Protein 3KHX (pdb70)

Nearest PDB structures (foldseek):
  3khx-assembly2_B  TM=1.002E+00  e=7.099E-98  Staphylococcus aureus subsp. aureus COL
  3khz-assembly1_A  TM=9.777E-01  e=4.898E-87  Staphylococcus aureus subsp. aureus COL
  3khx-assembly1_A  TM=9.455E-01  e=3.912E-84  Staphylococcus aureus subsp. aureus COL
  3ki9-assembly1_A  TM=4.956E-01  e=3.943E-82  Staphylococcus aureus subsp. aureus COL
  1lfw-assembly1_A  TM=4.760E-01  e=9.863E-44  Lactobacillus delbrueckii subsp. lactis

B-factor: mean 51.3, std 14.65, range [2.0, 118.04]

Foldseek 3Di:
DVLLVLLVVCLVVLVVLLLVLLLQQQAFDCVQADQQRNRDDRQLVSQVSVVVVLVVLPWDKDDFSSFKIWTKDFDADAEEEEEFESHFHDADPDFPDAQSRWDDDPWWIWHTCCVGPSLVLSLLVVLRSSCVVVVFHWHHMYIYMYGSDPVDLQACPDRVNVDDDAHQFYDDPRHDFHRHFDFWKKWKWKKFFDQDPDDDDDWQKEWAKKWFFDDQLKQTQKIKTKIQGDDDPPVLQVLLVVLCVVVVWDWHWDDDPRIIITMTGHDMDNPHRGRLSVLVSVQVGGYPPLSNLVSVVSVQAPRPPQCRVSLPQPVKGKHFGIWIAHNVRRIMTMMMITHTPPGDVVVSVVVRQVVCVVSRIGMDIDDIGHGGDDLVPGLLSVQLVVQCVVPPPPHSDMGTSCVSSSSSSSSNRSVCCVTSND/DLLVLLVVCQVVLVVLLLVLLLQQQAFDCVAADQQRNRHDRQLVSQVSVVVVLVVLPWDKDDFSSFKIWTKDFDEDAEEEEEAESHFHDVAQNRWDDDPWWIWHTCCVHHSLLLSLLVVLRSSCVVVVFHWHHMYIYMYGYDPPDQQACPDRPNVDDDAGAFYDDPRHQFHRHFADWKKWKWKKFFAQCQDDDWQKEWAKKWFFDDQFKATFKIKTKIQGDDDCPVVQVLLVVLCVVVVWDWDWDADPRIIMTMTGKAMDTLVFCVVIGRRRLSVLVSVCVGGYHDRSNLQSVVSVQFPPPAQQRVSLVQWADPVVVGIWGKHFRIWIAHNRRGTMTMIMIIGHPPGDVVVSCVVSQVVCVVSRIHMGTDDIDHGGHDLVPGQLSVQLVVLVVVVVPPRDMDTSVRSSSSSSSSNRSCCPPTRHD

Solvent-accessible surface area: 39568 Å² total; per-residue (Å²): 87,134,43,76,124,16,1,54,141,30,77,112,74,0,22,86,11,0,76,23,0,0,57,31,100,0,30,64,42,93,101,135,38,60,167,93,12,42,6,0,52,11,0,59,121,0,0,36,40,0,19,107,11,0,105,129,31,70,15,84,28,80,50,5,85,59,26,6,0,26,2,53,12,26,56,38,144,57,2,0,0,3,2,9,26,0,20,8,77,85,34,39,145,74,30,126,41,87,16,38,109,26,48,72,47,101,95,18,0,43,1,4,0,0,86,97,24,1,0,40,0,0,0,0,0,2,0,2,22,0,0,76,80,80,92,27,94,32,98,41,62,0,9,0,0,0,4,2,27,93,132,30,34,5,75,43,89,32,79,7,16,138,90,29,83,35,0,46,11,0,49,7,84,93,18,133,104,6,4,5,76,56,72,88,0,53,0,38,3,31,0,32,9,69,74,96,110,67,152,87,89,131,29,57,15,52,0,36,25,0,88,6,32,98,144,73,60,76,29,6,74,85,0,59,0,70,2,80,13,108,82,50,42,87,74,2,43,114,71,0,104,136,30,18,116,96,57,165,32,60,27,83,32,75,80,100,106,23,57,0,32,0,24,0,85,19,22,58,36,90,86,55,20,0,0,11,41,0,0,86,7,0,49,90,21,98,9,13,64,12,0,78,37,0,1,46,2,0,35,113,10,3,27,99,6,99,130,0,118,91,15,67,23,65,92,25,44,10,18,6,0,23,0,43,1,36,60,154,115,0,7,50,0,0,0,12,4,61,10,39,61,78,40,139,32,69,56,27,16,89,69,7,37,79,84,0,69,136,63,13,2,84,29,108,70,34,93,60,89,76,24,48,21,34,79,152,92,8,72,0,26,57,75,22,66,74,0,31,58,48,33,62,151,97,61,65,14,36,15,43,49,57,104,0,23,53,29,0,0,20,21,0,22,1,0,74,18,20,0,13,146,87,133,42,65,47,64,3,54,81,37,70,111,90,0,17,92,12,1,67,26,0,0,53,32,104,0,43,68,37,95,103,134,40,64,94,94,11,44,6,0,45,8,0,62,115,0,0,45,40,0,19,116,7,0,108,132,52,69,19,84,27,84,44,7,84,60,28,6,0,28,3,52,12,23,122,18,140,59,1,0,0,3,8,10,41,0,19,9,90,121,130,70,73,48,108,28,64,82,60,156,96,17,3,27,6,25,0,0,64,96,35,0,0,47,1,0,0,1,2,3,0,3,7,2,0,66,94,82,129,23,122,38,66,29,56,0,7,0,0,0,4,2,29,109,136,30,68,19,81,34,81,36,87,8,17,121,91,28,76,37,0,58,9,0,48,6,92,138,12,136,105,6,4,2,43,54,77,47,0,66,1,40,3,23,0,50,15,71,154,114,194,77,92,121,31,52,32,55,1,43,40,0,91,5,24,169,134,71,62,45,4,7,67,81,0,56,0,81,1,86,19,92,114,131,34,100,102,4,61,111,78,0,63,128,31,13,126,104,58,139,19,138,27,66,33,66,76,40,119,47,35,1,8,0,12,0,68,24,87,41,28,76,0,110,46,8,42,56,16,50,17,0,0,12,46,0,0,84,6,0,46,89,21,95,10,11,90,31,0,79,44,0,4,52,6,0,32,132,12,2,23,92,7,40,60,0,76,83,3,56,2,133,65,113,22,85,88,42,19,33,0,5,4,2,4,0,20,0,43,4,37,83,74,58,3,4,46,0,0,0,5,0,29,11,3,48,52,25,101,2,103,131,14,6,101,100,0,37,121,64,0,60,138,74,15,2,111,32,140,88,42,147,51,71,75,19,50,17,41,77,168,82,10,56,0,24,78,66,20,62,66,0,121,155,105,48,132,125,78,137,30,41,7,68,45,68,86,2,26,75,34,0,0,25,21,0,25,0,0,67,31,26,0,27,63,137

CATH classification: 3.40.630.10

Radius of gyration: 39.78 Å; Cα contacts (8 Å, |Δi|>4): 1804; chains: 2; bounding box: 57×136×78 Å

Sequence (847 aa):
SMWKEKVQQYEDQIINDLKGLLAIESVRDDAKASEDAPVGPGPRKALDYMYEIAHRDGFTTHDVDHIAGRIEAGKGNDVLGILCHVDVVPAGDGWDSNPFEPVVTEDAIIARGTLDDKGPTIAAYYAIKILEDMNVDWKKRIHMIIGTDEESDWKCTDRYFKTEEMPTLGFAPDAEFPCIHGEKGITTFDLVQNKLTEDQDEPDYELITFKSGERYNMVPDHAEARVLVKENMTDVIQDFEYFLEQNHLQGDSTVDSGILVLTVEGKAVHGVNAGLYLLKFLASLNLDNNAQAFVAFSNRYLFNSDFGEKMGMKDVTTNIGVITYDNENAGLFGINLRYPEGFEFEKAMDRFANEIQQYGFEVKLGKVQPPHYVDKNDPFVQKLVTAYRNQTNQKNEYITKKQLFNATSIYLEAIYSLCVEEMWKEKVQQYEDQIINDLKGLLAIESVRDDAKASEDAPVGPGPRKALDYMYEIAHRDGFTTHDVDHIAGRIEAGKGNDVLGILCHVDVVPSNPFEPVVTEDAIIARGTLDDKGPTIAAYYAIKILEDMNVDWKKRIHMIIGTDEESDWKCTDRYFKTEEMPTLGFAPDAEFPCIHGEKGITTFDLVQNKLDQDEPDYELITFKSGERYNMVPDHAEARVLVKENMTDVIQDFEYFLEQNHLQGDSTVDSGILVLTVEGKAVHGMDPSIGVNAGLYLLKFLASLNLDNNAQAFVAFSNRYLFNSDFGEKMGMKFHTDVMGDVTTNIGVITYDNENAGLFGINLRYPEGFEFEKAMDRFANEIQQYGFEVKLGKVQPPHYVDKNDPFVQKLVTAYRNQTQKNEYITKKQLFNATSIYLEAIYSLCVEE

GO terms:
  GO:0070573 metallodipeptidase activity (F, IDA)
  GO:0030145 manganese ion binding (F, IDA)

Structure (mmCIF, N/CA/C/O backbone):
data_3KHX
#
_entry.id   3KHX
#
_cell.length_a   64.823
_cell.length_b   134.172
_cell.length_c   68.282
_cell.angle_alpha   90.00
_cell.angle_beta   94.52
_cell.angle_gamma   90.00
#
_symmetry.space_group_name_H-M   'P 1 21 1'
#
loop_
_entity.id
_entity.type
_ent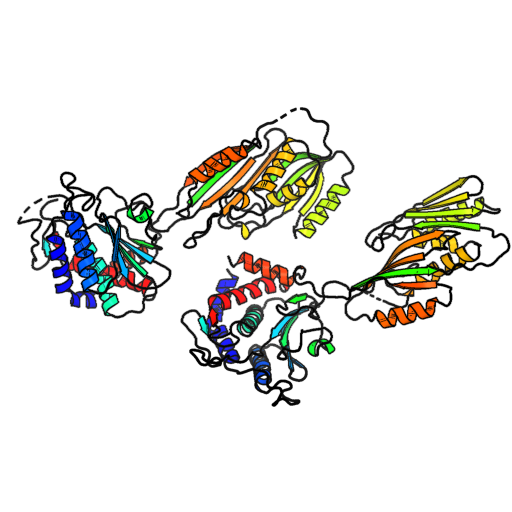ity.pdbx_description
1 polymer 'Putative dipeptidase SACOL1801'
2 water water
#
loop_
_atom_site.group_PDB
_atom_site.id
_atom_site.type_symbol
_atom_site.label_atom_id
_atom_site.label_alt_id
_atom_site.label_comp_id
_atom_site.label_asym_id
_atom_site.label_entity_id
_atom_site.label_seq_id
_atom_site.pdbx_PDB_ins_code
_atom_site.Cartn_x
_atom_site.Cartn_y
_atom_site.Cartn_z
_atom_site.occupancy
_atom_site.B_iso_or_equiv
_atom_site.auth_seq_id
_atom_site.auth_comp_id
_atom_site.auth_asym_id
_atom_site.auth_atom_id
_atom_site.pdbx_PDB_model_num
ATOM 1 N N . SER A 1 23 ? 3.365 1.013 26.193 1.00 68.60 0 SER A N 1
ATOM 2 C CA . SER A 1 23 ? 3.325 -0.419 25.776 1.00 68.42 0 SER A CA 1
ATOM 3 C C . SER A 1 23 ? 1.890 -0.886 25.636 1.00 68.14 0 SER A C 1
ATOM 4 O O . SER A 1 23 ? 1.618 -2.074 25.442 1.00 68.25 0 SER A O 1
ATOM 7 N N . MET A 1 24 ? 0.976 0.061 25.775 1.00 67.57 1 MET A N 1
ATOM 8 C CA . MET A 1 24 ? -0.394 -0.127 25.370 1.00 67.27 1 MET A CA 1
ATOM 9 C C . MET A 1 24 ? -0.341 -0.043 23.856 1.00 66.44 1 MET A C 1
ATOM 10 O O . MET A 1 24 ? -1.055 -0.748 23.144 1.00 66.34 1 MET A O 1
ATOM 15 N N . TRP A 1 25 ? 0.550 0.822 23.384 1.00 65.59 2 TRP A N 1
ATOM 16 C CA . TRP A 1 25 ? 0.895 0.913 21.982 1.00 64.54 2 TRP A CA 1
ATOM 17 C C . TRP A 1 25 ? 1.503 -0.399 21.544 1.00 64.22 2 TRP A C 1
ATOM 18 O O . TRP A 1 25 ? 1.012 -1.051 20.630 1.00 64.11 2 TRP A O 1
ATOM 29 N N . LYS A 1 26 ? 2.580 -0.782 22.214 1.00 63.43 3 LYS A N 1
ATOM 30 C CA . LYS A 1 26 ? 3.334 -1.954 21.823 1.00 62.91 3 LYS A CA 1
ATOM 31 C C . LYS A 1 26 ? 2.490 -3.225 21.701 1.00 62.27 3 LYS A C 1
ATOM 32 O O . LYS A 1 26 ? 2.701 -4.018 20.786 1.00 62.54 3 LYS A O 1
ATOM 38 N N . GLU A 1 27 ? 1.539 -3.434 22.603 1.00 61.02 4 GLU A N 1
ATOM 39 C CA . GLU A 1 27 ? 0.713 -4.637 22.514 1.00 59.83 4 GLU A CA 1
ATOM 40 C C . GLU A 1 27 ? -0.490 -4.401 21.604 1.00 58.42 4 GLU A C 1
ATOM 41 O O . GLU A 1 27 ? -1.248 -5.320 21.301 1.00 58.46 4 GLU A O 1
ATOM 47 N N . LYS A 1 28 ? -0.663 -3.159 21.166 1.00 56.33 5 LYS A N 1
ATOM 48 C CA . LYS A 1 28 ? -1.689 -2.844 20.181 1.00 53.95 5 LYS A CA 1
ATOM 49 C C . LYS A 1 28 ? -1.180 -3.283 18.819 1.00 51.78 5 LYS A C 1
ATOM 50 O O . LYS A 1 28 ? -1.952 -3.711 17.966 1.00 51.51 5 LYS A O 1
ATOM 56 N N . VAL A 1 29 ? 0.134 -3.206 18.652 1.00 79.20 6 VAL A N 1
ATOM 57 C CA . VAL A 1 29 ? 0.800 -3.661 17.443 1.00 74.74 6 VAL A CA 1
ATOM 58 C C . VAL A 1 29 ? 0.909 -5.182 17.403 1.00 74.80 6 VAL A C 1
ATOM 59 O O . VAL A 1 29 ? 1.037 -5.773 16.328 1.00 72.83 6 VAL A O 1
ATOM 63 N N . GLN A 1 30 ? 0.874 -5.813 18.577 1.00 76.00 7 GLN A N 1
ATOM 64 C CA . GLN A 1 30 ? 0.950 -7.266 18.657 1.00 76.36 7 GLN A CA 1
ATOM 65 C C . GLN A 1 30 ? -0.192 -7.881 17.861 1.00 74.99 7 GLN A C 1
ATOM 66 O O . GLN A 1 30 ? -0.016 -8.892 17.192 1.00 74.79 7 GLN A O 1
ATOM 68 N N . GLN A 1 31 ? -1.358 -7.247 17.926 1.00 73.67 8 GLN A N 1
ATOM 69 C CA . GLN A 1 31 ? -2.566 -7.743 17.272 1.00 72.84 8 GLN A CA 1
ATOM 70 C C . GLN A 1 31 ? -2.550 -7.661 15.745 1.00 69.12 8 GLN A C 1
ATOM 71 O O . GLN A 1 31 ? -3.395 -8.271 15.093 1.00 69.18 8 GLN A O 1
ATOM 77 N N . TYR A 1 32 ? -1.609 -6.906 15.181 1.00 65.85 9 TYR A N 1
ATOM 78 C CA . TYR A 1 32 ? -1.548 -6.702 13.732 1.00 62.35 9 TYR A CA 1
ATOM 79 C C . TYR A 1 32 ? -0.324 -7.342 13.105 1.00 61.46 9 TYR A C 1
ATOM 80 O O . TYR A 1 32 ? 0.021 -7.039 11.965 1.00 59.47 9 TYR A O 1
ATOM 89 N N . GLU A 1 33 ? 0.337 -8.215 13.849 1.00 63.29 10 GLU A N 1
ATOM 90 C CA . GLU A 1 33 ? 1.601 -8.792 13.407 1.00 63.10 10 GLU A CA 1
ATOM 91 C C . GLU A 1 33 ? 1.564 -9.551 12.076 1.00 61.95 10 GLU A C 1
ATOM 92 O O . GLU A 1 33 ? 2.437 -9.348 11.217 1.00 60.19 10 GLU A O 1
ATOM 98 N N . ASP A 1 34 ? 0.586 -10.446 11.922 1.00 62.78 11 ASP A N 1
ATOM 99 C CA . ASP A 1 34 ? 0.488 -11.268 10.710 1.00 62.21 11 ASP A CA 1
ATOM 100 C C . ASP A 1 34 ? 0.345 -10.366 9.490 1.00 58.65 11 ASP A C 1
ATOM 101 O O . ASP A 1 34 ? 1.026 -10.542 8.482 1.00 57.36 11 ASP A O 1
ATOM 106 N N . GLN A 1 35 ? -0.560 -9.401 9.611 1.00 57.18 12 GLN A N 1
ATOM 107 C CA . GLN A 1 35 ? -0.921 -8.504 8.528 1.00 54.40 12 GLN A CA 1
ATOM 108 C C . GLN A 1 35 ? 0.257 -7.658 8.087 1.00 51.78 12 GLN A C 1
ATOM 109 O O . GLN A 1 35 ? 0.455 -7.446 6.896 1.00 49.84 12 GLN A O 1
ATOM 115 N N . ILE A 1 36 ? 1.032 -7.187 9.063 1.00 51.16 13 ILE A N 1
ATOM 116 C CA . ILE A 1 36 ? 2.210 -6.387 8.801 1.00 49.05 13 ILE A CA 1
ATOM 117 C C . ILE A 1 36 ? 3.252 -7.152 7.981 1.00 49.42 13 ILE A C 1
ATOM 118 O O . ILE A 1 36 ? 3.737 -6.651 6.954 1.00 46.98 13 ILE A O 1
ATOM 123 N N . ILE A 1 37 ? 3.596 -8.356 8.443 1.00 51.58 14 ILE A N 1
ATOM 124 C CA . ILE A 1 37 ? 4.583 -9.197 7.766 1.00 52.35 14 ILE A CA 1
ATOM 125 C C . ILE A 1 37 ? 4.106 -9.565 6.361 1.00 51.37 14 ILE A C 1
ATOM 126 O O . ILE A 1 37 ? 4.872 -9.535 5.385 1.00 50.45 14 ILE A O 1
ATOM 131 N N . ASN A 1 38 ? 2.826 -9.890 6.247 1.00 52.06 15 ASN A N 1
ATOM 132 C CA . ASN A 1 38 ? 2.255 -10.232 4.936 1.00 51.48 15 ASN A CA 1
ATOM 133 C C . ASN A 1 38 ? 2.372 -9.125 3.897 1.00 48.64 15 ASN A C 1
ATOM 134 O O . ASN A 1 38 ? 2.808 -9.373 2.772 1.00 48.48 15 ASN A O 1
ATOM 139 N N . ASP A 1 39 ? 1.973 -7.911 4.270 1.00 46.65 16 ASP A N 1
ATOM 140 C CA . ASP A 1 39 ? 2.127 -6.740 3.403 1.00 44.10 16 ASP A CA 1
ATOM 141 C C . ASP A 1 39 ? 3.595 -6.412 3.057 1.00 42.78 16 ASP A C 1
ATOM 142 O O . ASP A 1 39 ? 3.920 -6.104 1.896 1.00 40.65 16 ASP A O 1
ATOM 147 N N . LEU A 1 40 ? 4.465 -6.473 4.067 1.00 42.90 17 LEU A N 1
ATOM 148 C CA . LEU A 1 40 ? 5.897 -6.246 3.879 1.00 42.21 17 LEU A CA 1
ATOM 149 C C . LEU A 1 40 ? 6.474 -7.265 2.897 1.00 42.90 17 LEU A C 1
ATOM 150 O O . LEU A 1 40 ? 7.281 -6.920 1.999 1.00 41.66 17 LEU A O 1
ATOM 155 N N . LYS A 1 41 ? 6.035 -8.514 3.048 1.00 44.32 18 LYS A N 1
ATOM 156 C CA . LYS A 1 41 ? 6.464 -9.583 2.145 1.00 45.70 18 LYS A CA 1
ATOM 157 C C . LYS A 1 41 ? 6.071 -9.255 0.715 1.00 44.31 18 LYS A C 1
ATOM 158 O O . LYS A 1 41 ? 6.911 -9.299 -0.212 1.00 43.91 18 LYS A O 1
ATOM 164 N N . GLY A 1 42 ? 4.797 -8.911 0.540 1.00 43.14 19 GLY A N 1
ATOM 165 C CA . GLY A 1 42 ? 4.314 -8.445 -0.759 1.00 41.47 19 GLY A CA 1
ATOM 166 C C . GLY A 1 42 ? 5.190 -7.355 -1.366 1.00 39.61 19 GLY A C 1
ATOM 167 O O . GLY A 1 42 ? 5.493 -7.375 -2.554 1.00 38.57 19 GLY A O 1
ATOM 168 N N . LEU A 1 43 ? 5.596 -6.391 -0.543 1.00 38.82 20 LEU A N 1
ATOM 169 C CA . LEU A 1 43 ? 6.327 -5.231 -1.043 1.00 37.15 20 LEU A CA 1
ATOM 170 C C . LEU A 1 43 ? 7.771 -5.601 -1.358 1.00 37.85 20 LEU A C 1
ATOM 171 O O . LEU A 1 43 ? 8.344 -5.166 -2.343 1.00 37.25 20 LEU A O 1
ATOM 176 N N . LEU A 1 44 ? 8.358 -6.401 -0.484 1.00 39.87 21 LEU A N 1
ATOM 177 C CA . LEU A 1 44 ? 9.719 -6.880 -0.669 1.00 40.68 21 LEU A CA 1
ATOM 178 C C . LEU A 1 44 ? 9.860 -7.759 -1.923 1.00 41.60 21 LEU A C 1
ATOM 179 O O . LEU A 1 44 ? 10.906 -7.724 -2.589 1.00 42.00 21 LEU A O 1
ATOM 184 N N . ALA A 1 45 ? 8.827 -8.552 -2.238 1.00 41.56 22 ALA A N 1
ATOM 185 C CA . ALA A 1 45 ? 8.894 -9.461 -3.402 1.00 42.70 22 ALA A CA 1
ATOM 186 C C . ALA A 1 45 ? 8.970 -8.716 -4.739 1.00 41.63 22 ALA A C 1
ATOM 187 O O . ALA A 1 45 ? 9.250 -9.312 -5.777 1.00 42.60 22 ALA A O 1
ATOM 189 N N . ILE A 1 46 ? 8.704 -7.421 -4.718 1.00 39.86 23 ILE A N 1
ATOM 190 C CA . ILE A 1 46 ? 8.760 -6.654 -5.933 1.00 39.07 23 ILE A CA 1
ATOM 191 C C . ILE A 1 46 ? 10.146 -6.082 -6.070 1.00 39.50 23 ILE A C 1
ATOM 192 O O . ILE A 1 46 ? 10.671 -5.445 -5.148 1.00 39.23 23 ILE A O 1
ATOM 197 N N . GLU A 1 47 ? 10.738 -6.332 -7.222 1.00 39.98 24 GLU A N 1
ATOM 198 C CA . GLU A 1 47 ? 12.103 -5.941 -7.470 1.00 41.34 24 GLU A CA 1
ATOM 199 C C . GLU A 1 47 ? 12.108 -4.503 -7.985 1.00 39.82 24 GLU A C 1
ATOM 200 O O . GLU A 1 47 ? 12.278 -4.242 -9.178 1.00 39.65 24 GLU A O 1
ATOM 206 N N . SER A 1 48 ? 11.902 -3.562 -7.074 1.00 38.87 25 SER A N 1
ATOM 207 C CA . SER A 1 48 ? 11.747 -2.175 -7.480 1.00 37.71 25 SER A CA 1
ATOM 208 C C . SER A 1 48 ? 13.086 -1.455 -7.561 1.00 37.83 25 SER A C 1
ATOM 209 O O . SER A 1 48 ? 13.308 -0.435 -6.909 1.00 37.26 25 SER A O 1
ATOM 212 N N . VAL A 1 49 ? 13.969 -1.996 -8.387 1.00 38.98 26 VAL A N 1
ATOM 213 C CA . VAL A 1 49 ? 15.239 -1.361 -8.667 1.00 39.64 26 VAL A CA 1
ATOM 214 C C . VAL A 1 49 ? 15.083 -0.428 -9.882 1.00 39.58 26 VAL A C 1
ATOM 215 O O . VAL A 1 49 ? 14.428 -0.779 -10.874 1.00 39.02 26 VAL A O 1
ATOM 219 N N . ARG A 1 50 ? 15.676 0.749 -9.816 1.00 39.59 27 ARG A N 1
ATOM 220 C CA . ARG A 1 50 ? 15.751 1.681 -10.934 1.00 40.34 27 ARG A CA 1
ATOM 221 C C . ARG A 1 50 ? 16.240 1.055 -12.230 1.00 41.47 27 ARG A C 1
ATOM 222 O O . ARG A 1 50 ? 17.181 0.324 -12.224 1.00 42.60 27 ARG A O 1
ATOM 230 N N . ASP A 1 51 ? 15.557 1.353 -13.327 1.00 41.59 28 ASP A N 1
ATOM 231 C CA . ASP A 1 51 ? 15.903 0.921 -14.670 1.00 43.08 28 ASP A CA 1
ATOM 232 C C . ASP A 1 51 ? 15.487 2.181 -15.430 1.00 42.42 28 ASP A C 1
ATOM 233 O O . ASP A 1 51 ? 14.328 2.433 -15.666 1.00 40.77 28 ASP A O 1
ATOM 238 N N . ASP A 1 52 ? 16.492 2.955 -15.800 1.00 42.94 29 ASP A N 1
ATOM 239 C CA . ASP A 1 52 ? 16.414 4.088 -16.697 1.00 43.05 29 ASP A CA 1
ATOM 240 C C . ASP A 1 52 ? 16.384 3.685 -18.181 1.00 44.75 29 ASP A C 1
ATOM 241 O O . ASP A 1 52 ? 15.906 4.420 -19.024 1.00 44.69 29 ASP A O 1
ATOM 246 N N . ALA A 1 53 ? 16.900 2.510 -18.487 1.00 45.55 30 ALA A N 1
ATOM 247 C CA . ALA A 1 53 ? 16.865 1.984 -19.852 1.00 47.18 30 ALA A CA 1
ATOM 248 C C . ALA A 1 53 ? 15.461 1.512 -20.206 1.00 46.09 30 ALA A C 1
ATOM 249 O O . ALA A 1 53 ? 15.057 1.568 -21.346 1.00 46.86 30 ALA A O 1
ATOM 251 N N . LYS A 1 54 ? 14.708 1.036 -19.239 1.00 45.11 31 LYS A N 1
ATOM 252 C CA . LYS A 1 54 ? 13.366 0.551 -19.510 1.00 44.76 31 LYS A CA 1
ATOM 253 C C . LYS A 1 54 ? 1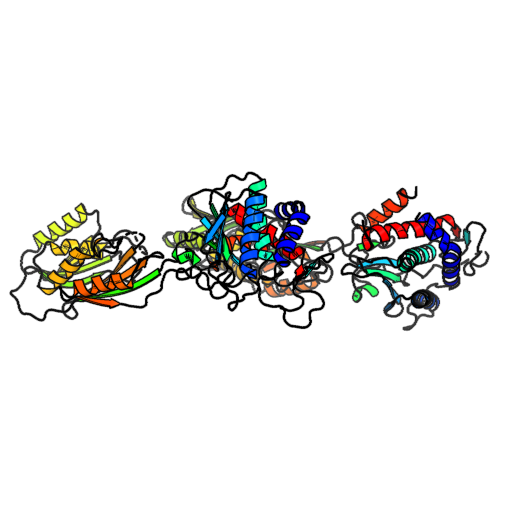2.260 1.535 -19.204 1.00 42.54 31 LYS A C 1
ATOM 254 O O . LYS A 1 54 ? 11.113 1.207 -19.252 1.00 40.97 31 LYS A O 1
ATOM 260 N N . ALA A 1 55 ? 12.627 2.746 -18.883 1.00 42.09 32 ALA A N 1
ATOM 261 C CA . ALA A 1 55 ? 11.648 3.732 -18.477 1.00 40.47 32 ALA A CA 1
ATOM 262 C C . ALA A 1 55 ? 10.683 4.076 -19.606 1.00 41.66 32 ALA A C 1
ATOM 263 O O . ALA A 1 55 ? 10.933 3.814 -20.793 1.00 43.14 32 ALA A O 1
ATOM 265 N N . SER A 1 56 ? 9.559 4.661 -19.222 1.00 40.43 33 SER A N 1
ATOM 266 C CA . SER A 1 56 ? 8.673 5.244 -20.194 1.00 41.21 33 SER A CA 1
ATOM 267 C C . SER A 1 56 ? 7.750 6.171 -19.436 1.00 40.24 33 SER A C 1
ATOM 268 O O . SER A 1 56 ? 7.926 6.379 -18.234 1.00 38.73 33 SER A O 1
ATOM 271 N N . GLU A 1 57 ? 6.778 6.737 -20.137 1.00 41.20 34 GLU A N 1
ATOM 272 C CA . GLU A 1 57 ? 5.895 7.710 -19.528 1.00 40.81 34 GLU A CA 1
ATOM 273 C C . GLU A 1 57 ? 5.119 7.022 -18.395 1.00 39.06 34 GLU A C 1
ATOM 274 O O . GLU A 1 57 ? 4.913 7.599 -17.324 1.00 38.20 34 GLU A O 1
ATOM 280 N N . ASP A 1 58 ? 4.739 5.771 -18.637 1.00 38.64 35 ASP A N 1
ATOM 281 C CA . ASP A 1 58 ? 4.033 4.959 -17.665 1.00 37.53 35 ASP A CA 1
ATOM 282 C C . ASP A 1 58 ? 4.916 4.502 -16.514 1.00 36.78 35 ASP A C 1
ATOM 283 O O . ASP A 1 58 ? 4.417 4.205 -15.438 1.00 35.49 35 ASP A O 1
ATOM 288 N N . ALA A 1 59 ? 6.224 4.425 -16.751 1.00 37.14 36 ALA A N 1
ATOM 289 C CA . ALA A 1 59 ? 7.149 3.947 -15.731 1.00 36.70 36 ALA A CA 1
ATOM 290 C C . ALA A 1 59 ? 8.463 4.741 -15.851 1.00 37.36 36 ALA A C 1
ATOM 291 O O . ALA A 1 59 ? 9.453 4.245 -16.383 1.00 38.26 36 ALA A O 1
ATOM 293 N N . PRO A 1 60 ? 8.451 5.986 -15.355 1.00 37.04 37 PRO A N 1
ATOM 294 C CA . PRO A 1 60 ? 9.507 6.974 -15.597 1.00 37.90 37 PRO A CA 1
ATOM 295 C C . PRO A 1 60 ? 10.867 6.597 -14.997 1.00 38.65 37 PRO A C 1
ATOM 296 O O . PRO A 1 60 ? 11.871 7.158 -15.399 1.00 40.42 37 PRO A O 1
ATOM 300 N N . VAL A 1 61 ? 10.913 5.669 -14.042 1.00 38.65 38 VAL A N 1
ATOM 301 C CA . VAL A 1 61 ? 12.203 5.120 -13.575 1.00 38.73 38 VAL A CA 1
ATOM 302 C C . VAL A 1 61 ? 12.266 3.590 -13.645 1.00 38.23 38 VAL A C 1
ATOM 303 O O . VAL A 1 61 ? 13.077 2.950 -12.968 1.00 38.85 38 VAL A O 1
ATOM 307 N N . GLY A 1 62 ? 11.438 3.012 -14.499 1.00 37.21 39 GLY A N 1
ATOM 308 C CA . GLY A 1 62 ? 11.444 1.567 -14.683 1.00 37.63 39 GLY A CA 1
ATOM 309 C C . GLY A 1 62 ? 10.194 0.910 -14.107 1.00 36.76 39 GLY A C 1
ATOM 310 O O . GLY A 1 62 ? 9.514 1.490 -13.250 1.00 35.14 39 GLY A O 1
ATOM 311 N N . PRO A 1 63 ? 9.891 -0.298 -14.593 1.00 37.04 40 PRO A N 1
ATOM 312 C CA . PRO A 1 63 ? 8.717 -1.103 -14.267 1.00 36.81 40 PRO A CA 1
ATOM 313 C C . PRO A 1 63 ? 8.667 -1.459 -12.794 1.00 36.85 40 PRO A C 1
ATOM 314 O O . PRO A 1 63 ? 7.607 -1.312 -12.133 1.00 36.18 40 PRO A O 1
ATOM 318 N N . GLY A 1 64 ? 9.808 -1.918 -12.284 1.00 37.41 41 GLY A N 1
ATOM 319 C CA . GLY A 1 64 ? 9.933 -2.329 -10.900 1.00 36.88 41 GLY A CA 1
ATOM 320 C C . GLY A 1 64 ? 9.344 -1.319 -9.961 1.00 35.87 41 GLY A C 1
ATOM 321 O O . GLY A 1 64 ? 8.422 -1.630 -9.211 1.00 36.36 41 GLY A O 1
ATOM 322 N N . PRO A 1 65 ? 9.884 -0.094 -9.973 1.00 35.82 42 PRO A N 1
ATOM 323 C CA . PRO A 1 65 ? 9.457 0.910 -9.005 1.00 35.01 42 PRO A CA 1
ATOM 324 C C . PRO A 1 65 ? 8.009 1.333 -9.189 1.00 34.89 42 PRO A C 1
ATOM 325 O O . PRO A 1 65 ? 7.286 1.577 -8.203 1.00 33.96 42 PRO A O 1
ATOM 329 N N . ARG A 1 66 ? 7.586 1.415 -10.445 1.00 35.50 43 ARG A N 1
ATOM 330 C CA . ARG A 1 66 ? 6.184 1.647 -10.763 1.00 35.03 43 ARG A CA 1
ATOM 331 C C . ARG A 1 66 ? 5.266 0.643 -10.042 1.00 34.63 43 ARG A C 1
ATOM 332 O O . ARG A 1 66 ? 4.290 1.050 -9.433 1.00 34.11 43 ARG A O 1
ATOM 340 N N . LYS A 1 67 ? 5.563 -0.658 -10.101 1.00 34.99 44 LYS A N 1
ATOM 341 C CA . LYS A 1 67 ? 4.678 -1.652 -9.448 1.00 35.16 44 LYS A CA 1
ATOM 342 C C . LYS A 1 67 ? 4.678 -1.515 -7.932 1.00 34.63 44 LYS A C 1
ATOM 343 O O . LYS A 1 67 ? 3.653 -1.750 -7.285 1.00 34.56 44 LYS A O 1
ATOM 349 N N . ALA A 1 68 ? 5.835 -1.175 -7.362 1.00 34.09 45 ALA A N 1
ATOM 350 C CA . ALA A 1 68 ? 5.916 -0.970 -5.922 1.00 33.60 45 ALA A CA 1
ATOM 351 C C . ALA A 1 68 ? 5.059 0.215 -5.485 1.00 32.73 45 ALA A C 1
ATOM 352 O O . ALA A 1 68 ? 4.388 0.157 -4.462 1.00 32.83 45 ALA A O 1
ATOM 354 N N . LEU A 1 69 ? 5.088 1.294 -6.253 1.00 32.14 46 LEU A N 1
ATOM 355 C CA . LEU A 1 69 ? 4.212 2.422 -5.969 1.00 32.10 46 LEU A CA 1
ATOM 356 C C . LEU A 1 69 ? 2.744 1.953 -6.026 1.00 32.59 46 LEU A C 1
ATOM 357 O O . LEU A 1 69 ? 1.971 2.171 -5.083 1.00 32.59 46 LEU A O 1
ATOM 362 N N . ASP A 1 70 ? 2.362 1.276 -7.111 1.00 33.06 47 ASP A N 1
ATOM 363 C CA . ASP A 1 70 ? 0.963 0.818 -7.248 1.00 33.78 47 ASP A CA 1
ATOM 364 C C . ASP A 1 70 ? 0.534 -0.111 -6.145 1.00 34.02 47 ASP A C 1
ATOM 365 O O . ASP A 1 70 ? -0.634 -0.092 -5.698 1.00 33.59 47 ASP A O 1
ATOM 370 N N . TYR A 1 71 ? 1.492 -0.930 -5.708 1.00 33.83 48 TYR A N 1
ATOM 371 C CA . TYR A 1 71 ? 1.246 -1.872 -4.645 1.00 34.03 48 TYR A CA 1
ATOM 372 C C . TYR A 1 71 ? 0.823 -1.157 -3.364 1.00 33.77 48 TYR A C 1
ATOM 373 O O . TYR A 1 71 ? -0.140 -1.565 -2.708 1.00 34.16 48 TYR A O 1
ATOM 382 N N . MET A 1 72 ? 1.536 -0.095 -3.005 1.00 32.54 49 MET A N 1
ATOM 383 C CA . MET A 1 72 ? 1.092 0.743 -1.908 1.00 32.51 49 MET A CA 1
ATOM 384 C C . MET A 1 72 ? -0.342 1.255 -2.115 1.00 32.67 49 MET A C 1
ATOM 385 O O . MET A 1 72 ? -1.156 1.274 -1.147 1.00 33.40 49 MET A O 1
ATOM 390 N N . TYR A 1 73 ? -0.672 1.683 -3.338 1.00 32.13 50 TYR A N 1
ATOM 391 C CA . TYR A 1 73 ? -2.028 2.211 -3.593 1.00 32.15 50 TYR A CA 1
ATOM 392 C C . TYR A 1 73 ? -3.064 1.132 -3.389 1.00 33.40 50 TYR A C 1
ATOM 393 O O . TYR A 1 73 ? -4.194 1.411 -2.962 1.00 34.98 50 TYR A O 1
ATOM 402 N N . GLU A 1 74 ? -2.700 -0.105 -3.706 1.00 33.31 51 GLU A N 1
ATOM 403 C CA . GLU A 1 74 ? -3.676 -1.180 -3.658 1.00 34.55 51 GLU A CA 1
ATOM 404 C C . GLU A 1 74 ? -4.002 -1.486 -2.222 1.00 34.81 51 GLU A C 1
ATOM 405 O O . GLU A 1 74 ? -5.174 -1.652 -1.861 1.00 34.91 51 GLU A O 1
ATOM 411 N N . ILE A 1 75 ? -2.976 -1.567 -1.380 1.00 33.93 52 ILE A N 1
ATOM 412 C CA . ILE A 1 75 ? -3.281 -1.915 -0.016 1.00 34.22 52 ILE A CA 1
ATOM 413 C C . ILE A 1 75 ? -4.027 -0.762 0.643 1.00 34.39 52 ILE A C 1
ATOM 414 O O . ILE A 1 75 ? -4.907 -0.979 1.466 1.00 35.63 52 ILE A O 1
ATOM 419 N N . ALA A 1 76 ? -3.706 0.465 0.240 1.00 33.89 53 ALA A N 1
ATOM 420 C CA . ALA A 1 76 ? -4.452 1.621 0.721 1.00 34.45 53 ALA A CA 1
ATOM 421 C C . ALA A 1 76 ? -5.912 1.523 0.301 1.00 36.25 53 ALA A C 1
ATOM 422 O O . ALA A 1 76 ? -6.807 1.725 1.137 1.00 37.08 53 ALA A O 1
ATOM 424 N N . HIS A 1 77 ? -6.156 1.223 -0.986 1.00 36.18 54 HIS A N 1
ATOM 425 C CA . HIS A 1 77 ? -7.549 1.074 -1.461 1.00 38.05 54 HIS A CA 1
ATOM 426 C C . HIS A 1 77 ? -8.228 -0.084 -0.727 1.00 39.80 54 HIS A C 1
ATOM 427 O O . HIS A 1 77 ? -9.362 0.057 -0.225 1.00 41.61 54 HIS A O 1
ATOM 434 N N . ARG A 1 78 ? -7.526 -1.213 -0.631 1.00 39.49 55 ARG A N 1
ATOM 435 C CA . ARG A 1 78 ? -7.999 -2.335 0.165 1.00 41.11 55 ARG A CA 1
ATOM 436 C C . ARG A 1 78 ? -8.459 -1.867 1.543 1.00 41.87 55 ARG A C 1
ATOM 437 O O . ARG A 1 78 ? -9.466 -2.348 2.049 1.00 42.99 55 ARG A O 1
ATOM 445 N N . ASP A 1 79 ? -7.710 -0.948 2.158 1.00 41.19 56 ASP A N 1
ATOM 446 C CA . ASP A 1 79 ? -8.051 -0.468 3.506 1.00 42.78 56 ASP A CA 1
ATOM 447 C C . ASP A 1 79 ? -8.875 0.824 3.563 1.00 43.24 56 ASP A C 1
ATOM 448 O O . ASP A 1 79 ? -8.990 1.423 4.616 1.00 44.32 56 ASP A O 1
ATOM 453 N N . GLY A 1 80 ? -9.430 1.263 2.439 1.00 43.32 57 GLY A N 1
ATOM 454 C CA . GLY A 1 80 ? -10.366 2.393 2.439 1.00 43.81 57 GLY A CA 1
ATOM 455 C C . GLY A 1 80 ? -9.775 3.794 2.320 1.00 42.72 57 GLY A C 1
ATOM 456 O O . GLY A 1 80 ? -10.484 4.779 2.498 1.00 43.77 57 GLY A O 1
ATOM 457 N N . PHE A 1 81 ? -8.481 3.907 2.034 1.00 40.69 58 PHE A N 1
ATOM 458 C CA . PHE A 1 81 ? -7.855 5.225 1.960 1.00 40.07 58 PHE A CA 1
ATOM 459 C C . PHE A 1 81 ? -7.892 5.802 0.541 1.00 39.55 58 PHE A C 1
ATOM 460 O O . PHE A 1 81 ? -7.808 5.073 -0.433 1.00 38.41 58 PHE A O 1
ATOM 468 N N . THR A 1 82 ? -7.991 7.120 0.435 1.00 39.87 59 THR A N 1
ATOM 469 C CA . THR A 1 82 ? -7.843 7.778 -0.844 1.00 39.44 59 THR A CA 1
ATOM 470 C C . THR A 1 82 ? -6.363 7.884 -1.170 1.00 37.96 59 THR A C 1
ATOM 471 O O . THR A 1 82 ? -5.526 7.953 -0.281 1.00 37.40 59 THR A O 1
ATOM 475 N N . THR A 1 83 ? -6.048 7.877 -2.455 1.00 37.31 60 THR A N 1
ATOM 476 C CA . THR A 1 83 ? -4.679 8.049 -2.907 1.00 36.35 60 THR A CA 1
ATOM 477 C C . THR A 1 83 ? -4.668 9.029 -4.061 1.00 36.33 60 THR A C 1
ATOM 478 O O . THR A 1 83 ? -5.708 9.325 -4.643 1.00 36.50 60 THR A O 1
ATOM 482 N N . HIS A 1 84 ? -3.485 9.542 -4.371 1.00 35.54 61 HIS A N 1
ATOM 483 C CA . HIS A 1 84 ? -3.321 10.469 -5.456 1.00 35.85 61 HIS A CA 1
ATOM 484 C C . HIS A 1 84 ? -1.968 10.228 -6.078 1.00 34.87 61 HIS A C 1
ATOM 485 O O . HIS A 1 84 ? -0.966 10.274 -5.374 1.00 34.94 61 HIS A O 1
ATOM 492 N N . ASP A 1 85 ? -1.932 9.984 -7.386 1.00 34.28 62 ASP A N 1
ATOM 493 C CA . ASP A 1 85 ? -0.675 9.684 -8.102 1.00 33.39 62 ASP A CA 1
ATOM 494 C C . ASP A 1 85 ? -0.135 10.889 -8.872 1.00 33.44 62 ASP A C 1
ATOM 495 O O . ASP A 1 85 ? -0.900 11.668 -9.409 1.00 32.48 62 ASP A O 1
ATOM 500 N N . VAL A 1 86 ? 1.196 10.999 -8.951 1.00 33.79 63 VAL A N 1
ATOM 501 C CA . VAL A 1 86 ? 1.861 12.109 -9.656 1.00 34.69 63 VAL A CA 1
ATOM 502 C C . VAL A 1 86 ? 2.776 11.587 -10.771 1.00 34.74 63 VAL A C 1
ATOM 503 O O . VAL A 1 86 ? 3.939 11.236 -10.525 1.00 34.20 63 VAL A O 1
ATOM 507 N N . ASP A 1 87 ? 2.250 11.507 -11.991 1.00 35.43 64 ASP A N 1
ATOM 508 C CA . ASP A 1 87 ? 3.058 11.099 -13.155 1.00 35.83 64 ASP A CA 1
ATOM 509 C C . ASP A 1 87 ? 3.672 9.725 -12.964 1.00 35.22 64 ASP A C 1
ATOM 510 O O . ASP A 1 87 ? 4.675 9.391 -13.583 1.00 34.95 64 ASP A O 1
ATOM 515 N N . HIS A 1 88 ? 3.080 8.928 -12.090 1.00 34.43 65 HIS A N 1
ATOM 516 C CA . HIS A 1 88 ? 3.600 7.583 -11.870 1.00 34.16 65 HIS A CA 1
ATOM 517 C C . HIS A 1 88 ? 5.033 7.499 -11.313 1.00 33.69 65 HIS A C 1
ATOM 518 O O . HIS A 1 88 ? 5.687 6.458 -11.406 1.00 34.07 65 HIS A O 1
ATOM 525 N N . ILE A 1 89 ? 5.521 8.577 -10.722 1.00 33.89 66 ILE A N 1
ATOM 526 C CA . ILE A 1 89 ? 6.846 8.555 -10.082 1.00 33.61 66 ILE A CA 1
ATOM 527 C C . ILE A 1 89 ? 6.759 8.713 -8.560 1.00 33.55 66 ILE A C 1
ATOM 528 O O . ILE A 1 89 ? 7.671 8.325 -7.832 1.00 33.32 66 ILE A O 1
ATOM 533 N N . ALA A 1 90 ? 5.649 9.269 -8.089 1.00 33.02 67 ALA A N 1
ATOM 534 C CA . ALA A 1 90 ? 5.456 9.507 -6.671 1.00 33.83 67 ALA A CA 1
ATOM 535 C C . ALA A 1 90 ? 3.977 9.683 -6.438 1.00 33.67 67 ALA A C 1
ATOM 536 O O . ALA A 1 90 ? 3.251 9.967 -7.378 1.00 35.30 67 ALA A O 1
ATOM 538 N N . GLY A 1 91 ? 3.530 9.530 -5.199 1.00 33.57 68 GLY A N 1
ATOM 539 C CA . GLY A 1 91 ? 2.134 9.737 -4.857 1.00 33.35 68 GLY A CA 1
ATOM 540 C C . GLY A 1 91 ? 1.946 9.789 -3.345 1.00 34.64 68 GLY A C 1
ATOM 541 O O . GLY A 1 91 ? 2.911 9.826 -2.593 1.00 35.12 68 GLY A O 1
ATOM 542 N N . ARG A 1 92 ? 0.708 9.801 -2.885 1.00 35.07 69 ARG A N 1
ATOM 543 C CA . ARG A 1 92 ? 0.467 9.919 -1.467 1.00 36.09 69 ARG A CA 1
ATOM 544 C C . ARG A 1 92 ? -0.762 9.129 -1.065 1.00 36.29 69 ARG A C 1
ATOM 545 O O . ARG A 1 92 ? -1.655 8.897 -1.876 1.00 35.76 69 ARG A O 1
ATOM 553 N N . ILE A 1 93 ? -0.790 8.730 0.203 1.00 37.14 70 ILE A N 1
ATOM 554 C CA . ILE A 1 93 ? -1.949 8.104 0.797 1.00 37.69 70 ILE A CA 1
ATOM 555 C C . ILE A 1 93 ? -2.495 9.128 1.759 1.00 39.00 70 ILE A C 1
ATOM 556 O O . ILE A 1 93 ? -1.746 9.699 2.520 1.00 39.70 70 ILE A O 1
ATOM 561 N N . GLU A 1 94 ? -3.797 9.367 1.736 1.00 40.19 71 GLU A N 1
ATOM 562 C CA . GLU A 1 94 ? -4.361 10.434 2.548 1.00 41.63 71 GLU A CA 1
ATOM 563 C C . GLU A 1 94 ? -5.166 9.878 3.717 1.00 42.49 71 GLU A C 1
ATOM 564 O O . GLU A 1 94 ? -5.929 8.925 3.545 1.00 41.73 71 GLU A O 1
ATOM 570 N N . ALA A 1 95 ? -5.002 10.479 4.896 1.00 43.15 72 ALA A N 1
ATOM 571 C CA . ALA A 1 95 ? -5.892 10.196 6.039 1.00 44.65 72 ALA A CA 1
ATOM 572 C C . ALA A 1 95 ? -6.219 11.453 6.841 1.00 46.27 72 ALA A C 1
ATOM 573 O O . ALA A 1 95 ? -5.666 12.535 6.601 1.00 46.11 72 ALA A O 1
ATOM 575 N N . GLY A 1 96 ? -7.118 11.303 7.807 1.00 48.12 73 GLY A N 1
ATOM 576 C CA . GLY A 1 96 ? -7.356 12.338 8.803 1.00 49.58 73 GLY A CA 1
ATOM 577 C C . GLY A 1 96 ? -8.093 13.539 8.262 1.00 50.89 73 GLY A C 1
ATOM 578 O O . GLY A 1 96 ? -8.462 13.584 7.096 1.00 50.28 73 GLY A O 1
ATOM 579 N N . LYS A 1 97 ? -8.316 14.516 9.125 1.00 52.96 74 LYS A N 1
ATOM 580 C CA . LYS A 1 97 ? -8.979 15.746 8.737 1.00 54.92 74 LYS A CA 1
ATOM 581 C C . LYS A 1 97 ? -8.467 16.890 9.601 1.00 56.57 74 LYS A C 1
ATOM 582 O O . LYS A 1 97 ? -7.753 16.670 10.590 1.00 56.54 74 LYS A O 1
ATOM 584 N N . GLY A 1 98 ? -8.821 18.109 9.213 1.00 58.04 75 GLY A N 1
ATOM 585 C CA . GLY A 1 98 ? -8.239 19.303 9.811 1.00 59.94 75 GLY A CA 1
ATOM 586 C C . GLY A 1 98 ? -7.443 20.111 8.795 1.00 59.39 75 GLY A C 1
ATOM 587 O O . GLY A 1 98 ? -7.228 19.668 7.664 1.00 57.22 75 GLY A O 1
ATOM 588 N N . ASN A 1 99 ? -7.010 21.301 9.205 1.00 61.40 76 ASN A N 1
ATOM 589 C CA . ASN A 1 99 ? -6.274 22.211 8.324 1.00 61.40 76 ASN A CA 1
ATOM 590 C C . ASN A 1 99 ? -4.801 21.867 8.141 1.00 59.30 76 ASN A C 1
ATOM 591 O O . ASN A 1 99 ? -4.248 22.079 7.072 1.00 57.82 76 ASN A O 1
ATOM 596 N N . ASP A 1 100 ? -4.168 21.379 9.204 1.00 59.40 77 ASP A N 1
ATOM 597 C CA . ASP A 1 100 ? -2.768 21.012 9.160 1.00 58.08 77 ASP A CA 1
ATOM 598 C C . ASP A 1 100 ? -2.641 19.640 8.543 1.00 55.69 77 ASP A C 1
ATOM 599 O O . ASP A 1 100 ? -3.496 18.772 8.741 1.00 55.43 77 ASP A O 1
ATOM 604 N N . VAL A 1 101 ? -1.566 19.448 7.795 1.00 53.91 78 VAL A N 1
ATOM 605 C CA . VAL A 1 101 ? -1.235 18.132 7.315 1.00 51.87 78 VAL A CA 1
ATOM 606 C C . VAL A 1 101 ? 0.155 17.740 7.792 1.00 51.27 78 VAL A C 1
ATOM 607 O O . VAL A 1 101 ? 1.120 18.476 7.604 1.00 51.86 78 VAL A O 1
ATOM 611 N N . LEU A 1 102 ? 0.235 16.570 8.411 1.00 50.55 79 LEU A N 1
ATOM 612 C CA . LEU A 1 102 ? 1.498 15.963 8.813 1.00 49.74 79 LEU A CA 1
ATOM 613 C C . LEU A 1 102 ? 2.044 15.135 7.655 1.00 47.06 79 LEU A C 1
ATOM 614 O O . LEU A 1 102 ? 1.330 14.316 7.089 1.00 46.23 79 LEU A O 1
ATOM 619 N N . GLY A 1 103 ? 3.302 15.349 7.294 1.00 46.19 80 GLY A N 1
ATOM 620 C CA . GLY A 1 103 ? 3.893 14.616 6.176 1.00 43.30 80 GLY A CA 1
ATOM 621 C C . GLY A 1 103 ? 4.938 13.590 6.587 1.00 42.67 80 GLY A C 1
ATOM 622 O O . GLY A 1 103 ? 5.909 13.912 7.281 1.00 42.68 80 GLY A O 1
ATOM 623 N N . ILE A 1 104 ? 4.728 12.346 6.157 1.00 41.01 81 ILE A N 1
ATOM 624 C CA . ILE A 1 104 ? 5.693 11.270 6.364 1.00 41.00 81 ILE A CA 1
ATOM 625 C C . ILE A 1 104 ? 6.249 10.811 5.007 1.00 40.23 81 ILE A C 1
ATOM 626 O O . ILE A 1 104 ? 5.527 10.180 4.228 1.00 39.00 81 ILE A O 1
ATOM 631 N N . LEU A 1 105 ? 7.506 11.134 4.711 1.00 40.85 82 LEU A N 1
ATOM 632 C CA . LEU A 1 105 ? 8.057 10.844 3.370 1.00 40.85 82 LEU A CA 1
ATOM 633 C C . LEU A 1 105 ? 8.901 9.597 3.342 1.00 41.29 82 LEU A C 1
ATOM 634 O O . LEU A 1 105 ? 9.769 9.394 4.191 1.00 42.22 82 LEU A O 1
ATOM 639 N N . CYS A 1 106 ? 8.673 8.756 2.350 1.00 41.47 83 CYS A N 1
ATOM 640 C CA . CYS A 1 106 ? 9.535 7.597 2.209 1.00 42.33 83 CYS A CA 1
ATOM 641 C C . CYS A 1 106 ? 9.586 7.063 0.805 1.00 40.32 83 CYS A C 1
ATOM 642 O O . CYS A 1 106 ? 9.068 7.669 -0.121 1.00 39.47 83 CYS A O 1
ATOM 645 N N . HIS A 1 107 ? 10.228 5.917 0.653 1.00 40.16 84 HIS A N 1
ATOM 646 C CA . HIS A 1 107 ? 10.669 5.464 -0.651 1.00 39.65 84 HIS A CA 1
ATOM 647 C C . HIS A 1 107 ? 10.439 3.977 -0.776 1.00 38.77 84 HIS A C 1
ATOM 648 O O . HIS A 1 107 ? 10.746 3.235 0.161 1.00 39.47 84 HIS A O 1
ATOM 655 N N . VAL A 1 108 ? 9.920 3.530 -1.922 1.00 37.04 85 VAL A N 1
ATOM 656 C CA . VAL A 1 108 ? 9.811 2.090 -2.189 1.00 35.99 85 VAL A CA 1
ATOM 657 C C . VAL A 1 108 ? 10.741 1.571 -3.290 1.00 36.49 85 VAL A C 1
ATOM 658 O O . VAL A 1 108 ? 10.730 0.386 -3.612 1.00 36.97 85 VAL A O 1
ATOM 662 N N . ASP A 1 109 ? 11.545 2.453 -3.866 1.00 36.69 86 ASP A N 1
ATOM 663 C CA . ASP A 1 109 ? 12.579 2.012 -4.796 1.00 37.75 86 ASP A CA 1
ATOM 664 C C . ASP A 1 109 ? 13.711 1.405 -3.989 1.00 39.18 86 ASP A C 1
ATOM 665 O O . ASP A 1 109 ? 13.912 1.751 -2.834 1.00 39.65 86 ASP A O 1
ATOM 670 N N . VAL A 1 110 ? 14.484 0.530 -4.607 1.00 40.83 87 VAL A N 1
ATOM 671 C CA . VAL A 1 110 ? 15.459 -0.250 -3.853 1.00 42.78 87 VAL A CA 1
ATOM 672 C C . VAL A 1 110 ? 16.790 -0.403 -4.605 1.00 44.61 87 VAL A C 1
ATOM 673 O O . VAL A 1 110 ? 16.796 -0.551 -5.820 1.00 45.03 87 VAL A O 1
ATOM 677 N N . VAL A 1 111 ? 17.919 -0.317 -3.904 1.00 46.58 88 VAL A N 1
ATOM 678 C CA . VAL A 1 111 ? 19.205 -0.516 -4.570 1.00 48.92 88 VAL A CA 1
ATOM 679 C C . VAL A 1 111 ? 19.352 -1.997 -4.903 1.00 50.36 88 VAL A C 1
ATOM 680 O O . VAL A 1 111 ? 18.752 -2.834 -4.247 1.00 50.48 88 VAL A O 1
ATOM 684 N N . PRO A 1 112 ? 20.143 -2.320 -5.933 1.00 52.31 89 PRO A N 1
ATOM 685 C CA . PRO A 1 112 ? 20.315 -3.697 -6.405 1.00 54.21 89 PRO A CA 1
ATOM 686 C C . PRO A 1 112 ? 20.913 -4.628 -5.342 1.00 56.48 89 PRO A C 1
ATOM 687 O O . PRO A 1 112 ? 21.481 -4.172 -4.364 1.00 56.75 89 PRO A O 1
ATOM 691 N N . ALA A 1 113 ? 20.789 -5.929 -5.542 1.00 58.45 90 ALA A N 1
ATOM 692 C CA . ALA A 1 113 ? 21.466 -6.878 -4.675 1.00 61.73 90 ALA A CA 1
ATOM 693 C C . ALA A 1 113 ? 22.926 -7.025 -5.099 1.00 64.98 90 ALA A C 1
ATOM 694 O O . ALA A 1 113 ? 23.210 -7.480 -6.203 1.00 66.36 90 ALA A O 1
ATOM 696 N N . GLY A 1 114 ? 23.860 -6.629 -4.246 1.00 66.81 91 GLY A N 1
ATOM 697 C CA . GLY A 1 114 ? 25.255 -6.965 -4.522 1.00 70.98 91 GLY A CA 1
ATOM 698 C C . GLY A 1 114 ? 25.309 -8.458 -4.819 1.00 73.41 91 GLY A C 1
ATOM 699 O O . GLY A 1 114 ? 24.346 -9.177 -4.543 1.00 72.86 91 GLY A O 1
ATOM 700 N N . ASP A 1 115 ? 26.410 -8.946 -5.386 1.00 76.56 92 ASP A N 1
ATOM 701 C CA . ASP A 1 115 ? 26.482 -10.377 -5.715 1.00 79.06 92 ASP A CA 1
ATOM 702 C C . ASP A 1 115 ? 26.647 -11.264 -4.480 1.00 80.68 92 ASP A C 1
ATOM 703 O O . ASP A 1 115 ? 26.947 -10.777 -3.389 1.00 81.08 92 ASP A O 1
ATOM 708 N N . GLY A 1 116 ? 26.440 -12.565 -4.661 1.00 82.01 93 GLY A N 1
ATOM 709 C CA . GLY A 1 116 ? 26.655 -13.535 -3.597 1.00 83.59 93 GLY A CA 1
ATOM 710 C C . GLY A 1 116 ? 25.915 -13.284 -2.290 1.00 81.45 93 GLY A C 1
ATOM 711 O O . GLY A 1 116 ? 26.542 -13.051 -1.251 1.00 82.63 93 GLY A O 1
ATOM 712 N N . TRP A 1 117 ? 24.586 -13.330 -2.340 1.00 78.22 94 TRP A N 1
ATOM 713 C CA . TRP A 1 117 ? 23.763 -13.387 -1.131 1.00 76.67 94 TRP A CA 1
ATOM 714 C C . TRP A 1 117 ? 23.607 -14.860 -0.740 1.00 79.17 94 TRP A C 1
ATOM 715 O O . TRP A 1 117 ? 23.874 -15.750 -1.546 1.00 81.38 94 TRP A O 1
ATOM 726 N N . ASP A 1 118 ? 23.169 -15.121 0.486 1.00 79.10 95 ASP A N 1
ATOM 727 C CA . ASP A 1 118 ? 22.915 -16.489 0.917 1.00 81.26 95 ASP A CA 1
ATOM 728 C C . ASP A 1 118 ? 21.419 -16.759 0.883 1.00 79.05 95 ASP A C 1
ATOM 729 O O . ASP A 1 118 ? 20.882 -17.471 1.734 1.00 80.01 95 ASP A O 1
ATOM 734 N N . SER A 1 119 ? 20.757 -16.172 -0.111 1.00 76.24 96 SER A N 1
ATOM 735 C CA . SER A 1 119 ? 19.302 -16.215 -0.243 1.00 73.87 96 SER A CA 1
ATOM 736 C C . SER A 1 119 ? 18.986 -15.474 -1.534 1.00 71.31 96 SER A C 1
ATOM 737 O O . SER A 1 119 ? 19.880 -14.883 -2.138 1.00 71.44 96 SER A O 1
ATOM 740 N N . ASN A 1 120 ? 17.727 -15.491 -1.962 1.00 69.10 97 ASN A N 1
ATOM 741 C CA . ASN A 1 120 ? 17.262 -14.583 -3.007 1.00 66.32 97 ASN A CA 1
ATOM 742 C C . ASN A 1 120 ? 16.667 -13.299 -2.451 1.00 63.05 97 ASN A C 1
ATOM 743 O O . ASN A 1 120 ? 15.591 -13.306 -1.852 1.00 61.89 97 ASN A O 1
ATOM 748 N N . PRO A 1 121 ? 17.381 -12.188 -2.660 1.00 61.66 98 PRO A N 1
ATOM 749 C CA . PRO A 1 121 ? 17.149 -10.852 -2.114 1.00 59.03 98 PRO A CA 1
ATOM 750 C C . PRO A 1 121 ? 15.722 -10.354 -2.323 1.00 56.22 98 PRO A C 1
ATOM 751 O O . PRO A 1 121 ? 15.248 -9.486 -1.587 1.00 54.57 98 PRO A O 1
ATOM 755 N N . PHE A 1 122 ? 15.045 -10.892 -3.326 1.00 55.55 99 PHE A N 1
ATOM 756 C CA . PHE A 1 122 ? 13.692 -10.461 -3.616 1.00 53.03 99 PHE A CA 1
ATOM 757 C C . PHE A 1 122 ? 12.703 -11.582 -3.322 1.00 54.01 99 PHE A C 1
ATOM 758 O O . PHE A 1 122 ? 11.531 -11.513 -3.688 1.00 53.10 99 PHE A O 1
ATOM 766 N N . GLU A 1 123 ? 13.195 -12.604 -2.637 1.00 56.40 100 GLU A N 1
ATOM 767 C CA . GLU A 1 123 ? 12.347 -13.647 -2.072 1.00 58.06 100 GLU A CA 1
ATOM 768 C C . GLU A 1 123 ? 12.428 -13.546 -0.560 1.00 57.98 100 GLU A C 1
ATOM 769 O O . GLU A 1 123 ? 13.245 -14.199 0.065 1.00 59.62 100 GLU A O 1
ATOM 775 N N . PRO A 1 124 ? 11.576 -12.708 0.034 1.00 56.24 101 PRO A N 1
ATOM 776 C CA . PRO A 1 124 ? 11.685 -12.497 1.468 1.00 56.69 101 PRO A CA 1
ATOM 777 C C . PRO A 1 124 ? 11.698 -13.822 2.226 1.00 59.32 101 PRO A C 1
ATOM 778 O O . PRO A 1 124 ? 10.771 -14.607 2.088 1.00 59.96 101 PRO A O 1
ATOM 782 N N . VAL A 1 125 ? 12.717 -14.036 3.053 1.00 61.24 102 VAL A N 1
ATOM 783 C CA . VAL A 1 125 ? 12.762 -15.204 3.927 1.00 64.21 102 VAL A CA 1
ATOM 784 C C . VAL A 1 125 ? 12.323 -14.814 5.338 1.00 64.41 102 VAL A C 1
ATOM 785 O O . VAL A 1 125 ? 12.892 -13.905 5.941 1.00 63.99 102 VAL A O 1
ATOM 789 N N . VAL A 1 126 ? 11.307 -15.498 5.859 1.00 65.83 103 VAL A N 1
ATOM 790 C CA . VAL A 1 126 ? 10.756 -15.162 7.183 1.00 66.15 103 VAL A CA 1
ATOM 791 C C . VAL A 1 126 ? 11.279 -16.054 8.306 1.00 69.72 103 VAL A C 1
ATOM 792 O O . VAL A 1 126 ? 10.746 -17.126 8.573 1.00 72.37 103 VAL A O 1
ATOM 796 N N . THR A 1 127 ? 12.322 -15.586 8.974 1.00 70.52 104 THR A N 1
ATOM 797 C CA . THR A 1 127 ? 12.974 -16.323 10.051 1.00 73.70 104 THR A CA 1
ATOM 798 C C . THR A 1 127 ? 12.068 -16.361 11.278 1.00 74.92 104 THR A C 1
ATOM 799 O O . THR A 1 127 ? 10.940 -15.857 11.253 1.00 72.96 104 THR A O 1
ATOM 803 N N . GLU A 1 128 ? 12.571 -16.959 12.354 1.00 78.20 105 GLU A N 1
ATOM 804 C CA . GLU A 1 128 ? 11.813 -17.025 13.595 1.00 79.90 105 GLU A CA 1
ATOM 805 C C . GLU A 1 128 ? 11.623 -15.618 14.164 1.00 77.98 105 GLU A C 1
ATOM 806 O O . GLU A 1 128 ? 10.546 -15.275 14.659 1.00 77.49 105 GLU A O 1
ATOM 808 N N . ASP A 1 129 ? 12.668 -14.799 14.070 1.00 77.20 106 ASP A N 1
ATOM 809 C CA . ASP A 1 129 ? 12.640 -13.454 14.643 1.00 75.74 106 ASP A CA 1
ATOM 810 C C . ASP A 1 129 ? 13.073 -12.342 13.681 1.00 72.71 106 ASP A C 1
ATOM 811 O O . ASP A 1 129 ? 13.257 -11.202 14.108 1.00 71.92 106 ASP A O 1
ATOM 816 N N . ALA A 1 130 ? 13.238 -12.657 12.398 1.00 71.10 107 ALA A N 1
ATOM 817 C CA . ALA A 1 130 ? 13.742 -11.667 11.444 1.00 68.30 107 ALA A CA 1
ATOM 818 C C . ALA A 1 130 ? 13.124 -11.801 10.050 1.00 65.93 107 ALA A C 1
ATOM 819 O O . ALA A 1 130 ? 12.646 -12.866 9.665 1.00 66.89 107 ALA A O 1
ATOM 821 N N . ILE A 1 131 ? 13.124 -10.709 9.298 1.00 63.04 108 ILE A N 1
ATOM 822 C CA . ILE A 1 131 ? 12.761 -10.777 7.889 1.00 61.10 108 ILE A CA 1
ATOM 823 C C . ILE A 1 131 ? 13.987 -10.402 7.084 1.00 60.68 108 ILE A C 1
ATOM 824 O O . ILE A 1 131 ? 14.601 -9.359 7.317 1.00 60.18 108 ILE A O 1
ATOM 829 N N . ILE A 1 132 ? 14.357 -11.280 6.163 1.00 61.30 109 ILE A N 1
ATOM 830 C CA . ILE A 1 132 ? 15.547 -11.091 5.350 1.00 61.15 109 ILE A CA 1
ATOM 831 C C . ILE A 1 132 ? 15.171 -10.865 3.889 1.00 59.01 109 ILE A C 1
ATOM 832 O O . ILE A 1 132 ? 14.496 -11.693 3.285 1.00 59.03 109 ILE A O 1
ATOM 837 N N . ALA A 1 133 ? 15.605 -9.731 3.344 1.00 57.27 110 ALA A N 1
ATOM 838 C CA . ALA A 1 133 ? 15.411 -9.379 1.937 1.00 55.28 110 ALA A CA 1
ATOM 839 C C . ALA A 1 133 ? 16.116 -8.044 1.726 1.00 54.24 110 ALA A C 1
ATOM 840 O O . ALA A 1 133 ? 16.533 -7.408 2.693 1.00 55.10 110 ALA A O 1
ATOM 842 N N . ARG A 1 134 ? 16.267 -7.614 0.476 1.00 53.00 111 ARG A N 1
ATOM 843 C CA . ARG A 1 134 ? 16.719 -6.256 0.190 1.00 51.45 111 ARG A CA 1
ATOM 844 C C . ARG A 1 134 ? 15.593 -5.264 0.437 1.00 49.16 111 ARG A C 1
ATOM 845 O O . ARG A 1 134 ? 14.449 -5.507 0.055 1.00 47.99 111 ARG A O 1
ATOM 853 N N . GLY A 1 135 ? 15.922 -4.150 1.080 1.00 48.62 112 GLY A N 1
ATOM 854 C CA . GLY A 1 135 ? 14.955 -3.084 1.315 1.00 46.57 112 GLY A CA 1
ATOM 855 C C . GLY A 1 135 ? 14.200 -3.285 2.624 1.00 46.92 112 GLY A C 1
ATOM 856 O O . GLY A 1 135 ? 13.318 -2.493 2.983 1.00 45.54 112 GLY A O 1
ATOM 857 N N . THR A 1 136 ? 14.540 -4.365 3.321 1.00 48.24 113 THR A N 1
ATOM 858 C CA . THR A 1 136 ? 14.045 -4.611 4.662 1.00 48.96 113 THR A CA 1
ATOM 859 C C . THR A 1 136 ? 14.382 -3.419 5.557 1.00 49.37 113 THR A C 1
ATOM 860 O O . THR A 1 136 ? 13.549 -2.969 6.335 1.00 48.62 113 THR A O 1
ATOM 864 N N . LEU A 1 137 ? 15.608 -2.912 5.451 1.00 50.39 114 LEU A N 1
ATOM 865 C CA . LEU A 1 137 ? 16.005 -1.756 6.248 1.00 51.65 114 LEU A CA 1
ATOM 866 C C . LEU A 1 137 ? 15.611 -0.417 5.600 1.00 50.48 114 LEU A C 1
ATOM 867 O O . LEU A 1 137 ? 14.852 0.358 6.180 1.00 49.87 114 LEU A O 1
ATOM 872 N N . ASP A 1 138 ? 16.117 -0.134 4.401 1.00 50.81 115 ASP A N 1
ATOM 873 C CA . ASP A 1 138 ? 15.637 1.039 3.667 1.00 50.13 115 ASP A CA 1
ATOM 874 C C . ASP A 1 138 ? 15.042 0.679 2.309 1.00 48.10 115 ASP A C 1
ATOM 875 O O . ASP A 1 138 ? 15.737 0.236 1.386 1.00 49.07 115 ASP A O 1
ATOM 880 N N . ASP A 1 139 ? 13.751 0.926 2.177 1.00 45.86 116 ASP A N 1
ATOM 881 C CA . ASP A 1 139 ? 13.007 1.676 3.164 1.00 44.14 116 ASP A CA 1
ATOM 882 C C . ASP A 1 139 ? 11.672 0.995 3.371 1.00 42.33 116 ASP A C 1
ATOM 883 O O . ASP A 1 139 ? 10.756 1.553 3.969 1.00 41.46 116 ASP A O 1
ATOM 888 N N . LYS A 1 140 ? 11.555 -0.218 2.852 1.00 40.85 117 LYS A N 1
ATOM 889 C CA . LYS A 1 140 ? 10.276 -0.887 2.861 1.00 39.43 117 LYS A CA 1
ATOM 890 C C . LYS A 1 140 ? 9.794 -1.264 4.280 1.00 39.51 117 LYS A C 1
ATOM 891 O O . LYS A 1 140 ? 8.603 -1.185 4.575 1.00 38.33 117 LYS A O 1
ATOM 897 N N . GLY A 1 141 ? 10.696 -1.694 5.150 1.00 40.23 118 GLY A N 1
ATOM 898 C CA . GLY A 1 141 ? 10.274 -1.971 6.513 1.00 41.10 118 GLY A CA 1
ATOM 899 C C . GLY A 1 141 ? 9.617 -0.726 7.068 1.00 40.29 118 GLY A C 1
ATOM 900 O O . GLY A 1 141 ? 8.426 -0.713 7.397 1.00 40.28 118 GLY A O 1
ATOM 901 N N . PRO A 1 142 ? 10.393 0.354 7.155 1.00 40.03 119 PRO A N 1
ATOM 902 C CA . PRO A 1 142 ? 9.839 1.600 7.690 1.00 39.76 119 PRO A CA 1
ATOM 903 C C . PRO A 1 142 ? 8.597 2.117 6.962 1.00 38.26 119 PRO A C 1
ATOM 904 O O . PRO A 1 142 ? 7.735 2.700 7.591 1.00 39.24 119 PRO A O 1
ATOM 908 N N . THR A 1 143 ? 8.488 1.928 5.657 1.00 37.12 120 THR A N 1
ATOM 909 C CA . THR A 1 143 ? 7.276 2.367 4.974 1.00 35.82 120 THR A CA 1
ATOM 910 C C . THR A 1 143 ? 6.049 1.635 5.520 1.00 35.99 120 THR A C 1
ATOM 911 O O . THR A 1 143 ? 5.019 2.249 5.845 1.00 35.16 120 THR A O 1
ATOM 915 N N . ILE A 1 144 ? 6.159 0.315 5.618 1.00 36.70 121 ILE A N 1
ATOM 916 C CA . ILE A 1 144 ? 5.067 -0.490 6.156 1.00 37.85 121 ILE A CA 1
ATOM 917 C C . ILE A 1 144 ? 4.768 -0.152 7.608 1.00 39.05 121 ILE A C 1
ATOM 918 O O . ILE A 1 144 ? 3.604 -0.084 8.005 1.00 40.04 121 ILE A O 1
ATOM 923 N N . ALA A 1 145 ? 5.818 0.065 8.400 1.00 39.78 122 ALA A N 1
ATOM 924 C CA . ALA A 1 145 ? 5.660 0.505 9.782 1.00 40.91 122 ALA A CA 1
ATOM 925 C C . ALA A 1 145 ? 4.861 1.795 9.849 1.00 40.58 122 ALA A C 1
ATOM 926 O O . ALA A 1 145 ? 3.863 1.893 10.573 1.00 41.20 122 ALA A O 1
ATOM 928 N N . ALA A 1 146 ? 5.298 2.794 9.092 1.00 39.47 123 ALA A N 1
ATOM 929 C CA . ALA A 1 146 ? 4.587 4.056 9.089 1.00 39.60 123 ALA A CA 1
ATOM 930 C C . ALA A 1 146 ? 3.137 3.821 8.698 1.00 39.57 123 ALA A C 1
ATOM 931 O O . ALA A 1 146 ? 2.194 4.313 9.360 1.00 40.16 123 ALA A O 1
ATOM 933 N N . TYR A 1 147 ? 2.954 3.033 7.641 1.00 38.62 124 TYR A N 1
ATOM 934 C CA . TYR A 1 147 ? 1.622 2.792 7.124 1.00 38.28 124 TYR A CA 1
ATOM 935 C C . TYR A 1 147 ? 0.683 2.188 8.174 1.00 39.70 124 TYR A C 1
ATOM 936 O O . TYR A 1 147 ? -0.494 2.559 8.280 1.00 39.14 124 TYR A O 1
ATOM 945 N N . TYR A 1 148 ? 1.189 1.214 8.917 1.00 40.44 125 TYR A N 1
ATOM 946 C CA . TYR A 1 148 ? 0.294 0.461 9.784 1.00 42.10 125 TYR A CA 1
ATOM 947 C C . TYR A 1 148 ? -0.137 1.265 11.017 1.00 43.47 125 TYR A C 1
ATOM 948 O O . TYR A 1 148 ? -1.268 1.137 11.481 1.00 44.61 125 TYR A O 1
ATOM 957 N N . ALA A 1 149 ? 0.759 2.129 11.488 1.00 43.36 126 ALA A N 1
ATOM 958 C CA . ALA A 1 149 ? 0.404 3.207 12.392 1.00 45.00 126 ALA A CA 1
ATOM 959 C C . ALA A 1 149 ? -0.875 3.931 11.967 1.00 45.12 126 ALA A C 1
ATOM 960 O O . ALA A 1 149 ? -1.861 3.960 12.717 1.00 47.14 126 ALA A O 1
ATOM 962 N N . ILE A 1 150 ? -0.865 4.532 10.784 1.00 44.00 127 ILE A N 1
ATOM 963 C CA . ILE A 1 150 ? -2.044 5.247 10.289 1.00 44.24 127 ILE A CA 1
ATOM 964 C C . ILE A 1 150 ? -3.252 4.304 10.245 1.00 45.74 127 ILE A C 1
ATOM 965 O O . ILE A 1 150 ? -4.350 4.651 10.686 1.00 46.63 127 ILE A O 1
ATOM 970 N N . LYS A 1 151 ? -3.050 3.103 9.716 1.00 45.78 128 LYS A N 1
ATOM 971 C CA . LYS A 1 151 ? -4.150 2.149 9.634 1.00 47.31 128 LYS A CA 1
ATOM 972 C C . LYS A 1 151 ? -4.773 1.795 10.980 1.00 49.39 128 LYS A C 1
ATOM 973 O O . LYS A 1 151 ? -6.000 1.742 11.116 1.00 50.63 128 LYS A O 1
ATOM 979 N N . ILE A 1 152 ? -3.926 1.517 11.966 1.00 49.91 129 ILE A N 1
ATOM 980 C CA . ILE A 1 152 ? -4.404 1.037 13.246 1.00 51.60 129 ILE A CA 1
ATOM 981 C C . ILE A 1 152 ? -5.220 2.129 13.925 1.00 53.36 129 ILE A C 1
ATOM 982 O O . ILE A 1 152 ? -6.231 1.860 14.571 1.00 55.23 129 ILE A O 1
ATOM 987 N N . LEU A 1 153 ? -4.817 3.359 13.727 1.00 52.88 130 LEU A N 1
ATOM 988 C CA . LEU A 1 153 ? -5.536 4.457 14.284 1.00 54.53 130 LEU A CA 1
ATOM 989 C C . LEU A 1 153 ? -6.838 4.669 13.564 1.00 54.90 130 LEU A C 1
ATOM 990 O O . LEU A 1 153 ? -7.824 5.079 14.148 1.00 56.65 130 LEU A O 1
ATOM 995 N N . GLU A 1 154 ? -6.826 4.422 12.274 1.00 52.92 131 GLU A N 1
ATOM 996 C CA . GLU A 1 154 ? -8.041 4.434 11.481 1.00 53.96 131 GLU A CA 1
ATOM 997 C C . GLU A 1 154 ? -8.970 3.324 11.931 1.00 56.00 131 GLU A C 1
ATOM 998 O O . GLU A 1 154 ? -10.188 3.499 11.944 1.00 57.76 131 GLU A O 1
ATOM 1004 N N . ASP A 1 155 ? -8.401 2.181 12.302 1.00 56.50 132 ASP A N 1
ATOM 1005 C CA . ASP A 1 155 ? -9.217 1.055 12.772 1.00 59.09 132 ASP A CA 1
ATOM 1006 C C . ASP A 1 155 ? -9.869 1.340 14.115 1.00 61.76 132 ASP A C 1
ATOM 1007 O O . ASP A 1 155 ? -10.805 0.648 14.516 1.00 64.13 132 ASP A O 1
ATOM 1012 N N . MET A 1 156 ? -9.371 2.341 14.832 1.00 62.12 133 MET A N 1
ATOM 1013 C CA . MET A 1 156 ? -9.983 2.666 16.119 1.00 64.94 133 MET A CA 1
ATOM 1014 C C . MET A 1 156 ? -10.900 3.884 16.060 1.00 65.53 133 MET A C 1
ATOM 1015 O O . MET A 1 156 ? -11.329 4.403 17.084 1.00 67.79 133 MET A O 1
ATOM 1020 N N . ASN A 1 157 ? -11.223 4.315 14.847 1.00 63.66 134 ASN A N 1
ATOM 1021 C CA . ASN A 1 157 ? -12.222 5.350 14.681 1.00 64.49 134 ASN A CA 1
ATOM 1022 C C . ASN A 1 157 ? -11.801 6.632 15.395 1.00 64.94 134 ASN A C 1
ATOM 1023 O O . ASN A 1 157 ? -12.654 7.427 15.799 1.00 67.06 134 ASN A O 1
ATOM 1025 N N . VAL A 1 158 ? -10.496 6.834 15.560 1.00 62.95 135 VAL A N 1
ATOM 1026 C CA . VAL A 1 158 ? -10.010 8.067 16.177 1.00 63.22 135 VAL A CA 1
ATOM 1027 C C . VAL A 1 158 ? -10.596 9.290 15.477 1.00 62.86 135 VAL A C 1
ATOM 1028 O O . VAL A 1 158 ? -10.920 9.258 14.281 1.00 61.53 135 VAL A O 1
ATOM 1032 N N . ASP A 1 159 ? -10.709 10.369 16.240 1.00 64.09 136 ASP A N 1
ATOM 1033 C CA . ASP A 1 159 ? -11.289 11.620 15.783 1.00 64.25 136 ASP A CA 1
ATOM 1034 C C . ASP A 1 159 ? -10.154 12.566 15.352 1.00 62.11 136 ASP A C 1
ATOM 1035 O O . ASP A 1 159 ? -9.663 13.372 16.152 1.00 62.94 136 ASP A O 1
ATOM 1040 N N . TRP A 1 160 ? -9.743 12.450 14.084 1.00 58.81 137 TRP A N 1
ATOM 1041 C CA . TRP A 1 160 ? -8.544 13.131 13.576 1.00 56.73 137 TRP A CA 1
ATOM 1042 C C . TRP A 1 160 ? -8.628 14.647 13.640 1.00 58.49 137 TRP A C 1
ATOM 1043 O O . TRP A 1 160 ? -9.676 15.234 13.373 1.00 59.56 137 TRP A O 1
ATOM 1054 N N . LYS A 1 161 ? -7.497 15.273 13.968 1.00 58.65 138 LYS A N 1
ATOM 1055 C CA . LYS A 1 161 ? -7.404 16.731 14.074 1.00 60.02 138 LYS A CA 1
ATOM 1056 C C . LYS A 1 161 ? -6.464 17.289 12.995 1.00 57.60 138 LYS A C 1
ATOM 1057 O O . LYS A 1 161 ? -6.460 18.482 12.705 1.00 58.27 138 LYS A O 1
ATOM 1063 N N . LYS A 1 162 ? -5.659 16.419 12.408 1.00 54.45 139 LYS A N 1
ATOM 1064 C CA . LYS A 1 162 ? -4.804 16.827 11.303 1.00 52.16 139 LYS A CA 1
ATOM 1065 C C . LYS A 1 162 ? -4.950 15.802 10.191 1.00 49.73 139 LYS A C 1
ATOM 1066 O O . LYS A 1 162 ? -5.201 14.628 10.461 1.00 48.48 139 LYS A O 1
ATOM 1072 N N . ARG A 1 163 ? -4.824 16.254 8.948 1.00 48.49 140 ARG A N 1
ATOM 1073 C CA . ARG A 1 163 ? -4.688 15.330 7.838 1.00 46.95 140 ARG A CA 1
ATOM 1074 C C . ARG A 1 163 ? -3.297 14.717 7.897 1.00 45.36 140 ARG A C 1
ATOM 1075 O O . ARG A 1 163 ? -2.404 15.228 8.597 1.00 46.69 140 ARG A O 1
ATOM 1083 N N . ILE A 1 164 ? -3.124 13.604 7.198 1.00 42.86 141 ILE A N 1
ATOM 1084 C CA . ILE A 1 164 ? -1.829 12.989 7.068 1.00 41.23 141 ILE A CA 1
ATOM 1085 C C . ILE A 1 164 ? -1.615 12.685 5.596 1.00 39.41 141 ILE A C 1
ATOM 1086 O O . ILE A 1 164 ? -2.525 12.237 4.929 1.00 38.76 141 ILE A O 1
ATOM 1091 N N . HIS A 1 165 ? -0.426 12.989 5.091 1.00 38.62 142 HIS A N 1
ATOM 1092 C CA . HIS A 1 165 ? -0.032 12.595 3.737 1.00 36.70 142 HIS A CA 1
ATOM 1093 C C . HIS A 1 165 ? 1.196 11.716 3.822 1.00 36.10 142 HIS A C 1
ATOM 1094 O O . HIS A 1 165 ? 2.274 12.197 4.162 1.00 36.18 142 HIS A O 1
ATOM 1101 N N . MET A 1 166 ? 1.022 10.424 3.562 1.00 35.21 143 MET A N 1
ATOM 1102 C CA . MET A 1 166 ? 2.151 9.531 3.475 1.00 34.95 143 MET A CA 1
ATOM 1103 C C . MET A 1 166 ? 2.580 9.548 2.031 1.00 34.45 143 MET A C 1
ATOM 1104 O O . MET A 1 166 ? 1.891 9.030 1.143 1.00 34.59 143 MET A O 1
ATOM 1109 N N . ILE A 1 167 ? 3.718 10.182 1.811 1.00 34.74 144 ILE A N 1
ATOM 1110 C CA . ILE A 1 167 ? 4.199 10.540 0.502 1.00 34.03 144 ILE A CA 1
ATOM 1111 C C . ILE A 1 167 ? 5.272 9.549 0.133 1.00 33.73 144 ILE A C 1
ATOM 1112 O O . ILE A 1 167 ? 6.263 9.365 0.836 1.00 34.16 144 ILE A O 1
ATOM 1117 N N . ILE A 1 168 ? 5.068 8.895 -0.989 1.00 33.37 145 ILE A N 1
ATOM 1118 C CA . ILE A 1 168 ? 5.910 7.794 -1.364 1.00 32.95 145 ILE A CA 1
ATOM 1119 C C . ILE A 1 168 ? 6.601 8.134 -2.654 1.00 32.64 145 ILE A C 1
ATOM 1120 O O . ILE A 1 168 ? 5.934 8.483 -3.608 1.00 33.12 145 ILE A O 1
ATOM 1125 N N . GLY A 1 169 ? 7.925 8.007 -2.675 1.00 32.99 146 GLY A N 1
ATOM 1126 C CA . GLY A 1 169 ? 8.743 8.270 -3.871 1.00 32.91 146 GLY A CA 1
ATOM 1127 C C . GLY A 1 169 ? 9.393 7.036 -4.487 1.00 32.56 146 GLY A C 1
ATOM 1128 O O . GLY A 1 169 ? 9.444 5.975 -3.880 1.00 32.94 146 GLY A O 1
ATOM 1129 N N . THR A 1 170 ? 9.861 7.159 -5.719 1.00 33.20 147 THR A N 1
ATOM 1130 C CA . THR A 1 170 ? 10.493 6.047 -6.406 1.00 34.28 147 THR A CA 1
ATOM 1131 C C . THR A 1 170 ? 11.776 6.509 -7.087 1.00 36.01 147 THR A C 1
ATOM 1132 O O . THR A 1 170 ? 12.467 5.721 -7.753 1.00 36.00 147 THR A O 1
ATOM 1136 N N . ASP A 1 171 ? 12.085 7.789 -6.935 1.00 37.02 148 ASP A N 1
ATOM 1137 C CA . ASP A 1 171 ? 13.182 8.375 -7.687 1.00 39.99 148 ASP A CA 1
ATOM 1138 C C . ASP A 1 171 ? 14.256 8.831 -6.728 1.00 41.93 148 ASP A C 1
ATOM 1139 O O . ASP A 1 171 ? 14.106 9.861 -6.058 1.00 42.59 148 ASP A O 1
ATOM 1144 N N . GLU A 1 172 ? 15.328 8.051 -6.648 1.00 43.47 149 GLU A N 1
ATOM 1145 C CA . GLU A 1 172 ? 16.408 8.324 -5.717 1.00 45.89 149 GLU A CA 1
ATOM 1146 C C . GLU A 1 172 ? 17.149 9.606 -6.075 1.00 47.96 149 GLU A C 1
ATOM 1147 O O . GLU A 1 172 ? 17.956 10.096 -5.284 1.00 49.66 149 GLU A O 1
ATOM 1153 N N . GLU A 1 173 ? 16.883 10.150 -7.264 1.00 48.85 150 GLU A N 1
ATOM 1154 C CA . GLU A 1 173 ? 17.525 11.404 -7.681 1.00 50.89 150 GLU A CA 1
ATOM 1155 C C . GLU A 1 173 ? 16.790 12.631 -7.126 1.00 50.29 150 GLU A C 1
ATOM 1156 O O . GLU A 1 173 ? 17.341 13.725 -7.072 1.00 52.02 150 GLU A O 1
ATOM 1162 N N . SER A 1 174 ? 15.546 12.439 -6.712 1.00 47.98 151 SER A N 1
ATOM 1163 C CA . SER A 1 174 ? 14.850 13.432 -5.900 1.00 46.90 151 SER A CA 1
ATOM 1164 C C . SER A 1 174 ? 15.484 13.526 -4.519 1.00 47.04 151 SER A C 1
ATOM 1165 O O . SER A 1 174 ? 15.895 12.512 -3.943 1.00 46.16 151 SER A O 1
ATOM 1168 N N . ASP A 1 175 ? 15.533 14.734 -3.974 1.00 47.34 152 ASP A N 1
ATOM 1169 C CA . ASP A 1 175 ? 15.807 14.901 -2.550 1.00 47.53 152 ASP A CA 1
ATOM 1170 C C . ASP A 1 175 ? 14.577 15.525 -1.874 1.00 47.12 152 ASP A C 1
ATOM 1171 O O . ASP A 1 175 ? 14.695 16.224 -0.861 1.00 48.13 152 ASP A O 1
ATOM 1173 N N . TRP A 1 176 ? 13.400 15.278 -2.444 1.00 45.38 153 TRP A N 1
ATOM 1174 C CA . TRP A 1 176 ? 12.170 15.908 -1.967 1.00 45.55 153 TRP A CA 1
ATOM 1175 C C . TRP A 1 176 ? 12.190 17.438 -1.944 1.00 47.65 153 TRP A C 1
ATOM 1176 O O . TRP A 1 176 ? 11.427 18.049 -1.193 1.00 48.58 153 TRP A O 1
ATOM 1187 N N . LYS A 1 177 ? 13.050 18.067 -2.732 1.00 49.13 154 LYS A N 1
ATOM 1188 C CA . LYS A 1 177 ? 13.141 19.528 -2.698 1.00 51.31 154 LYS A CA 1
ATOM 1189 C C . LYS A 1 177 ? 11.819 20.156 -3.104 1.00 51.33 154 LYS A C 1
ATOM 1190 O O . LYS A 1 177 ? 11.027 19.538 -3.817 1.00 50.08 154 LYS A O 1
ATOM 1196 N N . CYS A 1 178 ? 11.581 21.390 -2.671 1.00 53.04 155 CYS A N 1
ATOM 1197 C CA . CYS A 1 178 ? 10.415 22.134 -3.126 1.00 53.89 155 CYS A CA 1
ATOM 1198 C C . CYS A 1 178 ? 10.493 22.238 -4.642 1.00 54.00 155 CYS A C 1
ATOM 1199 O O . CYS A 1 178 ? 9.473 22.340 -5.319 1.00 53.66 155 CYS A O 1
ATOM 1202 N N . THR A 1 179 ? 11.721 22.211 -5.159 1.00 54.62 156 THR A N 1
ATOM 1203 C CA . THR A 1 179 ? 11.964 22.221 -6.595 1.00 55.08 156 THR A CA 1
ATOM 1204 C C . THR A 1 179 ? 11.868 20.859 -7.296 1.00 53.03 156 THR A C 1
ATOM 1205 O O . THR A 1 179 ? 11.884 20.807 -8.522 1.00 53.53 156 THR A O 1
ATOM 1209 N N . ASP A 1 180 ? 11.797 19.759 -6.545 1.00 51.11 157 ASP A N 1
ATOM 1210 C CA . ASP A 1 180 ? 11.660 18.427 -7.172 1.00 49.29 157 ASP A CA 1
ATOM 1211 C C . ASP A 1 180 ? 10.212 18.128 -7.587 1.00 47.97 157 ASP A C 1
ATOM 1212 O O . ASP A 1 180 ? 9.293 18.857 -7.216 1.00 48.61 157 ASP A O 1
ATOM 1217 N N . ARG A 1 181 ? 9.992 17.076 -8.368 1.00 46.70 158 ARG A N 1
ATOM 1218 C CA . ARG A 1 181 ? 8.660 16.856 -8.955 1.00 45.56 158 ARG A CA 1
ATOM 1219 C C . ARG A 1 181 ? 7.452 16.926 -8.009 1.00 44.43 158 ARG A C 1
ATOM 1220 O O . ARG A 1 181 ? 6.504 17.664 -8.269 1.00 45.51 158 ARG A O 1
ATOM 1228 N N . TYR A 1 182 ? 7.442 16.122 -6.952 1.00 42.71 159 TYR A N 1
ATOM 1229 C CA . TYR A 1 182 ? 6.227 15.998 -6.151 1.00 41.58 159 TYR A CA 1
ATOM 1230 C C . TYR A 1 182 ? 5.720 17.375 -5.711 1.00 43.25 159 TYR A C 1
ATOM 1231 O O . TYR A 1 182 ? 4.524 17.687 -5.807 1.00 43.33 159 TYR A O 1
ATOM 1240 N N . PHE A 1 183 ? 6.653 18.191 -5.240 1.00 44.45 160 PHE A N 1
ATOM 1241 C CA . PHE A 1 183 ? 6.329 19.440 -4.587 1.00 46.53 160 PHE A CA 1
ATOM 1242 C C . PHE A 1 183 ? 6.234 20.606 -5.552 1.00 48.39 160 PHE A C 1
ATOM 1243 O O . PHE A 1 183 ? 5.837 21.707 -5.178 1.00 49.61 160 PHE A O 1
ATOM 1251 N N . LYS A 1 184 ? 6.601 20.341 -6.799 1.00 48.73 161 LYS A N 1
ATOM 1252 C CA . LYS A 1 184 ? 6.308 21.247 -7.876 1.00 50.43 161 LYS A CA 1
ATOM 1253 C C . LYS A 1 184 ? 4.828 21.590 -7.829 1.00 50.00 161 LYS A C 1
ATOM 1254 O O . LYS A 1 184 ? 4.451 22.711 -8.121 1.00 51.74 161 LYS A O 1
ATOM 1260 N N . THR A 1 185 ? 3.983 20.621 -7.478 1.00 47.81 162 THR A N 1
ATOM 1261 C CA . THR A 1 185 ? 2.539 20.827 -7.589 1.00 47.31 162 THR A CA 1
ATOM 1262 C C . THR A 1 185 ? 1.734 20.437 -6.357 1.00 46.36 162 THR A C 1
ATOM 1263 O O . THR A 1 185 ? 0.591 20.846 -6.229 1.00 47.14 162 THR A O 1
ATOM 1267 N N . GLU A 1 186 ? 2.315 19.656 -5.455 1.00 44.50 163 GLU A N 1
ATOM 1268 C CA . GLU A 1 186 ? 1.532 19.078 -4.374 1.00 43.49 163 GLU A CA 1
ATOM 1269 C C . GLU A 1 186 ? 1.700 19.895 -3.101 1.00 44.20 163 GLU A C 1
ATOM 1270 O O . GLU A 1 186 ? 2.702 20.572 -2.930 1.00 44.73 163 GLU A O 1
ATOM 1276 N N . GLU A 1 187 ? 0.699 19.832 -2.227 1.00 44.32 164 GLU A N 1
ATOM 1277 C CA . GLU A 1 187 ? 0.654 20.610 -0.988 1.00 45.59 164 GLU A CA 1
ATOM 1278 C C . GLU A 1 187 ? 1.875 20.291 -0.107 1.00 45.05 164 GLU A C 1
ATOM 1279 O O . GLU A 1 187 ? 2.290 19.132 -0.026 1.00 43.45 164 GLU A O 1
ATOM 1285 N N . MET A 1 188 ? 2.455 21.312 0.530 1.00 46.28 165 MET A N 1
ATOM 1286 C CA . MET A 1 188 ? 3.570 21.130 1.475 1.00 46.22 165 MET A CA 1
ATOM 1287 C C . MET A 1 188 ? 3.041 20.639 2.816 1.00 45.87 165 MET A C 1
ATOM 1288 O O . MET A 1 188 ? 2.046 21.162 3.325 1.00 47.51 165 MET A O 1
ATOM 1293 N N . PRO A 1 189 ? 3.710 19.656 3.423 1.00 44.08 166 PRO A N 1
ATOM 1294 C CA . PRO A 1 189 ? 3.292 19.346 4.780 1.00 44.08 166 PRO A CA 1
ATOM 1295 C C . PRO A 1 189 ? 3.596 20.500 5.713 1.00 46.61 166 PRO A C 1
ATOM 1296 O O . PRO A 1 189 ? 4.580 21.225 5.520 1.00 47.44 166 PRO A O 1
ATOM 1300 N N . THR A 1 190 ? 2.753 20.675 6.726 1.00 47.56 167 THR A N 1
ATOM 1301 C CA . THR A 1 190 ? 2.939 21.748 7.653 1.00 49.70 167 THR A CA 1
ATOM 1302 C C . THR A 1 190 ? 3.950 21.293 8.704 1.00 50.00 167 THR A C 1
ATOM 1303 O O . THR A 1 190 ? 4.592 22.114 9.362 1.00 51.22 167 THR A O 1
ATOM 1307 N N . LEU A 1 191 ? 4.109 19.975 8.834 1.00 48.19 168 LEU A N 1
ATOM 1308 C CA . LEU A 1 191 ? 5.161 19.411 9.682 1.00 48.48 168 LEU A CA 1
ATOM 1309 C C . LEU A 1 191 ? 5.351 17.970 9.290 1.00 46.60 168 LEU A C 1
ATOM 1310 O O . LEU A 1 191 ? 4.469 17.375 8.659 1.00 45.69 168 LEU A O 1
ATOM 1315 N N . GLY A 1 192 ? 6.491 17.397 9.657 1.00 46.50 169 GLY A N 1
ATOM 1316 C CA . GLY A 1 192 ? 6.791 16.047 9.227 1.00 45.05 169 GLY A CA 1
ATOM 1317 C C . GLY A 1 192 ? 8.187 15.495 9.437 1.00 45.53 169 GLY A C 1
ATOM 1318 O O . GLY A 1 192 ? 9.006 16.038 10.189 1.00 46.08 169 GLY A O 1
ATOM 1319 N N . PHE A 1 193 ? 8.436 14.393 8.737 1.00 44.86 170 PHE A N 1
ATOM 1320 C CA . PHE A 1 193 ? 9.590 13.544 8.964 1.00 45.85 170 PHE A CA 1
ATOM 1321 C C . PHE A 1 193 ? 10.074 13.078 7.620 1.00 45.01 170 PHE A C 1
ATOM 1322 O O . PHE A 1 193 ? 9.277 12.646 6.790 1.00 43.78 170 PHE A O 1
ATOM 1330 N N . ALA A 1 194 ? 11.378 13.153 7.402 1.00 46.71 171 ALA A N 1
ATOM 1331 C CA . ALA A 1 194 ? 11.949 12.780 6.121 1.00 46.69 171 ALA A CA 1
ATOM 1332 C C . ALA A 1 194 ? 13.397 12.490 6.501 1.00 48.91 171 ALA A C 1
ATOM 1333 O O . ALA A 1 194 ? 14.226 13.381 6.506 1.00 49.97 171 ALA A O 1
ATOM 1335 N N . PRO A 1 195 ? 13.695 11.222 6.809 1.00 50.13 172 PRO A N 1
ATOM 1336 C CA . PRO A 1 195 ? 14.983 10.783 7.351 1.00 52.95 172 PRO A CA 1
ATOM 1337 C C . PRO A 1 195 ? 16.161 11.197 6.509 1.00 54.72 172 PRO A C 1
ATOM 1338 O O . PRO A 1 195 ? 17.155 11.713 7.014 1.00 56.59 172 PRO A O 1
ATOM 1342 N N . ASP A 1 196 ? 16.023 10.959 5.216 1.00 54.95 173 ASP A N 1
ATOM 1343 C CA . ASP A 1 196 ? 17.121 11.031 4.270 1.00 56.92 173 ASP A CA 1
ATOM 1344 C C . ASP A 1 196 ? 17.364 12.429 3.723 1.00 57.28 173 ASP A C 1
ATOM 1345 O O . ASP A 1 196 ? 18.468 12.736 3.275 1.00 59.06 173 ASP A O 1
ATOM 1350 N N . ALA A 1 197 ? 16.331 13.266 3.725 1.00 55.85 174 ALA A N 1
ATOM 1351 C CA . ALA A 1 197 ? 16.386 14.514 2.972 1.00 55.82 174 ALA A CA 1
ATOM 1352 C C . ALA A 1 197 ? 17.127 15.617 3.710 1.00 57.77 174 ALA A C 1
ATOM 1353 O O . ALA A 1 197 ? 16.999 15.736 4.920 1.00 58.76 174 ALA A O 1
ATOM 1355 N N . GLU A 1 198 ? 17.908 16.420 2.980 1.00 58.83 175 GLU A N 1
ATOM 1356 C CA . GLU A 1 198 ? 18.550 17.594 3.582 1.00 60.78 175 GLU A CA 1
ATOM 1357 C C . GLU A 1 198 ? 17.651 18.828 3.570 1.00 60.43 175 GLU A C 1
ATOM 1358 O O . GLU A 1 198 ? 17.558 19.537 4.565 1.00 62.03 175 GLU A O 1
ATOM 1364 N N . PHE A 1 199 ? 16.998 19.085 2.444 1.00 58.56 176 PHE A N 1
ATOM 1365 C CA . PHE A 1 199 ? 16.071 20.199 2.359 1.00 58.22 176 PHE A CA 1
ATOM 1366 C C . PHE A 1 199 ? 14.725 19.743 1.793 1.00 55.39 176 PHE A C 1
ATOM 1367 O O . PHE A 1 199 ? 14.345 20.126 0.690 1.00 54.65 176 PHE A O 1
ATOM 1375 N N . PRO A 1 200 ? 13.991 18.925 2.556 1.00 53.69 177 PRO A N 1
ATOM 1376 C CA . PRO A 1 200 ? 12.685 18.481 2.085 1.00 52.00 177 PRO A CA 1
ATOM 1377 C C . PRO A 1 200 ? 11.697 19.646 2.076 1.00 52.93 177 PRO A C 1
ATOM 1378 O O . PRO A 1 200 ? 11.835 20.570 2.869 1.00 53.92 177 PRO A O 1
ATOM 1382 N N . CYS A 1 201 ? 10.720 19.607 1.173 1.00 52.41 178 CYS A N 1
ATOM 1383 C CA . CYS A 1 201 ? 9.740 20.674 1.098 1.00 54.37 178 CYS A CA 1
ATOM 1384 C C . CYS A 1 201 ? 8.676 20.538 2.198 1.00 55.28 178 CYS A C 1
ATOM 1385 O O . CYS A 1 201 ? 7.549 20.076 1.979 1.00 54.44 178 CYS A O 1
ATOM 1388 N N . ILE A 1 202 ? 9.059 20.955 3.392 1.00 39.60 179 ILE A N 1
ATOM 1389 C CA . ILE A 1 202 ? 8.194 20.857 4.548 1.00 40.99 179 ILE A CA 1
ATOM 1390 C C . ILE A 1 202 ? 8.336 22.174 5.306 1.00 41.78 179 ILE A C 1
ATOM 1391 O O . ILE A 1 202 ? 9.434 22.711 5.444 1.00 41.92 179 ILE A O 1
ATOM 1396 N N . HIS A 1 203 ? 7.227 22.706 5.780 1.00 43.24 180 HIS A N 1
ATOM 1397 C CA . HIS A 1 203 ? 7.284 23.958 6.509 1.00 44.31 180 HIS A CA 1
ATOM 1398 C C . HIS A 1 203 ? 8.134 23.797 7.758 1.00 44.84 180 HIS A C 1
ATOM 1399 O O . HIS A 1 203 ? 8.073 22.771 8.449 1.00 45.04 180 HIS A O 1
ATOM 1406 N N . GLY A 1 204 ? 8.955 24.806 8.027 1.00 45.46 181 GLY A N 1
ATOM 1407 C CA . GLY A 1 204 ? 9.717 24.870 9.272 1.00 45.94 181 GLY A CA 1
ATOM 1408 C C . GLY A 1 204 ? 10.121 26.298 9.555 1.00 46.36 181 GLY A C 1
ATOM 1409 O O . GLY A 1 204 ? 9.295 27.111 9.931 1.00 46.67 181 GLY A O 1
ATOM 1410 N N . GLU A 1 205 ? 11.400 26.595 9.344 1.00 46.98 182 GLU A N 1
ATOM 1411 C CA . GLU A 1 205 ? 11.987 27.911 9.614 1.00 47.78 182 GLU A CA 1
ATOM 1412 C C . GLU A 1 205 ? 11.710 28.892 8.454 1.00 47.40 182 GLU A C 1
ATOM 1413 O O . GLU A 1 205 ? 11.876 28.534 7.279 1.00 47.71 182 GLU A O 1
ATOM 1419 N N . LYS A 1 206 ? 11.288 30.119 8.762 1.00 46.76 183 LYS A N 1
ATOM 1420 C CA . LYS A 1 206 ? 11.066 31.128 7.714 1.00 45.53 183 LYS A CA 1
ATOM 1421 C C . LYS A 1 206 ? 12.406 31.576 7.136 1.00 44.31 183 LYS A C 1
ATOM 1422 O O . LYS A 1 206 ? 13.432 31.449 7.794 1.00 44.65 183 LYS A O 1
ATOM 1428 N N . GLY A 1 207 ? 12.413 32.097 5.915 1.00 42.80 184 GLY A N 1
ATOM 1429 C CA . GLY A 1 207 ? 13.661 32.529 5.294 1.00 41.21 184 GLY A CA 1
ATOM 1430 C C . GLY A 1 207 ? 14.125 33.841 5.918 1.00 40.29 184 GLY A C 1
ATOM 1431 O O . GLY A 1 207 ? 13.353 34.493 6.621 1.00 40.80 184 GLY A O 1
ATOM 1432 N N . ILE A 1 208 ? 15.366 34.250 5.682 1.00 63.63 185 ILE A N 1
ATOM 1433 C CA . ILE A 1 208 ? 15.796 35.518 6.270 1.00 59.91 185 ILE A CA 1
ATOM 1434 C C . ILE A 1 208 ? 16.842 36.285 5.469 1.00 58.10 185 ILE A C 1
ATOM 1435 O O . ILE A 1 208 ? 17.830 35.717 5.009 1.00 58.47 185 ILE A O 1
ATOM 1440 N N . THR A 1 209 ? 16.607 37.580 5.316 1.00 55.57 186 THR A N 1
ATOM 1441 C CA . THR A 1 209 ? 17.610 38.521 4.849 1.00 54.46 186 THR A CA 1
ATOM 1442 C C . THR A 1 209 ? 17.632 39.825 5.614 1.00 51.87 186 THR A C 1
ATOM 1443 O O . THR A 1 209 ? 16.693 40.187 6.281 1.00 51.17 186 THR A O 1
ATOM 1447 N N . THR A 1 210 ? 18.731 40.532 5.471 1.00 50.49 187 THR A N 1
ATOM 1448 C CA . THR A 1 210 ? 18.880 41.848 6.027 1.00 48.02 187 THR A CA 1
ATOM 1449 C C . THR A 1 210 ? 19.517 42.656 4.918 1.00 47.93 187 THR A C 1
ATOM 1450 O O . THR A 1 210 ? 20.213 42.100 4.066 1.00 48.13 187 THR A O 1
ATOM 1454 N N . PHE A 1 211 ? 19.254 43.959 4.914 1.00 46.12 188 PHE A N 1
ATOM 1455 C CA . PHE A 1 211 ? 19.829 44.834 3.918 1.00 46.31 188 PHE A CA 1
ATOM 1456 C C . PHE A 1 211 ? 19.705 46.284 4.356 1.00 44.86 188 PHE A C 1
ATOM 1457 O O . PHE A 1 211 ? 18.980 46.610 5.301 1.00 42.93 188 PHE A O 1
ATOM 1465 N N . ASP A 1 212 ? 20.443 47.146 3.673 1.00 45.23 189 ASP A N 1
ATOM 1466 C CA . ASP A 1 212 ? 20.419 48.555 3.970 1.00 44.46 189 ASP A CA 1
ATOM 1467 C C . ASP A 1 212 ? 19.852 49.352 2.821 1.00 44.52 189 ASP A C 1
ATOM 1468 O O . ASP A 1 212 ? 20.119 49.054 1.641 1.00 46.27 189 ASP A O 1
ATOM 1473 N N . LEU A 1 213 ? 19.071 50.366 3.192 1.00 43.14 190 LEU A N 1
ATOM 1474 C CA . LEU A 1 213 ? 18.668 51.451 2.316 1.00 43.60 190 LEU A CA 1
ATOM 1475 C C . LEU A 1 213 ? 19.543 52.670 2.629 1.00 43.81 190 LEU A C 1
ATOM 1476 O O . LEU A 1 213 ? 19.418 53.307 3.689 1.00 43.15 190 LEU A O 1
ATOM 1481 N N . VAL A 1 214 ? 20.435 52.963 1.693 1.00 45.65 191 VAL A N 1
ATOM 1482 C CA . VAL A 1 214 ? 21.480 53.964 1.823 1.00 46.02 191 VAL A CA 1
ATOM 1483 C C . VAL A 1 214 ? 21.090 55.149 0.969 1.00 46.67 191 VAL A C 1
ATOM 1484 O O . VAL A 1 214 ? 20.773 54.983 -0.209 1.00 47.21 191 VAL A O 1
ATOM 1488 N N . GLN A 1 215 ? 21.122 56.347 1.545 1.00 46.60 192 GLN A N 1
ATOM 1489 C CA . GLN A 1 215 ? 20.777 57.556 0.796 1.00 47.44 192 GLN A CA 1
ATOM 1490 C C . GLN A 1 215 ? 21.996 58.105 0.046 1.00 50.52 192 GLN A C 1
ATOM 1491 O O . GLN A 1 215 ? 23.088 58.083 0.581 1.00 50.67 192 GLN A O 1
ATOM 1497 N N . ASN A 1 216 ? 21.808 58.590 -1.183 1.00 53.75 193 ASN A N 1
ATOM 1498 C CA . ASN A 1 216 ? 22.824 59.430 -1.834 1.00 58.17 193 ASN A CA 1
ATOM 1499 C C . ASN A 1 216 ? 22.724 60.835 -1.272 1.00 59.11 193 ASN A C 1
ATOM 1500 O O . ASN A 1 216 ? 21.694 61.496 -1.446 1.00 58.74 193 ASN A O 1
ATOM 1505 N N . LYS A 1 217 ? 23.782 61.306 -0.615 1.00 61.52 194 LYS A N 1
ATOM 1506 C CA . LYS A 1 217 ? 23.812 62.694 -0.113 1.00 62.99 194 LYS A CA 1
ATOM 1507 C C . LYS A 1 217 ? 23.850 63.677 -1.277 1.00 66.51 194 LYS A C 1
ATOM 1508 O O . LYS A 1 217 ? 24.817 63.696 -2.032 1.00 69.44 194 LYS A O 1
ATOM 1514 N N . LEU A 1 218 ? 22.799 64.483 -1.422 1.00 67.35 195 LEU A N 1
ATOM 1515 C CA . LEU A 1 218 ? 22.744 65.501 -2.481 1.00 71.05 195 LEU A CA 1
ATOM 1516 C C . LEU A 1 218 ? 23.606 66.717 -2.136 1.00 73.09 195 LEU A C 1
ATOM 1517 O O . LEU A 1 218 ? 23.235 67.517 -1.277 1.00 71.99 195 LEU A O 1
ATOM 1522 N N . THR A 1 219 ? 24.743 66.868 -2.817 1.00 76.75 196 THR A N 1
ATOM 1523 C CA . THR A 1 219 ? 25.718 67.917 -2.467 1.00 79.03 196 THR A CA 1
ATOM 1524 C C . THR A 1 219 ? 25.293 69.263 -3.097 1.00 81.17 196 THR A C 1
ATOM 1525 O O . THR A 1 219 ? 26.047 69.844 -3.876 1.00 84.68 196 THR A O 1
ATOM 1527 N N . GLU A 1 220 ? 24.121 69.777 -2.713 1.00 79.42 197 GLU A N 1
ATOM 1528 C CA . GLU A 1 220 ? 23.595 71.014 -3.319 1.00 81.36 197 GLU A CA 1
ATOM 1529 C C . GLU A 1 220 ? 23.210 72.158 -2.355 1.00 80.35 197 GLU A C 1
ATOM 1530 O O . GLU A 1 220 ? 22.396 71.986 -1.429 1.00 77.47 197 GLU A O 1
ATOM 1532 N N . ASP A 1 221 ? 23.775 73.338 -2.607 1.00 83.08 198 ASP A N 1
ATOM 1533 C CA . ASP A 1 221 ? 23.471 74.538 -1.816 1.00 82.39 198 ASP A CA 1
ATOM 1534 C C . ASP A 1 221 ? 21.969 74.859 -1.785 1.00 80.18 198 ASP A C 1
ATOM 1535 O O . ASP A 1 221 ? 21.196 74.389 -2.622 1.00 80.40 198 ASP A O 1
ATOM 1540 N N . GLN A 1 222 ? 21.557 75.667 -0.821 1.00 77.94 199 GLN A N 1
ATOM 1541 C CA . GLN A 1 222 ? 20.151 75.988 -0.696 1.00 75.80 199 GLN A CA 1
ATOM 1542 C C . GLN A 1 222 ? 19.973 77.128 0.280 1.00 74.87 199 GLN A C 1
ATOM 1543 O O . GLN A 1 222 ? 20.910 77.493 0.985 1.00 75.25 199 GLN A O 1
ATOM 1549 N N . ASP A 1 223 ? 18.768 77.694 0.303 1.00 73.88 200 ASP A N 1
ATOM 1550 C CA . ASP A 1 223 ? 18.404 78.700 1.297 1.00 72.65 200 ASP A CA 1
ATOM 1551 C C . ASP A 1 223 ? 18.261 78.053 2.674 1.00 68.89 200 ASP A C 1
ATOM 1552 O O . ASP A 1 223 ? 18.042 76.848 2.791 1.00 66.64 200 ASP A O 1
ATOM 1554 N N . GLU A 1 224 ? 18.388 78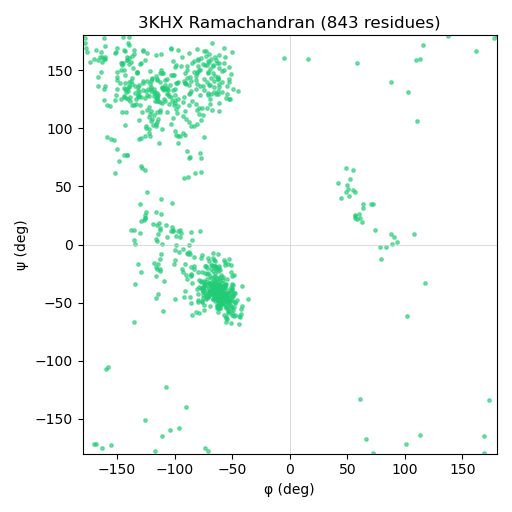.866 3.715 1.00 68.24 201 GLU A N 1
ATOM 1555 C CA . GLU A 1 224 ? 18.383 78.384 5.096 1.00 65.30 201 GLU A CA 1
ATOM 1556 C C . GLU A 1 224 ? 16.985 77.928 5.555 1.00 61.89 201 GLU A C 1
ATOM 1557 O O . GLU A 1 224 ? 16.044 78.726 5.624 1.00 62.44 201 GLU A O 1
ATOM 1563 N N . PRO A 1 225 ? 16.848 76.638 5.892 1.00 58.59 202 PRO A N 1
ATOM 1564 C CA . PRO A 1 225 ? 15.533 76.101 6.131 1.00 55.68 202 PRO A CA 1
ATOM 1565 C C . PRO A 1 225 ? 15.025 76.461 7.524 1.00 53.42 202 PRO A C 1
ATOM 1566 O O . PRO A 1 225 ? 15.820 76.773 8.414 1.00 53.51 202 PRO A O 1
ATOM 1570 N N . ASP A 1 226 ? 13.710 76.420 7.705 1.00 50.91 203 ASP A N 1
ATOM 1571 C CA . ASP A 1 226 ? 13.132 76.547 9.019 1.00 48.51 203 ASP A CA 1
ATOM 1572 C C . ASP A 1 226 ? 13.842 75.575 9.966 1.00 46.13 203 ASP A C 1
ATOM 1573 O O . ASP A 1 226 ? 14.225 75.941 11.070 1.00 46.19 203 ASP A O 1
ATOM 1578 N N . TYR A 1 227 ? 14.016 74.332 9.530 1.00 43.90 204 TYR A N 1
ATOM 1579 C CA . TYR A 1 227 ? 14.552 73.288 10.399 1.00 41.08 204 TYR A CA 1
ATOM 1580 C C . TYR A 1 227 ? 15.656 72.514 9.709 1.00 40.52 204 TYR A C 1
ATOM 1581 O O . TYR A 1 227 ? 15.507 72.096 8.570 1.00 40.40 204 TYR A O 1
ATOM 1590 N N . GLU A 1 228 ? 16.764 72.319 10.413 1.00 39.67 205 GLU A N 1
ATOM 1591 C CA . GLU A 1 228 ? 17.840 71.499 9.908 1.00 39.69 205 GLU A CA 1
ATOM 1592 C C . GLU A 1 228 ? 18.056 70.287 10.800 1.00 37.85 205 GLU A C 1
ATOM 1593 O O . GLU A 1 228 ? 18.267 70.434 12.003 1.00 38.40 205 GLU A O 1
ATOM 1599 N N . LEU A 1 229 ? 17.976 69.091 10.222 1.00 35.77 206 LEU A N 1
ATOM 1600 C CA . LEU A 1 229 ? 18.248 67.883 10.980 1.00 34.20 206 LEU A CA 1
ATOM 1601 C C . LEU A 1 229 ? 19.747 67.686 11.051 1.00 35.78 206 LEU A C 1
ATOM 1602 O O . LEU A 1 229 ? 20.433 67.587 10.005 1.00 35.90 206 LEU A O 1
ATOM 1607 N N . ILE A 1 230 ? 20.266 67.649 12.272 1.00 36.16 207 ILE A N 1
ATOM 1608 C CA . ILE A 1 230 ? 21.687 67.391 12.457 1.00 38.61 207 ILE A CA 1
ATOM 1609 C C . ILE A 1 230 ? 21.965 65.913 12.649 1.00 37.87 207 ILE A C 1
ATOM 1610 O O . ILE A 1 230 ? 22.884 65.378 12.052 1.00 39.20 207 ILE A O 1
ATOM 1615 N N . THR A 1 231 ? 21.175 65.246 13.480 1.00 36.63 208 THR A N 1
ATOM 1616 C CA . THR A 1 231 ? 21.332 63.810 13.618 1.00 36.46 208 THR A CA 1
ATOM 1617 C C . THR A 1 231 ? 20.017 63.162 13.868 1.00 35.67 208 THR A C 1
ATOM 1618 O O . THR A 1 231 ? 19.087 63.798 14.371 1.00 36.06 208 THR A O 1
ATOM 1622 N N . PHE A 1 232 ? 19.953 61.886 13.526 1.00 35.35 209 PHE A N 1
ATOM 1623 C CA . PHE A 1 232 ? 18.837 61.030 13.876 1.00 35.07 209 PHE A CA 1
ATOM 1624 C C . PHE A 1 232 ? 19.395 59.657 14.280 1.00 36.90 209 PHE A C 1
ATOM 1625 O O . PHE A 1 232 ? 20.303 59.140 13.634 1.00 38.06 209 PHE A O 1
ATOM 1633 N N . LYS A 1 233 ? 18.908 59.078 15.352 1.00 37.78 210 LYS A N 1
ATOM 1634 C CA . LYS A 1 233 ? 19.313 57.761 15.761 1.00 39.61 210 LYS A CA 1
ATOM 1635 C C . LYS A 1 233 ? 18.135 56.992 16.331 1.00 39.13 210 LYS A C 1
ATOM 1636 O O . LYS A 1 233 ? 17.388 57.476 17.140 1.00 38.52 210 LYS A O 1
ATOM 1642 N N . SER A 1 234 ? 17.990 55.744 15.907 1.00 39.30 211 SER A N 1
ATOM 1643 C CA . SER A 1 234 ? 16.899 54.923 16.410 1.00 39.32 211 SER A CA 1
ATOM 1644 C C . SER A 1 234 ? 17.431 53.548 16.050 1.00 40.05 211 SER A C 1
ATOM 1645 O O . SER A 1 234 ? 17.730 53.277 14.887 1.00 40.53 211 SER A O 1
ATOM 1648 N N . GLY A 1 235 ? 17.544 52.670 17.042 1.00 41.17 212 GLY A N 1
ATOM 1649 C CA . GLY A 1 235 ? 17.649 51.260 16.815 1.00 42.76 212 GLY A CA 1
ATOM 1650 C C . GLY A 1 235 ? 19.005 50.636 16.940 1.00 44.25 212 GLY A C 1
ATOM 1651 O O . GLY A 1 235 ? 19.943 51.101 16.353 1.00 44.88 212 GLY A O 1
ATOM 1652 N N . GLU A 1 236 ? 19.073 49.546 17.689 1.00 45.32 213 GLU A N 1
ATOM 1653 C CA . GLU A 1 236 ? 20.307 48.809 17.892 1.00 46.68 213 GLU A CA 1
ATOM 1654 C C . GLU A 1 236 ? 20.464 47.571 17.023 1.00 47.06 213 GLU A C 1
ATOM 1655 O O . GLU A 1 236 ? 21.496 47.391 16.448 1.00 47.75 213 GLU A O 1
ATOM 1657 N N . ARG A 1 237 ? 19.449 46.725 16.930 1.00 46.70 214 ARG A N 1
ATOM 1658 C CA . ARG A 1 237 ? 19.558 45.504 16.122 1.00 47.05 214 ARG A CA 1
ATOM 1659 C C . ARG A 1 237 ? 18.606 45.437 14.941 1.00 45.77 214 ARG A C 1
ATOM 1660 O O . ARG A 1 237 ? 17.445 45.885 15.002 1.00 44.78 214 ARG A O 1
ATOM 1668 N N . TYR A 1 238 ? 19.095 44.831 13.871 1.00 45.53 215 TYR A N 1
ATOM 1669 C CA . TYR A 1 238 ? 18.259 44.559 12.738 1.00 45.20 215 TYR A CA 1
ATOM 1670 C C . TYR A 1 238 ? 16.938 43.875 13.080 1.00 45.20 215 TYR A C 1
ATOM 1671 O O . TYR A 1 238 ? 15.930 44.139 12.426 1.00 44.34 215 TYR A O 1
ATOM 1680 N N . ASN A 1 239 ? 16.936 43.010 14.097 1.00 45.94 216 ASN A N 1
ATOM 1681 C CA . ASN A 1 239 ? 15.767 42.172 14.378 1.00 46.48 216 ASN A CA 1
ATOM 1682 C C . ASN A 1 239 ? 14.959 42.540 15.620 1.00 46.74 216 ASN A C 1
ATOM 1683 O O . ASN A 1 239 ? 14.172 41.732 16.113 1.00 47.88 216 ASN A O 1
ATOM 1688 N N . MET A 1 240 ? 15.165 43.749 16.127 1.00 45.74 217 MET A N 1
ATOM 1689 C CA . MET A 1 240 ? 14.385 44.261 17.237 1.00 45.73 217 MET A CA 1
ATOM 1690 C C . MET A 1 240 ? 13.675 45.508 16.765 1.00 43.70 217 MET A C 1
ATOM 1691 O O . MET A 1 240 ? 14.218 46.252 15.958 1.00 41.83 217 MET A O 1
ATOM 1696 N N . VAL A 1 241 ? 12.446 45.705 17.241 1.00 44.10 218 VAL A N 1
ATOM 1697 C CA . VAL A 1 241 ? 11.724 46.950 17.052 1.00 43.02 218 VAL A CA 1
ATOM 1698 C C . VAL A 1 241 ? 12.403 48.046 17.876 1.00 42.90 218 VAL A C 1
ATOM 1699 O O . VAL A 1 241 ? 12.511 47.933 19.084 1.00 44.48 218 VAL A O 1
ATOM 1703 N N . PRO A 1 242 ? 12.865 49.120 17.236 1.00 41.80 219 PRO A N 1
ATOM 1704 C CA . PRO A 1 242 ? 13.500 50.139 18.091 1.00 42.14 219 PRO A CA 1
ATOM 1705 C C . PRO A 1 242 ? 12.530 50.659 19.152 1.00 43.45 219 PRO A C 1
ATOM 1706 O O . PRO A 1 242 ? 11.408 51.012 18.824 1.00 43.45 219 PRO A O 1
ATOM 1710 N N . ASP A 1 243 ? 12.934 50.709 20.413 1.00 45.09 220 ASP A N 1
ATOM 1711 C CA . ASP A 1 243 ? 12.019 51.244 21.410 1.00 46.89 220 ASP A CA 1
ATOM 1712 C C . ASP A 1 243 ? 12.376 52.690 21.701 1.00 45.85 220 ASP A C 1
ATOM 1713 O O . ASP A 1 243 ? 11.711 53.362 22.491 1.00 46.85 220 ASP A O 1
ATOM 1718 N N . HIS A 1 244 ? 13.416 53.175 21.038 1.00 44.44 221 HIS A N 1
ATOM 1719 C CA . HIS A 1 244 ? 13.899 54.538 21.280 1.00 43.94 221 HIS A CA 1
ATOM 1720 C C . HIS A 1 244 ? 14.274 55.286 20.000 1.00 41.43 221 HIS A C 1
ATOM 1721 O O . HIS A 1 244 ? 14.847 54.706 19.071 1.00 41.07 221 HIS A O 1
ATOM 1728 N N . ALA A 1 245 ? 13.945 56.578 19.958 1.00 39.59 222 ALA A N 1
ATOM 1729 C CA . ALA A 1 245 ? 14.333 57.449 18.854 1.00 37.13 222 ALA A CA 1
ATOM 1730 C C . ALA A 1 245 ? 14.679 58.850 19.343 1.00 36.73 222 ALA A C 1
ATOM 1731 O O . ALA A 1 245 ? 14.001 59.418 20.218 1.00 36.69 222 ALA A O 1
ATOM 1733 N N . GLU A 1 246 ? 15.736 59.403 18.761 1.00 35.68 223 GLU A N 1
ATOM 1734 C CA . GLU A 1 246 ? 16.185 60.741 19.095 1.00 36.27 223 GLU A CA 1
ATOM 1735 C C . GLU A 1 246 ? 16.586 61.490 17.827 1.00 35.07 223 GLU A C 1
ATOM 1736 O O . GLU A 1 246 ? 17.375 61.000 17.032 1.00 34.63 223 GLU A O 1
ATOM 1742 N N . ALA A 1 247 ? 16.005 62.669 17.649 1.00 34.78 224 ALA A N 1
ATOM 1743 C CA . ALA A 1 247 ? 16.328 63.583 16.561 1.00 34.54 224 ALA A CA 1
ATOM 1744 C C . ALA A 1 247 ? 16.813 64.907 17.170 1.00 35.39 224 ALA A C 1
ATOM 1745 O O . ALA A 1 247 ? 16.214 65.423 18.141 1.00 35.06 224 ALA A O 1
ATOM 1747 N N . ARG A 1 248 ? 17.908 65.427 16.629 1.00 35.78 225 ARG A N 1
ATOM 1748 C CA . ARG A 1 248 ? 18.460 66.703 17.091 1.00 37.55 225 ARG A CA 1
ATOM 1749 C C . ARG A 1 248 ? 18.361 67.684 15.928 1.00 37.39 225 ARG A C 1
ATOM 1750 O O . ARG A 1 248 ? 18.783 67.378 14.802 1.00 37.37 225 ARG A O 1
ATOM 1758 N N . VAL A 1 249 ? 17.756 68.835 16.194 1.00 37.36 226 VAL A N 1
ATOM 1759 C CA . VAL A 1 249 ? 17.331 69.750 15.138 1.00 37.76 226 VAL A CA 1
ATOM 1760 C C . VAL A 1 249 ? 17.726 71.220 15.423 1.00 39.68 226 VAL A C 1
ATOM 1761 O O . VAL A 1 249 ? 17.394 71.753 16.476 1.00 39.47 226 VAL A O 1
ATOM 1765 N N . LEU A 1 250 ? 18.444 71.845 14.483 1.00 41.26 227 LEU A N 1
ATOM 1766 C CA . LEU A 1 250 ? 18.754 73.284 14.523 1.00 43.67 227 LEU A CA 1
ATOM 1767 C C . LEU A 1 250 ? 17.539 74.088 14.054 1.00 44.12 227 LEU A C 1
ATOM 1768 O O . LEU A 1 250 ? 17.156 74.013 12.886 1.00 43.81 227 LEU A O 1
ATOM 1773 N N . VAL A 1 251 ? 16.931 74.835 14.975 1.00 45.39 228 VAL A N 1
ATOM 1774 C CA . VAL A 1 251 ? 15.677 75.535 14.727 1.00 46.59 228 VAL A CA 1
ATOM 1775 C C . VAL A 1 251 ? 15.924 77.006 14.353 1.00 49.25 228 VAL A C 1
ATOM 1776 O O . VAL A 1 251 ? 16.473 77.755 15.144 1.00 50.28 228 VAL A O 1
ATOM 1780 N N . LYS A 1 252 ? 15.508 77.423 13.160 1.00 50.86 229 LYS A N 1
ATOM 1781 C CA . LYS A 1 252 ? 15.817 78.780 12.694 1.00 54.33 229 LYS A CA 1
ATOM 1782 C C . LYS A 1 252 ? 15.062 79.90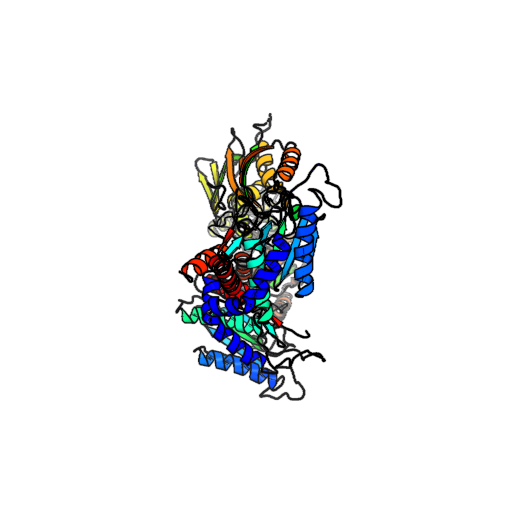2 13.390 1.00 56.11 229 LYS A C 1
ATOM 1783 O O . LYS A 1 252 ? 15.660 80.916 13.741 1.00 58.45 229 LYS A O 1
ATOM 1789 N N . GLU A 1 253 ? 13.756 79.751 13.566 1.00 56.43 230 GLU A N 1
ATOM 1790 C CA . GLU A 1 253 ? 12.970 80.827 14.164 1.00 58.35 230 GLU A CA 1
ATOM 1791 C C . GLU A 1 253 ? 11.967 80.396 15.228 1.00 58.04 230 GLU A C 1
ATOM 1792 O O . GLU A 1 253 ? 12.130 80.709 16.410 1.00 59.04 230 GLU A O 1
ATOM 1794 N N . ASN A 1 254 ? 10.943 79.656 14.813 1.00 57.38 231 ASN A N 1
ATOM 1795 C CA . ASN A 1 254 ? 9.833 79.333 15.713 1.00 56.73 231 ASN A CA 1
ATOM 1796 C C . ASN A 1 254 ? 9.956 78.039 16.527 1.00 54.83 231 ASN A C 1
ATOM 1797 O O . ASN A 1 254 ? 9.552 76.962 16.061 1.00 54.48 231 ASN A O 1
ATOM 1802 N N . MET A 1 255 ? 10.464 78.152 17.753 1.00 53.69 232 MET A N 1
ATOM 1803 C CA . MET A 1 255 ? 10.581 77.002 18.644 1.00 51.14 232 MET A CA 1
ATOM 1804 C C . MET A 1 255 ? 9.238 76.575 19.251 1.00 49.46 232 MET A C 1
ATOM 1805 O O . MET A 1 255 ? 8.974 75.394 19.431 1.00 47.18 232 MET A O 1
ATOM 1810 N N . THR A 1 256 ? 8.394 77.543 19.577 1.00 49.30 233 THR A N 1
ATOM 1811 C CA . THR A 1 256 ? 7.212 77.232 20.367 1.00 48.68 233 THR A CA 1
ATOM 1812 C C . THR A 1 256 ? 6.195 76.364 19.622 1.00 46.99 233 THR A C 1
ATOM 1813 O O . THR A 1 256 ? 5.657 75.442 20.208 1.00 46.97 233 THR A O 1
ATOM 1817 N N . ASP A 1 257 ? 5.968 76.617 18.337 1.00 45.43 234 ASP A N 1
ATOM 1818 C CA . ASP A 1 257 ? 5.042 75.796 17.536 1.00 44.42 234 ASP A CA 1
ATOM 1819 C C . ASP A 1 257 ? 5.435 74.317 17.377 1.00 42.40 234 ASP A C 1
ATOM 1820 O O . ASP A 1 257 ? 4.581 73.431 17.473 1.00 41.81 234 ASP A O 1
ATOM 1825 N N . VAL A 1 258 ? 6.719 74.065 17.110 1.00 40.20 235 VAL A N 1
ATOM 1826 C CA . VAL A 1 258 ? 7.206 72.719 16.893 1.00 38.29 235 VAL A CA 1
ATOM 1827 C C . VAL A 1 258 ? 7.158 71.903 18.174 1.00 37.80 235 VAL A C 1
ATOM 1828 O O . VAL A 1 258 ? 6.881 70.715 18.140 1.00 37.23 235 VAL A O 1
ATOM 1832 N N . ILE A 1 259 ? 7.426 72.543 19.307 1.00 37.82 236 ILE A N 1
ATOM 1833 C CA . ILE A 1 259 ? 7.289 71.878 20.588 1.00 37.39 236 ILE A CA 1
ATOM 1834 C C . ILE A 1 259 ? 5.816 71.546 20.839 1.00 37.91 236 ILE A C 1
ATOM 1835 O O . ILE A 1 259 ? 5.496 70.431 21.241 1.00 38.60 236 ILE A O 1
ATOM 1840 N N . GLN A 1 260 ? 4.912 72.493 20.597 1.00 37.95 237 GLN A N 1
ATOM 1841 C CA . GLN A 1 260 ? 3.478 72.226 20.775 1.00 39.15 237 GLN A CA 1
ATOM 1842 C C . GLN A 1 260 ? 2.975 71.101 19.859 1.00 38.16 237 GLN A C 1
ATOM 1843 O O . GLN A 1 260 ? 2.283 70.202 20.323 1.00 37.59 237 GLN A O 1
ATOM 1849 N N . ASP A 1 261 ? 3.336 71.162 18.567 1.00 37.15 238 ASP A N 1
ATOM 1850 C CA . ASP A 1 261 ? 2.955 70.132 17.603 1.00 37.24 238 ASP A CA 1
ATOM 1851 C C . ASP A 1 261 ? 3.497 68.752 17.991 1.00 36.92 238 ASP A C 1
ATOM 1852 O O . ASP A 1 261 ? 2.796 67.743 17.820 1.00 37.28 238 ASP A O 1
ATOM 1857 N N . PHE A 1 262 ? 4.749 68.705 18.469 1.00 35.76 239 PHE A N 1
ATOM 1858 C CA . PHE A 1 262 ? 5.341 67.445 18.905 1.00 35.33 239 PHE A CA 1
ATOM 1859 C C . PHE A 1 262 ? 4.494 66.855 20.015 1.00 36.61 239 PHE A C 1
ATOM 1860 O O . PHE A 1 262 ? 4.193 65.670 20.012 1.00 36.74 239 PHE A O 1
ATOM 1868 N N . GLU A 1 263 ? 4.093 67.679 20.970 1.00 37.44 240 GLU A N 1
ATOM 1869 C CA . GLU A 1 263 ? 3.344 67.129 22.082 1.00 39.43 240 GLU A CA 1
ATOM 1870 C C . GLU A 1 263 ? 2.006 66.585 21.586 1.00 39.53 240 GLU A C 1
ATOM 1871 O O . GLU A 1 263 ? 1.532 65.547 22.057 1.00 39.54 240 GLU A O 1
ATOM 1877 N N . TYR A 1 264 ? 1.412 67.287 20.619 1.00 38.98 241 TYR A N 1
ATOM 1878 C CA . TYR A 1 264 ? 0.127 66.879 20.050 1.00 39.09 241 TYR A CA 1
ATOM 1879 C C . TYR A 1 264 ? 0.315 65.572 19.307 1.00 38.11 241 TYR A C 1
ATOM 1880 O O . TYR A 1 264 ? -0.503 64.677 19.389 1.00 39.08 241 TYR A O 1
ATOM 1889 N N . PHE A 1 265 ? 1.411 65.472 18.578 1.00 36.36 242 PHE A N 1
ATOM 1890 C CA . PHE A 1 265 ? 1.736 64.235 17.895 1.00 36.08 242 PHE A CA 1
ATOM 1891 C C . PHE A 1 265 ? 1.858 63.074 18.897 1.00 37.23 242 PHE A C 1
ATOM 1892 O O . PHE A 1 265 ? 1.259 62.015 18.699 1.00 38.17 242 PHE A O 1
ATOM 1900 N N . LEU A 1 266 ? 2.618 63.268 19.980 1.00 36.70 243 LEU A N 1
ATOM 1901 C CA . LEU A 1 266 ? 2.720 62.225 20.991 1.00 38.19 243 LEU A CA 1
ATOM 1902 C C . LEU A 1 266 ? 1.319 61.820 21.451 1.00 40.81 243 LEU A C 1
ATOM 1903 O O . LEU A 1 266 ? 0.979 60.637 21.511 1.00 42.23 243 LEU A O 1
ATOM 1908 N N . GLU A 1 267 ? 0.505 62.812 21.779 1.00 42.35 244 GLU A N 1
ATOM 1909 C CA . GLU A 1 267 ? -0.831 62.569 22.305 1.00 45.22 244 GLU A CA 1
ATOM 1910 C C . GLU A 1 267 ? -1.685 61.788 21.300 1.00 45.54 244 GLU A C 1
ATOM 1911 O O . GLU A 1 267 ? -2.308 60.808 21.646 1.00 47.58 244 GLU A O 1
ATOM 1917 N N . GLN A 1 268 ? -1.687 62.213 20.047 1.00 44.42 245 GLN A N 1
ATOM 1918 C CA . GLN A 1 268 ? -2.539 61.593 19.047 1.00 45.65 245 GLN A CA 1
ATOM 1919 C C . GLN A 1 268 ? -2.167 60.135 18.734 1.00 45.93 245 GLN A C 1
ATOM 1920 O O . GLN A 1 268 ? -3.034 59.329 18.402 1.00 47.86 245 GLN A O 1
ATOM 1926 N N . ASN A 1 269 ? -0.888 59.802 18.845 1.00 44.29 246 ASN A N 1
ATOM 1927 C CA . ASN A 1 269 ? -0.430 58.458 18.508 1.00 44.23 246 ASN A CA 1
ATOM 1928 C C . ASN A 1 269 ? -0.176 57.611 19.756 1.00 45.59 246 ASN A C 1
ATOM 1929 O O . ASN A 1 269 ? 0.411 56.537 19.668 1.00 45.20 246 ASN A O 1
ATOM 1934 N N . HIS A 1 270 ? -0.633 58.112 20.907 1.00 47.67 247 HIS A N 1
ATOM 1935 C CA . HIS A 1 270 ? -0.444 57.456 22.210 1.00 49.80 247 HIS A CA 1
ATOM 1936 C C . HIS A 1 270 ? 1.010 57.024 22.454 1.00 48.35 247 HIS A C 1
ATOM 1937 O O . HIS A 1 270 ? 1.319 55.838 22.515 1.00 49.00 247 HIS A O 1
ATOM 1944 N N . LEU A 1 271 ? 1.909 57.994 22.567 1.00 46.89 248 LEU A N 1
ATOM 1945 C CA . LEU A 1 271 ? 3.341 57.710 22.618 1.00 45.25 248 LEU A CA 1
ATOM 1946 C C . LEU A 1 271 ? 3.907 58.433 23.826 1.00 45.91 248 LEU A C 1
ATOM 1947 O O . LEU A 1 271 ? 3.303 59.389 24.306 1.00 47.03 248 LEU A O 1
ATOM 1952 N N . GLN A 1 272 ? 5.035 57.960 24.348 1.00 45.48 249 GLN A N 1
ATOM 1953 C CA . GLN A 1 272 ? 5.794 58.739 25.319 1.00 45.59 249 GLN A CA 1
ATOM 1954 C C . GLN A 1 272 ? 7.005 59.354 24.617 1.00 43.14 249 GLN A C 1
ATOM 1955 O O . GLN A 1 272 ? 7.574 58.758 23.698 1.00 41.45 249 GLN A O 1
ATOM 1957 N N . GLY A 1 273 ? 7.392 60.548 25.047 1.00 42.95 250 GLY A N 1
ATOM 1958 C CA . GLY A 1 273 ? 8.567 61.211 24.507 1.00 41.91 250 GLY A CA 1
ATOM 1959 C C . GLY A 1 273 ? 8.709 62.566 25.142 1.00 42.84 250 GLY A C 1
ATOM 1960 O O . GLY A 1 273 ? 7.907 62.940 25.985 1.00 44.76 250 GLY A O 1
ATOM 1961 N N . ASP A 1 274 ? 9.761 63.285 24.787 1.00 42.87 251 ASP A N 1
ATOM 1962 C CA . ASP A 1 274 ? 9.882 64.667 25.197 1.00 43.94 251 ASP A CA 1
ATOM 1963 C C . ASP A 1 274 ? 10.878 65.428 24.342 1.00 42.73 251 ASP A C 1
ATOM 1964 O O . ASP A 1 274 ? 11.491 64.874 23.408 1.00 41.51 251 ASP A O 1
ATOM 1969 N N . SER A 1 275 ? 10.998 66.716 24.647 1.00 43.17 252 SER A N 1
ATOM 1970 C CA . SER A 1 275 ? 11.919 67.588 23.967 1.00 42.21 252 SER A CA 1
ATOM 1971 C C . SER A 1 275 ? 12.773 68.386 24.947 1.00 44.30 252 SER A C 1
ATOM 1972 O O . SER A 1 275 ? 12.390 68.642 26.091 1.00 45.56 252 SER A O 1
ATOM 1975 N N . THR A 1 276 ? 13.937 68.784 24.458 1.00 44.62 253 THR A N 1
ATOM 1976 C CA . THR A 1 276 ? 14.885 69.595 25.182 1.00 46.60 253 THR A CA 1
ATOM 1977 C C . THR A 1 276 ? 15.403 70.657 24.218 1.00 45.88 253 THR A C 1
ATOM 1978 O O . THR A 1 276 ? 15.564 70.390 23.036 1.00 44.66 253 THR A O 1
ATOM 1982 N N . VAL A 1 277 ? 15.631 71.863 24.722 1.00 47.10 254 VAL A N 1
ATOM 1983 C CA . VAL A 1 277 ? 16.105 72.970 23.915 1.00 47.00 254 VAL A CA 1
ATOM 1984 C C . VAL A 1 277 ? 17.352 73.569 24.581 1.00 49.14 254 VAL A C 1
ATOM 1985 O O . VAL A 1 277 ? 17.407 73.686 25.804 1.00 50.81 254 VAL A O 1
ATOM 1989 N N . ASP A 1 278 ? 18.360 73.917 23.782 1.00 48.95 255 ASP A N 1
ATOM 1990 C CA . ASP A 1 278 ? 19.571 74.562 24.298 1.00 50.88 255 ASP A CA 1
ATOM 1991 C C . ASP A 1 278 ? 20.131 75.232 23.053 1.00 50.47 255 ASP A C 1
ATOM 1992 O O . ASP A 1 278 ? 20.403 74.561 22.044 1.00 49.27 255 ASP A O 1
ATOM 1997 N N . SER A 1 279 ? 20.252 76.555 23.124 1.00 51.19 256 SER A N 1
ATOM 1998 C CA . SER A 1 279 ? 20.947 77.371 22.132 1.00 51.73 256 SER A CA 1
ATOM 1999 C C . SER A 1 279 ? 20.509 77.034 20.724 1.00 49.41 256 SER A C 1
ATOM 2000 O O . SER A 1 279 ? 21.333 76.877 19.820 1.00 50.08 256 SER A O 1
ATOM 2003 N N . GLY A 1 280 ? 19.209 76.901 20.545 1.00 47.07 257 GLY A N 1
ATOM 2004 C CA . GLY A 1 280 ? 18.669 76.689 19.222 1.00 45.18 257 GLY A CA 1
ATOM 2005 C C . GLY A 1 280 ? 18.707 75.242 18.776 1.00 43.09 257 GLY A C 1
ATOM 2006 O O . GLY A 1 280 ? 18.238 74.929 17.678 1.00 42.41 257 GLY A O 1
ATOM 2007 N N . ILE A 1 281 ? 19.252 74.357 19.608 1.00 42.50 258 ILE A N 1
ATOM 2008 C CA . ILE A 1 281 ? 19.220 72.932 19.298 1.00 40.30 258 ILE A CA 1
ATOM 2009 C C . ILE A 1 281 ? 18.092 72.252 20.036 1.00 39.53 258 ILE A C 1
ATOM 2010 O O . ILE A 1 281 ? 18.084 72.212 21.272 1.00 40.53 258 ILE A O 1
ATOM 2015 N N . LEU A 1 282 ? 17.145 71.712 19.272 1.00 37.66 259 LEU A N 1
ATOM 2016 C CA . LEU A 1 282 ? 15.985 71.021 19.825 1.00 36.92 259 LEU A CA 1
ATOM 2017 C C . LEU A 1 282 ? 16.244 69.511 19.833 1.00 36.09 259 LEU A C 1
ATOM 2018 O O . LEU A 1 282 ? 16.573 68.940 18.802 1.00 35.51 259 LEU A O 1
ATOM 2023 N N . VAL A 1 283 ? 16.109 68.866 20.985 1.00 36.62 260 VAL A N 1
ATOM 2024 C CA . VAL A 1 283 ? 16.210 67.407 21.053 1.00 36.02 260 VAL A CA 1
ATOM 2025 C C . VAL A 1 283 ? 14.841 66.762 21.269 1.00 36.25 260 VAL A C 1
ATOM 2026 O O . VAL A 1 283 ? 14.197 66.920 22.329 1.00 37.40 260 VAL A O 1
ATOM 2030 N N . LEU A 1 284 ? 14.420 66.023 20.251 1.00 35.07 261 LEU A N 1
ATOM 2031 C CA . LEU A 1 284 ? 13.155 65.330 20.237 1.00 35.26 261 LEU A CA 1
ATOM 2032 C C . LEU A 1 284 ? 13.377 63.840 20.455 1.00 35.59 261 LEU A C 1
ATOM 2033 O O . LEU A 1 284 ? 14.151 63.193 19.754 1.00 34.96 261 LEU A O 1
ATOM 2038 N N . THR A 1 285 ? 12.667 63.288 21.416 1.00 37.09 262 THR A N 1
ATOM 2039 C CA . THR A 1 285 ? 12.909 61.921 21.813 1.00 38.77 262 THR A CA 1
ATOM 2040 C C . THR A 1 285 ? 11.572 61.181 21.946 1.00 39.36 262 THR A C 1
ATOM 2041 O O . THR A 1 285 ? 10.630 61.696 22.575 1.00 40.44 262 THR A O 1
ATOM 2045 N N . VAL A 1 286 ? 11.490 60.004 21.316 1.00 39.34 263 VAL A N 1
ATOM 2046 C CA . VAL A 1 286 ? 10.311 59.117 21.365 1.00 39.87 263 VAL A CA 1
ATOM 2047 C C . VAL A 1 286 ? 10.618 57.718 21.949 1.00 41.71 263 VAL A C 1
ATOM 2048 O O . VAL A 1 286 ? 11.614 57.087 21.579 1.00 40.48 263 VAL A O 1
ATOM 2052 N N . GLU A 1 287 ? 9.781 57.269 22.894 1.00 44.31 264 GLU A N 1
ATOM 2053 C CA . GLU A 1 287 ? 9.828 55.899 23.410 1.00 47.54 264 GLU A CA 1
ATOM 2054 C C . GLU A 1 287 ? 8.893 55.014 22.599 1.00 48.12 264 GLU A C 1
ATOM 2055 O O . GLU A 1 287 ? 7.801 55.426 22.230 1.00 47.64 264 GLU A O 1
ATOM 2061 N N . GLY A 1 288 ? 9.312 53.804 22.321 1.00 49.68 265 GLY A N 1
ATOM 2062 C CA . GLY A 1 288 ? 8.416 52.877 21.696 1.00 52.28 265 GLY A CA 1
ATOM 2063 C C . GLY A 1 288 ? 8.753 51.512 22.257 1.00 55.22 265 GLY A C 1
ATOM 2064 O O . GLY A 1 288 ? 9.542 51.362 23.175 1.00 56.37 265 GLY A O 1
ATOM 2065 N N . LYS A 1 289 ? 7.988 50.546 21.801 1.00 57.44 266 LYS A N 1
ATOM 2066 C CA . LYS A 1 289 ? 8.000 49.245 22.391 1.00 61.18 266 LYS A CA 1
ATOM 2067 C C . LYS A 1 289 ? 8.568 48.213 21.470 1.00 61.71 266 LYS A C 1
ATOM 2068 O O . LYS A 1 289 ? 8.268 48.185 20.316 1.00 60.90 266 LYS A O 1
ATOM 2069 N N . ALA A 1 290 ? 9.355 47.324 22.036 1.00 64.18 267 ALA A N 1
ATOM 2070 C CA . ALA A 1 290 ? 10.211 46.466 21.279 1.00 64.96 267 ALA A CA 1
ATOM 2071 C C . ALA A 1 290 ? 9.672 45.070 21.207 1.00 67.83 267 ALA A C 1
ATOM 2072 O O . ALA A 1 290 ? 8.489 44.801 21.373 1.00 69.45 267 ALA A O 1
ATOM 2074 N N . VAL A 1 291 ? 10.611 44.200 20.900 1.00 68.74 268 VAL A N 1
ATOM 2075 C CA . VAL A 1 291 ? 10.542 42.934 20.242 1.00 70.46 268 VAL A CA 1
ATOM 2076 C C . VAL A 1 291 ? 11.199 42.877 18.889 1.00 69.19 268 VAL A C 1
ATOM 2077 O O . VAL A 1 291 ? 11.990 43.722 18.504 1.00 67.17 268 VAL A O 1
ATOM 2078 N N . HIS A 1 292 ? 10.834 41.834 18.176 1.00 70.38 269 HIS A N 1
ATOM 2079 C CA . HIS A 1 292 ? 11.619 41.363 17.057 1.00 69.90 269 HIS A CA 1
ATOM 2080 C C . HIS A 1 292 ? 10.751 41.187 15.815 1.00 69.48 269 HIS A C 1
ATOM 2081 O O . HIS A 1 292 ? 11.170 41.494 14.703 1.00 68.25 269 HIS A O 1
ATOM 2083 N N . GLY A 1 299 ? 5.252 47.547 21.690 1.00 57.21 276 GLY A N 1
ATOM 2084 C CA . GLY A 1 299 ? 5.551 47.042 20.362 1.00 55.60 276 GLY A CA 1
ATOM 2085 C C . GLY A 1 299 ? 5.287 48.069 19.279 1.00 52.98 276 GLY A C 1
ATOM 2086 O O . GLY A 1 299 ? 4.454 47.856 18.398 1.00 53.93 276 GLY A O 1
ATOM 2087 N N . VAL A 1 300 ? 6.000 49.188 19.345 1.00 50.17 277 VAL A N 1
ATOM 2088 C CA . VAL A 1 300 ? 5.842 50.257 18.366 1.00 47.05 277 VAL A CA 1
ATOM 2089 C C . VAL A 1 300 ? 7.191 50.844 17.965 1.00 44.01 277 VAL A C 1
ATOM 2090 O O . VAL A 1 300 ? 7.958 51.298 18.814 1.00 43.81 277 VAL A O 1
ATOM 2094 N N . ASN A 1 301 ? 7.474 50.833 16.667 1.00 41.38 278 ASN A N 1
ATOM 2095 C CA . ASN A 1 301 ? 8.724 51.376 16.150 1.00 38.53 278 ASN A CA 1
ATOM 2096 C C . ASN A 1 301 ? 8.727 52.856 16.515 1.00 37.02 278 ASN A C 1
ATOM 2097 O O . ASN A 1 301 ? 7.895 53.625 16.032 1.00 37.35 278 ASN A O 1
ATOM 2102 N N . ALA A 1 302 ? 9.664 53.249 17.371 1.00 35.93 279 ALA A N 1
ATOM 2103 C CA . ALA A 1 302 ? 9.847 54.657 17.722 1.00 34.78 279 ALA A CA 1
ATOM 2104 C C . ALA A 1 302 ? 10.426 55.514 16.592 1.00 33.75 279 ALA A C 1
ATOM 2105 O O . ALA A 1 302 ? 10.018 56.652 16.405 1.00 34.05 279 ALA A O 1
ATOM 2107 N N . GLY A 1 303 ? 11.403 54.988 15.867 1.00 32.70 280 GLY A N 1
ATOM 2108 C CA . GLY A 1 303 ? 12.043 55.763 14.812 1.00 31.75 280 GLY A CA 1
ATOM 2109 C C . GLY A 1 303 ? 11.082 56.136 13.699 1.00 31.12 280 GLY A C 1
ATOM 2110 O O . GLY A 1 303 ? 11.058 57.294 13.262 1.00 31.14 280 GLY A O 1
ATOM 2111 N N . LEU A 1 304 ? 10.268 55.177 13.246 1.00 30.67 281 LEU A N 1
ATOM 2112 C CA . LEU A 1 304 ? 9.327 55.444 12.149 1.00 29.96 281 LEU A CA 1
ATOM 2113 C C . LEU A 1 304 ? 8.282 56.497 12.517 1.00 30.16 281 LEU A C 1
ATOM 2114 O O . LEU A 1 304 ? 7.915 57.336 11.684 1.00 30.24 281 LEU A O 1
ATOM 2119 N N . TYR A 1 305 ? 7.765 56.436 13.743 1.00 30.32 282 TYR A N 1
ATOM 2120 C CA . TYR A 1 305 ? 6.840 57.457 14.189 1.00 30.88 282 TYR A CA 1
ATOM 2121 C C . TYR A 1 305 ? 7.566 58.804 14.283 1.00 30.75 282 TYR A C 1
ATOM 2122 O O . TYR A 1 305 ? 7.042 59.832 13.876 1.00 30.88 282 TYR A O 1
ATOM 2131 N N . LEU A 1 306 ? 8.778 58.818 14.812 1.00 30.57 283 LEU A N 1
ATOM 2132 C CA . LEU A 1 306 ? 9.449 60.109 14.909 1.00 31.70 283 LEU A CA 1
ATOM 2133 C C . LEU A 1 306 ? 9.682 60.727 13.516 1.00 31.96 283 LEU A C 1
ATOM 2134 O O . LEU A 1 306 ? 9.542 61.937 13.346 1.00 32.59 283 LEU A O 1
ATOM 2139 N N . LEU A 1 307 ? 10.014 59.905 12.517 1.00 32.68 284 LEU A N 1
ATOM 2140 C CA . LEU A 1 307 ? 10.205 60.425 11.151 1.00 32.94 284 LEU A CA 1
ATOM 2141 C C . LEU A 1 307 ? 8.891 60.913 10.590 1.00 32.60 284 LEU A C 1
ATOM 2142 O O . LEU A 1 307 ? 8.848 61.836 9.797 1.00 33.46 284 LEU A O 1
ATOM 2147 N N . LYS A 1 308 ? 7.810 60.271 10.995 1.00 32.88 285 LYS A N 1
ATOM 2148 C CA . LYS A 1 308 ? 6.485 60.649 10.531 1.00 32.66 285 LYS A CA 1
ATOM 2149 C C . LYS A 1 308 ? 6.144 62.027 11.053 1.00 32.70 285 LYS A C 1
ATOM 2150 O O . LYS A 1 308 ? 5.516 62.825 10.365 1.00 33.95 285 LYS A O 1
ATOM 2156 N N . PHE A 1 309 ? 6.527 62.321 12.283 1.00 32.40 286 PHE A N 1
ATOM 2157 C CA . PHE A 1 309 ? 6.318 63.679 12.791 1.00 32.25 286 PHE A CA 1
ATOM 2158 C C . PHE A 1 309 ? 7.191 64.639 11.982 1.00 32.46 286 PHE A C 1
ATOM 2159 O O . PHE A 1 309 ? 6.741 65.717 11.600 1.00 33.33 286 PHE A O 1
ATOM 2167 N N . LEU A 1 310 ? 8.436 64.262 11.696 1.00 31.98 287 LEU A N 1
ATOM 2168 C CA . LEU A 1 310 ? 9.300 65.222 11.023 1.00 32.45 287 LEU A CA 1
ATOM 2169 C C . LEU A 1 310 ? 8.821 65.598 9.625 1.00 34.12 287 LEU A C 1
ATOM 2170 O O . LEU A 1 310 ? 9.231 66.620 9.096 1.00 35.35 287 LEU A O 1
ATOM 2175 N N . ALA A 1 311 ? 7.963 64.790 9.008 1.00 35.25 288 ALA A N 1
ATOM 2176 C CA . ALA A 1 311 ? 7.553 65.098 7.621 1.00 36.51 288 ALA A CA 1
ATOM 2177 C C . ALA A 1 311 ? 6.629 66.307 7.516 1.00 37.65 288 ALA A C 1
ATOM 2178 O O . ALA A 1 311 ? 6.495 66.874 6.438 1.00 38.63 288 ALA A O 1
ATOM 2180 N N . SER A 1 312 ? 5.978 66.691 8.617 1.00 37.18 289 SER A N 1
ATOM 2181 C CA . SER A 1 312 ? 5.132 67.901 8.612 1.00 38.14 289 SER A CA 1
ATOM 2182 C C . SER A 1 312 ? 5.934 69.211 8.536 1.00 37.81 289 SER A C 1
ATOM 2183 O O . SER A 1 312 ? 5.345 70.283 8.311 1.00 39.63 289 SER A O 1
ATOM 2186 N N . LEU A 1 313 ? 7.254 69.151 8.728 1.00 35.98 290 LEU A N 1
ATOM 2187 C CA . LEU A 1 313 ? 8.067 70.385 8.840 1.00 35.51 290 LEU A CA 1
ATOM 2188 C C . LEU A 1 313 ? 8.823 70.725 7.563 1.00 35.97 290 LEU A C 1
ATOM 2189 O O . LEU A 1 313 ? 9.093 69.843 6.757 1.00 36.21 290 LEU A O 1
ATOM 2194 N N . ASN A 1 314 ? 9.198 71.991 7.396 1.00 35.70 291 ASN A N 1
ATOM 2195 C CA . ASN A 1 314 ? 10.084 72.384 6.307 1.00 36.94 291 ASN A CA 1
ATOM 2196 C C . ASN A 1 314 ? 11.534 72.121 6.734 1.00 37.01 291 ASN A C 1
ATOM 2197 O O . ASN A 1 314 ? 12.091 72.887 7.534 1.00 37.16 291 ASN A O 1
ATOM 2202 N N . LEU A 1 315 ? 12.113 71.020 6.229 1.00 36.76 292 LEU A N 1
ATOM 2203 C CA . LEU A 1 315 ? 13.468 70.568 6.573 1.00 36.68 292 LEU A CA 1
ATOM 2204 C C . LEU A 1 315 ? 14.466 70.899 5.448 1.00 38.53 292 LEU A C 1
ATOM 2205 O O . LEU A 1 315 ? 14.061 71.285 4.355 1.00 39.81 292 LEU A O 1
ATOM 2210 N N . ASP A 1 316 ? 15.768 70.746 5.711 1.00 38.42 293 ASP A N 1
ATOM 2211 C CA . ASP A 1 316 ? 16.768 70.895 4.644 1.00 40.38 293 ASP A CA 1
ATOM 2212 C C . ASP A 1 316 ? 16.535 69.812 3.597 1.00 40.46 293 ASP A C 1
ATOM 2213 O O . ASP A 1 316 ? 15.970 68.758 3.895 1.00 40.23 293 ASP A O 1
ATOM 2218 N N . ASN A 1 317 ? 16.982 70.055 2.379 1.00 42.80 294 ASN A N 1
ATOM 2219 C CA . ASN A 1 317 ? 16.782 69.119 1.281 1.00 44.02 294 ASN A CA 1
ATOM 2220 C C . ASN A 1 317 ? 16.988 67.664 1.675 1.00 42.56 294 ASN A C 1
ATOM 2221 O O . ASN A 1 317 ? 16.153 66.822 1.403 1.00 42.90 294 ASN A O 1
ATOM 2226 N N . ASN A 1 318 ? 18.132 67.352 2.269 1.00 42.31 295 ASN A N 1
ATOM 2227 C CA . ASN A 1 318 ? 18.473 65.959 2.539 1.00 40.58 295 ASN A CA 1
ATOM 2228 C C . ASN A 1 318 ? 17.687 65.301 3.685 1.00 37.47 295 ASN A C 1
ATOM 2229 O O . ASN A 1 318 ? 17.274 64.144 3.612 1.00 36.11 295 ASN A O 1
ATOM 2234 N N . ALA A 1 319 ? 17.491 66.020 4.763 1.00 36.79 296 ALA A N 1
ATOM 2235 C CA . ALA A 1 319 ? 16.698 65.439 5.833 1.00 34.83 296 ALA A CA 1
ATOM 2236 C C . ALA A 1 319 ? 15.292 65.183 5.280 1.00 34.66 296 ALA A C 1
ATOM 2237 O O . ALA A 1 319 ? 14.680 64.165 5.596 1.00 33.51 296 ALA A O 1
ATOM 2239 N N . GLN A 1 320 ? 14.828 66.065 4.385 1.00 37.01 297 GLN A N 1
ATOM 2240 C CA . GLN A 1 320 ? 13.442 66.003 3.843 1.00 37.17 297 GLN A CA 1
ATOM 2241 C C . GLN A 1 320 ? 13.201 64.766 2.976 1.00 36.68 297 GLN A C 1
ATOM 2242 O O . GLN A 1 320 ? 12.179 64.082 3.126 1.00 35.62 297 GLN A O 1
ATOM 2248 N N . ALA A 1 321 ? 14.138 64.504 2.059 1.00 36.54 298 ALA A N 1
ATOM 2249 C CA . ALA A 1 321 ? 14.114 63.316 1.234 1.00 36.23 298 ALA A CA 1
ATOM 2250 C C . ALA A 1 321 ? 14.242 62.068 2.116 1.00 35.30 298 ALA A C 1
ATOM 2251 O O . ALA A 1 321 ? 13.527 61.085 1.936 1.00 35.40 298 ALA A O 1
ATOM 2253 N N . PHE A 1 322 ? 15.153 62.111 3.085 1.00 34.89 299 PHE A N 1
ATOM 2254 C CA . PHE A 1 322 ? 15.334 60.993 4.011 1.00 34.45 299 PHE A CA 1
ATOM 2255 C C . PHE A 1 322 ? 14.049 60.718 4.792 1.00 33.72 299 PHE A C 1
ATOM 2256 O O . PHE A 1 322 ? 13.559 59.584 4.812 1.00 34.33 299 PHE A O 1
ATOM 2264 N N . VAL A 1 323 ? 13.483 61.752 5.409 1.00 33.40 300 VAL A N 1
ATOM 2265 C CA . VAL A 1 323 ? 12.182 61.627 6.094 1.00 32.79 300 VAL A CA 1
ATOM 2266 C C . VAL A 1 323 ? 11.038 61.177 5.148 1.00 34.50 300 VAL A C 1
ATOM 2267 O O . VAL A 1 323 ? 10.186 60.332 5.510 1.00 33.07 300 VAL A O 1
ATOM 2271 N N . ALA A 1 324 ? 11.038 61.723 3.925 1.00 35.51 301 ALA A N 1
ATOM 2272 C CA . ALA A 1 324 ? 9.991 61.391 2.957 1.00 37.04 301 ALA A CA 1
ATOM 2273 C C . ALA A 1 324 ? 10.082 59.928 2.491 1.00 37.78 301 ALA A C 1
ATOM 2274 O O . ALA A 1 324 ? 9.063 59.262 2.318 1.00 37.74 301 ALA A O 1
ATOM 2276 N N . PHE A 1 325 ? 11.307 59.431 2.309 1.00 38.08 302 PHE A N 1
ATOM 2277 C CA . PHE A 1 325 ? 11.501 58.033 1.948 1.00 38.78 302 PHE A CA 1
ATOM 2278 C C . PHE A 1 325 ? 10.868 57.060 2.964 1.00 37.91 302 PHE A C 1
ATOM 2279 O O . PHE A 1 325 ? 10.203 56.088 2.603 1.00 38.17 302 PHE A O 1
ATOM 2287 N N . SER A 1 326 ? 11.106 57.311 4.241 1.00 36.51 303 SER A N 1
ATOM 2288 C CA . SER A 1 326 ? 10.503 56.504 5.281 1.00 36.91 303 SER A CA 1
ATOM 2289 C C . SER A 1 326 ? 8.966 56.579 5.267 1.00 38.41 303 SER A C 1
ATOM 2290 O O . SER A 1 326 ? 8.275 55.603 5.582 1.00 39.81 303 SER A O 1
ATOM 2293 N N . ASN A 1 327 ? 8.422 57.731 4.922 1.00 39.21 304 ASN A N 1
ATOM 2294 C CA . ASN A 1 327 ? 6.979 57.824 4.856 1.00 41.58 304 ASN A CA 1
ATOM 2295 C C . ASN A 1 327 ? 6.391 57.125 3.657 1.00 43.03 304 ASN A C 1
ATOM 2296 O O . ASN A 1 327 ? 5.307 56.533 3.750 1.00 43.94 304 ASN A O 1
ATOM 2301 N N . ARG A 1 328 ? 7.119 57.140 2.543 1.00 43.35 305 ARG A N 1
ATOM 2302 C CA . ARG A 1 328 ? 6.595 56.531 1.346 1.00 45.32 305 ARG A CA 1
ATOM 2303 C C . ARG A 1 328 ? 6.645 55.007 1.406 1.00 45.80 305 ARG A C 1
ATOM 2304 O O . ARG A 1 328 ? 5.760 54.341 0.883 1.00 47.80 305 ARG A O 1
ATOM 2312 N N . TYR A 1 329 ? 7.670 54.451 2.043 1.00 44.72 306 TYR A N 1
ATOM 2313 C CA . TYR A 1 329 ? 7.929 53.012 1.940 1.00 45.04 306 TYR A CA 1
ATOM 2314 C C . TYR A 1 329 ? 7.808 52.216 3.225 1.00 44.08 306 TYR A C 1
ATOM 2315 O O . TYR A 1 329 ? 7.537 51.032 3.195 1.00 44.82 306 TYR A O 1
ATOM 2324 N N . LEU A 1 330 ? 8.026 52.865 4.351 1.00 43.34 307 LEU A N 1
ATOM 2325 C CA . LEU A 1 330 ? 8.333 52.142 5.582 1.00 43.82 307 LEU A CA 1
ATOM 2326 C C . LEU A 1 330 ? 7.256 52.275 6.657 1.00 44.24 307 LEU A C 1
ATOM 2327 O O . LEU A 1 330 ? 6.917 51.302 7.315 1.00 44.44 307 LEU A O 1
ATOM 2332 N N . PHE A 1 331 ? 6.729 53.488 6.825 1.00 44.85 308 PHE A N 1
ATOM 2333 C CA . PHE A 1 331 ? 5.764 53.769 7.884 1.00 45.96 308 PHE A CA 1
ATOM 2334 C C . PHE A 1 331 ? 4.499 52.937 7.711 1.00 48.69 308 PHE A C 1
ATOM 2335 O O . PHE A 1 331 ? 3.835 53.011 6.692 1.00 50.19 308 PHE A O 1
ATOM 2343 N N . ASN A 1 332 ? 4.173 52.151 8.726 1.00 50.79 309 ASN A N 1
ATOM 2344 C CA . ASN A 1 332 ? 3.008 51.262 8.684 1.00 54.59 309 ASN A CA 1
ATOM 2345 C C . ASN A 1 332 ? 2.982 50.307 7.509 1.00 56.74 309 ASN A C 1
ATOM 2346 O O . ASN A 1 332 ? 1.970 50.163 6.828 1.00 58.68 309 ASN A O 1
ATOM 2351 N N . SER A 1 333 ? 4.125 49.675 7.278 1.00 57.02 310 SER A N 1
ATOM 2352 C CA . SER A 1 333 ? 4.219 48.525 6.407 1.00 59.25 310 SER A CA 1
ATOM 2353 C C . SER A 1 333 ? 4.945 47.446 7.201 1.00 59.45 310 SER A C 1
ATOM 2354 O O . SER A 1 333 ? 6.073 47.085 6.869 1.00 59.05 310 SER A O 1
ATOM 2357 N N . ASP A 1 334 ? 4.314 46.956 8.265 1.00 60.78 311 ASP A N 1
ATOM 2358 C CA . ASP A 1 334 ? 4.874 45.845 9.037 1.00 61.60 311 ASP A CA 1
ATOM 2359 C C . ASP A 1 334 ? 4.959 44.593 8.152 1.00 63.30 311 ASP A C 1
ATOM 2360 O O . ASP A 1 334 ? 5.835 43.733 8.326 1.00 63.04 311 ASP A O 1
ATOM 2365 N N . PHE A 1 335 ? 4.046 44.511 7.186 1.00 64.91 312 PHE A N 1
ATOM 2366 C CA . PHE A 1 335 ? 3.881 43.290 6.416 1.00 67.14 312 PHE A CA 1
ATOM 2367 C C . PHE A 1 335 ? 4.297 43.427 4.943 1.00 67.55 312 PHE A C 1
ATOM 2368 O O . PHE A 1 335 ? 3.792 42.703 4.070 1.00 69.37 312 PHE A O 1
ATOM 2376 N N . GLY A 1 336 ? 5.214 44.363 4.682 1.00 66.02 313 GLY A N 1
ATOM 2377 C CA . GLY A 1 336 ? 5.766 44.588 3.341 1.00 66.34 313 GLY A CA 1
ATOM 2378 C C . GLY A 1 336 ? 4.922 45.382 2.349 1.00 67.68 313 GLY A C 1
ATOM 2379 O O . GLY A 1 336 ? 5.419 45.788 1.300 1.00 67.77 313 GLY A O 1
ATOM 2380 N N . GLU A 1 337 ? 3.650 45.611 2.663 1.00 69.12 314 GLU A N 1
ATOM 2381 C CA . GLU A 1 337 ? 2.728 46.213 1.692 1.00 71.23 314 GLU A CA 1
ATOM 2382 C C . GLU A 1 337 ? 3.314 47.379 0.898 1.00 70.50 314 GLU A C 1
ATOM 2383 O O . GLU A 1 337 ? 3.298 47.364 -0.336 1.00 72.01 314 GLU A O 1
ATOM 2389 N N . LYS A 1 338 ? 3.815 48.395 1.599 1.00 68.49 315 LYS A N 1
ATOM 2390 C CA . LYS A 1 338 ? 4.330 49.600 0.928 1.00 68.07 315 LYS A CA 1
ATOM 2391 C C . LYS A 1 338 ? 5.553 49.358 0.026 1.00 68.17 315 LYS A C 1
ATOM 2392 O O . LYS A 1 338 ? 5.860 50.166 -0.857 1.00 68.53 315 LYS A O 1
ATOM 2398 N N . MET A 1 339 ? 6.238 48.241 0.249 1.00 68.14 316 MET A N 1
ATOM 2399 C CA . MET A 1 339 ? 7.314 47.815 -0.628 1.00 68.49 316 MET A CA 1
ATOM 2400 C C . MET A 1 339 ? 6.760 46.833 -1.639 1.00 71.40 316 MET A C 1
ATOM 2401 O O . MET A 1 339 ? 7.503 46.237 -2.419 1.00 72.58 316 MET A O 1
ATOM 2406 N N . GLY A 1 340 ? 5.441 46.668 -1.623 1.00 73.20 317 GLY A N 1
ATOM 2407 C CA . GLY A 1 340 ? 4.770 45.781 -2.565 1.00 76.43 317 GLY A CA 1
ATOM 2408 C C . GLY A 1 340 ? 5.329 44.375 -2.488 1.00 77.19 317 GLY A C 1
ATOM 2409 O O . GLY A 1 340 ? 5.605 43.742 -3.514 1.00 79.06 317 GLY A O 1
ATOM 2410 N N . MET A 1 341 ? 5.506 43.891 -1.264 1.00 75.81 318 MET A N 1
ATOM 2411 C CA . MET A 1 341 ? 5.996 42.537 -1.039 1.00 76.56 318 MET A CA 1
ATOM 2412 C C . MET A 1 341 ? 5.092 41.819 -0.044 1.00 77.06 318 MET A C 1
ATOM 2413 O O . MET A 1 341 ? 5.558 41.022 0.761 1.00 76.40 318 MET A O 1
ATOM 2418 N N . LYS A 1 342 ? 3.797 42.115 -0.101 1.00 78.56 319 LYS A N 1
ATOM 2419 C CA . LYS A 1 342 ? 2.835 41.493 0.802 1.00 79.76 319 LYS A CA 1
ATOM 2420 C C . LYS A 1 342 ? 1.408 41.897 0.495 1.00 81.91 319 LYS A C 1
ATOM 2421 O O . LYS A 1 342 ? 0.768 42.581 1.290 1.00 81.39 319 LYS A O 1
ATOM 2422 N N . ASP A 1 350 ? 2.968 34.826 5.940 1.00 66.72 327 ASP A N 1
ATOM 2423 C CA . ASP A 1 350 ? 3.083 36.288 5.888 1.00 64.09 327 ASP A CA 1
ATOM 2424 C C . ASP A 1 350 ? 4.531 36.786 5.780 1.00 61.20 327 ASP A C 1
ATOM 2425 O O . ASP A 1 350 ? 5.373 36.475 6.615 1.00 60.33 327 ASP A O 1
ATOM 2427 N N . VAL A 1 351 ? 4.816 37.567 4.746 1.00 60.08 328 VAL A N 1
ATOM 2428 C CA . VAL A 1 351 ? 6.111 38.209 4.640 1.00 57.42 328 VAL A CA 1
ATOM 2429 C C . VAL A 1 351 ? 6.183 39.299 5.687 1.00 55.61 328 VAL A C 1
ATOM 2430 O O . VAL A 1 351 ? 5.176 39.921 6.022 1.00 55.31 328 VAL A O 1
ATOM 2434 N N . THR A 1 352 ? 7.384 39.552 6.189 1.00 54.16 329 THR A N 1
ATOM 2435 C CA . THR A 1 352 ? 7.517 40.425 7.342 1.00 53.00 329 THR A CA 1
ATOM 2436 C C . THR A 1 352 ? 8.759 41.314 7.267 1.00 50.39 329 THR A C 1
ATOM 2437 O O . THR A 1 352 ? 9.858 40.831 6.992 1.00 49.74 329 THR A O 1
ATOM 2441 N N . THR A 1 353 ? 8.582 42.611 7.512 1.00 48.91 330 THR A N 1
ATOM 2442 C CA . THR A 1 353 ? 9.710 43.553 7.481 1.00 47.12 330 THR A CA 1
ATOM 2443 C C . THR A 1 353 ? 9.861 44.342 8.781 1.00 45.56 330 THR A C 1
ATOM 2444 O O . THR A 1 353 ? 8.914 44.943 9.249 1.00 45.91 330 THR A O 1
ATOM 2448 N N . ASN A 1 354 ? 11.064 44.350 9.344 1.00 44.46 331 ASN A N 1
ATOM 2449 C CA . ASN A 1 354 ? 11.358 45.147 10.529 1.00 42.74 331 ASN A CA 1
ATOM 2450 C C . ASN A 1 354 ? 12.394 46.218 10.156 1.00 40.61 331 ASN A C 1
ATOM 2451 O O . ASN A 1 354 ? 13.418 45.897 9.576 1.00 40.47 331 ASN A O 1
ATOM 2456 N N . ILE A 1 355 ? 12.115 47.481 10.456 1.00 38.97 332 ILE A N 1
ATOM 2457 C CA . ILE A 1 355 ? 13.137 48.519 10.318 1.00 37.52 332 ILE A CA 1
ATOM 2458 C C . ILE A 1 355 ? 13.864 48.705 11.652 1.00 37.26 332 ILE A C 1
ATOM 2459 O O . ILE A 1 355 ? 13.385 49.428 12.536 1.00 36.55 332 ILE A O 1
ATOM 2464 N N . GLY A 1 356 ? 15.016 48.045 11.805 1.00 37.59 333 GLY A N 1
ATOM 2465 C CA . GLY A 1 356 ? 15.636 47.933 13.127 1.00 37.76 333 GLY A CA 1
ATOM 2466 C C . GLY A 1 356 ? 16.775 48.901 13.385 1.00 37.37 333 GLY A C 1
ATOM 2467 O O . GLY A 1 356 ? 17.180 49.090 14.526 1.00 37.83 333 GLY A O 1
ATOM 2468 N N . VAL A 1 357 ? 17.317 49.495 12.326 1.00 36.78 334 VAL A N 1
ATOM 2469 C CA . VAL A 1 357 ? 18.384 50.483 12.478 1.00 36.73 334 VAL A CA 1
ATOM 2470 C C . VAL A 1 357 ? 18.025 51.711 11.652 1.00 35.69 334 VAL A C 1
ATOM 2471 O O . VAL A 1 357 ? 17.637 51.577 10.485 1.00 35.79 334 VAL A O 1
ATOM 2475 N N . ILE A 1 358 ? 18.123 52.895 12.246 1.00 35.17 335 ILE A N 1
ATOM 2476 C CA . ILE A 1 358 ? 17.854 54.131 11.500 1.00 34.64 335 ILE A CA 1
ATOM 2477 C C . ILE A 1 358 ? 18.847 55.165 11.975 1.00 35.88 335 ILE A C 1
ATOM 2478 O O . ILE A 1 358 ? 18.865 55.509 13.165 1.00 36.39 335 ILE A O 1
ATOM 2483 N N . THR A 1 359 ? 19.742 55.587 11.071 1.00 36.94 336 THR A N 1
ATOM 2484 C CA . THR A 1 359 ? 20.679 56.666 11.371 1.00 37.85 336 THR A CA 1
ATOM 2485 C C . THR A 1 359 ? 20.593 57.782 10.339 1.00 38.23 336 THR A C 1
ATOM 2486 O O . THR A 1 359 ? 20.154 57.564 9.207 1.00 37.83 336 THR A O 1
ATOM 2490 N N . TYR A 1 360 ? 21.057 58.962 10.733 1.00 38.84 337 TYR A N 1
ATOM 2491 C CA . TYR A 1 360 ? 21.211 60.091 9.821 1.00 39.96 337 TYR A CA 1
ATOM 2492 C C . TYR A 1 360 ? 22.154 61.096 10.442 1.00 41.17 337 TYR A C 1
ATOM 2493 O O . TYR A 1 360 ? 22.034 61.404 11.608 1.00 40.02 337 TYR A O 1
ATOM 2502 N N . ASP A 1 361 ? 23.108 61.591 9.669 1.00 44.33 338 ASP A N 1
ATOM 2503 C CA . ASP A 1 361 ? 23.815 62.799 10.073 1.00 47.09 338 ASP A CA 1
ATOM 2504 C C . ASP A 1 361 ? 24.038 63.676 8.853 1.00 48.99 338 ASP A C 1
ATOM 2505 O O . ASP A 1 361 ? 23.743 63.265 7.732 1.00 49.00 338 ASP A O 1
ATOM 2510 N N . ASN A 1 362 ? 24.515 64.896 9.086 1.00 51.69 339 ASN A N 1
ATOM 2511 C CA . ASN A 1 362 ? 24.824 65.827 8.020 1.00 54.70 339 ASN A CA 1
ATOM 2512 C C . ASN A 1 362 ? 25.874 65.197 7.151 1.00 57.21 339 ASN A C 1
ATOM 2513 O O . ASN A 1 362 ? 25.736 65.134 5.933 1.00 58.60 339 ASN A O 1
ATOM 2518 N N . GLU A 1 363 ? 26.917 64.689 7.789 1.00 58.93 340 GLU A N 1
ATOM 2519 C CA . GLU A 1 363 ? 28.039 64.089 7.069 1.00 61.53 340 GLU A CA 1
ATOM 2520 C C . GLU A 1 363 ? 27.628 62.985 6.097 1.00 60.56 340 GLU A C 1
ATOM 2521 O O . GLU A 1 363 ? 27.804 63.123 4.888 1.00 61.82 340 GLU A O 1
ATOM 2527 N N . ASN A 1 364 ? 27.083 61.895 6.636 1.00 58.34 341 ASN A N 1
ATOM 2528 C CA . ASN A 1 364 ? 26.814 60.683 5.862 1.00 57.70 341 ASN A CA 1
ATOM 2529 C C . ASN A 1 364 ? 25.424 60.559 5.270 1.00 55.69 341 ASN A C 1
ATOM 2530 O O . ASN A 1 364 ? 25.221 59.773 4.353 1.00 55.58 341 ASN A O 1
ATOM 2535 N N . ALA A 1 365 ? 24.457 61.287 5.826 1.00 53.97 342 ALA A N 1
ATOM 2536 C CA . ALA A 1 365 ? 23.099 61.274 5.294 1.00 52.16 342 ALA A CA 1
ATOM 2537 C C . ALA A 1 365 ? 22.302 59.998 5.549 1.00 50.69 342 ALA A C 1
ATOM 2538 O O . ALA A 1 365 ? 21.504 59.604 4.708 1.00 51.11 342 ALA A O 1
ATOM 2540 N N . GLY A 1 366 ? 22.470 59.333 6.676 1.00 49.18 343 GLY A N 1
ATOM 2541 C CA . GLY A 1 366 ? 21.429 58.331 7.021 1.00 47.18 343 GLY A CA 1
ATOM 2542 C C . GLY A 1 366 ? 21.082 57.139 6.104 1.00 45.97 343 GLY A C 1
ATOM 2543 O O . GLY A 1 366 ? 21.285 57.146 4.883 1.00 46.13 343 GLY A O 1
ATOM 2544 N N . LEU A 1 367 ? 20.531 56.106 6.742 1.00 43.81 344 LEU A N 1
ATOM 2545 C CA . LEU A 1 367 ? 20.289 54.804 6.129 1.00 42.32 344 LEU A CA 1
ATOM 2546 C C . LEU A 1 367 ? 19.297 54.044 6.998 1.00 39.74 344 LEU A C 1
ATOM 2547 O O . LEU A 1 367 ? 19.148 54.345 8.173 1.00 38.28 344 LEU A O 1
ATOM 2552 N N . PHE A 1 368 ? 18.597 53.082 6.408 1.00 38.93 345 PHE A N 1
ATOM 2553 C CA . PHE A 1 368 ? 17.715 52.222 7.176 1.00 37.36 345 PHE A CA 1
ATOM 2554 C C . PHE A 1 368 ? 18.273 50.806 7.033 1.00 38.65 345 PHE A C 1
ATOM 2555 O O . PHE A 1 368 ? 18.585 50.371 5.922 1.00 39.64 345 PHE A O 1
ATOM 2563 N N . GLY A 1 369 ? 18.430 50.100 8.153 1.00 38.80 346 GLY A N 1
ATOM 2564 C CA . GLY A 1 369 ? 18.827 48.687 8.142 1.00 39.16 346 GLY A CA 1
ATOM 2565 C C . GLY A 1 369 ? 17.596 47.810 8.287 1.00 39.41 346 GLY A C 1
ATOM 2566 O O . GLY A 1 369 ? 16.941 47.826 9.338 1.00 39.09 346 GLY A O 1
ATOM 2567 N N . ILE A 1 370 ? 17.268 47.048 7.239 1.00 40.11 347 ILE A N 1
ATOM 2568 C CA . ILE A 1 370 ? 16.033 46.253 7.230 1.00 40.59 347 ILE A CA 1
ATOM 2569 C C . ILE A 1 370 ? 16.235 44.759 7.457 1.00 42.45 347 ILE A C 1
ATOM 2570 O O . ILE A 1 370 ? 17.136 44.143 6.891 1.00 43.16 347 ILE A O 1
ATOM 2575 N N . ASN A 1 371 ? 15.363 44.186 8.283 1.00 43.15 348 ASN A N 1
ATOM 2576 C CA . ASN A 1 371 ? 15.265 42.742 8.449 1.00 45.17 348 ASN A CA 1
ATOM 2577 C C . ASN A 1 371 ? 14.002 42.218 7.760 1.00 46.21 348 ASN A C 1
ATOM 2578 O O . ASN A 1 371 ? 12.912 42.779 7.916 1.00 46.45 348 ASN A O 1
ATOM 2583 N N . LEU A 1 372 ? 14.125 41.137 7.010 1.00 47.94 349 LEU A N 1
ATOM 2584 C CA . LEU A 1 372 ? 12.969 40.619 6.279 1.00 48.95 349 LEU A CA 1
ATOM 2585 C C . LEU A 1 372 ? 12.786 39.111 6.413 1.00 50.63 349 LEU A C 1
ATOM 2586 O O . LEU A 1 372 ? 13.666 38.327 6.038 1.00 51.95 349 LEU A O 1
ATOM 2591 N N . ARG A 1 373 ? 11.635 38.708 6.936 1.00 50.88 350 ARG A N 1
ATOM 2592 C CA . ARG A 1 373 ? 11.303 37.290 7.021 1.00 53.03 350 ARG A CA 1
ATOM 2593 C C . ARG A 1 373 ? 10.244 36.893 5.996 1.00 54.01 350 ARG A C 1
ATOM 2594 O O . ARG A 1 373 ? 9.306 37.656 5.726 1.00 53.62 350 ARG A O 1
ATOM 2602 N N . TYR A 1 374 ? 10.383 35.696 5.438 1.00 55.20 351 TYR A N 1
ATOM 2603 C CA . TYR A 1 374 ? 9.408 35.227 4.461 1.00 57.05 351 TYR A CA 1
ATOM 2604 C C . TYR A 1 374 ? 9.234 33.722 4.443 1.00 59.45 351 TYR A C 1
ATOM 2605 O O . TYR A 1 374 ? 10.196 32.974 4.620 1.00 59.73 351 TYR A O 1
ATOM 2614 N N . PRO A 1 375 ? 7.992 33.277 4.206 1.00 61.51 352 PRO A N 1
ATOM 2615 C CA . PRO A 1 375 ? 7.621 31.870 4.109 1.00 64.28 352 PRO A CA 1
ATOM 2616 C C . PRO A 1 375 ? 8.033 31.260 2.771 1.00 65.67 352 PRO A C 1
ATOM 2617 O O . PRO A 1 375 ? 8.274 31.977 1.806 1.00 64.73 352 PRO A O 1
ATOM 2621 N N . GLU A 1 376 ? 8.117 29.939 2.736 1.00 68.21 353 GLU A N 1
ATOM 2622 C CA . GLU A 1 376 ? 8.389 29.205 1.515 1.00 70.63 353 GLU A CA 1
ATOM 2623 C C . GLU A 1 376 ? 7.373 29.552 0.427 1.00 72.42 353 GLU A C 1
ATOM 2624 O O . GLU A 1 376 ? 6.158 29.461 0.645 1.00 73.88 353 GLU A O 1
ATOM 2630 N N . GLY A 1 377 ? 7.875 29.958 -0.737 1.00 72.65 354 GLY A N 1
ATOM 2631 C CA . GLY A 1 377 ? 7.014 30.286 -1.868 1.00 74.91 354 GLY A CA 1
ATOM 2632 C C . GLY A 1 377 ? 6.907 31.770 -2.188 1.00 73.40 354 GLY A C 1
ATOM 2633 O O . GLY A 1 377 ? 6.075 32.170 -3.000 1.00 74.98 354 GLY A O 1
ATOM 2634 N N . PHE A 1 378 ? 7.733 32.590 -1.541 1.00 70.64 355 PHE A N 1
ATOM 2635 C CA . PHE A 1 378 ? 7.856 33.998 -1.898 1.00 68.82 355 PHE A CA 1
ATOM 2636 C C . PHE A 1 378 ? 9.090 34.200 -2.776 1.00 68.74 355 PHE A C 1
ATOM 2637 O O . PHE A 1 378 ? 10.141 33.617 -2.524 1.00 68.02 355 PHE A O 1
ATOM 2639 N N . GLU A 1 379 ? 8.966 35.034 -3.802 1.00 69.46 356 GLU A N 1
ATOM 2640 C CA . GLU A 1 379 ? 10.066 35.252 -4.731 1.00 70.31 356 GLU A CA 1
ATOM 2641 C C . GLU A 1 379 ? 10.849 36.498 -4.368 1.00 67.76 356 GLU A C 1
ATOM 2642 O O . GLU A 1 379 ? 10.498 37.593 -4.805 1.00 67.33 356 GLU A O 1
ATOM 2648 N N . PHE A 1 380 ? 11.912 36.330 -3.585 1.00 66.58 357 PHE A N 1
ATOM 2649 C CA . PHE A 1 380 ? 12.663 37.468 -3.045 1.00 64.68 357 PHE A CA 1
ATOM 2650 C C . PHE A 1 380 ? 13.590 38.117 -4.066 1.00 65.38 357 PHE A C 1
ATOM 2651 O O . PHE A 1 380 ? 13.829 39.325 -4.027 1.00 64.02 357 PHE A O 1
ATOM 2659 N N . GLU A 1 381 ? 14.120 37.308 -4.971 1.00 67.78 358 GLU A N 1
ATOM 2660 C CA . GLU A 1 381 ? 14.953 37.821 -6.049 1.00 69.08 358 GLU A CA 1
ATOM 2661 C C . GLU A 1 381 ? 14.217 38.895 -6.859 1.00 69.60 358 GLU A C 1
ATOM 2662 O O . GLU A 1 381 ? 14.602 40.057 -6.845 1.00 68.40 358 GLU A O 1
ATOM 2664 N N . LYS A 1 382 ? 13.161 38.499 -7.566 1.00 71.86 359 LYS A N 1
ATOM 2665 C CA . LYS A 1 382 ? 12.459 39.406 -8.475 1.00 72.90 359 LYS A CA 1
ATOM 2666 C C . LYS A 1 382 ? 11.820 40.537 -7.701 1.00 70.49 359 LYS A C 1
ATOM 2667 O O . LYS A 1 382 ? 11.468 41.576 -8.263 1.00 70.95 359 LYS A O 1
ATOM 2669 N N . ALA A 1 383 ? 11.669 40.320 -6.401 1.00 68.01 360 ALA A N 1
ATOM 2670 C CA . ALA A 1 383 ? 11.053 41.298 -5.531 1.00 65.57 360 ALA A CA 1
ATOM 2671 C C . ALA A 1 383 ? 12.038 42.424 -5.244 1.00 63.69 360 ALA A C 1
ATOM 2672 O O . ALA A 1 383 ? 11.697 43.606 -5.361 1.00 62.56 360 ALA A O 1
ATOM 2674 N N . MET A 1 384 ? 13.258 42.047 -4.871 1.00 63.17 361 MET A N 1
ATOM 2675 C CA . MET A 1 384 ? 14.294 43.022 -4.564 1.00 62.47 361 MET A CA 1
ATOM 2676 C C . MET A 1 384 ? 14.711 43.718 -5.834 1.00 63.89 361 MET A C 1
ATOM 2677 O O . MET A 1 384 ? 15.171 44.854 -5.808 1.00 63.15 361 MET A O 1
ATOM 2682 N N . ASP A 1 385 ? 14.545 43.022 -6.951 1.00 66.34 362 ASP A N 1
ATOM 2683 C CA . ASP A 1 385 ? 14.856 43.584 -8.252 1.00 68.36 362 ASP A CA 1
ATOM 2684 C C . ASP A 1 385 ? 13.952 44.777 -8.538 1.00 68.10 362 ASP A C 1
ATOM 2685 O O . ASP A 1 385 ? 14.420 45.866 -8.873 1.00 68.05 362 ASP A O 1
ATOM 2690 N N . ARG A 1 386 ? 12.648 44.562 -8.405 1.00 68.12 363 ARG A N 1
ATOM 2691 C CA . ARG A 1 386 ? 11.678 45.611 -8.673 1.00 68.42 363 ARG A CA 1
ATOM 2692 C C . ARG A 1 386 ? 11.818 46.740 -7.667 1.00 65.30 363 ARG A C 1
ATOM 2693 O O . ARG A 1 386 ? 11.505 47.885 -7.961 1.00 65.53 363 ARG A O 1
ATOM 2695 N N . PHE A 1 387 ? 12.292 46.415 -6.474 1.00 62.96 364 PHE A N 1
ATOM 2696 C CA . PHE A 1 387 ? 12.440 47.423 -5.432 1.00 60.40 364 PHE A CA 1
ATOM 2697 C C . PHE A 1 387 ? 13.693 48.263 -5.659 1.00 60.32 364 PHE A C 1
ATOM 2698 O O . PHE A 1 387 ? 13.614 49.481 -5.814 1.00 59.96 364 PHE A O 1
ATOM 2706 N N . ALA A 1 388 ? 14.848 47.608 -5.697 1.00 61.03 365 ALA A N 1
ATOM 2707 C CA . ALA A 1 388 ? 16.113 48.310 -5.914 1.00 61.88 365 ALA A CA 1
ATOM 2708 C C . ALA A 1 388 ? 16.028 49.241 -7.121 1.00 64.43 365 ALA A C 1
ATOM 2709 O O . ALA A 1 388 ? 16.480 50.393 -7.071 1.00 64.13 365 ALA A O 1
ATOM 2711 N N . ASN A 1 389 ? 15.436 48.741 -8.203 1.00 67.44 366 ASN A N 1
ATOM 2712 C CA . ASN A 1 389 ? 15.244 49.533 -9.416 1.00 70.38 366 ASN A CA 1
ATOM 2713 C C . ASN A 1 389 ? 14.332 50.756 -9.227 1.00 70.07 366 ASN A C 1
ATOM 2714 O O . ASN A 1 389 ? 14.618 51.824 -9.761 1.00 71.55 366 ASN A O 1
ATOM 2716 N N . GLU A 1 390 ? 13.248 50.573 -8.489 1.00 68.70 367 GLU A N 1
ATOM 2717 C CA . GLU A 1 390 ? 12.269 51.621 -8.251 1.00 68.39 367 GLU A CA 1
ATOM 2718 C C . GLU A 1 390 ? 12.691 52.720 -7.304 1.00 66.28 367 GLU A C 1
ATOM 2719 O O . GLU A 1 390 ? 12.082 53.761 -7.245 1.00 66.30 367 GLU A O 1
ATOM 2725 N N . ILE A 1 391 ? 13.712 52.434 -6.524 1.00 64.68 368 ILE A N 1
ATOM 2726 C CA . ILE A 1 391 ? 14.174 53.302 -5.456 1.00 62.29 368 ILE A CA 1
ATOM 2727 C C . ILE A 1 391 ? 15.218 54.302 -5.945 1.00 63.56 368 ILE A C 1
ATOM 2728 O O . ILE A 1 391 ? 15.333 55.399 -5.408 1.00 62.62 368 ILE A O 1
ATOM 2733 N N . GLN A 1 392 ? 15.989 53.916 -6.958 1.00 66.34 369 GLN A N 1
ATOM 2734 C CA . GLN A 1 392 ? 17.096 54.747 -7.422 1.00 67.77 369 GLN A CA 1
ATOM 2735 C C . GLN A 1 392 ? 16.556 56.112 -7.795 1.00 68.65 369 GLN A C 1
ATOM 2736 O O . GLN A 1 392 ? 17.294 57.095 -7.876 1.00 69.59 369 GLN A O 1
ATOM 2738 N N . GLN A 1 393 ? 15.245 56.164 -7.991 1.00 68.69 370 GLN A N 1
ATOM 2739 C CA . GLN A 1 393 ? 14.554 57.404 -8.303 1.00 69.12 370 GLN A CA 1
ATOM 2740 C C . GLN A 1 393 ? 14.843 58.460 -7.246 1.00 66.81 370 GLN A C 1
ATOM 2741 O O . GLN A 1 393 ? 14.925 59.654 -7.545 1.00 67.93 370 GLN A O 1
ATOM 2747 N N . TYR A 1 394 ? 14.993 58.020 -6.004 1.00 63.57 371 TYR A N 1
ATOM 2748 C CA . TYR A 1 394 ? 15.160 58.956 -4.891 1.00 61.40 371 TYR A CA 1
ATOM 2749 C C . TYR A 1 394 ? 16.535 58.913 -4.257 1.00 60.56 371 TYR A C 1
ATOM 2750 O O . TYR A 1 394 ? 16.636 59.007 -3.043 1.00 58.89 371 TYR A O 1
ATOM 2759 N N . GLY A 1 395 ? 17.584 58.767 -5.064 1.00 62.78 372 GLY A N 1
ATOM 2760 C CA . GLY A 1 395 ? 18.941 58.672 -4.527 1.00 62.29 372 GLY A CA 1
ATOM 2761 C C . GLY A 1 395 ? 19.009 57.784 -3.291 1.00 59.75 372 GLY A C 1
ATOM 2762 O O . GLY A 1 395 ? 19.489 58.200 -2.234 1.00 58.88 372 GLY A O 1
ATOM 2763 N N . PHE A 1 396 ? 18.485 56.569 -3.423 1.00 58.84 373 PHE A N 1
ATOM 2764 C CA . PHE A 1 396 ? 18.644 55.515 -2.437 1.00 55.93 373 PHE A CA 1
ATOM 2765 C C . PHE A 1 396 ? 19.047 54.257 -3.184 1.00 57.25 373 PHE A C 1
ATOM 2766 O O . PHE A 1 396 ? 18.657 54.065 -4.331 1.00 58.86 373 PHE A O 1
ATOM 2774 N N . GLU A 1 397 ? 19.830 53.404 -2.538 1.00 56.50 374 GLU A N 1
ATOM 2775 C CA . GLU A 1 397 ? 20.150 52.119 -3.109 1.00 57.81 374 GLU A CA 1
ATOM 2776 C C . GLU A 1 397 ? 20.233 51.017 -2.065 1.00 55.74 374 GLU A C 1
ATOM 2777 O O . GLU A 1 397 ? 20.618 51.250 -0.929 1.00 54.77 374 GLU A O 1
ATOM 2783 N N . VAL A 1 398 ? 19.826 49.820 -2.468 1.00 55.75 375 VAL A N 1
ATOM 2784 C CA . VAL A 1 398 ? 19.930 48.628 -1.651 1.00 54.44 375 VAL A CA 1
ATOM 2785 C C . VAL A 1 398 ? 21.371 48.161 -1.600 1.00 55.73 375 VAL A C 1
ATOM 2786 O O . VAL A 1 398 ? 22.044 48.089 -2.626 1.00 57.79 375 VAL A O 1
ATOM 2790 N N . LYS A 1 399 ? 21.845 47.855 -0.400 1.00 54.94 376 LYS A N 1
ATOM 2791 C CA . LYS A 1 399 ? 23.036 47.044 -0.237 1.00 56.31 376 LYS A CA 1
ATOM 2792 C C . LYS A 1 399 ? 22.556 45.854 0.568 1.00 55.54 376 LYS A C 1
ATOM 2793 O O . LYS A 1 399 ? 22.272 45.985 1.755 1.00 54.06 376 LYS A O 1
ATOM 2799 N N . LEU A 1 400 ? 22.431 44.698 -0.064 1.00 56.79 377 LEU A N 1
ATOM 2800 C CA . LEU A 1 400 ? 21.876 43.566 0.646 1.00 56.26 377 LEU A CA 1
ATOM 2801 C C . LEU A 1 400 ? 22.933 42.759 1.363 1.00 56.72 377 LEU A C 1
ATOM 2802 O O . LEU A 1 400 ? 24.085 42.712 0.942 1.00 58.42 377 LEU A O 1
ATOM 2807 N N . GLY A 1 401 ? 22.528 42.138 2.462 1.00 55.36 378 GLY A N 1
ATOM 2808 C CA . GLY A 1 401 ? 23.407 41.273 3.233 1.00 56.03 378 GLY A CA 1
ATOM 2809 C C . GLY A 1 401 ? 23.158 39.846 2.800 1.00 57.11 378 GLY A C 1
ATOM 2810 O O . GLY A 1 401 ? 22.653 39.615 1.712 1.00 57.94 378 GLY A O 1
ATOM 2811 N N . LYS A 1 402 ? 23.496 38.883 3.645 1.00 57.75 379 LYS A N 1
ATOM 2812 C CA . LYS A 1 402 ? 23.297 37.473 3.291 1.00 59.10 379 LYS A CA 1
ATOM 2813 C C . LYS A 1 402 ? 21.813 37.091 3.273 1.00 58.00 379 LYS A C 1
ATOM 2814 O O . LYS A 1 402 ? 21.011 37.621 4.039 1.00 56.51 379 LYS A O 1
ATOM 2816 N N . VAL A 1 403 ? 21.454 36.169 2.387 1.00 59.00 380 VAL A N 1
ATOM 2817 C CA . VAL A 1 403 ? 20.082 35.699 2.299 1.00 58.16 380 VAL A CA 1
ATOM 2818 C C . VAL A 1 403 ? 19.996 34.226 2.673 1.00 59.43 380 VAL A C 1
ATOM 2819 O O . VAL A 1 403 ? 20.674 33.399 2.081 1.00 61.55 380 VAL A O 1
ATOM 2823 N N . GLN A 1 404 ? 19.175 33.891 3.663 1.00 58.44 381 GLN A N 1
ATOM 2824 C CA . GLN A 1 404 ? 18.963 32.483 4.002 1.00 59.62 381 GLN A CA 1
ATOM 2825 C C . GLN A 1 404 ? 17.511 32.081 3.808 1.00 59.23 381 GLN A C 1
ATOM 2826 O O . GLN A 1 404 ? 16.630 32.515 4.559 1.00 58.12 381 GLN A O 1
ATOM 2832 N N . PRO A 1 405 ? 17.267 31.228 2.813 1.00 60.41 382 PRO A N 1
ATOM 2833 C CA . PRO A 1 405 ? 15.945 30.822 2.358 1.00 61.34 382 PRO A CA 1
ATOM 2834 C C . PRO A 1 405 ? 15.228 29.976 3.381 1.00 62.11 382 PRO A C 1
ATOM 2835 O O . PRO A 1 405 ? 15.871 29.389 4.238 1.00 62.19 382 PRO A O 1
ATOM 2839 N N . PRO A 1 406 ? 13.896 29.899 3.271 1.00 62.93 383 PRO A N 1
ATOM 2840 C CA . PRO A 1 406 ? 13.063 29.101 4.151 1.00 64.77 383 PRO A CA 1
ATOM 2841 C C . PRO A 1 406 ? 13.531 27.650 4.089 1.00 67.98 383 PRO A C 1
ATOM 2842 O O . PRO A 1 406 ? 14.054 27.231 3.062 1.00 68.46 383 PRO A O 1
ATOM 2846 N N . HIS A 1 407 ? 13.360 26.902 5.175 1.00 70.20 384 HIS A N 1
ATOM 2847 C CA . HIS A 1 407 ? 13.831 25.524 5.224 1.00 74.27 384 HIS A CA 1
ATOM 2848 C C . HIS A 1 407 ? 13.399 24.799 6.492 1.00 77.60 384 HIS A C 1
ATOM 2849 O O . HIS A 1 407 ? 13.103 25.417 7.511 1.00 76.25 384 HIS A O 1
ATOM 2856 N N . TYR A 1 408 ? 13.376 23.472 6.383 1.00 37.15 385 TYR A N 1
ATOM 2857 C CA . TYR A 1 408 ? 12.985 22.504 7.420 1.00 39.34 385 TYR A CA 1
ATOM 2858 C C . TYR A 1 408 ? 14.133 22.261 8.387 1.00 40.36 385 TYR A C 1
ATOM 2859 O O . TYR A 1 408 ? 15.279 22.121 7.969 1.00 40.51 385 TYR A O 1
ATOM 2868 N N . VAL A 1 409 ? 13.817 22.192 9.676 1.00 42.59 386 VAL A N 1
ATOM 2869 C CA . VAL A 1 409 ? 14.801 21.849 10.720 1.00 43.87 386 VAL A CA 1
ATOM 2870 C C . VAL A 1 409 ? 14.275 20.672 11.501 1.00 44.87 386 VAL A C 1
ATOM 2871 O O . VAL A 1 409 ? 13.388 20.824 12.351 1.00 45.33 386 VAL A O 1
ATOM 2875 N N . ASP A 1 410 ? 14.808 19.496 11.208 1.00 46.01 387 ASP A N 1
ATOM 2876 C CA . ASP A 1 410 ? 14.336 18.271 11.833 1.00 46.58 387 ASP A CA 1
ATOM 2877 C C . ASP A 1 410 ? 14.242 18.454 13.322 1.00 46.87 387 ASP A C 1
ATOM 2878 O O . ASP A 1 410 ? 13.190 18.195 13.941 1.00 47.45 387 ASP A O 1
ATOM 2883 N N . LYS A 1 411 ? 15.354 18.883 13.912 1.00 46.65 388 LYS A N 1
ATOM 2884 C CA . LYS A 1 411 ? 15.477 18.785 15.357 1.00 46.58 388 LYS A CA 1
ATOM 2885 C C . LYS A 1 411 ? 14.432 19.653 16.036 1.00 45.25 388 LYS A C 1
ATOM 2886 O O . LYS A 1 411 ? 14.072 19.412 17.177 1.00 46.40 388 LYS A O 1
ATOM 2892 N N . ASN A 1 412 ? 13.910 20.632 15.314 1.00 43.83 389 ASN A N 1
ATOM 2893 C CA . ASN A 1 412 ? 12.872 21.509 15.850 1.00 41.88 389 ASN A CA 1
ATOM 2894 C C . ASN A 1 412 ? 11.464 21.125 15.393 1.00 39.89 389 ASN A C 1
ATOM 2895 O O . ASN A 1 412 ? 10.477 21.743 15.823 1.00 40.71 389 ASN A O 1
ATOM 2900 N N . ASP A 1 413 ? 11.353 20.132 14.515 1.00 95.33 390 ASP A N 1
ATOM 2901 C CA . ASP A 1 413 ? 10.036 19.721 14.051 1.00 88.26 390 ASP A CA 1
ATOM 2902 C C . ASP A 1 413 ? 9.257 19.062 15.178 1.00 85.04 390 ASP A C 1
ATOM 2903 O O . ASP A 1 413 ? 9.762 18.166 15.848 1.00 85.08 390 ASP A O 1
ATOM 2908 N N . PRO A 1 414 ? 8.018 19.522 15.396 1.00 81.83 391 PRO A N 1
ATOM 2909 C CA . PRO A 1 414 ? 7.147 19.054 16.470 1.00 79.92 391 PRO A CA 1
ATOM 2910 C C . PRO A 1 414 ? 6.901 17.551 16.417 1.00 76.64 391 PRO A C 1
ATOM 2911 O O . PRO A 1 414 ? 6.859 16.892 17.457 1.00 76.90 391 PRO A O 1
ATOM 2915 N N . PHE A 1 415 ? 6.731 17.018 15.211 1.00 72.84 392 PHE A N 1
ATOM 2916 C CA . PHE A 1 415 ? 6.573 15.584 15.044 1.00 69.82 392 PHE A CA 1
ATOM 2917 C C . PHE A 1 415 ? 7.884 14.858 15.354 1.00 69.71 392 PHE A C 1
ATOM 2918 O O . PHE A 1 415 ? 7.911 13.947 16.179 1.00 69.76 392 PHE A O 1
ATOM 2926 N N . VAL A 1 416 ? 8.969 15.272 14.708 1.00 69.28 393 VAL A N 1
ATOM 2927 C CA . VAL A 1 416 ? 10.263 14.621 14.898 1.00 69.68 393 VAL A CA 1
ATOM 2928 C C . VAL A 1 416 ? 10.598 14.500 16.386 1.00 71.24 393 VAL A C 1
ATOM 2929 O O . VAL A 1 416 ? 11.121 13.485 16.847 1.00 71.33 393 VAL A O 1
ATOM 2933 N N . GLN A 1 417 ? 10.278 15.539 17.141 1.00 72.11 394 GLN A N 1
ATOM 2934 C CA . GLN A 1 417 ? 10.506 15.508 18.579 1.00 74.22 394 GLN A CA 1
ATOM 2935 C C . GLN A 1 417 ? 9.619 14.473 19.261 1.00 72.95 394 GLN A C 1
ATOM 2936 O O . GLN A 1 417 ? 10.079 13.743 20.141 1.00 74.38 394 GLN A O 1
ATOM 2942 N N . LYS A 1 418 ? 8.352 14.399 18.880 1.00 70.48 395 LYS A N 1
ATOM 2943 C CA . LYS A 1 418 ? 7.472 13.425 19.494 1.00 69.93 395 LYS A CA 1
ATOM 2944 C C . LYS A 1 418 ? 7.889 12.013 19.176 1.00 68.71 395 LYS A C 1
ATOM 2945 O O . LYS A 1 418 ? 7.533 11.094 19.853 1.00 69.50 395 LYS A O 1
ATOM 2951 N N . LEU A 1 419 ? 8.654 11.849 18.128 1.00 67.13 396 LEU A N 1
ATOM 2952 C CA . LEU A 1 419 ? 9.071 10.538 17.729 1.00 65.79 396 LEU A CA 1
ATOM 2953 C C . LEU A 1 419 ? 10.226 10.103 18.598 1.00 67.66 396 LEU A C 1
ATOM 2954 O O . LEU A 1 419 ? 10.259 9.007 19.120 1.00 67.97 396 LEU A O 1
ATOM 2959 N N . VAL A 1 420 ? 11.185 10.989 18.748 1.00 68.97 397 VAL A N 1
ATOM 2960 C CA . VAL A 1 420 ? 12.288 10.727 19.633 1.00 71.29 397 VAL A CA 1
ATOM 2961 C C . VAL A 1 420 ? 11.791 10.558 21.089 1.00 72.65 397 VAL A C 1
ATOM 2962 O O . VAL A 1 420 ? 12.263 9.712 21.810 1.00 74.25 397 VAL A O 1
ATOM 2964 N N . THR A 1 421 ? 10.796 11.318 21.494 1.00 72.00 398 THR A N 1
ATOM 2965 C CA . THR A 1 421 ? 10.195 11.098 22.786 1.00 73.26 398 THR A CA 1
ATOM 2966 C C . THR A 1 421 ? 9.642 9.703 22.947 1.00 72.08 398 THR A C 1
ATOM 2967 O O . THR A 1 421 ? 9.570 9.190 24.041 1.00 74.01 398 THR A O 1
ATOM 2971 N N . ALA A 1 422 ? 9.196 9.098 21.863 1.00 68.88 399 ALA A N 1
ATOM 2972 C CA . ALA A 1 422 ? 8.568 7.798 21.946 1.00 67.95 399 ALA A CA 1
ATOM 2973 C C . ALA A 1 422 ? 9.585 6.696 21.811 1.00 68.32 399 ALA A C 1
ATOM 2974 O O . ALA A 1 422 ? 9.382 5.625 22.310 1.00 68.94 399 ALA A O 1
ATOM 2976 N N . TYR A 1 423 ? 10.695 6.954 21.145 1.00 68.21 400 TYR A N 1
ATOM 2977 C CA . TYR A 1 423 ? 11.758 5.980 21.190 1.00 69.89 400 TYR A CA 1
ATOM 2978 C C . TYR A 1 423 ? 12.176 5.833 22.638 1.00 73.58 400 TYR A C 1
ATOM 2979 O O . TYR A 1 423 ? 12.187 4.752 23.183 1.00 74.81 400 TYR A O 1
ATOM 2981 N N . ARG A 1 424 ? 12.516 6.950 23.253 1.00 76.09 401 ARG A N 1
ATOM 2982 C CA . ARG A 1 424 ? 13.012 6.952 24.609 1.00 80.45 401 ARG A CA 1
ATOM 2983 C C . ARG A 1 424 ? 11.972 6.349 25.481 1.00 81.71 401 ARG A C 1
ATOM 2984 O O . ARG A 1 424 ? 12.254 5.500 26.266 1.00 83.88 401 ARG A O 1
ATOM 2986 N N . ASN A 1 425 ? 10.749 6.778 25.314 1.00 80.98 402 ASN A N 1
ATOM 2987 C CA . ASN A 1 425 ? 9.659 6.224 26.059 1.00 82.64 402 ASN A CA 1
ATOM 2988 C C . ASN A 1 425 ? 9.501 4.737 25.908 1.00 83.06 402 ASN A C 1
ATOM 2989 O O . ASN A 1 425 ? 8.761 4.124 26.658 1.00 84.79 402 ASN A O 1
ATOM 2994 N N . GLN A 1 426 ? 10.172 4.148 24.929 1.00 82.16 403 GLN A N 1
ATOM 2995 C CA . GLN A 1 426 ? 9.923 2.752 24.571 1.00 82.39 403 GLN A CA 1
ATOM 2996 C C . GLN A 1 426 ? 11.174 1.948 24.371 1.00 83.75 403 GLN A C 1
ATOM 2997 O O . GLN A 1 426 ? 11.195 0.770 24.612 1.00 85.13 403 GLN A O 1
ATOM 3003 N N . THR A 1 427 ? 12.215 2.559 23.870 1.00 83.93 404 THR A N 1
ATOM 3004 C CA . THR A 1 427 ? 13.359 1.761 23.554 1.00 85.26 404 THR A CA 1
ATOM 3005 C C . THR A 1 427 ? 14.554 2.236 24.370 1.00 88.74 404 THR A C 1
ATOM 3006 O O . THR A 1 427 ? 14.709 3.417 24.630 1.00 89.54 404 THR A O 1
ATOM 3010 N N . ASN A 1 428 ? 15.366 1.288 24.809 1.00 91.37 405 ASN A N 1
ATOM 3011 C CA . ASN A 1 428 ? 16.520 1.568 25.664 1.00 95.26 405 ASN A CA 1
ATOM 3012 C C . ASN A 1 428 ? 17.759 1.949 24.856 1.00 95.65 405 ASN A C 1
ATOM 3013 O O . ASN A 1 428 ? 17.945 3.114 24.495 1.00 95.42 405 ASN A O 1
ATOM 3015 N N . GLN A 1 464 ? 24.761 -3.165 2.471 1.00 78.44 441 GLN A N 1
ATOM 3016 C CA . GLN A 1 464 ? 23.650 -3.931 1.929 1.00 75.35 441 GLN A CA 1
ATOM 3017 C C . GLN A 1 464 ? 24.098 -5.256 1.281 1.00 76.97 441 GLN A C 1
ATOM 3018 O O . GLN A 1 464 ? 24.456 -5.308 0.104 1.00 78.91 441 GLN A O 1
ATOM 3020 N N . LYS A 1 465 ? 24.099 -6.316 2.082 1.00 76.46 442 LYS A N 1
ATOM 3021 C CA . LYS A 1 465 ? 24.178 -7.699 1.596 1.00 76.78 442 LYS A CA 1
ATOM 3022 C C . LYS A 1 465 ? 23.651 -8.558 2.741 1.00 74.64 442 LYS A C 1
ATOM 3023 O O . LYS A 1 465 ? 23.988 -8.305 3.883 1.00 74.98 442 LYS A O 1
ATOM 3025 N N . ASN A 1 466 ? 22.807 -9.545 2.445 1.00 72.63 443 ASN A N 1
ATOM 3026 C CA . ASN A 1 466 ? 22.051 -10.249 3.495 1.00 70.57 443 ASN A CA 1
ATOM 3027 C C . ASN A 1 466 ? 21.318 -9.277 4.422 1.00 67.94 443 ASN A C 1
ATOM 3028 O O . ASN A 1 466 ? 21.288 -9.456 5.645 1.00 68.00 443 ASN A O 1
ATOM 3033 N N . GLU A 1 467 ? 20.735 -8.246 3.820 1.00 66.05 444 GLU A N 1
ATOM 3034 C CA . GLU A 1 467 ? 19.977 -7.239 4.543 1.00 63.74 444 GLU A CA 1
ATOM 3035 C C . GLU A 1 467 ? 18.770 -7.876 5.223 1.00 61.77 444 GLU A C 1
ATOM 3036 O O . GLU A 1 467 ? 17.991 -8.598 4.597 1.00 60.92 444 GLU A O 1
ATOM 3042 N N . TYR A 1 468 ? 18.617 -7.596 6.507 1.00 61.42 445 TYR A N 1
ATOM 3043 C CA . TYR A 1 468 ? 17.504 -8.126 7.260 1.00 60.09 445 TYR A CA 1
ATOM 3044 C C . TYR A 1 468 ? 16.979 -7.061 8.198 1.00 58.74 445 TYR A C 1
ATOM 3045 O O . TYR A 1 468 ? 17.677 -6.102 8.519 1.00 59.35 445 TYR A O 1
ATOM 3047 N N . ILE A 1 469 ? 15.749 -7.237 8.653 1.00 57.55 446 ILE A N 1
ATOM 3048 C CA . ILE A 1 469 ? 15.239 -6.415 9.737 1.00 57.53 446 ILE A CA 1
ATOM 3049 C C . ILE A 1 469 ? 14.606 -7.323 10.781 1.00 58.68 446 ILE A C 1
ATOM 3050 O O . ILE A 1 469 ? 13.908 -8.272 10.443 1.00 59.05 446 ILE A O 1
ATOM 3055 N N . THR A 1 470 ? 14.877 -7.038 12.047 1.00 60.01 447 THR A N 1
ATOM 3056 C CA . THR A 1 470 ? 14.294 -7.775 13.159 1.00 61.39 447 THR A CA 1
ATOM 3057 C C . THR A 1 470 ? 12.794 -7.597 13.252 1.00 60.27 447 THR A C 1
ATOM 3058 O O . THR A 1 470 ? 12.269 -6.518 12.980 1.00 58.13 447 THR A O 1
ATOM 3062 N N . LYS A 1 471 ? 12.083 -8.626 13.650 1.00 61.70 448 LYS A N 1
ATOM 3063 C CA . LYS A 1 471 ? 10.674 -8.468 13.834 1.00 61.53 448 LYS A CA 1
ATOM 3064 C C . LYS A 1 471 ? 10.485 -7.451 14.910 1.00 61.87 448 LYS A C 1
ATOM 3065 O O . LYS A 1 471 ? 9.459 -6.826 15.004 1.00 61.44 448 LYS A O 1
ATOM 3071 N N . LYS A 1 472 ? 11.495 -7.288 15.741 1.00 63.08 449 LYS A N 1
ATOM 3072 C CA . LYS A 1 472 ? 11.367 -6.447 16.899 1.00 63.72 449 LYS A CA 1
ATOM 3073 C C . LYS A 1 472 ? 11.641 -5.022 16.590 0.00 73.14 449 LYS A C 1
ATOM 3074 O O . LYS A 1 472 ? 11.053 -4.151 17.175 1.00 58.34 449 LYS A O 1
ATOM 3076 N N . GLN A 1 473 ? 12.544 -4.778 15.661 1.00 62.93 450 GLN A N 1
ATOM 3077 C CA . GLN A 1 473 ? 12.689 -3.441 15.135 1.00 61.55 450 GLN A CA 1
ATOM 3078 C C . GLN A 1 473 ? 11.461 -3.102 14.332 1.00 58.71 450 GLN A C 1
ATOM 3079 O O . GLN A 1 473 ? 10.950 -2.026 14.428 1.00 57.41 450 GLN A O 1
ATOM 3085 N N . LEU A 1 474 ? 10.960 -4.049 13.578 1.00 57.99 451 LEU A N 1
ATOM 3086 C CA . LEU A 1 474 ? 9.807 -3.780 12.766 1.00 55.72 451 LEU A CA 1
ATOM 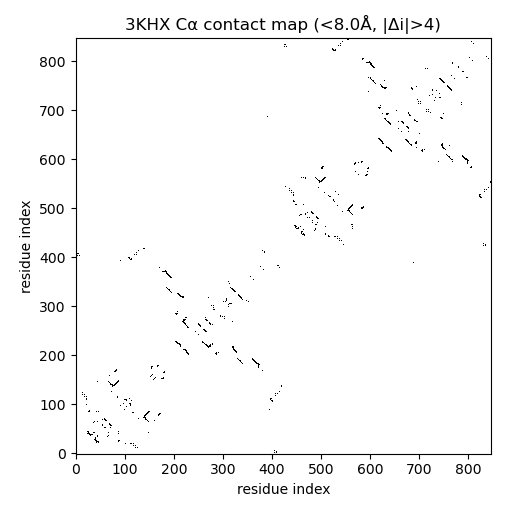3087 C C . LEU A 1 474 ? 8.591 -3.397 13.572 1.00 55.52 451 LEU A C 1
ATOM 3088 O O . LEU A 1 474 ? 7.895 -2.479 13.222 1.00 54.22 451 LEU A O 1
ATOM 3093 N N . PHE A 1 475 ? 8.321 -4.095 14.652 1.00 57.01 452 PHE A N 1
ATOM 3094 C CA . PHE A 1 475 ? 7.143 -3.765 15.426 1.00 58.10 452 PHE A CA 1
ATOM 3095 C C . PHE A 1 475 ? 7.382 -2.660 16.434 1.00 58.24 452 PHE A C 1
ATOM 3096 O O . PHE A 1 475 ? 6.480 -1.960 16.791 1.00 57.82 452 PHE A O 1
ATOM 3104 N N . ASN A 1 476 ? 8.611 -2.520 16.882 1.00 59.14 453 ASN A N 1
ATOM 3105 C CA . ASN A 1 476 ? 9.047 -1.334 17.598 1.00 59.86 453 ASN A CA 1
ATOM 3106 C C . ASN A 1 476 ? 8.803 -0.050 16.776 1.00 57.84 453 ASN A C 1
ATOM 3107 O O . ASN A 1 476 ? 8.209 0.904 17.275 1.00 58.33 453 ASN A O 1
ATOM 3112 N N . ALA A 1 477 ? 9.256 -0.018 15.524 1.00 55.65 454 ALA A N 1
ATOM 3113 C CA . ALA A 1 477 ? 9.059 1.168 14.709 1.00 54.04 454 ALA A CA 1
ATOM 3114 C C . ALA A 1 477 ? 7.588 1.524 14.699 1.00 53.06 454 ALA A C 1
ATOM 3115 O O . ALA A 1 477 ? 7.205 2.637 15.033 1.00 52.93 454 ALA A O 1
ATOM 3117 N N . THR A 1 478 ? 6.770 0.564 14.307 1.00 52.69 455 THR A N 1
ATOM 3118 C CA . THR A 1 478 ? 5.341 0.772 14.204 1.00 52.94 455 THR A CA 1
ATOM 3119 C C . THR A 1 478 ? 4.756 1.393 15.467 1.00 54.12 455 THR A C 1
ATOM 3120 O O . THR A 1 478 ? 4.078 2.411 15.410 1.00 54.23 455 THR A O 1
ATOM 3124 N N . SER A 1 479 ? 5.003 0.768 16.602 1.00 55.81 456 SER A N 1
ATOM 3125 C CA . SER A 1 479 ? 4.504 1.282 17.877 1.00 57.77 456 SER A CA 1
ATOM 3126 C C . SER A 1 479 ? 5.019 2.691 18.210 1.00 57.50 456 SER A C 1
ATOM 3127 O O . SER A 1 479 ? 4.364 3.439 18.934 1.00 57.95 456 SER A O 1
ATOM 3130 N N . ILE A 1 480 ? 6.180 3.048 17.668 1.00 56.81 457 ILE A N 1
ATOM 3131 C CA . ILE A 1 480 ? 6.731 4.394 17.841 1.00 57.25 457 ILE A CA 1
ATOM 3132 C C . ILE A 1 480 ? 6.041 5.476 16.970 1.00 55.75 457 ILE A C 1
ATOM 3133 O O . ILE A 1 480 ? 5.653 6.527 17.480 1.00 56.27 457 ILE A O 1
ATOM 3138 N N . TYR A 1 481 ? 5.887 5.226 15.669 1.00 54.08 458 TYR A N 1
ATOM 3139 C CA . TYR A 1 481 ? 5.008 6.057 14.836 1.00 52.92 458 TYR A CA 1
ATOM 3140 C C . TYR A 1 481 ? 3.604 6.157 15.473 1.00 53.28 458 TYR A C 1
ATOM 3141 O O . TYR A 1 481 ? 2.993 7.217 15.515 1.00 52.82 458 TYR A O 1
ATOM 3150 N N . LEU A 1 482 ? 3.087 5.040 15.952 1.00 54.19 459 LEU A N 1
ATOM 3151 C CA . LEU A 1 482 ? 1.762 5.046 16.560 1.00 55.98 459 LEU A CA 1
ATOM 3152 C C . LEU A 1 482 ? 1.650 6.096 17.682 1.00 57.66 459 LEU A C 1
ATOM 3153 O O . LEU A 1 482 ? 0.802 6.995 17.631 1.00 57.01 459 LEU A O 1
ATOM 3158 N N . GLU A 1 483 ? 2.527 5.992 18.674 1.00 60.02 460 GLU A N 1
ATOM 3159 C CA . GLU A 1 483 ? 2.573 6.964 19.757 1.00 62.93 460 GLU A CA 1
ATOM 3160 C C . GLU A 1 483 ? 2.648 8.382 19.198 1.00 62.41 460 GLU A C 1
ATOM 3161 O O . GLU A 1 483 ? 1.702 9.155 19.314 1.00 63.29 460 GLU A O 1
ATOM 3167 N N . ALA A 1 484 ? 3.769 8.713 18.570 1.00 62.34 461 ALA A N 1
ATOM 3168 C CA . ALA A 1 484 ? 3.993 10.060 18.060 1.00 62.50 461 ALA A CA 1
ATOM 3169 C C . ALA A 1 484 ? 2.828 10.584 17.215 1.00 62.04 461 ALA A C 1
ATOM 3170 O O . ALA A 1 484 ? 2.361 11.710 17.403 1.00 62.70 461 ALA A O 1
ATOM 3172 N N . ILE A 1 485 ? 2.363 9.783 16.269 1.00 61.45 462 ILE A N 1
ATOM 3173 C CA . ILE A 1 485 ? 1.301 10.247 15.400 1.00 61.22 462 ILE A CA 1
ATOM 3174 C C . ILE A 1 485 ? 0.045 10.534 16.219 1.00 63.86 462 ILE A C 1
ATOM 3175 O O . ILE A 1 485 ? -0.601 11.563 16.039 1.00 63.58 462 ILE A O 1
ATOM 3180 N N . TYR A 1 486 ? -0.288 9.622 17.124 1.00 67.18 463 TYR A N 1
ATOM 3181 C CA . TYR A 1 486 ? -1.481 9.774 17.956 1.00 71.25 463 TYR A CA 1
ATOM 3182 C C . TYR A 1 486 ? -1.496 11.106 18.701 1.00 74.04 463 TYR A C 1
ATOM 3183 O O . TYR A 1 486 ? -2.459 11.869 18.612 1.00 74.10 463 TYR A O 1
ATOM 3192 N N . SER A 1 487 ? -0.420 11.385 19.428 1.00 77.31 464 SER A N 1
ATOM 3193 C CA . SER A 1 487 ? -0.349 12.594 20.242 1.00 81.84 464 SER A CA 1
ATOM 3194 C C . SER A 1 487 ? -0.374 13.871 19.404 1.00 82.99 464 SER A C 1
ATOM 3195 O O . SER A 1 487 ? -0.777 14.927 19.878 1.00 84.43 464 SER A O 1
ATOM 3198 N N . LEU A 1 488 ? 0.046 13.786 18.154 1.00 84.14 465 LEU A N 1
ATOM 3199 C CA . LEU A 1 488 ? 0.069 14.986 17.340 1.00 86.84 465 LEU A CA 1
ATOM 3200 C C . LEU A 1 488 ? -1.210 15.194 16.526 1.00 88.84 465 LEU A C 1
ATOM 3201 O O . LEU A 1 488 ? -1.524 16.320 16.140 1.00 88.76 465 LEU A O 1
ATOM 3206 N N . CYS A 1 489 ? -1.953 14.119 16.259 1.00 44.61 466 CYS A N 1
ATOM 3207 C CA . CYS A 1 489 ? -3.155 14.194 15.408 1.00 48.16 466 CYS A CA 1
ATOM 3208 C C . CYS A 1 489 ? -4.501 14.017 16.137 1.00 50.70 466 CYS A C 1
ATOM 3209 O O . CYS A 1 489 ? -5.526 14.550 15.711 1.00 51.86 466 CYS A O 1
ATOM 3212 N N . VAL A 1 490 ? -4.482 13.222 17.188 1.00 53.76 467 VAL A N 1
ATOM 3213 C CA . VAL A 1 490 ? -5.609 13.066 18.088 1.00 56.49 467 VAL A CA 1
ATOM 3214 C C . VAL A 1 490 ? -5.038 13.541 19.409 1.00 58.35 467 VAL A C 1
ATOM 3215 O O . VAL A 1 490 ? -4.277 12.869 20.050 1.00 59.22 467 VAL A O 1
ATOM 3219 N N . GLU A 1 491 ? -5.372 14.736 19.798 1.00 60.51 468 GLU A N 1
ATOM 3220 C CA . GLU A 1 491 ? -4.460 15.460 20.626 1.00 62.62 468 GLU A CA 1
ATOM 3221 C C . GLU A 1 491 ? -3.915 14.822 21.893 1.00 63.52 468 GLU A C 1
ATOM 3222 O O . GLU A 1 491 ? -4.599 14.119 22.629 1.00 64.22 468 GLU A O 1
ATOM 3228 N N . GLU A 1 492 ? -2.653 15.106 22.140 1.00 64.27 469 GLU A N 1
ATOM 3229 C CA . GLU A 1 492 ? -1.956 14.651 23.339 1.00 64.56 469 GLU A CA 1
ATOM 3230 C C . GLU A 1 492 ? -0.643 15.422 23.449 1.00 64.79 469 GLU A C 1
ATOM 3231 O O . GLU A 1 492 ? -0.599 16.632 23.189 1.00 64.86 469 GLU A O 1
ATOM 3233 N N . MET B 1 24 ? 2.980 -39.994 28.264 1.00 67.54 1 MET B N 1
ATOM 3234 C CA . MET B 1 24 ? 3.853 -39.626 27.181 1.00 67.76 1 MET B CA 1
ATOM 3235 C C . MET B 1 24 ? 5.242 -39.479 27.716 1.00 67.56 1 MET B C 1
ATOM 3236 O O . MET B 1 24 ? 6.110 -40.312 27.490 1.00 67.44 1 MET B O 1
ATOM 3241 N N . TRP B 1 25 ? 5.433 -38.393 28.444 1.00 67.40 2 TRP B N 1
ATOM 3242 C CA . TRP B 1 25 ? 6.735 -38.098 29.044 1.00 67.00 2 TRP B CA 1
ATOM 3243 C C . TRP B 1 25 ? 7.101 -39.283 29.919 1.00 66.62 2 TRP B C 1
ATOM 3244 O O . TRP B 1 25 ? 8.249 -39.720 29.956 1.00 66.62 2 TRP B O 1
ATOM 3255 N N . LYS B 1 26 ? 6.109 -39.785 30.646 1.00 66.16 3 LYS B N 1
ATOM 3256 C CA . LYS B 1 26 ? 6.277 -41.012 31.396 1.00 65.48 3 LYS B CA 1
ATOM 3257 C C . LYS B 1 26 ? 6.593 -42.103 30.386 1.00 64.96 3 LYS B C 1
ATOM 3258 O O . LYS B 1 26 ? 7.162 -43.140 30.738 1.00 65.26 3 LYS B O 1
ATOM 3260 N N . GLU B 1 27 ? 6.237 -41.853 29.123 1.00 63.91 4 GLU B N 1
ATOM 3261 C CA . GLU B 1 27 ? 6.530 -42.797 28.040 1.00 62.74 4 GLU B CA 1
ATOM 3262 C C . GLU B 1 27 ? 7.959 -42.884 27.548 1.00 61.58 4 GLU B C 1
ATOM 3263 O O . GLU B 1 27 ? 8.557 -43.956 27.557 1.00 61.86 4 GLU B O 1
ATOM 3265 N N . LYS B 1 28 ? 8.496 -41.743 27.125 1.00 60.09 5 LYS B N 1
ATOM 3266 C CA . LYS B 1 28 ? 9.926 -41.536 26.898 1.00 58.41 5 LYS B CA 1
ATOM 3267 C C . LYS B 1 28 ? 10.801 -42.131 28.002 1.00 56.59 5 LYS B C 1
ATOM 3268 O O . LYS B 1 28 ? 11.605 -43.031 27.752 1.00 56.99 5 LYS B O 1
ATOM 3274 N N . VAL B 1 29 ? 10.651 -41.632 29.222 1.00 88.26 6 VAL B N 1
ATOM 3275 C CA . VAL B 1 29 ? 11.510 -42.070 30.319 1.00 83.44 6 VAL B CA 1
ATOM 3276 C C . VAL B 1 29 ? 11.606 -43.583 30.358 1.00 82.92 6 VAL B C 1
ATOM 3277 O O . VAL B 1 29 ? 12.706 -44.145 30.421 1.00 80.67 6 VAL B O 1
ATOM 3281 N N . GLN B 1 30 ? 10.448 -44.237 30.316 1.00 84.04 7 GLN B N 1
ATOM 3282 C CA . GLN B 1 30 ? 10.389 -45.690 30.346 1.00 83.74 7 GLN B CA 1
ATOM 3283 C C . GLN B 1 30 ? 11.481 -46.275 29.464 1.00 81.16 7 GLN B C 1
ATOM 3284 O O . GLN B 1 30 ? 12.071 -47.294 29.798 1.00 80.29 7 GLN B O 1
ATOM 3286 N N . GLN B 1 31 ? 11.759 -45.606 28.349 1.00 79.21 8 GLN B N 1
ATOM 3287 C CA . GLN B 1 31 ? 12.753 -46.067 27.385 1.00 77.20 8 GLN B CA 1
ATOM 3288 C C . GLN B 1 31 ? 14.199 -46.016 27.893 1.00 73.11 8 GLN B C 1
ATOM 3289 O O . GLN B 1 31 ? 15.070 -46.699 27.356 1.00 72.35 8 GLN B O 1
ATOM 3291 N N . TYR B 1 32 ? 14.460 -45.203 28.913 1.00 69.87 9 TYR B N 1
ATOM 3292 C CA . TYR B 1 32 ? 15.832 -44.998 29.373 1.00 66.15 9 TYR B CA 1
ATOM 3293 C C . TYR B 1 32 ? 16.070 -45.554 30.772 1.00 65.14 9 TYR B C 1
ATOM 3294 O O . TYR B 1 32 ? 17.033 -45.169 31.444 1.00 62.85 9 TYR B O 1
ATOM 3303 N N . GLU B 1 33 ? 15.187 -46.442 31.211 1.00 66.94 10 GLU B N 1
ATOM 3304 C CA . GLU B 1 33 ? 15.240 -46.971 32.569 1.00 66.63 10 GLU B CA 1
ATOM 3305 C C . GLU B 1 33 ? 16.597 -47.561 32.954 1.00 64.60 10 GLU B C 1
ATOM 3306 O O . GLU B 1 33 ? 17.144 -47.239 34.008 1.00 62.88 10 GLU B O 1
ATOM 3312 N N . ASP B 1 34 ? 17.124 -48.445 32.111 1.00 64.91 11 ASP B N 1
ATOM 3313 C CA . ASP B 1 34 ? 18.344 -49.166 32.443 1.00 63.34 11 ASP B CA 1
ATOM 3314 C C . ASP B 1 34 ? 19.517 -48.206 32.506 1.00 59.80 11 ASP B C 1
ATOM 3315 O O . ASP B 1 34 ? 20.370 -48.324 33.382 1.00 58.49 11 ASP B O 1
ATOM 3320 N N . GLN B 1 35 ? 19.555 -47.245 31.589 1.00 58.28 12 GLN B N 1
ATOM 3321 C CA . GLN B 1 35 ? 20.675 -46.294 31.548 1.00 55.34 12 GLN B CA 1
ATOM 3322 C C . GLN B 1 35 ? 20.691 -45.360 32.748 1.00 53.02 12 GLN B C 1
ATOM 3323 O O . GLN B 1 35 ? 21.748 -45.030 33.280 1.00 51.07 12 GLN B O 1
ATOM 3329 N N . ILE B 1 36 ? 19.507 -44.905 33.141 1.00 53.29 13 ILE B N 1
ATOM 3330 C CA . ILE B 1 36 ? 19.379 -44.036 34.295 1.00 51.48 13 ILE B CA 1
ATOM 3331 C C . ILE B 1 36 ? 19.902 -44.787 35.499 1.00 51.16 13 ILE B C 1
ATOM 3332 O O . ILE B 1 36 ? 20.664 -44.256 36.300 1.00 49.20 13 ILE B O 1
ATOM 3337 N N . ILE B 1 37 ? 19.475 -46.034 35.621 1.00 53.21 14 ILE B N 1
ATOM 3338 C CA . ILE B 1 37 ? 19.866 -46.845 36.759 1.00 54.00 14 ILE B CA 1
ATOM 3339 C C . ILE B 1 37 ? 21.367 -47.138 36.716 1.00 52.26 14 ILE B C 1
ATOM 3340 O O . ILE B 1 37 ? 22.045 -47.067 37.733 1.00 51.71 14 ILE B O 1
ATOM 3345 N N . ASN B 1 38 ? 21.896 -47.460 35.544 1.00 51.72 15 ASN B N 1
ATOM 3346 C CA . ASN B 1 38 ? 23.312 -47.754 35.481 1.00 50.90 15 ASN B CA 1
ATOM 3347 C C . ASN B 1 38 ? 24.149 -46.525 35.856 1.00 48.66 15 ASN B C 1
ATOM 3348 O O . ASN B 1 38 ? 24.987 -46.612 36.753 1.00 48.63 15 ASN B O 1
ATOM 3353 N N . ASP B 1 39 ? 23.903 -45.379 35.214 1.00 46.91 16 ASP B N 1
ATOM 3354 C CA . ASP B 1 39 ? 24.693 -44.170 35.516 1.00 44.49 16 ASP B CA 1
ATOM 3355 C C . ASP B 1 39 ? 24.540 -43.731 36.964 1.00 44.19 16 ASP B C 1
ATOM 3356 O O . ASP B 1 39 ? 25.502 -43.235 37.567 1.00 42.99 16 ASP B O 1
ATOM 3361 N N . LEU B 1 40 ? 23.338 -43.898 37.520 1.00 44.59 17 LEU B N 1
ATOM 3362 C CA . LEU B 1 40 ? 23.141 -43.566 38.926 1.00 44.43 17 LEU B CA 1
ATOM 3363 C C . LEU B 1 40 ? 24.031 -44.424 39.826 1.00 45.05 17 LEU B C 1
ATOM 3364 O O . LEU B 1 40 ? 24.598 -43.941 40.809 1.00 44.36 17 LEU B O 1
ATOM 3369 N N . LYS B 1 41 ? 24.170 -45.703 39.495 1.00 46.36 18 LYS B N 1
ATOM 3370 C CA . LYS B 1 41 ? 24.932 -46.586 40.386 1.00 47.54 18 LYS B CA 1
ATOM 3371 C C . LYS B 1 41 ? 26.424 -46.301 40.390 1.00 45.86 18 LYS B C 1
ATOM 3372 O O . LYS B 1 41 ? 27.067 -46.373 41.441 1.00 46.83 18 LYS B O 1
ATOM 3378 N N . GLY B 1 42 ? 26.972 -45.968 39.229 1.00 43.74 19 GLY B N 1
ATOM 3379 C CA . GLY B 1 42 ? 28.358 -45.539 39.157 1.00 42.56 19 GLY B CA 1
ATOM 3380 C C . GLY B 1 42 ? 28.583 -44.341 40.067 1.00 41.65 19 GLY B C 1
ATOM 3381 O O . GLY B 1 42 ? 29.628 -44.239 40.699 1.00 42.08 19 GLY B O 1
ATOM 3382 N N . LEU B 1 43 ? 27.608 -43.435 40.148 1.00 40.72 20 LEU B N 1
ATOM 3383 C CA . LEU B 1 43 ? 27.731 -42.249 41.017 1.00 40.37 20 LEU B CA 1
ATOM 3384 C C . LEU B 1 43 ? 27.561 -42.634 42.485 1.00 41.89 20 LEU B C 1
ATOM 3385 O O . LEU B 1 43 ? 28.231 -42.089 43.363 1.00 41.85 20 LEU B O 1
ATOM 3390 N N . LEU B 1 44 ? 26.637 -43.556 42.744 1.00 43.60 21 LEU B N 1
ATOM 3391 C CA . LEU B 1 44 ? 26.398 -44.026 44.104 1.00 45.57 21 LEU B CA 1
ATOM 3392 C C . LEU B 1 44 ? 27.637 -44.697 44.672 1.00 46.76 21 LEU B C 1
ATOM 3393 O O . LEU B 1 44 ? 27.919 -44.561 45.858 1.00 47.92 21 LEU B O 1
ATOM 3398 N N . ALA B 1 45 ? 28.382 -45.404 43.823 1.00 46.83 22 ALA B N 1
ATOM 3399 C CA . ALA B 1 45 ? 29.536 -46.205 44.274 1.00 48.28 22 ALA B CA 1
ATOM 3400 C C . ALA B 1 45 ? 30.791 -45.388 44.594 1.00 48.07 22 ALA B C 1
ATOM 3401 O O . ALA B 1 45 ? 31.771 -45.926 45.124 1.00 49.50 22 ALA B O 1
ATOM 3403 N N . ILE B 1 46 ? 30.779 -44.100 44.263 1.00 46.15 23 ILE B N 1
ATOM 3404 C CA . ILE B 1 46 ? 31.869 -43.226 44.661 1.00 45.63 23 ILE B CA 1
ATOM 3405 C C . ILE B 1 46 ? 31.548 -42.601 46.012 1.00 47.48 23 ILE B C 1
ATOM 3406 O O . ILE B 1 46 ? 30.613 -41.807 46.135 1.00 46.69 23 ILE B O 1
ATOM 3411 N N . GLU B 1 47 ? 32.334 -42.943 47.024 1.00 50.04 24 GLU B N 1
ATOM 3412 C CA . GLU B 1 47 ? 32.111 -42.422 48.355 1.00 52.21 24 GLU B CA 1
ATOM 3413 C C . GLU B 1 47 ? 32.605 -40.975 48.457 1.00 51.27 24 GLU B C 1
ATOM 3414 O O . GLU B 1 47 ? 33.641 -40.691 49.072 1.00 52.87 24 GLU B O 1
ATOM 3420 N N . SER B 1 48 ? 31.843 -40.065 47.857 1.00 49.36 25 SER B N 1
ATOM 3421 C CA . SER B 1 48 ? 32.183 -38.651 47.820 1.00 47.86 25 SER B CA 1
ATOM 3422 C C . SER B 1 48 ? 31.890 -37.955 49.146 1.00 48.92 25 SER B C 1
ATOM 3423 O O . SER B 1 48 ? 31.071 -37.038 49.217 1.00 47.88 25 SER B O 1
ATOM 3426 N N . VAL B 1 49 ? 32.580 -38.398 50.191 1.00 50.66 26 VAL B N 1
ATOM 3427 C CA . VAL B 1 49 ? 32.439 -37.839 51.524 1.00 52.23 26 VAL B CA 1
ATOM 3428 C C . VAL B 1 49 ? 33.579 -36.837 51.713 1.00 52.07 26 VAL B C 1
ATOM 3429 O O . VAL B 1 49 ? 34.707 -37.101 51.309 1.00 51.78 26 VAL B O 1
ATOM 3433 N N . ARG B 1 50 ? 33.287 -35.698 52.327 1.00 52.23 27 ARG B N 1
ATOM 3434 C CA . ARG B 1 50 ? 34.286 -34.645 52.490 1.00 52.64 27 ARG B CA 1
ATOM 3435 C C . ARG B 1 50 ? 35.363 -35.063 53.461 1.00 55.41 27 ARG B C 1
ATOM 3436 O O . ARG B 1 50 ? 35.060 -35.628 54.508 1.00 57.97 27 ARG B O 1
ATOM 3444 N N . ASP B 1 51 ? 36.617 -34.783 53.128 1.00 55.44 28 ASP B N 1
ATOM 3445 C CA . ASP B 1 51 ? 37.725 -35.263 53.951 1.00 58.37 28 ASP B CA 1
ATOM 3446 C C . ASP B 1 51 ? 38.843 -34.234 54.079 1.00 59.20 28 ASP B C 1
ATOM 3447 O O . ASP B 1 51 ? 39.883 -34.356 53.432 1.00 59.23 28 ASP B O 1
ATOM 3452 N N . ASP B 1 52 ? 38.630 -33.229 54.928 1.00 60.31 29 ASP B N 1
ATOM 3453 C CA . ASP B 1 52 ? 39.583 -32.131 55.080 1.00 60.95 29 ASP B CA 1
ATOM 3454 C C . ASP B 1 52 ? 40.991 -32.647 55.295 1.00 63.27 29 ASP B C 1
ATOM 3455 O O . ASP B 1 52 ? 41.950 -32.081 54.785 1.00 63.38 29 ASP B O 1
ATOM 3460 N N . ALA B 1 53 ? 41.112 -33.725 56.061 1.00 65.65 30 ALA B N 1
ATOM 3461 C CA . ALA B 1 53 ? 42.420 -34.269 56.418 1.00 68.29 30 ALA B CA 1
ATOM 3462 C C . ALA B 1 53 ? 43.223 -34.688 55.189 1.00 66.88 30 ALA B C 1
ATOM 3463 O O . ALA B 1 53 ? 44.445 -34.786 55.238 1.00 68.76 30 ALA B O 1
ATOM 3465 N N . LYS B 1 54 ? 42.527 -34.932 54.082 1.00 63.77 31 LYS B N 1
ATOM 3466 C CA . LYS B 1 54 ? 43.182 -35.383 52.857 1.00 62.64 31 LYS B CA 1
ATOM 3467 C C . LYS B 1 54 ? 43.067 -34.359 51.746 1.00 59.74 31 LYS B C 1
ATOM 3468 O O . LYS B 1 54 ? 43.387 -34.655 50.600 1.00 58.54 31 LYS B O 1
ATOM 3474 N N . ALA B 1 55 ? 42.591 -33.164 52.061 1.00 59.07 32 ALA B N 1
ATOM 3475 C CA . ALA B 1 55 ? 42.366 -32.169 51.011 1.00 56.66 32 ALA B CA 1
ATOM 3476 C C . ALA B 1 55 ? 43.677 -31.665 50.379 1.00 57.82 32 ALA B C 1
ATOM 3477 O O . ALA B 1 55 ? 44.781 -31.997 50.830 1.00 59.92 32 ALA B O 1
ATOM 3479 N N . SER B 1 56 ? 43.542 -30.861 49.331 1.00 55.91 33 SER B N 1
ATOM 3480 C CA . SER B 1 56 ? 44.683 -30.289 48.634 1.00 57.07 33 SER B CA 1
ATOM 3481 C C . SER B 1 56 ? 44.137 -29.385 47.542 1.00 54.95 33 SER B C 1
ATOM 3482 O O . SER B 1 56 ? 42.910 -29.283 47.362 1.00 52.91 33 SER B O 1
ATOM 3485 N N . GLU B 1 57 ? 45.037 -28.721 46.816 1.00 55.74 34 GLU B N 1
ATOM 3486 C CA . GLU B 1 57 ? 44.633 -27.917 45.671 1.00 53.60 34 GLU B CA 1
ATOM 3487 C C . GLU B 1 57 ? 43.816 -28.763 44.693 1.00 51.26 34 GLU B C 1
ATOM 3488 O O . GLU B 1 57 ? 42.765 -28.330 44.222 1.00 49.78 34 GLU B O 1
ATOM 3490 N N . ASP B 1 58 ? 44.281 -29.979 44.402 1.00 51.17 35 ASP B N 1
ATOM 3491 C CA . ASP B 1 58 ? 43.611 -30.836 43.415 1.00 48.74 35 ASP B CA 1
ATOM 3492 C C . ASP B 1 58 ? 42.296 -31.404 43.924 1.00 46.61 35 ASP B C 1
ATOM 3493 O O . ASP B 1 58 ? 41.468 -31.860 43.148 1.00 44.94 35 ASP B O 1
ATOM 3498 N N . ALA B 1 59 ? 42.104 -31.396 45.232 1.00 47.40 36 ALA B N 1
ATOM 3499 C CA . ALA B 1 59 ? 40.897 -31.981 45.822 1.00 46.11 36 ALA B CA 1
ATOM 3500 C C . ALA B 1 59 ? 40.627 -31.191 47.087 1.00 46.64 36 ALA B C 1
ATOM 3501 O O . ALA B 1 59 ? 41.004 -31.600 48.174 1.00 48.36 36 ALA B O 1
ATOM 3503 N N . PRO B 1 60 ? 39.995 -30.038 46.935 1.00 45.38 37 PRO B N 1
ATOM 3504 C CA . PRO B 1 60 ? 39.902 -29.070 48.023 1.00 46.68 37 PRO B CA 1
ATOM 3505 C C . PRO B 1 60 ? 39.043 -29.540 49.175 1.00 47.13 37 PRO B C 1
ATOM 3506 O O . PRO B 1 60 ? 39.167 -29.020 50.265 1.00 48.94 37 PRO B O 1
ATOM 3510 N N . VAL B 1 61 ? 38.201 -30.543 48.964 1.00 46.29 38 VAL B N 1
ATOM 3511 C CA . VAL B 1 61 ? 37.519 -31.142 50.113 1.00 47.14 38 VAL B CA 1
ATOM 3512 C C . VAL B 1 61 ? 37.694 -32.643 50.197 1.00 47.44 38 VAL B C 1
ATOM 3513 O O . VAL B 1 61 ? 36.903 -33.321 50.846 1.00 48.55 38 VAL B O 1
ATOM 3517 N N . GLY B 1 62 ? 38.726 -33.167 49.547 1.00 47.47 39 GLY B N 1
ATOM 3518 C CA . GLY B 1 62 ? 39.019 -34.604 49.610 1.00 47.65 39 GLY B CA 1
ATOM 3519 C C . GLY B 1 62 ? 38.814 -35.306 48.282 1.00 45.60 39 GLY B C 1
ATOM 3520 O O . GLY B 1 62 ? 38.099 -34.806 47.428 1.00 43.41 39 GLY B O 1
ATOM 3521 N N . PRO B 1 63 ? 39.438 -36.482 48.102 1.00 46.48 40 PRO B N 1
ATOM 3522 C CA . PRO B 1 63 ? 39.372 -37.178 46.813 1.00 45.11 40 PRO B CA 1
ATOM 3523 C C . PRO B 1 63 ? 37.964 -37.626 46.411 1.00 43.42 40 PRO B C 1
ATOM 3524 O O . PRO B 1 63 ? 37.619 -37.547 45.247 1.00 41.79 40 PRO B O 1
ATOM 3528 N N . GLY B 1 64 ? 37.167 -38.107 47.355 1.00 44.48 41 GLY B N 1
ATOM 3529 C CA . GLY B 1 64 ? 35.820 -38.591 47.043 1.00 43.44 41 GLY B CA 1
ATOM 3530 C C . GLY B 1 64 ? 34.959 -37.626 46.224 1.00 41.71 41 GLY B C 1
ATOM 3531 O O . GLY B 1 64 ? 34.498 -37.954 45.143 1.00 40.00 41 GLY B O 1
ATOM 3532 N N . PRO B 1 65 ? 34.700 -36.437 46.764 1.00 41.89 42 PRO B N 1
ATOM 3533 C CA . PRO B 1 65 ? 33.950 -35.418 46.035 1.00 40.71 42 PRO B CA 1
ATOM 3534 C C . PRO B 1 65 ? 34.565 -35.072 44.675 1.00 40.25 42 PRO B C 1
ATOM 3535 O O . PRO B 1 65 ? 33.839 -34.928 43.680 1.00 39.26 42 PRO B O 1
ATOM 3539 N N . ARG B 1 66 ? 35.885 -34.920 44.624 1.00 41.08 43 ARG B N 1
ATOM 3540 C CA . ARG B 1 66 ? 36.560 -34.631 43.352 1.00 40.55 43 ARG B CA 1
ATOM 3541 C C . ARG B 1 66 ? 36.249 -35.700 42.284 1.00 40.22 43 ARG B C 1
ATOM 3542 O O . ARG B 1 66 ? 36.116 -35.400 41.082 1.00 38.94 43 ARG B O 1
ATOM 3550 N N . LYS B 1 67 ? 36.132 -36.943 42.743 1.00 41.22 44 LYS B N 1
ATOM 3551 C CA . LYS B 1 67 ? 35.841 -38.098 41.891 1.00 41.31 44 LYS B CA 1
ATOM 3552 C C . LYS B 1 67 ? 34.416 -38.137 41.344 1.00 39.80 44 LYS B C 1
ATOM 3553 O O . LYS B 1 67 ? 34.206 -38.416 40.166 1.00 38.83 44 LYS B O 1
ATOM 3559 N N . ALA B 1 68 ? 33.434 -37.875 42.199 1.00 39.91 45 ALA B N 1
ATOM 3560 C CA . ALA B 1 68 ? 32.056 -37.781 41.742 1.00 38.99 45 ALA B CA 1
ATOM 3561 C C . ALA B 1 68 ? 31.856 -36.607 40.769 1.00 38.06 45 ALA B C 1
ATOM 3562 O O . ALA B 1 68 ? 31.066 -36.690 39.809 1.00 37.34 45 ALA B O 1
ATOM 3564 N N . LEU B 1 69 ? 32.544 -35.500 41.022 1.00 37.61 46 LEU B N 1
ATOM 3565 C CA . LEU B 1 69 ? 32.407 -34.364 40.128 1.00 37.18 46 LEU B CA 1
ATOM 3566 C C . LEU B 1 69 ? 32.917 -34.770 38.744 1.00 36.68 46 LEU B C 1
ATOM 3567 O O . LEU B 1 69 ? 32.240 -34.559 37.744 1.00 36.50 46 LEU B O 1
ATOM 3572 N N . ASP B 1 70 ? 34.094 -35.389 38.684 1.00 36.94 47 ASP B N 1
ATOM 3573 C CA . ASP B 1 70 ? 34.661 -35.805 37.389 1.00 36.88 47 ASP B CA 1
ATOM 3574 C C . ASP B 1 70 ? 33.841 -36.902 36.666 1.00 36.48 47 ASP B C 1
ATOM 3575 O O . ASP B 1 70 ? 33.781 -36.956 35.429 1.00 36.29 47 ASP B O 1
ATOM 3580 N N . TYR B 1 71 ? 33.239 -37.787 37.442 1.00 36.31 48 TYR B N 1
ATOM 3581 C CA . TYR B 1 71 ? 32.374 -38.810 36.888 1.00 36.93 48 TYR B CA 1
ATOM 3582 C C . TYR B 1 71 ? 31.214 -38.160 36.138 1.00 36.29 48 TYR B C 1
ATOM 3583 O O . TYR B 1 71 ? 30.806 -38.647 35.088 1.00 36.48 48 TYR B O 1
ATOM 3592 N N . MET B 1 72 ? 30.705 -37.043 36.653 1.00 35.63 49 MET B N 1
ATOM 3593 C CA . MET B 1 72 ? 29.637 -36.338 35.943 1.00 35.56 49 MET B CA 1
ATOM 3594 C C . MET B 1 72 ? 30.181 -35.699 34.652 1.00 35.63 49 MET B C 1
ATOM 3595 O O . MET B 1 72 ? 29.508 -35.725 33.621 1.00 36.43 49 MET B O 1
ATOM 3600 N N . TYR B 1 73 ? 31.388 -35.147 34.675 1.00 35.48 50 TYR B N 1
ATOM 3601 C CA . TYR B 1 73 ? 31.956 -34.661 33.404 1.00 36.65 50 TYR B CA 1
ATOM 3602 C C . TYR B 1 73 ? 32.095 -35.837 32.458 1.00 37.49 50 TYR B C 1
ATOM 3603 O O . TYR B 1 73 ? 31.841 -35.725 31.256 1.00 38.45 50 TYR B O 1
ATOM 3612 N N . GLU B 1 74 ? 32.537 -36.962 32.995 1.00 37.98 51 GLU B N 1
ATOM 3613 C CA . GLU B 1 74 ? 32.836 -38.110 32.140 1.00 39.30 51 GLU B CA 1
ATOM 3614 C C . GLU B 1 74 ? 31.578 -38.608 31.376 1.00 38.96 51 GLU B C 1
ATOM 3615 O O . GLU B 1 74 ? 31.600 -38.737 30.140 1.00 39.28 51 GLU B O 1
ATOM 3621 N N . ILE B 1 75 ? 30.482 -38.848 32.084 1.00 37.63 52 ILE B N 1
ATOM 3622 C CA . ILE B 1 75 ? 29.261 -39.278 31.381 1.00 38.74 52 ILE B CA 1
ATOM 3623 C C . ILE B 1 75 ? 28.729 -38.222 30.396 1.00 38.73 52 ILE B C 1
ATOM 3624 O O . ILE B 1 75 ? 28.176 -38.559 29.349 1.00 40.38 52 ILE B O 1
ATOM 3629 N N . ALA B 1 76 ? 28.929 -36.948 30.707 1.00 37.80 53 ALA B N 1
ATOM 3630 C CA . ALA B 1 76 ? 28.547 -35.867 29.786 1.00 38.06 53 ALA B CA 1
ATOM 3631 C C . ALA B 1 76 ? 29.366 -35.929 28.502 1.00 39.27 53 ALA B C 1
ATOM 3632 O O . ALA B 1 76 ? 28.834 -35.765 27.395 1.00 40.52 53 ALA B O 1
ATOM 3634 N N . HIS B 1 77 ? 30.664 -36.168 28.637 1.00 38.78 54 HIS B N 1
ATOM 3635 C CA . HIS B 1 77 ? 31.504 -36.265 27.447 1.00 40.17 54 HIS B CA 1
ATOM 3636 C C . HIS B 1 77 ? 31.089 -37.499 26.650 1.00 40.98 54 HIS B C 1
ATOM 3637 O O . HIS B 1 77 ? 31.058 -37.480 25.422 1.00 42.39 54 HIS B O 1
ATOM 3644 N N . ARG B 1 78 ? 30.766 -38.580 27.350 1.00 40.55 55 ARG B N 1
ATOM 3645 C CA . ARG B 1 78 ? 30.297 -39.776 26.665 1.00 41.62 55 ARG B CA 1
ATOM 3646 C C . ARG B 1 78 ? 29.049 -39.427 25.857 1.00 43.08 55 ARG B C 1
ATOM 3647 O O . ARG B 1 78 ? 28.809 -39.989 24.792 1.00 44.51 55 ARG B O 1
ATOM 3655 N N . ASP B 1 79 ? 28.254 -38.489 26.368 1.00 42.62 56 ASP B N 1
ATOM 3656 C CA . ASP B 1 79 ? 26.969 -38.197 25.740 1.00 44.47 56 ASP B CA 1
ATOM 3657 C C . ASP B 1 79 ? 26.931 -36.953 24.878 1.00 45.40 56 ASP B C 1
ATOM 3658 O O . ASP B 1 79 ? 25.842 -36.518 24.508 1.00 47.01 56 ASP B O 1
ATOM 3663 N N . GLY B 1 80 ? 28.095 -36.379 24.572 1.00 45.20 57 GLY B N 1
ATOM 3664 C CA . GLY B 1 80 ? 28.177 -35.256 23.636 1.00 46.08 57 GLY B CA 1
ATOM 3665 C C . GLY B 1 80 ? 28.139 -33.858 24.231 1.00 45.23 57 GLY B C 1
ATOM 3666 O O . GLY B 1 80 ? 28.165 -32.871 23.509 1.00 46.38 57 GLY B O 1
ATOM 3667 N N . PHE B 1 81 ? 28.082 -33.746 25.549 1.00 43.59 58 PHE B N 1
ATOM 3668 C CA . PHE B 1 81 ? 28.013 -32.421 26.160 1.00 42.80 58 PHE B CA 1
ATOM 3669 C C . PHE B 1 81 ? 29.386 -31.811 26.458 1.00 42.30 58 PHE B C 1
ATOM 3670 O O . PHE B 1 81 ? 30.389 -32.521 26.650 1.00 41.23 58 PHE B O 1
ATOM 3678 N N . THR B 1 82 ? 29.393 -30.482 26.476 1.00 42.59 59 THR B N 1
ATOM 3679 C CA . THR B 1 82 ? 30.528 -29.679 26.890 1.00 42.42 59 THR B CA 1
ATOM 3680 C C . THR B 1 82 ? 30.440 -29.444 28.387 1.00 40.30 59 THR B C 1
ATOM 3681 O O . THR B 1 82 ? 29.337 -29.268 28.942 1.00 39.05 59 THR B O 1
ATOM 3685 N N . THR B 1 83 ? 31.601 -29.444 29.035 1.00 39.02 60 THR B N 1
ATOM 3686 C CA . THR B 1 83 ? 31.670 -29.203 30.458 1.00 37.73 60 THR B CA 1
ATOM 3687 C C . THR B 1 83 ? 32.666 -28.085 30.742 1.00 38.56 60 THR B C 1
ATOM 3688 O O . THR B 1 83 ? 33.452 -27.704 29.873 1.00 39.09 60 THR B O 1
ATOM 3692 N N . HIS B 1 84 ? 32.624 -27.579 31.972 1.00 38.38 61 HIS B N 1
ATOM 3693 C CA . HIS B 1 84 ? 33.593 -26.604 32.471 1.00 39.29 61 HIS B CA 1
ATOM 3694 C C . HIS B 1 84 ? 33.745 -26.746 33.981 1.00 38.60 61 HIS B C 1
ATOM 3695 O O . HIS B 1 84 ? 32.745 -26.726 34.712 1.00 37.55 61 HIS B O 1
ATOM 3702 N N . ASP B 1 85 ? 34.991 -26.864 34.436 1.00 38.59 62 ASP B N 1
ATOM 3703 C CA . ASP B 1 85 ? 35.285 -27.086 35.851 1.00 38.33 62 ASP B CA 1
ATOM 3704 C C . ASP B 1 85 ? 35.899 -25.836 36.483 1.00 38.56 62 ASP B C 1
ATOM 3705 O O . ASP B 1 85 ? 36.712 -25.175 35.863 1.00 38.27 62 ASP B O 1
ATOM 3710 N N . VAL B 1 86 ? 35.514 -25.551 37.725 1.00 38.66 63 VAL B N 1
ATOM 3711 C CA . VAL B 1 86 ? 36.054 -24.422 38.503 1.00 39.92 63 VAL B CA 1
ATOM 3712 C C . VAL B 1 86 ? 36.816 -24.885 39.746 1.00 40.26 63 VAL B C 1
ATOM 3713 O O . VAL B 1 86 ? 36.213 -25.254 40.767 1.00 39.11 63 VAL B O 1
ATOM 3717 N N . ASP B 1 87 ? 38.147 -24.866 39.645 1.00 41.37 64 ASP B N 1
ATOM 3718 C CA . ASP B 1 87 ? 39.025 -25.231 40.750 1.00 42.72 64 ASP B CA 1
ATOM 3719 C C . ASP B 1 87 ? 38.740 -26.621 41.259 1.00 41.78 64 ASP B C 1
ATOM 3720 O O . ASP B 1 87 ? 39.019 -26.935 42.404 1.00 42.45 64 ASP B O 1
ATOM 3725 N N . HIS B 1 88 ? 38.175 -27.467 40.419 1.00 40.56 65 HIS B N 1
ATOM 3726 C CA . HIS B 1 88 ? 37.855 -28.798 40.886 1.00 39.86 65 HIS B CA 1
ATOM 3727 C C . HIS B 1 88 ? 36.952 -28.768 42.106 1.00 39.65 65 HIS B C 1
ATOM 3728 O O . HIS B 1 88 ? 36.940 -29.717 42.863 1.00 40.25 65 HIS B O 1
ATOM 3735 N N . ILE B 1 89 ? 36.175 -27.711 42.302 1.00 39.45 66 ILE B N 1
ATOM 3736 C CA . ILE B 1 89 ? 35.242 -27.714 43.439 1.00 39.78 66 ILE B CA 1
ATOM 3737 C C . ILE B 1 89 ? 33.795 -27.692 42.962 1.00 38.44 66 ILE B C 1
ATOM 3738 O O . ILE B 1 89 ? 32.883 -28.083 43.687 1.00 39.11 66 ILE B O 1
ATOM 3743 N N . ALA B 1 90 ? 33.599 -27.244 41.731 1.00 37.35 67 ALA B N 1
ATOM 3744 C CA . ALA B 1 90 ? 32.280 -27.157 41.135 1.00 36.08 67 ALA B CA 1
ATOM 3745 C C . ALA B 1 90 ? 32.494 -26.928 39.643 1.00 35.82 67 ALA B C 1
ATOM 3746 O O . ALA B 1 90 ? 33.576 -26.517 39.237 1.00 35.67 67 ALA B O 1
ATOM 3748 N N . GLY B 1 91 ? 31.476 -27.240 38.839 1.00 35.19 68 GLY B N 1
ATOM 3749 C CA . GLY B 1 91 ? 31.522 -27.042 37.400 1.00 35.49 68 GLY B CA 1
ATOM 3750 C C . GLY B 1 91 ? 30.163 -27.248 36.771 1.00 35.16 68 GLY B C 1
ATOM 3751 O O . GLY B 1 91 ? 29.174 -27.409 37.460 1.00 35.43 68 GLY B O 1
ATOM 3752 N N . ARG B 1 92 ? 30.096 -27.257 35.454 1.00 35.60 69 ARG B N 1
ATOM 3753 C CA . ARG B 1 92 ? 28.799 -27.408 34.821 1.00 35.97 69 ARG B CA 1
ATOM 3754 C C . ARG B 1 92 ? 28.837 -28.292 33.581 1.00 36.13 69 ARG B C 1
ATOM 3755 O O . ARG B 1 92 ? 29.883 -28.500 32.967 1.00 36.28 69 ARG B O 1
ATOM 3763 N N . ILE B 1 93 ? 27.655 -28.765 33.210 1.00 36.73 70 ILE B N 1
ATOM 3764 C CA . ILE B 1 93 ? 27.405 -29.429 31.942 1.00 37.20 70 ILE B CA 1
ATOM 3765 C C . ILE B 1 93 ? 26.530 -28.507 31.101 1.00 38.51 70 ILE B C 1
ATOM 3766 O O . ILE B 1 93 ? 25.547 -27.959 31.610 1.00 38.06 70 ILE B O 1
ATOM 3771 N N . GLU B 1 94 ? 26.865 -28.347 29.822 1.00 40.08 71 GLU B N 1
ATOM 3772 C CA . GLU B 1 94 ? 26.150 -27.404 28.950 1.00 42.72 71 GLU B CA 1
ATOM 3773 C C . GLU B 1 94 ? 25.278 -28.035 27.851 1.00 44.70 71 GLU B C 1
ATOM 3774 O O . GLU B 1 94 ? 25.703 -28.958 27.129 1.00 45.03 71 GLU B O 1
ATOM 3780 N N . ALA B 1 95 ? 24.066 -27.496 27.718 1.00 45.83 72 ALA B N 1
ATOM 3781 C CA . ALA B 1 95 ? 23.118 -27.925 26.690 1.00 47.95 72 ALA B CA 1
ATOM 3782 C C . ALA B 1 95 ? 22.383 -26.729 26.098 1.00 49.93 72 ALA B C 1
ATOM 3783 O O . ALA B 1 95 ? 22.580 -25.575 26.512 1.00 50.07 72 ALA B O 1
ATOM 3785 N N . GLY B 1 96 ? 21.514 -27.006 25.138 1.00 52.03 73 GLY B N 1
ATOM 3786 C CA . GLY B 1 96 ? 20.669 -25.966 24.581 1.00 54.19 73 GLY B CA 1
ATOM 3787 C C . GLY B 1 96 ? 21.425 -24.904 23.806 1.00 55.66 73 GLY B C 1
ATOM 3788 O O . GLY B 1 96 ? 22.606 -25.065 23.474 1.00 55.07 73 GLY B O 1
ATOM 3789 N N . LYS B 1 97 ? 20.725 -23.812 23.522 1.00 57.57 74 LYS B N 1
ATOM 3790 C CA . LYS B 1 97 ? 21.250 -22.731 22.710 1.00 59.36 74 LYS B CA 1
ATOM 3791 C C . LYS B 1 97 ? 20.323 -21.531 22.871 1.00 60.84 74 LYS B C 1
ATOM 3792 O O . LYS B 1 97 ? 19.111 -21.697 22.978 1.00 61.65 74 LYS B O 1
ATOM 3798 N N . GLY B 1 98 ? 20.895 -20.330 22.879 1.00 61.42 75 GLY B N 1
ATOM 3799 C CA . GLY B 1 98 ? 20.116 -19.092 22.983 1.00 63.01 75 GLY B CA 1
ATOM 3800 C C . GLY B 1 98 ? 20.788 -18.129 23.944 1.00 61.42 75 GLY B C 1
ATOM 3801 O O . GLY B 1 98 ? 21.816 -18.458 24.517 1.00 59.32 75 GLY B O 1
ATOM 3802 N N . ASN B 1 99 ? 20.204 -16.947 24.133 1.00 63.04 76 ASN B N 1
ATOM 3803 C CA . ASN B 1 99 ? 20.769 -15.944 25.038 1.00 62.04 76 ASN B CA 1
ATOM 3804 C C . ASN B 1 99 ? 20.525 -16.216 26.517 1.00 59.19 76 ASN B C 1
ATOM 3805 O O . ASN B 1 99 ? 21.379 -15.922 27.338 1.00 57.59 76 ASN B O 1
ATOM 3810 N N . ASP B 1 100 ? 19.348 -16.738 26.851 1.00 59.02 77 ASP B N 1
ATOM 3811 C CA . ASP B 1 100 ? 18.989 -17.033 28.233 1.00 56.72 77 ASP B CA 1
ATOM 3812 C C . ASP B 1 100 ? 19.617 -18.360 28.658 1.00 54.24 77 ASP B C 1
ATOM 3813 O O . ASP B 1 100 ? 19.769 -19.269 27.839 1.00 54.47 77 ASP B O 1
ATOM 3818 N N . VAL B 1 101 ? 19.966 -18.462 29.943 1.00 51.90 78 VAL B N 1
ATOM 3819 C CA . VAL B 1 101 ? 20.530 -19.684 30.524 1.00 49.19 78 VAL B CA 1
ATOM 3820 C C . VAL B 1 101 ? 19.671 -20.187 31.689 1.00 48.24 78 VAL B C 1
ATOM 3821 O O . VAL B 1 101 ? 19.481 -19.487 32.688 1.00 47.93 78 VAL B O 1
ATOM 3825 N N . LEU B 1 102 ? 19.140 -21.396 31.534 1.00 47.73 79 LEU B N 1
ATOM 3826 C CA . LEU B 1 102 ? 18.409 -22.068 32.588 1.00 47.24 79 LEU B CA 1
ATOM 3827 C C . LEU B 1 102 ? 19.395 -22.822 33.474 1.00 44.95 79 LEU B C 1
ATOM 3828 O O . LEU B 1 102 ? 20.248 -23.564 32.982 1.00 44.14 79 LEU B O 1
ATOM 3833 N N . GLY B 1 103 ? 19.281 -22.621 34.780 1.00 44.33 80 GLY B N 1
ATOM 3834 C CA . GLY B 1 103 ? 20.235 -23.172 35.719 1.00 42.64 80 GLY B CA 1
ATOM 3835 C C . GLY B 1 103 ? 19.591 -24.199 36.621 1.00 42.85 80 GLY B C 1
ATOM 3836 O O . GLY B 1 103 ? 18.538 -23.950 37.220 1.00 44.37 80 GLY B O 1
ATOM 3837 N N . ILE B 1 104 ? 20.210 -25.366 36.699 1.00 41.51 81 ILE B N 1
ATOM 3838 C CA . ILE B 1 104 ? 19.771 -26.395 37.620 1.00 41.83 81 ILE B CA 1
ATOM 3839 C C . ILE B 1 104 ? 20.951 -26.732 38.521 1.00 41.12 81 ILE B C 1
ATOM 3840 O O . ILE B 1 104 ? 21.947 -27.288 38.064 1.00 40.54 81 ILE B O 1
ATOM 3845 N N . LEU B 1 105 ? 20.864 -26.356 39.789 1.00 41.67 82 LEU B N 1
ATOM 3846 C CA . LEU B 1 105 ? 22.018 -26.459 40.666 1.00 41.45 82 LEU B CA 1
ATOM 3847 C C . LEU B 1 105 ? 21.926 -27.670 41.573 1.00 42.50 82 LEU B C 1
ATOM 3848 O O . LEU B 1 105 ? 20.880 -27.919 42.181 1.00 43.19 82 LEU B O 1
ATOM 3853 N N . CYS B 1 106 ? 23.015 -28.426 41.662 1.00 42.36 83 CYS B N 1
ATOM 3854 C CA . CYS B 1 106 ? 22.992 -29.684 42.389 1.00 44.29 83 CYS B CA 1
ATOM 3855 C C . CYS B 1 106 ? 24.355 -30.065 42.984 1.00 43.81 83 CYS B C 1
ATOM 3856 O O . CYS B 1 106 ? 25.381 -29.500 42.610 1.00 43.56 83 CYS B O 1
ATOM 3859 N N . HIS B 1 107 ? 24.343 -31.027 43.909 1.00 44.90 84 HIS B N 1
ATOM 3860 C CA . HIS B 1 107 ? 25.517 -31.447 44.704 1.00 45.06 84 HIS B CA 1
ATOM 3861 C C . HIS B 1 107 ? 25.827 -32.933 44.475 1.00 44.30 84 HIS B C 1
ATOM 3862 O O . HIS B 1 107 ? 24.907 -33.751 44.405 1.00 45.13 84 HIS B O 1
ATOM 3869 N N . VAL B 1 108 ? 27.103 -33.301 44.397 1.00 42.78 85 VAL B N 1
ATOM 3870 C CA . VAL B 1 108 ? 27.451 -34.721 44.355 1.00 41.84 85 VAL B CA 1
ATOM 3871 C C . VAL B 1 108 ? 28.267 -35.217 45.561 1.00 42.90 85 VAL B C 1
ATOM 3872 O O . VAL B 1 108 ? 28.678 -36.375 45.601 1.00 43.35 85 VAL B O 1
ATOM 3876 N N . ASP B 1 109 ? 28.487 -34.351 46.545 1.00 42.49 86 ASP B N 1
ATOM 3877 C CA . ASP B 1 109 ? 29.029 -34.789 47.828 1.00 44.00 86 ASP B CA 1
ATOM 3878 C C . ASP B 1 109 ? 27.906 -35.384 48.678 1.00 45.04 86 ASP B C 1
ATOM 3879 O O . ASP B 1 109 ? 26.762 -34.964 48.564 1.00 44.58 86 ASP B O 1
ATOM 3884 N N . VAL B 1 110 ? 28.231 -36.362 49.522 1.00 46.35 87 VAL B N 1
ATOM 3885 C CA . VAL B 1 110 ? 27.260 -36.922 50.460 1.00 47.81 87 VAL B CA 1
ATOM 3886 C C . VAL B 1 110 ? 27.817 -36.891 51.879 1.00 50.46 87 VAL B C 1
ATOM 3887 O O . VAL B 1 110 ? 29.021 -36.726 52.086 1.00 50.89 87 VAL B O 1
ATOM 3891 N N . VAL B 1 111 ? 26.948 -37.121 52.832 1.00 52.60 88 VAL B N 1
ATOM 3892 C CA . VAL B 1 111 ? 27.302 -37.233 54.216 1.00 55.51 88 VAL B CA 1
ATOM 3893 C C . VAL B 1 111 ? 27.743 -38.645 54.548 1.00 57.45 88 VAL B C 1
ATOM 3894 O O . VAL B 1 111 ? 27.356 -39.557 53.858 1.00 56.80 88 VAL B O 1
ATOM 3898 N N . PRO B 1 112 ? 28.538 -38.837 55.601 1.00 59.82 89 PRO B N 1
ATOM 3899 C CA . PRO B 1 112 ? 28.897 -40.195 56.009 1.00 62.24 89 PRO B CA 1
ATOM 3900 C C . PRO B 1 112 ? 27.709 -40.913 56.642 1.00 64.67 89 PRO B C 1
ATOM 3901 O O . PRO B 1 112 ? 27.490 -42.090 56.357 1.00 65.82 89 PRO B O 1
ATOM 3905 N N . SER B 1 119 ? 23.941 -53.651 55.040 1.00 92.21 96 SER B N 1
ATOM 3906 C CA . SER B 1 119 ? 24.448 -53.596 53.666 1.00 88.27 96 SER B CA 1
ATOM 3907 C C . SER B 1 119 ? 25.362 -52.391 53.428 1.00 84.62 96 SER B C 1
ATOM 3908 O O . SER B 1 119 ? 25.318 -51.411 54.167 1.00 84.58 96 SER B O 1
ATOM 3911 N N . ASN B 1 120 ? 26.186 -52.462 52.390 1.00 81.71 97 ASN B N 1
ATOM 3912 C CA . ASN B 1 120 ? 27.159 -51.417 52.149 1.00 78.59 97 ASN B CA 1
ATOM 3913 C C . ASN B 1 120 ? 26.539 -50.151 51.558 1.00 75.00 97 ASN B C 1
ATOM 3914 O O . ASN B 1 120 ? 25.982 -50.177 50.464 1.00 73.10 97 ASN B O 1
ATOM 3919 N N . PRO B 1 121 ? 26.625 -49.036 52.297 1.00 74.28 98 PRO B N 1
ATOM 3920 C CA . PRO B 1 121 ? 26.076 -47.764 51.849 1.00 71.31 98 PRO B CA 1
ATOM 3921 C C . PRO B 1 121 ? 26.760 -47.188 50.603 1.00 67.60 98 PRO B C 1
ATOM 3922 O O . PRO B 1 121 ? 26.209 -46.286 49.982 1.00 65.41 98 PRO B O 1
ATOM 3926 N N . PHE B 1 122 ? 27.925 -47.707 50.224 1.00 67.07 99 PHE B N 1
ATOM 3927 C CA . PHE B 1 122 ? 28.586 -47.247 48.992 1.00 64.21 99 PHE B CA 1
ATOM 3928 C C . PHE B 1 122 ? 28.698 -48.332 47.930 1.00 64.32 99 PHE B C 1
ATOM 3929 O O . PHE B 1 122 ? 29.483 -48.237 46.991 1.00 62.66 99 PHE B O 1
ATOM 3937 N N . GLU B 1 123 ? 27.907 -49.380 48.110 1.00 67.03 100 GLU B N 1
ATOM 3938 C CA . GLU B 1 123 ? 27.641 -50.338 47.054 1.00 67.36 100 GLU B CA 1
ATOM 3939 C C . GLU B 1 123 ? 26.134 -50.412 46.896 1.00 67.74 100 GLU B C 1
ATOM 3940 O O . GLU B 1 123 ? 25.457 -51.051 47.697 1.00 70.74 100 GLU B O 1
ATOM 3946 N N . PRO B 1 124 ? 25.604 -49.724 45.876 1.00 65.48 101 PRO B N 1
ATOM 3947 C CA . PRO B 1 124 ? 24.168 -49.648 45.632 1.00 65.94 101 PRO B CA 1
ATOM 3948 C C . PRO B 1 124 ? 23.561 -51.030 45.459 1.00 68.57 101 PRO B C 1
ATOM 3949 O O . PRO B 1 124 ? 24.258 -51.971 45.106 1.00 69.38 101 PRO B O 1
ATOM 3953 N N . VAL B 1 125 ? 22.268 -51.143 45.718 1.00 70.35 102 VAL B N 1
ATOM 3954 C CA . VAL B 1 125 ? 21.560 -52.390 45.535 1.00 73.14 102 VAL B CA 1
ATOM 3955 C C . VAL B 1 125 ? 20.304 -52.114 44.724 1.00 73.05 102 VAL B C 1
ATOM 3956 O O . VAL B 1 125 ? 19.447 -51.336 45.143 1.00 73.40 102 VAL B O 1
ATOM 3960 N N . VAL B 1 126 ? 20.191 -52.746 43.563 1.00 72.99 103 VAL B N 1
ATOM 3961 C CA . VAL B 1 126 ? 18.996 -52.592 42.745 1.00 73.40 103 VAL B CA 1
ATOM 3962 C C . VAL B 1 126 ? 17.899 -53.573 43.158 1.00 76.93 103 VAL B C 1
ATOM 3963 O O . VAL B 1 126 ? 17.952 -54.747 42.811 1.00 78.84 103 VAL B O 1
ATOM 3967 N N . THR B 1 127 ? 16.910 -53.079 43.898 1.00 78.24 104 THR B N 1
ATOM 3968 C CA . THR B 1 127 ? 15.740 -53.870 44.278 1.00 81.95 104 THR B CA 1
ATOM 3969 C C . THR B 1 127 ? 14.809 -54.069 43.102 1.00 82.49 104 THR B C 1
ATOM 3970 O O . THR B 1 127 ? 15.121 -53.662 41.986 1.00 79.95 104 THR B O 1
ATOM 3974 N N . GLU B 1 128 ? 13.660 -54.694 43.369 1.00 86.10 105 GLU B N 1
ATOM 3975 C CA . GLU B 1 128 ? 12.541 -54.735 42.431 1.00 87.17 105 GLU B CA 1
ATOM 3976 C C . GLU B 1 128 ? 12.075 -53.316 42.161 1.00 84.79 105 GLU B C 1
ATOM 3977 O O . GLU B 1 128 ? 12.000 -52.871 41.016 1.00 83.14 105 GLU B O 1
ATOM 3983 N N . ASP B 1 129 ? 11.760 -52.606 43.238 1.00 84.65 106 ASP B N 1
ATOM 3984 C CA . ASP B 1 129 ? 11.156 -51.292 43.136 1.00 82.97 106 ASP B CA 1
ATOM 3985 C C . ASP B 1 129 ? 11.992 -50.176 43.755 1.00 79.46 106 ASP B C 1
ATOM 3986 O O . ASP B 1 129 ? 11.462 -49.106 44.022 1.00 79.07 106 ASP B O 1
ATOM 3991 N N . ALA B 1 130 ? 13.284 -50.408 43.979 1.00 76.98 107 ALA B N 1
ATOM 3992 C CA . ALA B 1 130 ? 14.129 -49.365 44.577 1.00 73.89 107 ALA B CA 1
ATOM 3993 C C . ALA B 1 130 ? 15.648 -49.525 44.387 1.00 71.08 107 ALA B C 1
ATOM 3994 O O . ALA B 1 130 ? 16.134 -50.553 43.914 1.00 71.10 107 ALA B O 1
ATOM 3996 N N . ILE B 1 131 ? 16.384 -48.479 44.761 1.00 68.67 108 ILE B N 1
ATOM 3997 C CA . ILE B 1 131 ? 17.843 -48.504 44.779 1.00 66.32 108 ILE B CA 1
ATOM 3998 C C . ILE B 1 131 ? 18.309 -48.112 46.172 1.00 66.46 108 ILE B C 1
ATOM 3999 O O . ILE B 1 131 ? 17.872 -47.101 46.704 1.00 66.29 108 ILE B O 1
ATOM 4004 N N . ILE B 1 132 ? 19.215 -48.864 46.749 1.00 67.08 109 ILE B N 1
ATOM 4005 C CA . ILE B 1 132 ? 19.666 -48.555 48.079 1.00 67.83 109 ILE B CA 1
ATOM 4006 C C . ILE B 1 132 ? 21.072 -48.045 48.104 1.00 65.51 109 ILE B C 1
ATOM 4007 O O . ILE B 1 132 ? 21.928 -48.625 47.491 1.00 64.87 109 ILE B O 1
ATOM 4009 N N . ALA B 1 133 ? 21.300 -46.971 48.846 1.00 64.49 110 ALA B N 1
ATOM 4010 C CA . ALA B 1 133 ? 22.631 -46.434 49.058 1.00 62.64 110 ALA B CA 1
ATOM 4011 C C . ALA B 1 133 ? 22.617 -44.988 49.547 1.00 61.48 110 ALA B C 1
ATOM 4012 O O . ALA B 1 133 ? 21.618 -44.320 49.466 1.00 61.84 110 ALA B O 1
ATOM 4014 N N . ARG B 1 134 ? 23.748 -44.511 50.028 1.00 60.65 111 ARG B N 1
ATOM 4015 C CA . ARG B 1 134 ? 23.862 -43.139 50.492 1.00 59.38 111 ARG B CA 1
ATOM 4016 C C . ARG B 1 134 ? 23.777 -42.146 49.332 1.00 56.11 111 ARG B C 1
ATOM 4017 O O . ARG B 1 134 ? 24.516 -42.250 48.360 1.00 54.65 111 ARG B O 1
ATOM 4025 N N . GLY B 1 135 ? 22.855 -41.195 49.427 1.00 55.51 112 GLY B N 1
ATOM 4026 C CA . GLY B 1 135 ? 22.755 -40.131 48.441 1.00 52.55 112 GLY B CA 1
ATOM 4027 C C . GLY B 1 135 ? 21.832 -40.410 47.266 1.00 51.81 112 GLY B C 1
ATOM 4028 O O . GLY B 1 135 ? 21.773 -39.630 46.303 1.00 50.17 112 GLY B O 1
ATOM 4029 N N . THR B 1 136 ? 21.121 -41.527 47.324 1.00 53.02 113 THR B N 1
ATOM 4030 C CA . THR B 1 136 ? 20.088 -41.788 46.339 1.00 52.40 113 THR B CA 1
ATOM 4031 C C . THR B 1 136 ? 19.050 -40.660 46.348 1.00 52.67 113 THR B C 1
ATOM 4032 O O . THR B 1 136 ? 18.622 -40.211 45.286 1.00 51.14 113 THR B O 1
ATOM 4036 N N . LEU B 1 137 ? 18.659 -40.190 47.538 1.00 54.14 114 LEU B N 1
ATOM 4037 C CA . LEU B 1 137 ? 17.709 -39.074 47.636 1.00 54.97 114 LEU B CA 1
ATOM 4038 C C . LEU B 1 137 ? 18.388 -37.698 47.685 1.00 53.14 114 LEU B C 1
ATOM 4039 O O . LEU B 1 137 ? 17.903 -36.755 47.070 1.00 51.85 114 LEU B O 1
ATOM 4044 N N . ASP B 1 138 ? 19.493 -37.579 48.412 1.00 53.16 115 ASP B N 1
ATOM 4045 C CA . ASP B 1 138 ? 20.239 -36.325 48.423 1.00 52.69 115 ASP B CA 1
ATOM 4046 C C . ASP B 1 138 ? 21.717 -36.567 48.182 1.00 50.95 115 ASP B C 1
ATOM 4047 O O . ASP B 1 138 ? 22.409 -37.049 49.067 1.00 52.32 115 ASP B O 1
ATOM 4052 N N . ASP B 1 139 ? 22.213 -36.218 47.001 1.00 48.83 116 ASP B N 1
ATOM 4053 C CA . ASP B 1 139 ? 21.428 -35.563 45.960 1.00 48.08 116 ASP B CA 1
ATOM 4054 C C . ASP B 1 139 ? 21.717 -36.206 44.610 1.00 46.32 116 ASP B C 1
ATOM 4055 O O . ASP B 1 139 ? 21.350 -35.657 43.569 1.00 45.01 116 ASP B O 1
ATOM 4060 N N . LYS B 1 140 ? 22.394 -37.358 44.641 1.00 45.99 117 LYS B N 1
ATOM 4061 C CA . LYS B 1 140 ? 22.772 -38.079 43.427 1.00 44.78 117 LYS B CA 1
ATOM 4062 C C . LYS B 1 140 ? 21.542 -38.509 42.642 1.00 45.00 117 LYS B C 1
ATOM 4063 O O . LYS B 1 140 ? 21.498 -38.376 41.417 1.00 44.09 117 LYS B O 1
ATOM 4069 N N . GLY B 1 141 ? 20.539 -39.014 43.352 1.00 46.95 118 GLY B N 1
ATOM 4070 C CA . GLY B 1 141 ? 19.247 -39.362 42.747 1.00 47.57 118 GLY B CA 1
ATOM 4071 C C . GLY B 1 141 ? 18.756 -38.294 41.784 1.00 46.57 118 GLY B C 1
ATOM 4072 O O . GLY B 1 141 ? 18.706 -38.513 40.564 1.00 46.09 118 GLY B O 1
ATOM 4073 N N . PRO B 1 142 ? 18.398 -37.119 42.318 1.00 46.23 119 PRO B N 1
ATOM 4074 C CA . PRO B 1 142 ? 17.869 -36.063 41.458 1.00 45.64 119 PRO B CA 1
ATOM 4075 C C . PRO B 1 142 ? 18.878 -35.528 40.442 1.00 43.35 119 PRO B C 1
ATOM 4076 O O . PRO B 1 142 ? 18.483 -35.066 39.373 1.00 43.75 119 PRO B O 1
ATOM 4080 N N . THR B 1 143 ? 20.165 -35.608 40.748 1.00 41.21 120 THR B N 1
ATOM 4081 C CA . THR B 1 143 ? 21.159 -35.132 39.823 1.00 39.04 120 THR B CA 1
ATOM 4082 C C . THR B 1 143 ? 21.074 -35.927 38.512 1.00 38.63 120 THR B C 1
ATOM 4083 O O . THR B 1 143 ? 20.947 -35.361 37.436 1.00 37.31 120 THR B O 1
ATOM 4087 N N . ILE B 1 144 ? 21.102 -37.251 38.625 1.00 39.30 121 ILE B N 1
ATOM 4088 C CA . ILE B 1 144 ? 20.895 -38.126 37.476 1.00 39.91 121 ILE B CA 1
ATOM 4089 C C . ILE B 1 144 ? 19.572 -37.818 36.746 1.00 41.61 121 ILE B C 1
ATOM 4090 O O . ILE B 1 144 ? 19.518 -37.804 35.513 1.00 42.52 121 ILE B O 1
ATOM 4095 N N . ALA B 1 145 ? 18.514 -37.566 37.504 1.00 42.84 122 ALA B N 1
ATOM 4096 C CA . ALA B 1 145 ? 17.208 -37.293 36.909 1.00 44.89 122 ALA B CA 1
ATOM 4097 C C . ALA B 1 145 ? 17.247 -36.042 36.061 1.00 44.60 122 ALA B C 1
ATOM 4098 O O . ALA B 1 145 ? 16.770 -36.046 34.930 1.00 45.90 122 ALA B O 1
ATOM 4100 N N . ALA B 1 146 ? 17.802 -34.965 36.607 1.00 43.27 123 ALA B N 1
ATOM 4101 C CA . ALA B 1 146 ? 17.936 -33.750 35.830 1.00 43.21 123 ALA B CA 1
ATOM 4102 C C . ALA B 1 146 ? 18.805 -34.047 34.622 1.00 42.78 123 ALA B C 1
ATOM 4103 O O . ALA B 1 146 ? 18.463 -33.692 33.498 1.00 43.50 123 ALA B O 1
ATOM 4105 N N . TYR B 1 147 ? 19.931 -34.707 34.852 1.00 41.99 124 TYR B N 1
ATOM 4106 C CA . TYR B 1 147 ? 20.814 -35.020 33.751 1.00 42.06 124 TYR B CA 1
ATOM 4107 C C . TYR B 1 147 ? 20.060 -35.711 32.604 1.00 44.17 124 TYR B C 1
ATOM 4108 O O . TYR B 1 147 ? 20.135 -35.289 31.443 1.00 44.94 124 TYR B O 1
ATOM 4117 N N . TYR B 1 148 ? 19.323 -36.766 32.918 1.00 45.13 125 TYR B N 1
ATOM 4118 C CA . TYR B 1 148 ? 18.609 -37.507 31.868 1.00 46.90 125 TYR B CA 1
ATOM 4119 C C . TYR B 1 148 ? 17.497 -36.723 31.124 1.00 48.37 125 TYR B C 1
ATOM 4120 O O . TYR B 1 148 ? 17.310 -36.902 29.916 1.00 49.75 125 TYR B O 1
ATOM 4129 N N . ALA B 1 149 ? 16.782 -35.842 31.816 1.00 48.45 126 ALA B N 1
ATOM 4130 C CA . ALA B 1 149 ? 15.827 -34.968 31.117 1.00 49.84 126 ALA B CA 1
ATOM 4131 C C . ALA B 1 149 ? 16.521 -34.215 29.978 1.00 49.33 126 ALA B C 1
ATOM 4132 O O . ALA B 1 149 ? 15.964 -34.068 28.888 1.00 51.33 126 ALA B O 1
ATOM 4134 N N . ILE B 1 150 ? 17.729 -33.728 30.235 1.00 46.59 127 ILE B N 1
ATOM 4135 C CA . ILE B 1 150 ? 18.439 -32.965 29.240 1.00 46.76 127 ILE B CA 1
ATOM 4136 C C . ILE B 1 150 ? 18.914 -33.909 28.146 1.00 47.63 127 ILE B C 1
ATOM 4137 O O . ILE B 1 150 ? 18.776 -33.615 26.963 1.00 49.54 127 ILE B O 1
ATOM 4142 N N . LYS B 1 151 ? 19.460 -35.051 28.549 1.00 46.78 128 LYS B N 1
ATOM 4143 C CA . LYS B 1 151 ? 19.910 -36.086 27.610 1.00 47.42 128 LYS B CA 1
ATOM 4144 C C . LYS B 1 151 ? 18.782 -36.626 26.739 1.00 50.16 128 LYS B C 1
ATOM 4145 O O . LYS B 1 151 ? 18.974 -36.895 25.553 1.00 51.38 128 LYS B O 1
ATOM 4147 N N . ILE B 1 152 ? 17.608 -36.810 27.327 1.00 51.42 129 ILE B N 1
ATOM 4148 C CA . ILE B 1 152 ? 16.489 -37.344 26.564 1.00 54.19 129 ILE B CA 1
ATOM 4149 C C . ILE B 1 152 ? 16.056 -36.348 25.501 1.00 56.22 129 ILE B C 1
ATOM 4150 O O . ILE B 1 152 ? 15.870 -36.708 24.332 1.00 57.99 129 ILE B O 1
ATOM 4155 N N . LEU B 1 153 ? 15.922 -35.089 25.901 1.00 55.98 130 LEU B N 1
ATOM 4156 C CA . LEU B 1 153 ? 15.529 -34.043 24.962 1.00 58.28 130 LEU B CA 1
ATOM 4157 C C . LEU B 1 153 ? 16.618 -33.863 23.914 1.00 58.52 130 LEU B C 1
ATOM 4158 O O . LEU B 1 153 ? 16.340 -33.530 22.778 1.00 60.64 130 LEU B O 1
ATOM 4163 N N . GLU B 1 154 ? 17.868 -34.087 24.300 1.00 57.21 131 GLU B N 1
ATOM 4164 C CA . GLU B 1 154 ? 18.974 -33.977 23.358 1.00 58.06 131 GLU B CA 1
ATOM 4165 C C . GLU B 1 154 ? 18.884 -35.103 22.327 1.00 60.63 131 GLU B C 1
ATOM 4166 O O . GLU B 1 154 ? 19.110 -34.900 21.125 1.00 62.51 131 GLU B O 1
ATOM 4172 N N . ASP B 1 155 ? 18.517 -36.289 22.796 1.00 61.04 132 ASP B N 1
ATOM 4173 C CA . ASP B 1 155 ? 18.339 -37.423 21.901 1.00 63.84 132 ASP B CA 1
ATOM 4174 C C . ASP B 1 155 ? 17.193 -37.192 20.899 1.00 67.76 132 ASP B C 1
ATOM 4175 O O . ASP B 1 155 ? 17.262 -37.650 19.756 1.00 70.08 132 ASP B O 1
ATOM 4180 N N . MET B 1 156 ? 16.137 -36.489 21.308 1.00 68.81 133 MET B N 1
ATOM 4181 C CA . MET B 1 156 ? 15.079 -36.190 20.349 1.00 72.76 133 MET B CA 1
ATOM 4182 C C . MET B 1 156 ? 15.468 -35.055 19.418 1.00 73.89 133 MET B C 1
ATOM 4183 O O . MET B 1 156 ? 14.637 -34.547 18.676 1.00 77.06 133 MET B O 1
ATOM 4188 N N . ASN B 1 157 ? 16.742 -34.679 19.443 1.00 71.91 134 ASN B N 1
ATOM 4189 C CA . ASN B 1 157 ? 17.246 -33.624 18.573 1.00 73.09 134 ASN B CA 1
ATOM 4190 C C . ASN B 1 157 ? 16.303 -32.423 18.547 1.00 74.36 134 ASN B C 1
ATOM 4191 O O . ASN B 1 157 ? 16.048 -31.825 17.500 1.00 77.05 134 ASN B O 1
ATOM 4196 N N . VAL B 1 158 ? 15.741 -32.071 19.696 1.00 72.46 135 VAL B N 1
ATOM 4197 C CA . VAL B 1 158 ? 14.822 -30.944 19.773 1.00 73.70 135 VAL B CA 1
ATOM 4198 C C . VAL B 1 158 ? 15.438 -29.677 19.288 1.00 73.74 135 VAL B C 1
ATOM 4199 O O . VAL B 1 158 ? 16.621 -29.586 19.072 1.00 72.56 135 VAL B O 1
ATOM 4203 N N . ASP B 1 159 ? 14.619 -28.669 19.120 1.00 75.50 136 ASP B N 1
ATOM 4204 C CA . ASP B 1 159 ? 15.058 -27.318 18.759 1.00 75.57 136 ASP B CA 1
ATOM 4205 C C . ASP B 1 159 ? 15.115 -26.402 19.990 1.00 72.55 136 ASP B C 1
ATOM 4206 O O . ASP B 1 159 ? 14.095 -25.846 20.414 1.00 73.42 136 ASP B O 1
ATOM 4211 N N . TRP B 1 160 ? 16.316 -26.254 20.555 1.00 68.78 137 TRP B N 1
ATOM 4212 C CA . TRP B 1 160 ? 16.515 -25.491 21.789 1.00 65.68 137 TRP B CA 1
ATOM 4213 C C . TRP B 1 160 ? 16.334 -23.991 21.603 1.00 67.12 137 TRP B C 1
ATOM 4214 O O . TRP B 1 160 ? 16.840 -23.419 20.644 1.00 68.92 137 TRP B O 1
ATOM 4225 N N . LYS B 1 161 ? 15.657 -23.351 22.551 1.00 66.51 138 LYS B N 1
ATOM 4226 C CA . LYS B 1 161 ? 15.515 -21.894 22.537 1.00 67.86 138 LYS B CA 1
ATOM 4227 C C . LYS B 1 161 ? 16.273 -21.207 23.690 1.00 64.94 138 LYS B C 1
ATOM 4228 O O . LYS B 1 161 ? 16.385 -19.984 23.731 1.00 65.86 138 LYS B O 1
ATOM 4230 N N . LYS B 1 162 ? 16.799 -21.997 24.618 1.00 61.67 139 LYS B N 1
ATOM 4231 C CA . LYS B 1 162 ? 17.634 -21.458 25.681 1.00 59.05 139 LYS B CA 1
ATOM 4232 C C . LYS B 1 162 ? 18.789 -22.405 25.924 1.00 56.21 139 LYS B C 1
ATOM 4233 O O . LYS B 1 162 ? 18.680 -23.590 25.632 1.00 55.83 139 LYS B O 1
ATOM 4239 N N . ARG B 1 163 ? 19.887 -21.882 26.459 1.00 54.10 140 ARG B N 1
ATOM 4240 C CA . ARG B 1 163 ? 20.966 -22.719 26.934 1.00 51.79 140 ARG B CA 1
ATOM 4241 C C . ARG B 1 163 ? 20.577 -23.254 28.304 1.00 50.12 140 ARG B C 1
ATOM 4242 O O . ARG B 1 163 ? 19.795 -22.625 29.010 1.00 50.59 140 ARG B O 1
ATOM 4250 N N . ILE B 1 164 ? 21.115 -24.413 28.673 1.00 48.51 141 ILE B N 1
ATOM 4251 C CA . ILE B 1 164 ? 20.934 -24.948 30.025 1.00 46.88 141 ILE B CA 1
ATOM 4252 C C . ILE B 1 164 ? 22.297 -25.129 30.683 1.00 44.70 141 ILE B C 1
ATOM 4253 O O . ILE B 1 164 ? 23.235 -25.614 30.058 1.00 44.43 141 ILE B O 1
ATOM 4258 N N . HIS B 1 165 ? 22.422 -24.718 31.937 1.00 43.77 142 HIS B N 1
ATOM 4259 C CA . HIS B 1 165 ? 23.604 -25.089 32.711 1.00 41.55 142 HIS B CA 1
ATOM 4260 C C . HIS B 1 165 ? 23.196 -25.968 33.877 1.00 40.98 142 HIS B C 1
ATOM 4261 O O . HIS B 1 165 ? 22.458 -25.544 34.787 1.00 40.95 142 HIS B O 1
ATOM 4268 N N . MET B 1 166 ? 23.647 -27.214 33.814 1.00 39.99 143 MET B N 1
ATOM 4269 C CA . MET B 1 166 ? 23.555 -28.083 34.951 1.00 39.68 143 MET B CA 1
ATOM 4270 C C . MET B 1 166 ? 24.799 -27.867 35.804 1.00 38.17 143 MET B C 1
ATOM 4271 O O . MET B 1 166 ? 25.912 -28.323 35.464 1.00 37.75 143 MET B O 1
ATOM 4276 N N . ILE B 1 167 ? 24.597 -27.172 36.917 1.00 37.59 144 ILE B N 1
ATOM 4277 C CA . ILE B 1 167 ? 25.695 -26.697 37.762 1.00 36.70 144 ILE B CA 1
ATOM 4278 C C . ILE B 1 167 ? 25.890 -27.595 38.988 1.00 37.10 144 ILE B C 1
ATOM 4279 O O . ILE B 1 167 ? 24.963 -27.762 39.803 1.00 37.33 144 ILE B O 1
ATOM 4284 N N . ILE B 1 168 ? 27.090 -28.180 39.103 1.00 36.45 145 ILE B N 1
ATOM 4285 C CA . ILE B 1 168 ? 27.336 -29.271 40.061 1.00 37.07 145 ILE B CA 1
ATOM 4286 C C . ILE B 1 168 ? 28.338 -28.830 41.116 1.00 36.50 145 ILE B C 1
ATOM 4287 O O . ILE B 1 168 ? 29.431 -28.381 40.782 1.00 35.88 145 ILE B O 1
ATOM 4292 N N . GLY B 1 169 ? 27.972 -28.967 42.384 1.00 36.61 146 GLY B N 1
ATOM 4293 C CA . GLY B 1 169 ? 28.855 -28.530 43.465 1.00 37.92 146 GLY B CA 1
ATOM 4294 C C . GLY B 1 169 ? 29.341 -29.664 44.354 1.00 38.96 146 GLY B C 1
ATOM 4295 O O . GLY B 1 169 ? 28.766 -30.751 44.350 1.00 39.25 146 GLY B O 1
ATOM 4296 N N . THR B 1 170 ? 30.394 -29.419 45.127 1.00 40.03 147 THR B N 1
ATOM 4297 C CA . THR B 1 170 ? 30.914 -30.446 46.029 1.00 41.43 147 THR B CA 1
ATOM 4298 C C . THR B 1 170 ? 31.241 -29.957 47.418 1.00 43.60 147 THR B C 1
ATOM 4299 O O . THR B 1 170 ? 31.758 -30.720 48.220 1.00 44.96 147 THR B O 1
ATOM 4303 N N . ASP B 1 171 ? 30.959 -28.695 47.713 1.00 44.61 148 ASP B N 1
ATOM 4304 C CA . ASP B 1 171 ? 31.390 -28.128 48.984 1.00 47.13 148 ASP B CA 1
ATOM 4305 C C . ASP B 1 171 ? 30.195 -27.853 49.890 1.00 49.09 148 ASP B C 1
ATOM 4306 O O . ASP B 1 171 ? 29.494 -26.844 49.750 1.00 49.03 148 ASP B O 1
ATOM 4311 N N . GLU B 1 172 ? 29.952 -28.766 50.816 1.00 51.35 149 GLU B N 1
ATOM 4312 C CA . GLU B 1 172 ? 28.741 -28.708 51.612 1.00 53.43 149 GLU B CA 1
ATOM 4313 C C . GLU B 1 172 ? 28.611 -27.348 52.262 1.00 55.56 149 GLU B C 1
ATOM 4314 O O . GLU B 1 172 ? 27.535 -26.967 52.719 1.00 56.97 149 GLU B O 1
ATOM 4320 N N . GLU B 1 173 ? 29.710 -26.608 52.299 1.00 56.86 150 GLU B N 1
ATOM 4321 C CA . GLU B 1 173 ? 29.744 -25.362 53.053 1.00 59.53 150 GLU B CA 1
ATOM 4322 C C . GLU B 1 173 ? 29.237 -24.144 52.281 1.00 58.45 150 GLU B C 1
ATOM 4323 O O . GLU B 1 173 ? 28.896 -23.132 52.874 1.00 59.94 150 GLU B O 1
ATOM 4329 N N . SER B 1 174 ? 29.199 -24.252 50.959 1.00 56.40 151 SER B N 1
ATOM 4330 C CA . SER B 1 174 ? 28.741 -23.171 50.099 1.00 54.98 151 SER B CA 1
ATOM 4331 C C . SER B 1 174 ? 27.230 -23.169 49.982 1.00 54.63 151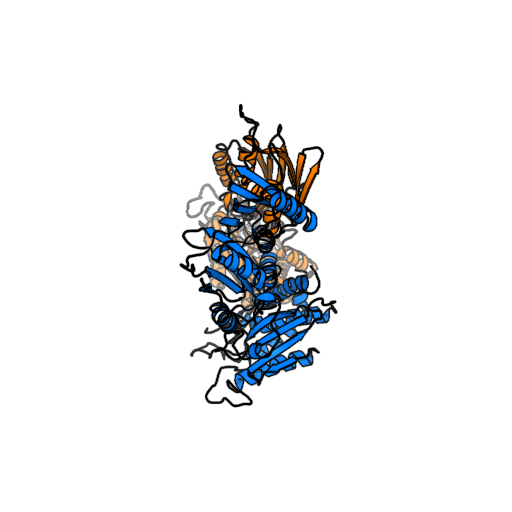 SER B C 1
ATOM 4332 O O . SER B 1 174 ? 26.582 -24.198 50.172 1.00 54.84 151 SER B O 1
ATOM 4335 N N . ASP B 1 175 ? 26.676 -22.017 49.622 1.00 54.12 152 ASP B N 1
ATOM 4336 C CA . ASP B 1 175 ? 25.231 -21.873 49.471 1.00 53.74 152 ASP B CA 1
ATOM 4337 C C . ASP B 1 175 ? 24.835 -21.338 48.098 1.00 51.55 152 ASP B C 1
ATOM 4338 O O . ASP B 1 175 ? 23.760 -20.754 47.934 1.00 51.77 152 ASP B O 1
ATOM 4343 N N . TRP B 1 176 ? 25.713 -21.523 47.118 1.00 48.89 153 TRP B N 1
ATOM 4344 C CA . TRP B 1 176 ? 25.411 -21.084 45.773 1.00 47.04 153 TRP B CA 1
ATOM 4345 C C . TRP B 1 176 ? 25.202 -19.568 45.732 1.00 48.27 153 TRP B C 1
ATOM 4346 O O . TRP B 1 176 ? 24.526 -19.052 44.839 1.00 47.44 153 TRP B O 1
ATOM 4357 N N . LYS B 1 177 ? 25.763 -18.853 46.706 1.00 50.12 154 LYS B N 1
ATOM 4358 C CA . LYS B 1 177 ? 25.683 -17.394 46.707 1.00 51.90 154 LYS B CA 1
ATOM 4359 C C . LYS B 1 177 ? 26.614 -16.832 45.640 1.00 51.77 154 LYS B C 1
ATOM 4360 O O . LYS B 1 177 ? 27.609 -17.467 45.265 1.00 50.15 154 LYS B O 1
ATOM 4366 N N . CYS B 1 178 ? 26.297 -15.637 45.150 1.00 53.17 155 CYS B N 1
ATOM 4367 C CA . CYS B 1 178 ? 27.138 -15.010 44.144 1.00 54.08 155 CYS B CA 1
ATOM 4368 C C . CYS B 1 178 ? 28.483 -14.811 44.791 1.00 54.40 155 CYS B C 1
ATOM 4369 O O . CYS B 1 178 ? 29.500 -14.645 44.133 1.00 54.45 155 CYS B O 1
ATOM 4372 N N . THR B 1 179 ? 28.458 -14.870 46.109 1.00 55.35 156 THR B N 1
ATOM 4373 C CA . THR B 1 179 ? 29.613 -14.614 46.930 1.00 56.58 156 THR B CA 1
ATOM 4374 C C . THR B 1 179 ? 30.483 -15.848 47.173 1.00 55.88 156 THR B C 1
ATOM 4375 O O . THR B 1 179 ? 31.495 -15.753 47.862 1.00 56.79 156 THR B O 1
ATOM 4379 N N . ASP B 1 180 ? 30.085 -16.998 46.624 1.00 54.10 157 ASP B N 1
ATOM 4380 C CA . ASP B 1 180 ? 30.833 -18.242 46.807 1.00 53.48 157 ASP B CA 1
ATOM 4381 C C . ASP B 1 180 ? 31.610 -18.514 45.518 1.00 52.48 157 ASP B C 1
ATOM 4382 O O . ASP B 1 180 ? 31.359 -17.872 44.499 1.00 52.74 157 ASP B O 1
ATOM 4387 N N . ARG B 1 181 ? 32.534 -19.465 45.544 1.00 51.46 158 ARG B N 1
ATOM 4388 C CA . ARG B 1 181 ? 33.510 -19.608 44.450 1.00 50.52 158 ARG B CA 1
ATOM 4389 C C . ARG B 1 181 ? 32.980 -19.609 43.002 1.00 49.23 158 ARG B C 1
ATOM 4390 O O . ARG B 1 181 ? 33.383 -18.779 42.194 1.00 49.82 158 ARG B O 1
ATOM 4398 N N . TYR B 1 182 ? 32.135 -20.584 42.666 1.00 47.56 159 TYR B N 1
ATOM 4399 C CA . TYR B 1 182 ? 31.670 -20.768 41.282 1.00 46.23 159 TYR B CA 1
ATOM 4400 C C . TYR B 1 182 ? 31.185 -19.478 40.648 1.00 46.82 159 TYR B C 1
ATOM 4401 O O . TYR B 1 182 ? 31.466 -19.191 39.480 1.00 46.99 159 TYR B O 1
ATOM 4410 N N . PHE B 1 183 ? 30.449 -18.697 41.421 1.00 47.15 160 PHE B N 1
ATOM 4411 C CA . PHE B 1 183 ? 29.763 -17.561 40.854 1.00 47.80 160 PHE B CA 1
ATOM 4412 C C . PHE B 1 183 ? 30.595 -16.292 40.939 1.00 49.44 160 PHE B C 1
ATOM 4413 O O . PHE B 1 183 ? 30.205 -15.252 40.419 1.00 50.85 160 PHE B O 1
ATOM 4421 N N . LYS B 1 184 ? 31.760 -16.387 41.568 1.00 49.88 161 LYS B N 1
ATOM 4422 C CA . LYS B 1 184 ? 32.732 -15.312 41.499 1.00 51.11 161 LYS B CA 1
ATOM 4423 C C . LYS B 1 184 ? 33.140 -15.109 40.060 1.00 50.25 161 LYS B C 1
ATOM 4424 O O . LYS B 1 184 ? 33.515 -14.017 39.684 1.00 51.78 161 LYS B O 1
ATOM 4430 N N . THR B 1 185 ? 33.088 -16.164 39.257 1.00 47.88 162 THR B N 1
ATOM 4431 C CA . THR B 1 185 ? 33.589 -16.072 37.881 1.00 47.57 162 THR B CA 1
ATOM 4432 C C . THR B 1 185 ? 32.655 -16.550 36.771 1.00 46.69 162 THR B C 1
ATOM 4433 O O . THR B 1 185 ? 32.792 -16.129 35.637 1.00 47.56 162 THR B O 1
ATOM 4437 N N . GLU B 1 186 ? 31.711 -17.430 37.086 1.00 45.62 163 GLU B N 1
ATOM 4438 C CA . GLU B 1 186 ? 30.896 -18.055 36.041 1.00 45.22 163 GLU B CA 1
ATOM 4439 C C . GLU B 1 186 ? 29.584 -17.322 35.762 1.00 45.91 163 GLU B C 1
ATOM 4440 O O . GLU B 1 186 ? 29.094 -16.547 36.583 1.00 46.22 163 GLU B O 1
ATOM 4446 N N . GLU B 1 187 ? 29.002 -17.594 34.602 1.00 45.65 164 GLU B N 1
ATOM 4447 C CA . GLU B 1 187 ? 27.797 -16.897 34.213 1.00 46.12 164 GLU B CA 1
ATOM 4448 C C . GLU B 1 187 ? 26.623 -17.155 35.176 1.00 44.95 164 GLU B C 1
ATOM 4449 O O . GLU B 1 187 ? 26.449 -18.240 35.721 1.00 43.21 164 GLU B O 1
ATOM 4455 N N . MET B 1 188 ? 25.827 -16.121 35.376 1.00 45.54 165 MET B N 1
ATOM 4456 C CA . MET B 1 188 ? 24.723 -16.156 36.306 1.00 45.06 165 MET B CA 1
ATOM 4457 C C . MET B 1 188 ? 23.478 -16.580 35.539 1.00 45.23 165 MET B C 1
ATOM 4458 O O . MET B 1 188 ? 23.104 -15.930 34.572 1.00 45.71 165 MET B O 1
ATOM 4463 N N . PRO B 1 189 ? 22.828 -17.670 35.960 1.00 44.65 166 PRO B N 1
ATOM 4464 C CA . PRO B 1 189 ? 21.647 -18.124 35.198 1.00 45.52 166 PRO B CA 1
ATOM 4465 C C . PRO B 1 189 ? 20.501 -17.089 35.158 1.00 47.87 166 PRO B C 1
ATOM 4466 O O . PRO B 1 189 ? 20.367 -16.271 36.065 1.00 47.92 166 PRO B O 1
ATOM 4470 N N . THR B 1 190 ? 19.701 -17.126 34.094 1.00 49.86 167 THR B N 1
ATOM 4471 C CA . THR B 1 190 ? 18.570 -16.221 33.930 1.00 52.81 167 THR B CA 1
ATOM 4472 C C . THR B 1 190 ? 17.431 -16.645 34.833 1.00 53.96 167 THR B C 1
ATOM 4473 O O . THR B 1 190 ? 16.778 -15.820 35.471 1.00 55.69 167 THR B O 1
ATOM 4477 N N . LEU B 1 191 ? 17.160 -17.941 34.823 1.00 53.56 168 LEU B N 1
ATOM 4478 C CA . LEU B 1 191 ? 16.139 -18.518 35.670 1.00 54.80 168 LEU B CA 1
ATOM 4479 C C . LEU B 1 191 ? 16.693 -19.866 36.101 1.00 52.85 168 LEU B C 1
ATOM 4480 O O . LEU B 1 191 ? 17.707 -20.324 35.561 1.00 51.42 168 LEU B O 1
ATOM 4485 N N . GLY B 1 192 ? 16.079 -20.490 37.099 1.00 52.95 169 GLY B N 1
ATOM 4486 C CA . GLY B 1 192 ? 16.618 -21.760 37.560 1.00 51.44 169 GLY B CA 1
ATOM 4487 C C . GLY B 1 192 ? 16.081 -22.322 38.856 1.00 51.62 169 GLY B C 1
ATOM 4488 O O . GLY B 1 192 ? 15.210 -21.732 39.524 1.00 52.61 169 GLY B O 1
ATOM 4489 N N . PHE B 1 193 ? 16.632 -23.478 39.205 1.00 49.91 170 PHE B N 1
ATOM 4490 C CA . PHE B 1 193 ? 16.144 -24.256 40.309 1.00 50.77 170 PHE B CA 1
ATOM 4491 C C . PHE B 1 193 ? 17.310 -24.603 41.223 1.00 49.68 170 PHE B C 1
ATOM 4492 O O . PHE B 1 193 ? 18.332 -25.127 40.773 1.00 47.69 170 PHE B O 1
ATOM 4500 N N . ALA B 1 194 ? 17.155 -24.288 42.500 1.00 51.19 171 ALA B N 1
ATOM 4501 C CA . ALA B 1 194 ? 18.177 -24.562 43.502 1.00 51.86 171 ALA B CA 1
ATOM 4502 C C . ALA B 1 194 ? 17.479 -24.829 44.815 1.00 54.59 171 ALA B C 1
ATOM 4503 O O . ALA B 1 194 ? 17.548 -24.017 45.727 1.00 55.52 171 ALA B O 1
ATOM 4505 N N . PRO B 1 195 ? 16.814 -25.981 44.927 1.00 56.52 172 PRO B N 1
ATOM 4506 C CA . PRO B 1 195 ? 15.867 -26.159 46.021 1.00 59.72 172 PRO B CA 1
ATOM 4507 C C . PRO B 1 195 ? 16.479 -25.893 47.393 1.00 61.25 172 PRO B C 1
ATOM 4508 O O . PRO B 1 195 ? 15.777 -25.438 48.297 1.00 63.10 172 PRO B O 1
ATOM 4512 N N . ASP B 1 196 ? 17.781 -26.140 47.539 1.00 60.53 173 ASP B N 1
ATOM 4513 C CA . ASP B 1 196 ? 18.409 -26.084 48.866 1.00 62.18 173 ASP B CA 1
ATOM 4514 C C . ASP B 1 196 ? 19.118 -24.796 49.302 1.00 61.88 173 ASP B C 1
ATOM 4515 O O . ASP B 1 196 ? 19.514 -24.667 50.460 1.00 63.03 173 ASP B O 1
ATOM 4520 N N . ALA B 1 197 ? 19.251 -23.827 48.408 1.00 60.40 174 ALA B N 1
ATOM 4521 C CA . ALA B 1 197 ? 19.901 -22.580 48.793 1.00 60.47 174 ALA B CA 1
ATOM 4522 C C . ALA B 1 197 ? 18.882 -21.447 48.862 1.00 62.12 174 ALA B C 1
ATOM 4523 O O . ALA B 1 197 ? 18.048 -21.324 47.982 1.00 61.91 174 ALA B O 1
ATOM 4525 N N . GLU B 1 198 ? 18.922 -20.625 49.904 1.00 64.37 175 GLU B N 1
ATOM 4526 C CA . GLU B 1 198 ? 17.952 -19.533 49.970 1.00 66.92 175 GLU B CA 1
ATOM 4527 C C . GLU B 1 198 ? 18.332 -18.358 49.079 1.00 66.52 175 GLU B C 1
ATOM 4528 O O . GLU B 1 198 ? 17.464 -17.649 48.585 1.00 67.03 175 GLU B O 1
ATOM 4534 N N . PHE B 1 199 ? 19.632 -18.153 48.888 1.00 45.81 176 PHE B N 1
ATOM 4535 C CA . PHE B 1 199 ? 20.108 -17.048 48.072 1.00 46.75 176 PHE B CA 1
ATOM 4536 C C . PHE B 1 199 ? 21.029 -17.533 46.990 1.00 46.56 176 PHE B C 1
ATOM 4537 O O . PHE B 1 199 ? 22.208 -17.195 46.977 1.00 47.03 176 PHE B O 1
ATOM 4545 N N . PRO B 1 200 ? 20.493 -18.334 46.076 1.00 46.30 177 PRO B N 1
ATOM 4546 C CA . PRO B 1 200 ? 21.265 -18.813 44.943 1.00 45.82 177 PRO B CA 1
ATOM 4547 C C . PRO B 1 200 ? 21.585 -17.644 44.068 1.00 45.45 177 PRO B C 1
ATOM 4548 O O . PRO B 1 200 ? 20.844 -16.663 44.071 1.00 45.42 177 PRO B O 1
ATOM 4552 N N . CYS B 1 201 ? 22.677 -17.735 43.313 1.00 45.36 178 CYS B N 1
ATOM 4553 C CA . CYS B 1 201 ? 23.062 -16.646 42.433 1.00 44.77 178 CYS B CA 1
ATOM 4554 C C . CYS B 1 201 ? 22.370 -16.829 41.104 1.00 44.68 178 CYS B C 1
ATOM 4555 O O . CYS B 1 201 ? 22.993 -17.236 40.108 1.00 44.52 178 CYS B O 1
ATOM 4558 N N . ILE B 1 202 ? 21.074 -16.532 41.104 1.00 44.36 179 ILE B N 1
ATOM 4559 C CA . ILE B 1 202 ? 20.212 -16.691 39.944 1.00 44.27 179 ILE B CA 1
ATOM 4560 C C . ILE B 1 202 ? 19.430 -15.386 39.768 1.00 44.49 179 ILE B C 1
ATOM 4561 O O . ILE B 1 202 ? 18.806 -14.909 40.704 1.00 44.22 179 ILE B O 1
ATOM 4566 N N . HIS B 1 203 ? 19.452 -14.796 38.587 1.00 44.43 180 HIS B N 1
ATOM 4567 C CA . HIS B 1 203 ? 18.799 -13.512 38.456 1.00 45.20 180 HIS B CA 1
ATOM 4568 C C . HIS B 1 203 ? 17.374 -13.642 39.011 1.00 44.92 180 HIS B C 1
ATOM 4569 O O . HIS B 1 203 ? 16.746 -14.701 38.919 1.00 44.88 180 HIS B O 1
ATOM 4576 N N . GLY B 1 204 ? 16.878 -12.565 39.602 1.00 44.49 181 GLY B N 1
ATOM 4577 C CA . GLY B 1 204 ? 15.508 -12.522 40.127 1.00 43.51 181 GLY B CA 1
ATOM 4578 C C . GLY B 1 204 ? 15.099 -11.069 40.262 1.00 42.85 181 GLY B C 1
ATOM 4579 O O . GLY B 1 204 ? 14.890 -10.386 39.260 1.00 43.35 181 GLY B O 1
ATOM 4580 N N . GLU B 1 205 ? 15.032 -10.587 41.494 1.00 42.16 182 GLU B N 1
ATOM 4581 C CA . GLU B 1 205 ? 14.710 -9.200 41.761 1.00 42.01 182 GLU B CA 1
ATOM 4582 C C . GLU B 1 205 ? 15.966 -8.349 41.742 1.00 41.19 182 GLU B C 1
ATOM 4583 O O . GLU B 1 205 ? 17.007 -8.715 42.303 1.00 40.41 182 GLU B O 1
ATOM 4589 N N . LYS B 1 206 ? 15.842 -7.194 41.106 1.00 40.19 183 LYS B N 1
ATOM 4590 C CA . LYS B 1 206 ? 16.909 -6.233 41.064 1.00 39.51 183 LYS B CA 1
ATOM 4591 C C . LYS B 1 206 ? 17.196 -5.644 42.448 1.00 38.69 183 LYS B C 1
ATOM 4592 O O . LYS B 1 206 ? 16.317 -5.608 43.315 1.00 38.62 183 LYS B O 1
ATOM 4598 N N . GLY B 1 207 ? 18.425 -5.180 42.644 1.00 37.63 184 GLY B N 1
ATOM 4599 C CA . GLY B 1 207 ? 18.821 -4.533 43.903 1.00 37.37 184 GLY B CA 1
ATOM 4600 C C . GLY B 1 207 ? 18.258 -3.120 44.029 1.00 37.21 184 GLY B C 1
ATOM 4601 O O . GLY B 1 207 ? 18.223 -2.357 43.057 1.00 37.04 184 GLY B O 1
ATOM 4602 N N . ILE B 1 208 ? 17.869 -2.760 45.244 1.00 36.96 185 ILE B N 1
ATOM 4603 C CA . ILE B 1 208 ? 17.106 -1.547 45.501 1.00 36.92 185 ILE B CA 1
ATOM 4604 C C . ILE B 1 208 ? 17.563 -0.901 46.803 1.00 36.36 185 ILE B C 1
ATOM 4605 O O . ILE B 1 208 ? 17.601 -1.577 47.842 1.00 36.36 185 ILE B O 1
ATOM 4610 N N . THR B 1 209 ? 17.935 0.381 46.747 1.00 35.51 186 THR B N 1
ATOM 4611 C CA . THR B 1 209 ? 18.398 1.128 47.928 1.00 35.15 186 THR B CA 1
ATOM 4612 C C . THR B 1 209 ? 17.751 2.527 47.972 1.00 34.24 186 THR B C 1
ATOM 4613 O O . THR B 1 209 ? 17.167 2.972 46.993 1.00 34.73 186 THR B O 1
ATOM 4617 N N . THR B 1 210 ? 17.861 3.220 49.101 1.00 32.90 187 THR B N 1
ATOM 4618 C CA . THR B 1 210 ? 17.496 4.626 49.156 1.00 31.97 187 THR B CA 1
ATOM 4619 C C . THR B 1 210 ? 18.440 5.256 50.146 1.00 31.46 187 THR B C 1
ATOM 4620 O O . THR B 1 210 ? 18.887 4.584 51.070 1.00 30.99 187 THR B O 1
ATOM 4624 N N . PHE B 1 211 ? 18.740 6.541 49.959 1.00 30.51 188 PHE B N 1
ATOM 4625 C CA . PHE B 1 211 ? 19.668 7.237 50.824 1.00 29.70 188 PHE B CA 1
ATOM 4626 C C . PHE B 1 211 ? 19.529 8.720 50.607 1.00 29.74 188 PHE B C 1
ATOM 4627 O O . PHE B 1 211 ? 18.956 9.149 49.612 1.00 29.90 188 PHE B O 1
ATOM 4635 N N . ASP B 1 212 ? 19.998 9.513 51.558 1.00 28.72 189 ASP B N 1
ATOM 4636 C CA . ASP B 1 212 ? 19.876 10.951 51.437 1.00 29.29 189 ASP B CA 1
ATOM 4637 C C . ASP B 1 212 ? 21.239 11.589 51.236 1.00 28.25 189 ASP B C 1
ATOM 4638 O O . ASP B 1 212 ? 22.240 11.094 51.758 1.00 29.15 189 ASP B O 1
ATOM 4643 N N . LEU B 1 213 ? 21.253 12.714 50.540 1.00 39.47 190 LEU B N 1
ATOM 4644 C CA . LEU B 1 213 ? 22.420 13.571 50.516 1.00 39.16 190 LEU B CA 1
ATOM 4645 C C . LEU B 1 213 ? 22.077 14.842 51.274 1.00 39.39 190 LEU B C 1
ATOM 4646 O O . LEU B 1 213 ? 21.141 15.547 50.929 1.00 39.27 190 LEU B O 1
ATOM 4651 N N . VAL B 1 214 ? 22.835 15.141 52.310 1.00 40.92 191 VAL B N 1
ATOM 4652 C CA . VAL B 1 214 ? 22.409 16.168 53.227 1.00 42.48 191 VAL B CA 1
ATOM 4653 C C . VAL B 1 214 ? 23.433 17.270 53.296 1.00 43.99 191 VAL B C 1
ATOM 4654 O O . VAL B 1 214 ? 24.635 16.998 53.307 1.00 44.57 191 VAL B O 1
ATOM 4658 N N . GLN B 1 215 ? 22.946 18.512 53.323 1.00 44.96 192 GLN B N 1
ATOM 4659 C CA . GLN B 1 215 ? 23.812 19.702 53.274 1.00 46.36 192 GLN B CA 1
ATOM 4660 C C . GLN B 1 215 ? 24.211 20.169 54.664 1.00 49.55 192 GLN B C 1
ATOM 4661 O O . GLN B 1 215 ? 23.383 20.159 55.569 1.00 50.80 192 GLN B O 1
ATOM 4667 N N . ASN B 1 216 ? 25.471 20.566 54.839 1.00 51.62 193 ASN B N 1
ATOM 4668 C CA . ASN B 1 216 ? 25.912 21.143 56.103 1.00 55.87 193 ASN B CA 1
ATOM 4669 C C . ASN B 1 216 ? 25.156 22.420 56.394 1.00 57.27 193 ASN B C 1
ATOM 4670 O O . ASN B 1 216 ? 24.881 23.188 55.487 1.00 56.23 193 ASN B O 1
ATOM 4675 N N . LYS B 1 217 ? 24.833 22.639 57.666 1.00 60.73 194 LYS B N 1
ATOM 4676 C CA . LYS B 1 217 ? 23.979 23.750 58.082 1.00 62.88 194 LYS B CA 1
ATOM 4677 C C . LYS B 1 217 ? 24.602 25.106 57.759 1.00 64.10 194 LYS B C 1
ATOM 4678 O O . LYS B 1 217 ? 23.952 26.150 57.892 1.00 65.28 194 LYS B O 1
ATOM 4684 N N . LEU B 1 218 ? 25.859 25.067 57.314 1.00 64.21 195 LEU B N 1
ATOM 4685 C CA . LEU B 1 218 ? 26.633 26.251 56.934 1.00 65.10 195 LEU B CA 1
ATOM 4686 C C . LEU B 1 218 ? 25.846 27.567 56.978 1.00 66.01 195 LEU B C 1
ATOM 4687 O O . LEU B 1 218 ? 26.328 28.572 57.506 1.00 67.63 195 LEU B O 1
ATOM 4689 N N . ASP B 1 221 ? 29.927 36.633 57.462 1.00 86.79 198 ASP B N 1
ATOM 4690 C CA . ASP B 1 221 ? 28.593 36.264 57.000 1.00 83.94 198 ASP B CA 1
ATOM 4691 C C . ASP B 1 221 ? 28.487 36.386 55.478 1.00 80.73 198 ASP B C 1
ATOM 4692 O O . ASP B 1 221 ? 29.246 35.749 54.751 1.00 79.63 198 ASP B O 1
ATOM 4697 N N . GLN B 1 222 ? 27.542 37.196 55.004 1.00 79.41 199 GLN B N 1
ATOM 4698 C CA . GLN B 1 222 ? 27.411 37.485 53.576 1.00 76.79 199 GLN B CA 1
ATOM 4699 C C . GLN B 1 222 ? 26.529 38.717 53.374 1.00 77.01 199 GLN B C 1
ATOM 4700 O O . GLN B 1 222 ? 25.623 38.972 54.169 1.00 78.07 199 GLN B O 1
ATOM 4706 N N . ASP B 1 223 ? 26.797 39.480 52.317 1.00 75.83 200 ASP B N 1
ATOM 4707 C CA . ASP B 1 223 ? 26.005 40.672 52.009 1.00 75.76 200 ASP B CA 1
ATOM 4708 C C . ASP B 1 223 ? 24.692 40.301 51.326 1.00 72.77 200 ASP B C 1
ATOM 4709 O O . ASP B 1 223 ? 24.565 39.215 50.770 1.00 70.37 200 ASP B O 1
ATOM 4711 N N . GLU B 1 224 ? 23.709 41.193 51.366 1.00 72.75 201 GLU B N 1
ATOM 4712 C CA . GLU B 1 224 ? 22.403 40.868 50.795 1.00 70.19 201 GLU B CA 1
ATOM 4713 C C . GLU B 1 224 ? 22.518 40.426 49.334 1.00 66.42 201 GLU B C 1
ATOM 4714 O O . GLU B 1 224 ? 23.130 41.101 48.521 1.00 66.83 201 GLU B O 1
ATOM 4720 N N . PRO B 1 225 ? 21.920 39.285 48.993 1.00 62.97 202 PRO B N 1
ATOM 4721 C CA . PRO B 1 225 ? 22.089 38.766 47.646 1.00 59.71 202 PRO B CA 1
ATOM 4722 C C . PRO B 1 225 ? 20.948 39.198 46.738 1.00 57.87 202 PRO B C 1
ATOM 4723 O O . PRO B 1 225 ? 19.846 39.448 47.223 1.00 58.56 202 PRO B O 1
ATOM 4727 N N . ASP B 1 226 ? 21.207 39.283 45.437 1.00 55.32 203 ASP B N 1
ATOM 4728 C CA . ASP B 1 226 ? 20.153 39.596 44.475 1.00 53.82 203 ASP B CA 1
ATOM 4729 C C . ASP B 1 226 ? 18.917 38.684 44.660 1.00 52.23 203 ASP B C 1
ATOM 4730 O O . ASP B 1 226 ? 17.778 39.140 44.567 1.00 52.64 203 ASP B O 1
ATOM 4735 N N . TYR B 1 227 ? 19.159 37.395 44.920 1.00 49.57 204 TYR B N 1
ATOM 4736 C CA . TYR B 1 227 ? 18.097 36.403 45.090 1.00 47.84 204 TYR B CA 1
ATOM 4737 C C . TYR B 1 227 ? 18.302 35.543 46.326 1.00 47.04 204 TYR B C 1
ATOM 4738 O O . TYR B 1 227 ? 19.358 34.952 46.515 1.00 46.49 204 TYR B O 1
ATOM 4747 N N . GLU B 1 228 ? 17.299 35.465 47.178 1.00 47.13 205 GLU B N 1
ATOM 4748 C CA . GLU B 1 228 ? 17.416 34.524 48.272 1.00 46.82 205 GLU B CA 1
ATOM 4749 C C . GLU B 1 228 ? 16.392 33.411 48.155 1.00 45.09 205 GLU B C 1
ATOM 4750 O O . GLU B 1 228 ? 15.186 33.667 48.077 1.00 45.13 205 GLU B O 1
ATOM 4756 N N . LEU B 1 229 ? 16.885 32.175 48.140 1.00 42.84 206 LEU B N 1
ATOM 4757 C CA . LEU B 1 229 ? 16.009 31.017 48.215 1.00 41.16 206 LEU B CA 1
ATOM 4758 C C . LEU B 1 229 ? 15.475 30.797 49.643 1.00 42.56 206 LEU B C 1
ATOM 4759 O O . LEU B 1 229 ? 16.217 30.448 50.571 1.00 42.15 206 LEU B O 1
ATOM 4764 N N . ILE B 1 230 ? 14.177 31.011 49.805 1.00 43.84 207 ILE B N 1
ATOM 4765 C CA . ILE B 1 230 ? 13.526 30.848 51.109 1.00 45.83 207 ILE B CA 1
ATOM 4766 C C . ILE B 1 230 ? 13.213 29.378 51.374 1.00 45.04 207 ILE B C 1
ATOM 4767 O O . ILE B 1 230 ? 13.680 28.813 52.348 1.00 45.62 207 ILE B O 1
ATOM 4772 N N . THR B 1 231 ? 12.444 28.762 50.484 1.00 44.50 208 THR B N 1
ATOM 4773 C CA . THR B 1 231 ? 12.130 27.345 50.556 1.00 44.20 208 THR B CA 1
ATOM 4774 C C . THR B 1 231 ? 12.116 26.731 49.159 1.00 42.52 208 THR B C 1
ATOM 4775 O O . THR B 1 231 ? 11.923 27.427 48.158 1.00 42.63 208 THR B O 1
ATOM 4779 N N . PHE B 1 232 ? 12.284 25.416 49.110 1.00 41.63 209 PHE B N 1
ATOM 4780 C CA . PHE B 1 232 ? 12.189 24.664 47.882 1.00 40.82 209 PHE B CA 1
ATOM 4781 C C . PHE B 1 232 ? 11.559 23.312 48.185 1.00 41.23 209 PHE B C 1
ATOM 4782 O O . PHE B 1 232 ? 11.966 22.652 49.136 1.00 41.53 209 PHE B O 1
ATOM 4790 N N . LYS B 1 233 ? 10.599 22.883 47.370 1.00 41.55 210 LYS B N 1
ATOM 4791 C CA . LYS B 1 233 ? 9.989 21.561 47.548 1.00 42.49 210 LYS B CA 1
ATOM 4792 C C . LYS B 1 233 ? 9.634 20.874 46.237 1.00 41.07 210 LYS B C 1
ATOM 4793 O O . LYS B 1 233 ? 8.885 21.434 45.438 1.00 41.66 210 LYS B O 1
ATOM 4799 N N . SER B 1 234 ? 10.098 19.635 46.061 1.00 40.12 211 SER B N 1
ATOM 4800 C CA . SER B 1 234 ? 9.762 18.808 44.887 1.00 40.15 211 SER B CA 1
ATOM 4801 C C . SER B 1 234 ? 9.794 17.301 45.206 1.00 40.15 211 SER B C 1
ATOM 4802 O O . SER B 1 234 ? 10.809 16.776 45.657 1.00 40.27 211 SER B O 1
ATOM 4805 N N . GLY B 1 235 ? 8.702 16.592 44.949 1.00 41.29 212 GLY B N 1
ATOM 4806 C CA . GLY B 1 235 ? 8.671 15.138 45.127 1.00 40.72 212 GLY B CA 1
ATOM 4807 C C . GLY B 1 235 ? 8.290 14.694 46.537 1.00 42.19 212 GLY B C 1
ATOM 4808 O O . GLY B 1 235 ? 8.737 15.291 47.518 1.00 42.35 212 GLY B O 1
ATOM 4809 N N . GLU B 1 236 ? 7.486 13.642 46.646 1.00 42.48 213 GLU B N 1
ATOM 4810 C CA . GLU B 1 236 ? 7.125 13.109 47.962 1.00 44.85 213 GLU B CA 1
ATOM 4811 C C . GLU B 1 236 ? 7.621 11.684 48.132 1.00 43.41 213 GLU B C 1
ATOM 4812 O O . GLU B 1 236 ? 7.660 11.182 49.237 1.00 43.84 213 GLU B O 1
ATOM 4818 N N . ARG B 1 237 ? 7.990 11.029 47.039 1.00 41.51 214 ARG B N 1
ATOM 4819 C CA . ARG B 1 237 ? 8.459 9.657 47.141 1.00 41.06 214 ARG B CA 1
ATOM 4820 C C . ARG B 1 237 ? 9.798 9.392 46.490 1.00 38.51 214 ARG B C 1
ATOM 4821 O O . ARG B 1 237 ? 10.124 9.931 45.422 1.00 37.51 214 ARG B O 1
ATOM 4829 N N . TYR B 1 238 ? 10.577 8.565 47.166 1.00 37.48 215 TYR B N 1
ATOM 4830 C CA . TYR B 1 238 ? 11.844 8.119 46.662 1.00 36.05 215 TYR B CA 1
ATOM 4831 C C . TYR B 1 238 ? 11.684 7.352 45.353 1.00 35.49 215 TYR B C 1
ATOM 4832 O O . TYR B 1 238 ? 12.574 7.398 44.489 1.00 34.11 215 TYR B O 1
ATOM 4841 N N . ASN B 1 239 ? 10.556 6.661 45.204 1.00 35.83 216 ASN B N 1
ATOM 4842 C CA . ASN B 1 239 ? 10.376 5.727 44.096 1.00 36.28 216 ASN B CA 1
ATOM 4843 C C . ASN B 1 239 ? 9.619 6.298 42.870 1.00 36.81 216 ASN B C 1
ATOM 4844 O O . ASN B 1 239 ? 9.245 5.549 41.971 1.00 37.43 216 ASN B O 1
ATOM 4849 N N . MET B 1 240 ? 9.409 7.614 42.831 1.00 36.81 217 MET B N 1
ATOM 4850 C CA . MET B 1 240 ? 8.720 8.238 41.710 1.00 38.46 217 MET B CA 1
ATOM 4851 C C . MET B 1 240 ? 9.470 9.468 41.208 1.00 37.42 217 MET B C 1
ATOM 4852 O O . MET B 1 240 ? 10.109 10.164 41.995 1.00 36.87 217 MET B O 1
ATOM 4857 N N . VAL B 1 241 ? 9.398 9.740 39.906 1.00 37.26 218 VAL B N 1
ATOM 4858 C CA . VAL B 1 241 ? 9.864 11.023 39.420 1.00 37.21 218 VAL B CA 1
ATOM 4859 C C . VAL B 1 241 ? 8.913 12.149 39.851 1.00 37.41 218 VAL B C 1
ATOM 4860 O O . VAL B 1 241 ? 7.718 12.033 39.659 1.00 38.83 218 VAL B O 1
ATOM 4864 N N . PRO B 1 242 ? 9.448 13.231 40.467 1.00 36.53 219 PRO B N 1
ATOM 4865 C CA . PRO B 1 242 ? 8.610 14.366 40.870 1.00 36.76 219 PRO B CA 1
ATOM 4866 C C . PRO B 1 242 ? 8.021 15.010 39.632 1.00 37.57 219 PRO B C 1
ATOM 4867 O O . PRO B 1 242 ? 8.761 15.316 38.680 1.00 37.44 219 PRO B O 1
ATOM 4871 N N . ASP B 1 243 ? 6.712 15.215 39.628 1.00 38.93 220 ASP B N 1
ATOM 4872 C CA . ASP B 1 243 ? 6.055 15.832 38.485 1.00 40.27 220 ASP B CA 1
ATOM 4873 C C . ASP B 1 243 ? 5.638 17.264 38.806 1.00 40.55 220 ASP B C 1
ATOM 4874 O O . ASP B 1 243 ? 4.983 17.936 38.000 1.00 41.69 220 ASP B O 1
ATOM 4879 N N . HIS B 1 244 ? 6.046 17.736 39.983 1.00 40.00 221 HIS B N 1
ATOM 4880 C CA . HIS B 1 244 ? 5.791 19.123 40.397 1.00 40.34 221 HIS B CA 1
ATOM 4881 C C . HIS B 1 244 ? 6.978 19.669 41.208 1.00 39.20 221 HIS B C 1
ATOM 4882 O O . HIS B 1 244 ? 7.662 18.905 41.856 1.00 39.23 221 HIS B O 1
ATOM 4889 N N . ALA B 1 245 ? 7.244 20.972 41.155 1.00 38.90 222 ALA B N 1
ATOM 4890 C CA . ALA B 1 245 ? 8.326 21.571 41.933 1.00 37.86 222 ALA B CA 1
ATOM 4891 C C . ALA B 1 245 ? 7.963 23.006 42.267 1.00 39.46 222 ALA B C 1
ATOM 4892 O O . ALA B 1 245 ? 7.314 23.673 41.483 1.00 41.42 222 ALA B O 1
ATOM 4894 N N . GLU B 1 246 ? 8.404 23.510 43.407 1.00 39.68 223 GLU B N 1
ATOM 4895 C CA . GLU B 1 246 ? 8.068 24.887 43.754 1.00 41.60 223 GLU B CA 1
ATOM 4896 C C . GLU B 1 246 ? 9.216 25.581 44.488 1.00 40.98 223 GLU B C 1
ATOM 4897 O O . GLU B 1 246 ? 9.716 25.066 45.468 1.00 40.81 223 GLU B O 1
ATOM 4903 N N . ALA B 1 247 ? 9.614 26.752 44.006 1.00 41.40 224 ALA B N 1
ATOM 4904 C CA . ALA B 1 247 ? 10.629 27.570 44.657 1.00 41.26 224 ALA B CA 1
ATOM 4905 C C . ALA B 1 247 ? 10.031 28.900 45.087 1.00 43.58 224 ALA B C 1
ATOM 4906 O O . ALA B 1 247 ? 9.340 29.543 44.312 1.00 44.93 224 ALA B O 1
ATOM 4908 N N . ARG B 1 248 ? 10.301 29.320 46.317 1.00 44.60 225 ARG B N 1
ATOM 4909 C CA . ARG B 1 248 ? 9.955 30.660 46.734 1.00 46.55 225 ARG B CA 1
ATOM 4910 C C . ARG B 1 248 ? 11.228 31.447 46.933 1.00 46.33 225 ARG B C 1
ATOM 4911 O O . ARG B 1 248 ? 12.169 30.967 47.554 1.00 45.88 225 ARG B O 1
ATOM 4919 N N . VAL B 1 249 ? 11.249 32.664 46.411 1.00 47.49 226 VAL B N 1
ATOM 4920 C CA . VAL B 1 249 ? 12.467 33.460 46.367 1.00 47.91 226 VAL B CA 1
ATOM 4921 C C . VAL B 1 249 ? 12.172 34.923 46.682 1.00 50.64 226 VAL B C 1
ATOM 4922 O O . VAL B 1 249 ? 11.233 35.500 46.153 1.00 51.76 226 VAL B O 1
ATOM 4926 N N . LEU B 1 250 ? 12.958 35.514 47.573 1.00 52.59 227 LEU B N 1
ATOM 4927 C CA . LEU B 1 250 ? 12.913 36.963 47.777 1.00 55.25 227 LEU B CA 1
ATOM 4928 C C . LEU B 1 250 ? 13.877 37.607 46.787 1.00 54.86 227 LEU B C 1
ATOM 4929 O O . LEU B 1 250 ? 15.080 37.305 46.772 1.00 54.08 227 LEU B O 1
ATOM 4934 N N . VAL B 1 251 ? 13.341 38.466 45.934 1.00 56.09 228 VAL B N 1
ATOM 4935 C CA . VAL B 1 251 ? 14.150 39.163 44.952 1.00 56.46 228 VAL B CA 1
ATOM 4936 C C . VAL B 1 251 ? 14.523 40.547 45.455 1.00 59.23 228 VAL B C 1
ATOM 4937 O O . VAL B 1 251 ? 13.701 41.235 46.057 1.00 60.98 228 VAL B O 1
ATOM 4941 N N . LYS B 1 252 ? 15.759 40.970 45.211 1.00 59.91 229 LYS B N 1
ATOM 4942 C CA . LYS B 1 252 ? 16.147 42.290 45.667 1.00 62.96 229 LYS B CA 1
ATOM 4943 C C . LYS B 1 252 ? 15.666 43.414 44.751 1.00 64.70 229 LYS B C 1
ATOM 4944 O O . LYS B 1 252 ? 15.208 44.444 45.234 1.00 66.79 229 LYS B O 1
ATOM 4950 N N . GLU B 1 253 ? 15.777 43.229 43.440 1.00 64.06 230 GLU B N 1
ATOM 4951 C CA . GLU B 1 253 ? 15.436 44.305 42.514 1.00 66.20 230 GLU B CA 1
ATOM 4952 C C . GLU B 1 253 ? 14.185 43.946 41.753 1.00 66.12 230 GLU B C 1
ATOM 4953 O O . GLU B 1 253 ? 13.469 43.035 42.133 1.00 65.92 230 GLU B O 1
ATOM 4959 N N . ASN B 1 254 ? 13.919 44.664 40.672 1.00 67.18 231 ASN B N 1
ATOM 4960 C CA . ASN B 1 254 ? 12.728 44.385 39.891 1.00 67.48 231 ASN B CA 1
ATOM 4961 C C . ASN B 1 254 ? 12.759 42.971 39.340 1.00 64.70 231 ASN B C 1
ATOM 4962 O O . ASN B 1 254 ? 13.774 42.510 38.824 1.00 63.23 231 ASN B O 1
ATOM 4967 N N . MET B 1 255 ? 11.623 42.299 39.450 1.00 64.30 232 MET B N 1
ATOM 4968 C CA . MET B 1 255 ? 11.506 40.908 39.089 1.00 62.03 232 MET B CA 1
ATOM 4969 C C . MET B 1 255 ? 11.210 40.684 37.622 1.00 60.96 232 MET B C 1
ATOM 4970 O O . MET B 1 255 ? 10.896 39.563 37.233 1.00 60.23 232 MET B O 1
ATOM 4975 N N . THR B 1 256 ? 11.304 41.726 36.809 1.00 60.83 233 THR B N 1
ATOM 4976 C CA . THR B 1 256 ? 10.871 41.612 35.427 1.00 60.02 233 THR B CA 1
ATOM 4977 C C . THR B 1 256 ? 11.753 40.631 34.681 1.00 57.47 233 THR B C 1
ATOM 4978 O O . THR B 1 256 ? 11.271 39.780 33.937 1.00 57.20 233 THR B O 1
ATOM 4982 N N . ASP B 1 257 ? 13.055 40.749 34.889 1.00 55.51 234 ASP B N 1
ATOM 4983 C CA . ASP B 1 257 ? 14.003 39.924 34.172 1.00 53.09 234 ASP B CA 1
ATOM 4984 C C . ASP B 1 257 ? 13.913 38.446 34.538 1.00 50.45 234 ASP B C 1
ATOM 4985 O O . ASP B 1 257 ? 14.049 37.573 33.688 1.00 48.72 234 ASP B O 1
ATOM 4990 N N . VAL B 1 258 ? 13.701 38.168 35.814 1.00 49.37 235 VAL B N 1
ATOM 4991 C CA . VAL B 1 258 ? 13.706 36.800 36.248 1.00 47.03 235 VAL B CA 1
ATOM 4992 C C . VAL B 1 258 ? 12.453 36.114 35.699 1.00 46.94 235 VAL B C 1
ATOM 4993 O O . VAL B 1 258 ? 12.488 34.946 35.356 1.00 45.93 235 VAL B O 1
ATOM 4997 N N . ILE B 1 259 ? 11.361 36.858 35.572 1.00 48.57 236 ILE B N 1
ATOM 4998 C CA . ILE B 1 259 ? 10.109 36.303 35.051 1.00 48.78 236 ILE B CA 1
ATOM 4999 C C . ILE B 1 259 ? 10.170 35.981 33.564 1.00 48.94 236 ILE B C 1
ATOM 5000 O O . ILE B 1 259 ? 9.661 34.947 33.123 1.00 48.39 236 ILE B O 1
ATOM 5005 N N . GLN B 1 260 ? 10.786 36.864 32.788 1.00 49.54 237 GLN B N 1
ATOM 5006 C CA . GLN B 1 260 ? 10.958 36.595 31.369 1.00 50.33 237 GLN B CA 1
ATOM 5007 C C . GLN B 1 260 ? 11.975 35.461 31.133 1.00 48.46 237 GLN B C 1
ATOM 5008 O O . GLN B 1 260 ? 11.828 34.673 30.195 1.00 48.13 237 GLN B O 1
ATOM 5014 N N . ASP B 1 261 ? 12.982 35.364 32.000 1.00 46.54 238 ASP B N 1
ATOM 5015 C CA . ASP B 1 261 ? 13.966 34.303 31.876 1.00 45.26 238 ASP B CA 1
ATOM 5016 C C . ASP B 1 261 ? 13.333 32.951 32.195 1.00 43.98 238 ASP B C 1
ATOM 5017 O O . ASP B 1 261 ? 13.586 31.966 31.530 1.00 43.53 238 ASP B O 1
ATOM 5022 N N . PHE B 1 262 ? 12.520 32.906 33.235 1.00 43.61 239 PHE B N 1
ATOM 5023 C CA . PHE B 1 262 ? 11.827 31.689 33.571 1.00 42.85 239 PHE B CA 1
ATOM 5024 C C . PHE B 1 262 ? 10.961 31.206 32.408 1.00 43.99 239 PHE B C 1
ATOM 5025 O O . PHE B 1 262 ? 10.927 30.011 32.117 1.00 43.56 239 PHE B O 1
ATOM 5033 N N . GLU B 1 263 ? 10.253 32.129 31.750 1.00 46.19 240 GLU B N 1
ATOM 5034 C CA . GLU B 1 263 ? 9.382 31.763 30.632 1.00 47.72 240 GLU B CA 1
ATOM 5035 C C . GLU B 1 263 ? 10.187 31.236 29.425 1.00 46.71 240 GLU B C 1
ATOM 5036 O O . GLU B 1 263 ? 9.798 30.252 28.799 1.00 46.34 240 GLU B O 1
ATOM 5042 N N . TYR B 1 264 ? 11.302 31.889 29.108 1.00 45.53 241 TYR B N 1
ATOM 5043 C CA . TYR B 1 264 ? 12.185 31.410 28.054 1.00 45.24 241 TYR B CA 1
ATOM 5044 C C . TYR B 1 264 ? 12.708 30.022 28.394 1.00 43.62 241 TYR B C 1
ATOM 5045 O O . TYR B 1 264 ? 12.923 29.178 27.515 1.00 43.80 241 TYR B O 1
ATOM 5054 N N . PHE B 1 265 ? 12.923 29.799 29.682 1.00 41.72 242 PHE B N 1
ATOM 5055 C CA . PHE B 1 265 ? 13.481 28.549 30.139 1.00 40.25 242 PHE B CA 1
ATOM 5056 C C . PHE B 1 265 ? 12.454 27.397 30.025 1.00 40.53 242 PHE B C 1
ATOM 5057 O O . PHE B 1 265 ? 12.799 26.304 29.601 1.00 40.07 242 PHE B O 1
ATOM 5065 N N . LEU B 1 266 ? 11.206 27.642 30.407 1.00 41.23 243 LEU B N 1
ATOM 5066 C CA . LEU B 1 266 ? 10.141 26.643 30.232 1.00 42.34 243 LEU B CA 1
ATOM 5067 C C . LEU B 1 266 ? 9.971 26.324 28.741 1.00 44.23 243 LEU B C 1
ATOM 5068 O O . LEU B 1 266 ? 9.760 25.185 28.337 1.00 43.49 243 LEU B O 1
ATOM 5073 N N . GLU B 1 267 ? 10.074 27.363 27.929 1.00 46.04 244 GLU B N 1
ATOM 5074 C CA . GLU B 1 267 ? 9.914 27.227 26.502 1.00 48.77 244 GLU B CA 1
ATOM 5075 C C . GLU B 1 267 ? 11.025 26.361 25.898 1.00 48.48 244 GLU B C 1
ATOM 5076 O O . GLU B 1 267 ? 10.749 25.453 25.121 1.00 49.82 244 GLU B O 1
ATOM 5082 N N . GLN B 1 268 ? 12.275 26.640 26.242 1.00 46.86 245 GLN B N 1
ATOM 5083 C CA . GLN B 1 268 ? 13.382 25.927 25.631 1.00 46.91 245 GLN B CA 1
ATOM 5084 C C . GLN B 1 268 ? 13.434 24.454 26.042 1.00 46.35 245 GLN B C 1
ATOM 5085 O O . GLN B 1 268 ? 13.924 23.620 25.278 1.00 47.49 245 GLN B O 1
ATOM 5091 N N . ASN B 1 269 ? 12.948 24.135 27.241 1.00 44.62 246 ASN B N 1
ATOM 5092 C CA . ASN B 1 269 ? 12.959 22.758 27.720 1.00 43.53 246 ASN B CA 1
ATOM 5093 C C . ASN B 1 269 ? 11.581 22.104 27.606 1.00 44.80 246 ASN B C 1
ATOM 5094 O O . ASN B 1 269 ? 11.326 21.062 28.209 1.00 44.24 246 ASN B O 1
ATOM 5099 N N . HIS B 1 270 ? 10.692 22.725 26.842 1.00 46.68 247 HIS B N 1
ATOM 5100 C CA . HIS B 1 270 ? 9.361 22.180 26.629 1.00 48.66 247 HIS B CA 1
ATOM 5101 C C . HIS B 1 270 ? 8.680 21.809 27.931 1.00 47.33 247 HIS B C 1
ATOM 5102 O O . HIS B 1 270 ? 8.136 20.735 28.069 1.00 48.05 247 HIS B O 1
ATOM 5109 N N . LEU B 1 271 ? 8.703 22.706 28.896 1.00 46.41 248 LEU B N 1
ATOM 5110 C CA . LEU B 1 271 ? 8.085 22.434 30.183 1.00 45.01 248 LEU B CA 1
ATOM 5111 C C . LEU B 1 271 ? 6.850 23.310 30.362 1.00 46.20 248 LEU B C 1
ATOM 5112 O O . LEU B 1 271 ? 6.814 24.419 29.869 1.00 47.09 248 LEU B O 1
ATOM 5117 N N . GLN B 1 272 ? 5.848 22.801 31.067 1.00 47.10 249 GLN B N 1
ATOM 5118 C CA . GLN B 1 272 ? 4.755 23.618 31.592 1.00 49.04 249 GLN B CA 1
ATOM 5119 C C . GLN B 1 272 ? 5.228 24.223 32.896 1.00 47.34 249 GLN B C 1
ATOM 5120 O O . GLN B 1 272 ? 5.986 23.604 33.611 1.00 45.00 249 GLN B O 1
ATOM 5126 N N . GLY B 1 273 ? 4.764 25.413 33.240 1.00 48.85 250 GLY B N 1
ATOM 5127 C CA . GLY B 1 273 ? 5.155 25.984 34.523 1.00 48.95 250 GLY B CA 1
ATOM 5128 C C . GLY B 1 273 ? 4.532 27.340 34.724 1.00 51.28 250 GLY B C 1
ATOM 5129 O O . GLY B 1 273 ? 3.816 27.820 33.851 1.00 53.61 250 GLY B O 1
ATOM 5130 N N . ASP B 1 274 ? 4.788 27.973 35.866 1.00 51.48 251 ASP B N 1
ATOM 5131 C CA . ASP B 1 274 ? 4.269 29.323 36.060 1.00 53.72 251 ASP B CA 1
ATOM 5132 C C . ASP B 1 274 ? 4.974 30.134 37.146 1.00 52.86 251 ASP B C 1
ATOM 5133 O O . ASP B 1 274 ? 5.627 29.580 38.033 1.00 51.84 251 ASP B O 1
ATOM 5138 N N . SER B 1 275 ? 4.838 31.455 37.067 1.00 54.06 252 SER B N 1
ATOM 5139 C CA . SER B 1 275 ? 5.369 32.352 38.084 1.00 53.64 252 SER B CA 1
ATOM 5140 C C . SER B 1 275 ? 4.269 33.235 38.655 1.00 56.32 252 SER B C 1
ATOM 5141 O O . SER B 1 275 ? 3.397 33.705 37.938 1.00 58.11 252 SER B O 1
ATOM 5144 N N . THR B 1 276 ? 4.316 33.468 39.956 1.00 56.68 253 THR B N 1
ATOM 5145 C CA . THR B 1 276 ? 3.402 34.409 40.567 1.00 59.18 253 THR B CA 1
ATOM 5146 C C . THR B 1 276 ? 4.136 35.107 41.697 1.00 58.91 253 THR B C 1
ATOM 5147 O O . THR B 1 276 ? 5.126 34.591 42.223 1.00 56.70 253 THR B O 1
ATOM 5151 N N . VAL B 1 277 ? 3.677 36.301 42.041 1.00 61.04 254 VAL B N 1
ATOM 5152 C CA . VAL B 1 277 ? 4.160 36.967 43.236 1.00 61.83 254 VAL B CA 1
ATOM 5153 C C . VAL B 1 277 ? 3.115 36.849 44.338 1.00 64.62 254 VAL B C 1
ATOM 5154 O O . VAL B 1 277 ? 1.950 37.157 44.128 1.00 66.68 254 VAL B O 1
ATOM 5158 N N . ASP B 1 278 ? 3.535 36.360 45.500 1.00 64.56 255 ASP B N 1
ATOM 5159 C CA . ASP B 1 278 ? 2.626 36.139 46.611 1.00 67.00 255 ASP B CA 1
ATOM 5160 C C . ASP B 1 278 ? 3.123 36.942 47.807 1.00 68.74 255 ASP B C 1
ATOM 5161 O O . ASP B 1 278 ? 4.051 36.527 48.506 1.00 67.47 255 ASP B O 1
ATOM 5163 N N . SER B 1 279 ? 2.520 38.106 48.026 1.00 71.85 256 SER B N 1
ATOM 5164 C CA . SER B 1 279 ? 2.937 38.966 49.117 1.00 73.80 256 SER B CA 1
ATOM 5165 C C . SER B 1 279 ? 4.437 39.234 49.071 1.00 71.31 256 SER B C 1
ATOM 5166 O O . SER B 1 279 ? 5.145 38.958 50.038 1.00 71.58 256 SER B O 1
ATOM 5169 N N . GLY B 1 280 ? 4.921 39.756 47.949 1.00 69.21 257 GLY B N 1
ATOM 5170 C CA . GLY B 1 280 ? 6.313 40.167 47.847 1.00 66.75 257 GLY B CA 1
ATOM 5171 C C . GLY B 1 280 ? 7.303 39.037 47.634 1.00 63.27 257 GLY B C 1
ATOM 5172 O O . GLY B 1 280 ? 8.499 39.278 47.510 1.00 61.96 257 GLY B O 1
ATOM 5173 N N . ILE B 1 281 ? 6.812 37.802 47.599 1.00 61.69 258 ILE B N 1
ATOM 5174 C CA . ILE B 1 281 ? 7.666 36.650 47.358 1.00 58.15 258 ILE B CA 1
ATOM 5175 C C . ILE B 1 281 ? 7.452 36.132 45.942 1.00 55.94 258 ILE B C 1
ATOM 5176 O O . ILE B 1 281 ? 6.320 35.985 45.498 1.00 57.28 258 ILE B O 1
ATOM 5181 N N . LEU B 1 282 ? 8.536 35.863 45.226 1.00 52.96 259 LEU B N 1
ATOM 5182 C CA . LEU B 1 282 ? 8.422 35.319 43.877 1.00 50.88 259 LEU B CA 1
ATOM 5183 C C . LEU B 1 282 ? 8.273 33.800 43.899 1.00 49.17 259 LEU B C 1
ATOM 5184 O O . LEU B 1 282 ? 9.113 33.101 44.453 1.00 47.50 259 LEU B O 1
ATOM 5189 N N . VAL B 1 283 ? 7.197 33.300 43.300 1.00 49.61 260 VAL B N 1
ATOM 5190 C CA . VAL B 1 283 ? 6.899 31.877 43.321 1.00 48.94 260 VAL B CA 1
ATOM 5191 C C . VAL B 1 283 ? 7.008 31.257 41.935 1.00 47.77 260 VAL B C 1
ATOM 5192 O O . VAL B 1 283 ? 6.208 31.556 41.043 1.00 49.06 260 VAL B O 1
ATOM 5196 N N . LEU B 1 284 ? 7.984 30.372 41.768 1.00 45.21 261 LEU B N 1
ATOM 5197 C CA . LEU B 1 284 ? 8.184 29.712 40.496 1.00 44.52 261 LEU B CA 1
ATOM 5198 C C . LEU B 1 284 ? 7.716 28.259 40.587 1.00 44.52 261 LEU B C 1
ATOM 5199 O O . LEU B 1 284 ? 8.060 27.551 41.534 1.00 44.31 261 LEU B O 1
ATOM 5204 N N . THR B 1 285 ? 6.954 27.818 39.591 1.00 44.93 262 THR B N 1
ATOM 5205 C CA . THR B 1 285 ? 6.434 26.453 39.549 1.00 44.94 262 THR B CA 1
ATOM 5206 C C . THR B 1 285 ? 6.763 25.775 38.210 1.00 44.05 262 THR B C 1
ATOM 5207 O O . THR B 1 285 ? 6.583 26.370 37.138 1.00 45.01 262 THR B O 1
ATOM 5211 N N . VAL B 1 286 ? 7.264 24.543 38.284 1.00 42.81 263 VAL B N 1
ATOM 5212 C CA . VAL B 1 286 ? 7.478 23.695 37.114 1.00 42.61 263 VAL B CA 1
ATOM 5213 C C . VAL B 1 286 ? 6.717 22.367 37.252 1.00 43.60 263 VAL B C 1
ATOM 5214 O O . VAL B 1 286 ? 6.757 21.719 38.302 1.00 43.29 263 VAL B O 1
ATOM 5218 N N . GLU B 1 287 ? 6.024 21.959 36.198 1.00 45.35 264 GLU B N 1
ATOM 5219 C CA . GLU B 1 287 ? 5.438 20.618 36.159 1.00 46.83 264 GLU B CA 1
ATOM 5220 C C . GLU B 1 287 ? 6.318 19.673 35.322 1.00 45.65 264 GLU B C 1
ATOM 5221 O O . GLU B 1 287 ? 6.941 20.088 34.353 1.00 45.35 264 GLU B O 1
ATOM 5227 N N . GLY B 1 288 ? 6.371 18.409 35.721 1.00 45.43 265 GLY B N 1
ATOM 5228 C CA . GLY B 1 288 ? 7.174 17.406 35.038 1.00 44.88 265 GLY B CA 1
ATOM 5229 C C . GLY B 1 288 ? 6.292 16.236 34.678 1.00 46.58 265 GLY B C 1
ATOM 5230 O O . GLY B 1 288 ? 5.086 16.396 34.471 1.00 48.07 265 GLY B O 1
ATOM 5231 N N . LYS B 1 289 ? 6.874 15.045 34.615 1.00 46.04 266 LYS B N 1
ATOM 5232 C CA . LYS B 1 289 ? 6.083 13.861 34.287 1.00 47.26 266 LYS B CA 1
ATOM 5233 C C . LYS B 1 289 ? 6.466 12.693 35.188 1.00 46.27 266 LYS B C 1
ATOM 5234 O O . LYS B 1 289 ? 7.628 12.270 35.198 1.00 44.80 266 LYS B O 1
ATOM 5240 N N . ALA B 1 290 ? 5.486 12.195 35.948 1.00 47.25 267 ALA B N 1
ATOM 5241 C CA . ALA B 1 290 ? 5.694 11.149 36.961 1.00 46.54 267 ALA B CA 1
ATOM 5242 C C . ALA B 1 290 ? 5.636 9.721 36.416 1.00 46.95 267 ALA B C 1
ATOM 5243 O O . ALA B 1 290 ? 4.713 9.350 35.700 1.00 48.34 267 ALA B O 1
ATOM 5245 N N . VAL B 1 291 ? 6.628 8.924 36.794 1.00 45.21 268 VAL B N 1
ATOM 5246 C CA . VAL B 1 291 ? 6.688 7.513 36.437 1.00 45.46 268 VAL B CA 1
ATOM 5247 C C . VAL B 1 291 ? 7.455 6.836 37.559 1.00 44.17 268 VAL B C 1
ATOM 5248 O O . VAL B 1 291 ? 8.103 7.503 38.354 1.00 41.85 268 VAL B O 1
ATOM 5252 N N . HIS B 1 292 ? 7.395 5.516 37.618 1.00 45.17 269 HIS B N 1
ATOM 5253 C CA . HIS B 1 292 ? 8.115 4.795 38.646 1.00 44.86 269 HIS B CA 1
ATOM 5254 C C . HIS B 1 292 ? 9.653 4.887 38.554 1.00 43.75 269 HIS B C 1
ATOM 5255 O O . HIS B 1 292 ? 10.260 4.848 37.458 1.00 43.48 269 HIS B O 1
ATOM 5262 N N . GLY B 1 293 ? 10.272 5.007 39.726 1.00 42.97 270 GLY B N 1
ATOM 5263 C CA . GLY B 1 293 ? 11.716 5.166 39.834 1.00 41.74 270 GLY B CA 1
ATOM 5264 C C . GLY B 1 293 ? 12.490 4.115 39.062 1.00 42.40 270 GLY B C 1
ATOM 5265 O O . GLY B 1 293 ? 13.670 4.305 38.784 1.00 42.14 270 GLY B O 1
ATOM 5266 N N . MET B 1 294 ? 11.853 3.001 38.702 1.00 43.54 271 MET B N 1
ATOM 5267 C CA . MET B 1 294 ? 12.622 1.918 38.082 1.00 44.09 271 MET B CA 1
ATOM 5268 C C . MET B 1 294 ? 13.163 2.345 36.716 1.00 44.22 271 MET B C 1
ATOM 5269 O O . MET B 1 294 ? 14.095 1.735 36.181 1.00 43.53 271 MET B O 1
ATOM 5274 N N . ASP B 1 295 ? 12.569 3.398 36.150 1.00 44.45 272 ASP B N 1
ATOM 5275 C CA . ASP B 1 295 ? 13.159 4.033 34.968 1.00 44.59 272 ASP B CA 1
ATOM 5276 C C . ASP B 1 295 ? 12.797 5.498 34.838 1.00 43.38 272 ASP B C 1
ATOM 5277 O O . ASP B 1 295 ? 11.803 5.849 34.206 1.00 43.99 272 ASP B O 1
ATOM 5282 N N . PRO B 1 296 ? 13.630 6.359 35.426 1.00 41.53 273 PRO B N 1
ATOM 5283 C CA . PRO B 1 296 ? 13.428 7.800 35.481 1.00 40.45 273 PRO B CA 1
ATOM 5284 C C . PRO B 1 296 ? 13.626 8.469 34.133 1.00 40.46 273 PRO B C 1
ATOM 5285 O O . PRO B 1 296 ? 13.097 9.547 33.927 1.00 40.40 273 PRO B O 1
ATOM 5289 N N . SER B 1 297 ? 14.394 7.867 33.231 1.00 40.69 274 SER B N 1
ATOM 5290 C CA . SER B 1 297 ? 14.564 8.488 31.916 1.00 41.88 274 SER B CA 1
ATOM 5291 C C . SER B 1 297 ? 13.272 8.514 31.096 1.00 43.04 274 SER B C 1
ATOM 5292 O O . SER B 1 297 ? 13.236 9.105 30.028 1.00 44.30 274 SER B O 1
ATOM 5295 N N . ILE B 1 298 ? 12.215 7.863 31.576 1.00 42.94 275 ILE B N 1
ATOM 5296 C CA . ILE B 1 298 ? 10.941 7.933 30.872 1.00 44.11 275 ILE B CA 1
ATOM 5297 C C . ILE B 1 298 ? 10.139 9.125 31.357 1.00 43.25 275 ILE B C 1
ATOM 5298 O O . ILE B 1 298 ? 9.088 9.420 30.813 1.00 43.46 275 ILE B O 1
ATOM 5303 N N . GLY B 1 299 ? 10.610 9.786 32.410 1.00 41.52 276 GLY B N 1
ATOM 5304 C CA . GLY B 1 299 ? 9.837 10.884 32.993 1.00 41.86 276 GLY B CA 1
ATOM 5305 C C . GLY B 1 299 ? 10.523 12.230 32.918 1.00 41.15 276 GLY B C 1
ATOM 5306 O O . GLY B 1 299 ? 11.597 12.345 32.353 1.00 40.36 276 GLY B O 1
ATOM 5307 N N . VAL B 1 300 ? 9.885 13.260 33.473 1.00 41.60 277 VAL B N 1
ATOM 5308 C CA . VAL B 1 300 ? 10.532 14.565 33.591 1.00 40.78 277 VAL B CA 1
ATOM 5309 C C . VAL B 1 300 ? 10.555 15.039 35.055 1.00 39.62 277 VAL B C 1
ATOM 5310 O O . VAL B 1 300 ? 9.513 15.274 35.686 1.00 40.11 277 VAL B O 1
ATOM 5314 N N . ASN B 1 301 ? 11.758 15.163 35.595 1.00 37.88 278 ASN B N 1
ATOM 5315 C CA . ASN B 1 301 ? 11.919 15.540 36.987 1.00 35.98 278 ASN B CA 1
ATOM 5316 C C . ASN B 1 301 ? 11.782 17.052 37.174 1.00 35.91 278 ASN B C 1
ATOM 5317 O O . ASN B 1 301 ? 12.692 17.806 36.845 1.00 34.71 278 ASN B O 1
ATOM 5322 N N . ALA B 1 302 ? 10.633 17.484 37.694 1.00 36.22 279 ALA B N 1
ATOM 5323 C CA . ALA B 1 302 ? 10.340 18.904 37.831 1.00 36.43 279 ALA B CA 1
ATOM 5324 C C . ALA B 1 302 ? 11.353 19.626 38.717 1.00 35.61 279 ALA B C 1
ATOM 5325 O O . ALA B 1 302 ? 11.707 20.772 38.450 1.00 35.67 279 ALA B O 1
ATOM 5327 N N . GLY B 1 303 ? 11.835 18.948 39.754 1.00 34.67 280 GLY B N 1
ATOM 5328 C CA . GLY B 1 303 ? 12.715 19.575 40.732 1.00 34.15 280 GLY B CA 1
ATOM 5329 C C . GLY B 1 303 ? 14.102 19.815 40.174 1.00 32.98 280 GLY B C 1
ATOM 5330 O O . GLY B 1 303 ? 14.697 20.897 40.326 1.00 33.59 280 GLY B O 1
ATOM 5331 N N . LEU B 1 304 ? 14.639 18.798 39.536 1.00 32.18 281 LEU B N 1
ATOM 5332 C CA . LEU B 1 304 ? 15.957 18.942 38.933 1.00 31.59 281 LEU B CA 1
ATOM 5333 C C . LEU B 1 304 ? 15.950 20.071 37.911 1.00 31.95 281 LEU B C 1
ATOM 5334 O O . LEU B 1 304 ? 16.907 20.826 37.822 1.00 31.93 281 LEU B O 1
ATOM 5339 N N . TYR B 1 305 ? 14.870 20.213 37.145 1.00 33.17 282 TYR B N 1
ATOM 5340 C CA . TYR B 1 305 ? 14.828 21.311 36.147 1.00 34.01 282 TYR B CA 1
ATOM 5341 C C . TYR B 1 305 ? 14.741 22.706 36.788 1.00 34.15 282 TYR B C 1
ATOM 5342 O O . TYR B 1 305 ? 15.424 23.651 36.362 1.00 33.96 282 TYR B O 1
ATOM 5351 N N . LEU B 1 306 ? 13.930 22.830 37.833 1.00 33.56 283 LEU B N 1
ATOM 5352 C CA . LEU B 1 306 ? 13.793 24.124 38.490 1.00 34.29 283 LEU B CA 1
ATOM 5353 C C . LEU B 1 306 ? 15.097 24.565 39.138 1.00 33.71 283 LEU B C 1
ATOM 5354 O O . LEU B 1 306 ? 15.427 25.739 39.132 1.00 35.30 283 LEU B O 1
ATOM 5359 N N . LEU B 1 307 ? 15.841 23.623 39.699 1.00 32.91 284 LEU B N 1
ATOM 5360 C CA . LEU B 1 307 ? 17.156 23.924 40.286 1.00 31.99 284 LEU B CA 1
ATOM 5361 C C . LEU B 1 307 ? 18.170 24.297 39.183 1.00 31.68 284 LEU B C 1
ATOM 5362 O O . LEU B 1 307 ? 19.051 25.150 39.364 1.00 30.97 284 LEU B O 1
ATOM 5367 N N . LYS B 1 308 ? 18.031 23.666 38.029 1.00 31.20 285 LYS B N 1
ATOM 5368 C CA . LYS B 1 308 ? 18.870 24.037 36.884 1.00 32.40 285 LYS B CA 1
ATOM 5369 C C . LYS B 1 308 ? 18.659 25.513 36.476 1.00 33.06 285 LYS B C 1
ATOM 5370 O O . LYS B 1 308 ? 19.610 26.265 36.301 1.00 34.08 285 LYS B O 1
ATOM 5376 N N . PHE B 1 309 ? 17.409 25.925 36.327 1.00 33.79 286 PHE B N 1
ATOM 5377 C CA . PHE B 1 309 ? 17.117 27.312 36.022 1.00 34.90 286 PHE B CA 1
ATOM 5378 C C . PHE B 1 309 ? 17.774 28.162 37.103 1.00 35.71 286 PHE B C 1
ATOM 5379 O O . PHE B 1 309 ? 18.581 29.022 36.799 1.00 36.86 286 PHE B O 1
ATOM 5387 N N . LEU B 1 310 ? 17.466 27.886 38.372 1.00 35.30 287 LEU B N 1
ATOM 5388 C CA . LEU B 1 310 ? 18.028 28.658 39.468 1.00 35.69 287 LEU B CA 1
ATOM 5389 C C . LEU B 1 310 ? 19.555 28.848 39.401 1.00 36.36 287 LEU B C 1
ATOM 5390 O O . LEU B 1 310 ? 20.060 29.893 39.797 1.00 38.81 287 LEU B O 1
ATOM 5395 N N . ALA B 1 311 ? 20.291 27.860 38.911 1.00 35.34 288 ALA B N 1
ATOM 5396 C CA . ALA B 1 311 ? 21.746 28.004 38.747 1.00 35.78 288 ALA B CA 1
ATOM 5397 C C . ALA B 1 311 ? 22.115 29.298 38.043 1.00 36.53 288 ALA B C 1
ATOM 5398 O O . ALA B 1 311 ? 23.226 29.810 38.214 1.00 36.73 288 ALA B O 1
ATOM 5400 N N . SER B 1 312 ? 21.191 29.813 37.234 1.00 36.24 289 SER B N 1
ATOM 5401 C CA . SER B 1 312 ? 21.486 30.986 36.429 1.00 37.52 289 SER B CA 1
ATOM 5402 C C . SER B 1 312 ? 21.460 32.279 37.241 1.00 38.27 289 SER B C 1
ATOM 5403 O O . SER B 1 312 ? 21.916 33.291 36.752 1.00 40.77 289 SER B O 1
ATOM 5406 N N . LEU B 1 313 ? 20.953 32.241 38.470 1.00 37.88 290 LEU B N 1
ATOM 5407 C CA . LEU B 1 313 ? 20.776 33.454 39.299 1.00 38.73 290 LEU B CA 1
ATOM 5408 C C . LEU B 1 313 ? 21.859 33.687 40.351 1.00 38.68 290 LEU B C 1
ATOM 5409 O O . LEU B 1 313 ? 22.445 32.743 40.855 1.00 37.88 290 LEU B O 1
ATOM 5414 N N . ASN B 1 314 ? 22.075 34.946 40.720 1.00 39.96 291 ASN B N 1
ATOM 5415 C CA . ASN B 1 314 ? 22.926 35.291 41.861 1.00 41.18 291 ASN B CA 1
ATOM 5416 C C . ASN B 1 314 ? 22.228 34.988 43.184 1.00 41.65 291 ASN B C 1
ATOM 5417 O O . ASN B 1 314 ? 21.509 35.858 43.705 1.00 42.57 291 ASN B O 1
ATOM 5422 N N . LEU B 1 315 ? 22.450 33.792 43.738 1.00 40.68 292 LEU B N 1
ATOM 5423 C CA . LEU B 1 315 ? 21.790 33.372 44.994 1.00 41.39 292 LEU B CA 1
ATOM 5424 C C . LEU B 1 315 ? 22.614 33.564 46.263 1.00 42.63 292 LEU B C 1
ATOM 5425 O O . LEU B 1 315 ? 23.823 33.777 46.211 1.00 43.57 292 LEU B O 1
ATOM 5430 N N . ASP B 1 316 ? 21.962 33.450 47.414 1.00 43.26 293 ASP B N 1
ATOM 5431 C CA . ASP B 1 316 ? 22.684 33.451 48.683 1.00 45.02 293 ASP B CA 1
ATOM 5432 C C . ASP B 1 316 ? 23.577 32.205 48.703 1.00 44.06 293 ASP B C 1
ATOM 5433 O O . ASP B 1 316 ? 23.301 31.255 47.981 1.00 42.24 293 ASP B O 1
ATOM 5438 N N . ASN B 1 317 ? 24.620 32.213 49.541 1.00 45.64 294 ASN B N 1
ATOM 5439 C CA . ASN B 1 317 ? 25.647 31.161 49.572 1.00 45.35 294 ASN B CA 1
ATOM 5440 C C . ASN B 1 317 ? 25.161 29.711 49.651 1.00 44.28 294 ASN B C 1
ATOM 5441 O O . ASN B 1 317 ? 25.498 28.909 48.783 1.00 43.03 294 ASN B O 1
ATOM 5446 N N . ASN B 1 318 ? 24.404 29.370 50.699 1.00 45.02 295 ASN B N 1
ATOM 5447 C CA . ASN B 1 318 ? 23.829 28.021 50.849 1.00 43.93 295 ASN B CA 1
ATOM 5448 C C . ASN B 1 318 ? 22.986 27.552 49.659 1.00 41.86 295 ASN B C 1
ATOM 5449 O O . ASN B 1 318 ? 23.131 26.419 49.199 1.00 41.10 295 ASN B O 1
ATOM 5454 N N . ALA B 1 319 ? 22.091 28.403 49.174 1.00 41.31 296 ALA B N 1
ATOM 5455 C CA . ALA B 1 319 ? 21.281 28.051 48.009 1.00 39.61 296 ALA B CA 1
ATOM 5456 C C . ALA B 1 319 ? 22.166 27.708 46.807 1.00 38.19 296 ALA B C 1
ATOM 5457 O O . ALA B 1 319 ? 21.953 26.713 46.106 1.00 36.17 296 ALA B O 1
ATOM 5459 N N . GLN B 1 320 ? 23.154 28.557 46.583 1.00 39.04 297 GLN B N 1
ATOM 5460 C CA . GLN B 1 320 ? 24.018 28.456 45.430 1.00 38.97 297 GLN B CA 1
ATOM 5461 C C . GLN B 1 320 ? 24.708 27.106 45.484 1.00 38.41 297 GLN B C 1
ATOM 5462 O O . GLN B 1 320 ? 24.776 26.400 44.488 1.00 37.46 297 GLN B O 1
ATOM 5468 N N . ALA B 1 321 ? 25.208 26.736 46.654 1.00 39.17 298 ALA B N 1
ATOM 5469 C CA . ALA B 1 321 ? 25.874 25.444 46.788 1.00 39.32 298 ALA B CA 1
ATOM 5470 C C . ALA B 1 321 ? 24.868 24.304 46.624 1.00 37.87 298 ALA B C 1
ATOM 5471 O O . ALA B 1 321 ? 25.195 23.247 46.106 1.00 37.84 298 ALA B O 1
ATOM 5473 N N . PHE B 1 322 ? 23.645 24.526 47.071 1.00 38.10 299 PHE B N 1
ATOM 5474 C CA . PHE B 1 322 ? 22.595 23.536 46.924 1.00 37.23 299 PHE B CA 1
ATOM 5475 C C . PHE B 1 322 ? 22.286 23.275 45.465 1.00 36.19 299 PHE B C 1
ATOM 5476 O O . PHE B 1 322 ? 22.323 22.130 45.017 1.00 35.30 299 PHE B O 1
ATOM 5484 N N . VAL B 1 323 ? 21.982 24.326 44.707 1.00 36.74 300 VAL B N 1
ATOM 5485 C CA . VAL B 1 323 ? 21.708 24.114 43.286 1.00 36.14 300 VAL B CA 1
ATOM 5486 C C . VAL B 1 323 ? 22.921 23.595 42.554 1.00 36.66 300 VAL B C 1
ATOM 5487 O O . VAL B 1 323 ? 22.793 22.711 41.719 1.00 37.50 300 VAL B O 1
ATOM 5491 N N . ALA B 1 324 ? 24.110 24.126 42.840 1.00 37.76 301 ALA B N 1
ATOM 5492 C CA . ALA B 1 324 ? 25.285 23.660 42.117 1.00 37.74 301 ALA B CA 1
ATOM 5493 C C . ALA B 1 324 ? 25.513 22.161 42.334 1.00 37.58 301 ALA B C 1
ATOM 5494 O O . ALA B 1 324 ? 25.815 21.425 41.401 1.00 37.22 301 ALA B O 1
ATOM 5496 N N . PHE B 1 325 ? 25.348 21.697 43.565 1.00 37.84 302 PHE B N 1
ATOM 5497 C CA . PHE B 1 325 ? 25.454 20.273 43.818 1.00 37.23 302 PHE B CA 1
ATOM 5498 C C . PHE B 1 325 ? 24.514 19.476 42.889 1.00 36.32 302 PHE B C 1
ATOM 5499 O O . PHE B 1 325 ? 24.949 18.513 42.235 1.00 36.54 302 PHE B O 1
ATOM 5507 N N . SER B 1 326 ? 23.251 19.892 42.799 1.00 34.94 303 SER B N 1
ATOM 5508 C CA . SER B 1 326 ? 22.301 19.226 41.911 1.00 34.27 303 SER B CA 1
ATOM 5509 C C . SER B 1 326 ? 22.754 19.219 40.462 1.00 34.46 303 SER B C 1
ATOM 5510 O O . SER B 1 326 ? 22.671 18.203 39.781 1.00 33.58 303 SER B O 1
ATOM 5513 N N . ASN B 1 327 ? 23.191 20.365 39.974 1.00 35.11 304 ASN B N 1
ATOM 5514 C CA . ASN B 1 327 ? 23.705 20.427 38.616 1.00 36.56 304 ASN B CA 1
ATOM 5515 C C . ASN B 1 327 ? 24.950 19.557 38.403 1.00 36.79 304 ASN B C 1
ATOM 5516 O O . ASN B 1 327 ? 25.126 18.957 37.348 1.00 36.82 304 ASN B O 1
ATOM 5521 N N . ARG B 1 328 ? 25.819 19.486 39.399 1.00 36.85 305 ARG B N 1
ATOM 5522 C CA . ARG B 1 328 ? 27.058 18.753 39.198 1.00 38.08 305 ARG B CA 1
ATOM 5523 C C . ARG B 1 328 ? 26.838 17.223 39.252 1.00 37.41 305 ARG B C 1
ATOM 5524 O O . ARG B 1 328 ? 27.452 16.480 38.479 1.00 37.78 305 ARG B O 1
ATOM 5532 N N . TYR B 1 329 ? 25.946 16.755 40.130 1.00 36.02 306 TYR B N 1
ATOM 5533 C CA . TYR B 1 329 ? 25.817 15.304 40.355 1.00 35.74 306 TYR B CA 1
ATOM 5534 C C . TYR B 1 329 ? 24.500 14.618 39.912 1.00 35.07 306 TYR B C 1
ATOM 5535 O O . TYR B 1 329 ? 24.507 13.406 39.650 1.00 35.21 306 TYR B O 1
ATOM 5544 N N . LEU B 1 330 ? 23.413 15.381 39.792 1.00 33.15 307 LEU B N 1
ATOM 5545 C CA . LEU B 1 330 ? 22.068 14.807 39.652 1.00 32.76 307 LEU B CA 1
ATOM 5546 C C . LEU B 1 330 ? 21.327 15.073 38.334 1.00 33.16 307 LEU B C 1
ATOM 5547 O O . LEU B 1 330 ? 20.699 14.169 37.767 1.00 33.51 307 LEU B O 1
ATOM 5552 N N . PHE B 1 331 ? 21.347 16.324 37.887 1.00 33.58 308 PHE B N 1
ATOM 5553 C CA . PHE B 1 331 ? 20.663 16.739 36.670 1.00 34.60 308 PHE B CA 1
ATOM 5554 C C . PHE B 1 331 ? 21.051 15.923 35.442 1.00 36.45 308 PHE B C 1
ATOM 5555 O O . PHE B 1 331 ? 22.268 15.679 35.191 1.00 37.28 308 PHE B O 1
ATOM 5563 N N . ASN B 1 332 ? 20.045 15.551 34.649 1.00 36.88 309 ASN B N 1
ATOM 5564 C CA . ASN B 1 332 ? 20.276 14.795 33.413 1.00 39.59 309 ASN B CA 1
ATOM 5565 C C . ASN B 1 332 ? 21.158 13.589 33.613 1.00 39.42 309 ASN B C 1
ATOM 5566 O O . ASN B 1 332 ? 22.138 13.413 32.893 1.00 40.27 309 ASN B O 1
ATOM 5571 N N . SER B 1 333 ? 20.809 12.764 34.585 1.00 38.66 310 SER B N 1
ATOM 5572 C CA . SER B 1 333 ? 21.694 11.691 35.004 1.00 38.92 310 SER B CA 1
ATOM 5573 C C . SER B 1 333 ? 20.646 10.761 35.571 1.00 37.98 310 SER B C 1
ATOM 5574 O O . SER B 1 333 ? 20.285 10.873 36.737 1.00 37.18 310 SER B O 1
ATOM 5577 N N . ASP B 1 334 ? 20.143 9.870 34.721 1.00 38.53 311 ASP B N 1
ATOM 5578 C CA . ASP B 1 334 ? 19.204 8.814 35.101 1.00 38.15 311 ASP B CA 1
ATOM 5579 C C . ASP B 1 334 ? 19.870 7.457 35.306 1.00 38.02 311 ASP B C 1
ATOM 5580 O O . ASP B 1 334 ? 19.246 6.515 35.795 1.00 37.22 311 ASP B O 1
ATOM 5585 N N . PHE B 1 335 ? 21.113 7.329 34.870 1.00 38.24 312 PHE B N 1
ATOM 5586 C CA . PHE B 1 335 ? 21.776 6.042 34.977 1.00 39.16 312 PHE B CA 1
ATOM 5587 C C . PHE B 1 335 ? 23.086 6.155 35.728 1.00 38.75 312 PHE B C 1
ATOM 5588 O O . PHE B 1 335 ? 24.015 5.387 35.484 1.00 40.06 312 PHE B O 1
ATOM 5596 N N . GLY B 1 336 ? 23.156 7.137 36.619 1.00 37.49 313 GLY B N 1
ATOM 5597 C CA . GLY B 1 336 ? 24.293 7.304 37.512 1.00 38.54 313 GLY B CA 1
ATOM 5598 C C . GLY B 1 336 ? 25.559 7.837 36.860 1.00 40.40 313 GLY B C 1
ATOM 5599 O O . GLY B 1 336 ? 26.620 7.791 37.468 1.00 41.72 313 GLY B O 1
ATOM 5600 N N . GLU B 1 337 ? 25.458 8.338 35.629 1.00 40.68 314 GLU B N 1
ATOM 5601 C CA . GLU B 1 337 ? 26.613 8.870 34.923 1.00 41.95 314 GLU B CA 1
ATOM 5602 C C . GLU B 1 337 ? 27.369 9.886 35.790 1.00 42.14 314 GLU B C 1
ATOM 5603 O O . GLU B 1 337 ? 28.571 9.772 35.974 1.00 42.76 314 GLU B O 1
ATOM 5609 N N . LYS B 1 338 ? 26.683 10.896 36.322 1.00 40.95 315 LYS B N 1
ATOM 5610 C CA . LYS B 1 338 ? 27.440 11.949 36.981 1.00 41.68 315 LYS B CA 1
ATOM 5611 C C . LYS B 1 338 ? 28.006 11.528 38.333 1.00 42.29 315 LYS B C 1
ATOM 5612 O O . LYS B 1 338 ? 28.987 12.086 38.792 1.00 43.24 315 LYS B O 1
ATOM 5618 N N . MET B 1 339 ? 27.373 10.541 38.963 1.00 41.91 316 MET B N 1
ATOM 5619 C CA . MET B 1 339 ? 27.848 10.009 40.232 1.00 41.59 316 MET B CA 1
ATOM 5620 C C . MET B 1 339 ? 28.920 8.945 40.014 1.00 42.74 316 MET B C 1
ATOM 5621 O O . MET B 1 339 ? 29.381 8.314 40.969 1.00 42.04 316 MET B O 1
ATOM 5626 N N . GLY B 1 340 ? 29.303 8.738 38.755 1.00 43.81 317 GLY B N 1
ATOM 5627 C CA . GLY B 1 340 ? 30.396 7.793 38.440 1.00 46.60 317 GLY B CA 1
ATOM 5628 C C . GLY B 1 340 ? 29.993 6.380 38.846 1.00 46.85 317 GLY B C 1
ATOM 5629 O O . GLY B 1 340 ? 30.812 5.576 39.289 1.00 47.38 317 GLY B O 1
ATOM 5630 N N . MET B 1 341 ? 28.710 6.079 38.703 1.00 45.74 318 MET B N 1
ATOM 5631 C CA . MET B 1 341 ? 28.213 4.760 39.055 1.00 46.24 318 MET B CA 1
ATOM 5632 C C . MET B 1 341 ? 27.455 4.105 37.894 1.00 46.84 318 MET B C 1
ATOM 5633 O O . MET B 1 341 ? 26.582 3.249 38.101 1.00 46.60 318 MET B O 1
ATOM 5638 N N . LYS B 1 342 ? 27.776 4.508 36.673 1.00 47.72 319 LYS B N 1
ATOM 5639 C CA . LYS B 1 342 ? 27.122 3.908 35.525 1.00 49.12 319 LYS B CA 1
ATOM 5640 C C . LYS B 1 342 ? 27.533 2.445 35.454 1.00 50.75 319 LYS B C 1
ATOM 5641 O O . LYS B 1 342 ? 28.709 2.125 35.623 1.00 52.50 319 LYS B O 1
ATOM 5647 N N . PHE B 1 343 ? 26.573 1.553 35.218 1.00 50.97 320 PHE B N 1
ATOM 5648 C CA . PHE B 1 343 ? 26.874 0.117 35.168 1.00 52.74 320 PHE B CA 1
ATOM 5649 C C . PHE B 1 343 ? 25.825 -0.618 34.335 1.00 53.72 320 PHE B C 1
ATOM 5650 O O . PHE B 1 343 ? 24.625 -0.609 34.644 1.00 52.15 320 PHE B O 1
ATOM 5658 N N . HIS B 1 344 ? 26.288 -1.242 33.271 1.00 56.18 321 HIS B N 1
ATOM 5659 C CA . HIS B 1 344 ? 25.411 -1.981 32.395 1.00 57.57 321 HIS B CA 1
ATOM 5660 C C . HIS B 1 344 ? 25.691 -3.469 32.468 1.00 59.49 321 HIS B C 1
ATOM 5661 O O . HIS B 1 344 ? 26.747 -3.922 32.115 1.00 61.80 321 HIS B O 1
ATOM 5668 N N . THR B 1 345 ? 24.703 -4.221 32.944 1.00 59.19 322 THR B N 1
ATOM 5669 C CA . THR B 1 345 ? 24.756 -5.679 32.948 1.00 61.05 322 THR B CA 1
ATOM 5670 C C . THR B 1 345 ? 23.436 -6.169 32.359 1.00 61.60 322 THR B C 1
ATOM 5671 O O . THR B 1 345 ? 22.458 -6.361 33.077 1.00 59.86 322 THR B O 1
ATOM 5673 N N . ASP B 1 346 ? 23.418 -6.350 31.039 1.00 63.76 323 ASP B N 1
ATOM 5674 C CA . ASP B 1 346 ? 22.176 -6.468 30.287 1.00 64.50 323 ASP B CA 1
ATOM 5675 C C . ASP B 1 346 ? 22.265 -7.502 29.174 1.00 67.01 323 ASP B C 1
ATOM 5676 O O . ASP B 1 346 ? 22.383 -7.153 28.002 1.00 68.49 323 ASP B O 1
ATOM 5681 N N . VAL B 1 347 ? 22.193 -8.778 29.541 1.00 67.37 324 VAL B N 1
ATOM 5682 C CA . VAL B 1 347 ? 22.020 -9.169 30.936 1.00 65.12 324 VAL B CA 1
ATOM 5683 C C . VAL B 1 347 ? 20.718 -8.653 31.551 1.00 62.56 324 VAL B C 1
ATOM 5684 O O . VAL B 1 347 ? 19.649 -8.785 30.958 1.00 63.63 324 VAL B O 1
ATOM 5686 N N . MET B 1 348 ? 20.810 -8.081 32.751 1.00 59.34 325 MET B N 1
ATOM 5687 C CA . MET B 1 348 ? 19.620 -7.701 33.517 1.00 56.87 325 MET B CA 1
ATOM 5688 C C . MET B 1 348 ? 19.532 -6.237 33.950 1.00 53.97 325 MET B C 1
ATOM 5689 O O . MET B 1 348 ? 19.186 -5.945 35.097 1.00 52.73 325 MET B O 1
ATOM 5691 N N . GLY B 1 349 ? 19.839 -5.321 33.034 1.00 53.12 326 GLY B N 1
ATOM 5692 C CA . GLY B 1 349 ? 19.583 -3.912 33.255 1.00 49.80 326 GLY B CA 1
ATOM 5693 C C . GLY B 1 349 ? 20.773 -3.066 33.666 1.00 47.47 326 GLY B C 1
ATOM 5694 O O . GLY B 1 349 ? 21.917 -3.521 33.656 1.00 48.30 326 GLY B O 1
ATOM 5695 N N . ASP B 1 350 ? 20.486 -1.820 34.033 1.00 44.68 327 ASP B N 1
ATOM 5696 C CA . ASP B 1 350 ? 21.519 -0.874 34.372 1.00 43.43 327 ASP B CA 1
ATOM 5697 C C . ASP B 1 350 ? 21.276 -0.339 35.765 1.00 40.72 327 ASP B C 1
ATOM 5698 O O . ASP B 1 350 ? 20.219 -0.493 36.285 1.00 39.00 327 ASP B O 1
ATOM 5703 N N . VAL B 1 351 ? 22.269 0.295 36.357 1.00 39.70 328 VAL B N 1
ATOM 5704 C CA . VAL B 1 351 ? 22.071 1.120 37.547 1.00 38.21 328 VAL B CA 1
ATOM 5705 C C . VAL B 1 351 ? 21.211 2.333 37.171 1.00 37.11 328 VAL B C 1
ATOM 5706 O O . VAL B 1 351 ? 21.471 2.993 36.162 1.00 36.78 328 VAL B O 1
ATOM 5710 N N . THR B 1 352 ? 20.172 2.597 37.957 1.00 35.41 329 THR B N 1
ATOM 5711 C CA . THR B 1 352 ? 19.383 3.784 37.727 1.00 35.27 329 THR B CA 1
ATOM 5712 C C . THR B 1 352 ? 19.411 4.641 38.977 1.00 34.60 329 THR B C 1
ATOM 5713 O O . THR B 1 352 ? 19.549 4.121 40.091 1.00 34.37 329 THR B O 1
ATOM 5717 N N . THR B 1 353 ? 19.318 5.955 38.791 1.00 34.27 330 THR B N 1
ATOM 5718 C CA . THR B 1 353 ? 19.279 6.866 39.920 1.00 34.16 330 THR B CA 1
ATOM 5719 C C . THR B 1 353 ? 18.086 7.801 39.779 1.00 33.99 330 THR B C 1
ATOM 5720 O O . THR B 1 353 ? 18.050 8.618 38.862 1.00 34.59 330 THR B O 1
ATOM 5724 N N . ASN B 1 354 ? 17.114 7.673 40.689 1.00 33.56 331 ASN B N 1
ATOM 5725 C CA . ASN B 1 354 ? 15.941 8.571 40.738 1.00 32.58 331 ASN B CA 1
ATOM 5726 C C . ASN B 1 354 ? 16.101 9.525 41.903 1.00 31.07 331 ASN B C 1
ATOM 5727 O O . ASN B 1 354 ? 16.373 9.085 43.003 1.00 31.37 331 ASN B O 1
ATOM 5732 N N . ILE B 1 355 ? 15.946 10.822 41.661 1.00 30.20 332 ILE B N 1
ATOM 5733 C CA . ILE B 1 355 ? 15.925 11.793 42.717 1.00 29.12 332 ILE B CA 1
ATOM 5734 C C . ILE B 1 355 ? 14.447 12.048 43.064 1.00 30.46 332 ILE B C 1
ATOM 5735 O O . ILE B 1 355 ? 13.802 12.906 42.456 1.00 30.47 332 ILE B O 1
ATOM 5740 N N . GLY B 1 356 ? 13.918 11.333 44.050 1.00 31.01 333 GLY B N 1
ATOM 5741 C CA . GLY B 1 356 ? 12.483 11.358 44.314 1.00 32.73 333 GLY B CA 1
ATOM 5742 C C . GLY B 1 356 ? 12.067 12.418 45.311 1.00 33.69 333 GLY B C 1
ATOM 5743 O O . GLY B 1 356 ? 10.892 12.749 45.427 1.00 35.93 333 GLY B O 1
ATOM 5744 N N . VAL B 1 357 ? 13.030 12.935 46.059 1.00 33.09 334 VAL B N 1
ATOM 5745 C CA . VAL B 1 357 ? 12.730 13.912 47.086 1.00 32.88 334 VAL B CA 1
ATOM 5746 C C . VAL B 1 357 ? 13.780 15.033 47.162 1.00 32.12 334 VAL B C 1
ATOM 5747 O O . VAL B 1 357 ? 14.977 14.789 47.325 1.00 29.32 334 VAL B O 1
ATOM 5751 N N . ILE B 1 358 ? 13.300 16.268 47.052 1.00 33.61 335 ILE B N 1
ATOM 5752 C CA . ILE B 1 358 ? 14.179 17.440 47.093 1.00 34.36 335 ILE B CA 1
ATOM 5753 C C . ILE B 1 358 ? 13.556 18.490 47.991 1.00 36.01 335 ILE B C 1
ATOM 5754 O O . ILE B 1 358 ? 12.441 18.942 47.736 1.00 36.87 335 ILE B O 1
ATOM 5759 N N . THR B 1 359 ? 14.261 18.862 49.054 1.00 37.07 336 THR B N 1
ATOM 5760 C CA . THR B 1 359 ? 13.804 19.937 49.916 1.00 38.69 336 THR B CA 1
ATOM 5761 C C . THR B 1 359 ? 14.949 20.861 50.321 1.00 39.73 336 THR B C 1
ATOM 5762 O O . THR B 1 359 ? 16.114 20.458 50.342 1.00 38.50 336 THR B O 1
ATOM 5766 N N . TYR B 1 360 ? 14.591 22.092 50.684 1.00 41.79 337 TYR B N 1
ATOM 5767 C CA . TYR B 1 360 ? 15.549 23.097 51.120 1.00 43.35 337 TYR B CA 1
ATOM 5768 C C . TYR B 1 360 ? 14.800 24.231 51.760 1.00 45.81 337 TYR B C 1
ATOM 5769 O O . TYR B 1 360 ? 13.775 24.676 51.232 1.00 46.56 337 TYR B O 1
ATOM 5778 N N . ASP B 1 361 ? 15.306 24.711 52.888 1.00 47.75 338 ASP B N 1
ATOM 5779 C CA . ASP B 1 361 ? 14.812 25.958 53.434 1.00 51.32 338 ASP B CA 1
ATOM 5780 C C . ASP B 1 361 ? 15.986 26.704 54.059 1.00 53.09 338 ASP B C 1
ATOM 5781 O O . ASP B 1 361 ? 17.064 26.128 54.214 1.00 51.95 338 ASP B O 1
ATOM 5786 N N . ASN B 1 362 ? 15.794 27.983 54.391 1.00 55.97 339 ASN B N 1
ATOM 5787 C CA . ASN B 1 362 ? 16.877 28.775 54.966 1.00 58.44 339 ASN B CA 1
ATOM 5788 C C . ASN B 1 362 ? 17.620 27.939 55.984 1.00 59.87 339 ASN B C 1
ATOM 5789 O O . ASN B 1 362 ? 18.818 27.663 55.823 1.00 59.63 339 ASN B O 1
ATOM 5794 N N . GLU B 1 363 ? 16.870 27.500 57.000 1.00 61.69 340 GLU B N 1
ATOM 5795 C CA . GLU B 1 363 ? 17.390 26.879 58.219 1.00 63.19 340 GLU B CA 1
ATOM 5796 C C . GLU B 1 363 ? 17.860 25.419 58.135 1.00 61.84 340 GLU B C 1
ATOM 5797 O O . GLU B 1 363 ? 18.859 25.062 58.754 1.00 62.89 340 GLU B O 1
ATOM 5799 N N . ASN B 1 364 ? 17.155 24.581 57.374 1.00 60.06 341 ASN B N 1
ATOM 5800 C CA . ASN B 1 364 ? 17.377 23.122 57.373 1.00 58.88 341 ASN B CA 1
ATOM 5801 C C . ASN B 1 364 ? 18.801 22.582 57.078 1.00 57.59 341 ASN B C 1
ATOM 5802 O O . ASN B 1 364 ? 19.378 21.901 57.916 1.00 59.50 341 ASN B O 1
ATOM 5804 N N . ALA B 1 365 ? 19.361 22.810 55.899 1.00 55.13 342 ALA B N 1
ATOM 5805 C CA . ALA B 1 365 ? 18.682 23.391 54.774 1.00 52.96 342 ALA B CA 1
ATOM 5806 C C . ALA B 1 365 ? 19.284 22.701 53.581 1.00 50.09 342 ALA B C 1
ATOM 5807 O O . ALA B 1 365 ? 20.477 22.850 53.320 1.00 51.14 342 ALA B O 1
ATOM 5809 N N . GLY B 1 366 ? 18.498 21.919 52.865 1.00 47.05 343 GLY B N 1
ATOM 5810 C CA . GLY B 1 366 ? 19.029 21.255 51.660 1.00 43.02 343 GLY B CA 1
ATOM 5811 C C . GLY B 1 366 ? 19.178 19.740 51.786 1.00 40.89 343 GLY B C 1
ATOM 5812 O O . GLY B 1 366 ? 20.071 19.255 52.466 1.00 41.41 343 GLY B O 1
ATOM 5813 N N . LEU B 1 367 ? 18.301 18.990 51.136 1.00 38.74 344 LEU B N 1
ATOM 5814 C CA . LEU B 1 367 ? 18.353 17.534 51.206 1.00 37.19 344 LEU B CA 1
ATOM 5815 C C . LEU B 1 367 ? 17.878 16.929 49.905 1.00 35.40 344 LEU B C 1
ATOM 5816 O O . LEU B 1 367 ? 16.918 17.397 49.315 1.00 34.89 344 LEU B O 1
ATOM 5821 N N . PHE B 1 368 ? 18.567 15.889 49.452 1.00 34.59 345 PHE B N 1
ATOM 5822 C CA . PHE B 1 368 ? 18.113 15.111 48.313 1.00 33.32 345 PHE B CA 1
ATOM 5823 C C . PHE B 1 368 ? 17.858 13.674 48.750 1.00 33.30 345 PHE B C 1
ATOM 5824 O O . PHE B 1 368 ? 18.722 13.076 49.392 1.00 33.45 345 PHE B O 1
ATOM 5832 N N . GLY B 1 369 ? 16.682 13.137 48.401 1.00 32.75 346 GLY B N 1
ATOM 5833 C CA . GLY B 1 369 ? 16.376 11.716 48.573 1.00 32.72 346 GLY B CA 1
ATOM 5834 C C . GLY B 1 369 ? 16.518 10.899 47.291 1.00 32.16 346 GLY B C 1
ATOM 5835 O O . GLY B 1 369 ? 15.851 11.161 46.284 1.00 32.48 346 GLY B O 1
ATOM 5836 N N . ILE B 1 370 ? 17.379 9.892 47.331 1.00 31.77 347 ILE B N 1
ATOM 5837 C CA . ILE B 1 370 ? 17.735 9.139 46.144 1.00 31.23 347 ILE B CA 1
ATOM 5838 C C . ILE B 1 370 ? 17.308 7.663 46.161 1.00 31.90 347 ILE B C 1
ATOM 5839 O O . ILE B 1 370 ? 17.562 6.943 47.113 1.00 31.81 347 ILE B O 1
ATOM 5844 N N . ASN B 1 371 ? 16.657 7.220 45.089 1.00 32.25 348 ASN B N 1
ATOM 5845 C CA . ASN B 1 371 ? 16.346 5.791 44.890 1.00 32.73 348 ASN B CA 1
ATOM 5846 C C . ASN B 1 371 ? 17.328 5.234 43.859 1.00 32.64 348 ASN B C 1
ATOM 5847 O O . ASN B 1 371 ? 17.202 5.530 42.663 1.00 31.57 348 ASN B O 1
ATOM 5852 N N . LEU B 1 372 ? 18.331 4.480 44.321 1.00 32.62 349 LEU B N 1
ATOM 5853 C CA . LEU B 1 372 ? 19.289 3.841 43.410 1.00 33.10 349 LEU B CA 1
ATOM 5854 C C . LEU B 1 372 ? 19.016 2.341 43.281 1.00 33.64 349 LEU B C 1
ATOM 5855 O O . LEU B 1 372 ? 19.051 1.624 44.270 1.00 34.92 349 LEU B O 1
ATOM 5860 N N . ARG B 1 373 ? 18.748 1.863 42.071 1.00 34.18 350 ARG B N 1
ATOM 5861 C CA . ARG B 1 373 ? 18.559 0.422 41.830 1.00 34.87 350 ARG B CA 1
ATOM 5862 C C . ARG B 1 373 ? 19.723 -0.164 41.029 1.00 35.48 350 ARG B C 1
ATOM 5863 O O . ARG B 1 373 ? 20.319 0.527 40.200 1.00 35.35 350 ARG B O 1
ATOM 5871 N N . TYR B 1 374 ? 20.053 -1.436 41.279 1.00 36.13 351 TYR B N 1
ATOM 5872 C CA . TYR B 1 374 ? 21.237 -2.031 40.684 1.00 36.32 351 TYR B CA 1
ATOM 5873 C C . TYR B 1 374 ? 21.153 -3.534 40.434 1.00 37.70 351 TYR B C 1
ATOM 5874 O O . TYR B 1 374 ? 20.597 -4.294 41.220 1.00 38.56 351 TYR B O 1
ATOM 5883 N N . PRO B 1 375 ? 21.713 -3.971 39.314 1.00 38.47 352 PRO B N 1
ATOM 5884 C CA . PRO B 1 375 ? 21.803 -5.396 38.985 1.00 39.99 352 PRO B CA 1
ATOM 5885 C C . PRO B 1 375 ? 22.936 -6.076 39.769 1.00 40.84 352 PRO B C 1
ATOM 5886 O O . PRO B 1 375 ? 23.909 -5.422 40.114 1.00 40.35 352 PRO B O 1
ATOM 5890 N N . GLU B 1 376 ? 22.784 -7.365 40.060 1.00 41.87 353 GLU B N 1
ATOM 5891 C CA . GLU B 1 376 ? 23.850 -8.187 40.610 1.00 43.48 353 GLU B CA 1
ATOM 5892 C C . GLU B 1 376 ? 25.125 -7.900 39.817 1.00 43.96 353 GLU B C 1
ATOM 5893 O O . GLU B 1 376 ? 25.115 -7.901 38.580 1.00 43.86 353 GLU B O 1
ATOM 5899 N N . GLY B 1 377 ? 26.228 -7.670 40.507 1.00 44.00 354 GLY B N 1
ATOM 5900 C CA . GLY B 1 377 ? 27.463 -7.341 39.791 1.00 45.65 354 GLY B CA 1
ATOM 5901 C C . GLY B 1 377 ? 27.981 -5.957 40.133 1.00 44.60 354 GLY B C 1
ATOM 5902 O O . GLY B 1 377 ? 29.191 -5.750 40.170 1.00 45.44 354 GLY B O 1
ATOM 5903 N N . PHE B 1 378 ? 27.061 -5.015 40.396 1.00 42.69 355 PHE B N 1
ATOM 5904 C CA . PHE B 1 378 ? 27.432 -3.663 40.831 1.00 41.63 355 PHE B CA 1
ATOM 5905 C C . PHE B 1 378 ? 27.811 -3.601 42.310 1.00 42.03 355 PHE B C 1
ATOM 5906 O O . PHE B 1 378 ? 27.050 -4.062 43.162 1.00 42.27 355 PHE B O 1
ATOM 5914 N N . GLU B 1 379 ? 28.967 -3.015 42.619 1.00 42.51 356 GLU B N 1
ATOM 5915 C CA . GLU B 1 379 ? 29.427 -2.921 44.005 1.00 43.00 356 GLU B CA 1
ATOM 5916 C C . GLU B 1 379 ? 28.962 -1.656 44.745 1.00 41.38 356 GLU B C 1
ATOM 5917 O O . GLU B 1 379 ? 29.724 -0.679 44.929 1.00 40.79 356 GLU B O 1
ATOM 5923 N N . PHE B 1 380 ? 27.719 -1.701 45.207 1.00 39.58 357 PHE B N 1
ATOM 5924 C CA . PHE B 1 380 ? 27.088 -0.546 45.802 1.00 38.96 357 PHE B CA 1
ATOM 5925 C C . PHE B 1 380 ? 27.813 0.070 47.007 1.00 39.88 357 PHE B C 1
ATOM 5926 O O . PHE B 1 380 ? 27.989 1.277 47.078 1.00 39.21 357 PHE B O 1
ATOM 5934 N N . GLU B 1 381 ? 28.188 -0.757 47.968 1.00 41.14 358 GLU B N 1
ATOM 5935 C CA . GLU B 1 381 ? 28.854 -0.269 49.178 1.00 42.82 358 GLU B CA 1
ATOM 5936 C C . GLU B 1 381 ? 30.158 0.453 48.872 1.00 42.83 358 GLU B C 1
ATOM 5937 O O . GLU B 1 381 ? 30.445 1.501 49.441 1.00 43.36 358 GLU B O 1
ATOM 5943 N N . LYS B 1 382 ? 30.970 -0.130 48.005 1.00 43.10 359 LYS B N 1
ATOM 5944 C CA . LYS B 1 382 ? 32.233 0.498 47.658 1.00 44.08 359 LYS B CA 1
ATOM 5945 C C . LYS B 1 382 ? 32.004 1.793 46.904 1.00 42.60 359 LYS B C 1
ATOM 5946 O O . LYS B 1 382 ? 32.732 2.753 47.107 1.00 42.88 359 LYS B O 1
ATOM 5952 N N . ALA B 1 383 ? 30.974 1.830 46.054 1.00 41.31 360 ALA B N 1
ATOM 5953 C CA . ALA B 1 383 ? 30.628 3.055 45.350 1.00 40.46 360 ALA B CA 1
ATOM 5954 C C . ALA B 1 383 ? 30.280 4.185 46.325 1.00 39.84 360 ALA B C 1
ATOM 5955 O O . ALA B 1 383 ? 30.820 5.287 46.243 1.00 40.52 360 ALA B O 1
ATOM 5957 N N . MET B 1 384 ? 29.379 3.902 47.250 1.00 39.57 361 MET B N 1
ATOM 5958 C CA . MET B 1 384 ? 28.976 4.864 48.279 1.00 39.72 361 MET B CA 1
ATOM 5959 C C . MET B 1 384 ? 30.156 5.307 49.160 1.00 40.43 361 MET B C 1
ATOM 5960 O O . MET B 1 384 ? 30.291 6.478 49.521 1.00 40.05 361 MET B O 1
ATOM 5965 N N . ASP B 1 385 ? 31.017 4.364 49.504 1.00 41.68 362 ASP B N 1
ATOM 5966 C CA . ASP B 1 385 ? 32.258 4.696 50.189 1.00 43.45 362 ASP B CA 1
ATOM 5967 C C . ASP B 1 385 ? 32.959 5.866 49.493 1.00 43.49 362 ASP B C 1
ATOM 5968 O O . ASP B 1 385 ? 33.363 6.840 50.139 1.00 43.99 362 ASP B O 1
ATOM 5973 N N . ARG B 1 386 ? 33.125 5.750 48.177 1.00 42.75 363 ARG B N 1
ATOM 5974 C CA . ARG B 1 386 ? 33.909 6.727 47.419 1.00 43.69 363 ARG B CA 1
ATOM 5975 C C . ARG B 1 386 ? 33.150 8.033 47.217 1.00 41.81 363 ARG B C 1
ATOM 5976 O O . ARG B 1 386 ? 33.726 9.117 47.338 1.00 41.97 363 ARG B O 1
ATOM 5984 N N . PHE B 1 387 ? 31.854 7.925 46.951 1.00 40.18 364 PHE B N 1
ATOM 5985 C CA . PHE B 1 387 ? 31.016 9.102 46.736 1.00 38.98 364 PHE B CA 1
ATOM 5986 C C . PHE B 1 387 ? 30.969 10.008 47.983 1.00 39.80 364 PHE B C 1
ATOM 5987 O O . PHE B 1 387 ? 31.070 11.241 47.888 1.00 39.87 364 PHE B O 1
ATOM 5995 N N . ALA B 1 388 ? 30.829 9.387 49.150 1.00 40.39 365 ALA B N 1
ATOM 5996 C CA . ALA B 1 388 ? 30.675 10.112 50.407 1.00 40.86 365 ALA B CA 1
ATOM 5997 C C . ALA B 1 388 ? 31.946 10.852 50.747 1.00 42.89 365 ALA B C 1
ATOM 5998 O O . ALA B 1 388 ? 31.924 11.950 51.318 1.00 43.55 365 ALA B O 1
ATOM 6000 N N . ASN B 1 389 ? 33.074 10.244 50.422 1.00 43.87 366 ASN B N 1
ATOM 6001 C CA . ASN B 1 389 ? 34.329 10.912 50.680 1.00 45.30 366 ASN B CA 1
ATOM 6002 C C . ASN B 1 389 ? 34.475 12.084 49.722 1.00 44.66 366 ASN B C 1
ATOM 6003 O O . ASN B 1 389 ? 34.861 13.176 50.097 1.00 45.15 366 ASN B O 1
ATOM 6008 N N . GLU B 1 390 ? 34.144 11.835 48.468 1.00 43.78 367 GLU B N 1
ATOM 6009 C CA . GLU B 1 390 ? 34.280 12.826 47.438 1.00 44.10 367 GLU B CA 1
ATOM 6010 C C . GLU B 1 390 ? 33.399 14.050 47.664 1.00 42.84 367 GLU B C 1
ATOM 6011 O O . GLU B 1 390 ? 33.806 15.157 47.361 1.00 43.48 367 GLU B O 1
ATOM 6017 N N . ILE B 1 391 ? 32.199 13.868 48.198 1.00 41.56 368 ILE B N 1
ATOM 6018 C CA . ILE B 1 391 ? 31.319 15.018 48.376 1.00 41.09 368 ILE B CA 1
ATOM 6019 C C . ILE B 1 391 ? 31.494 15.803 49.681 1.00 43.64 368 ILE B C 1
ATOM 6020 O O . ILE B 1 391 ? 30.895 16.864 49.836 1.00 43.54 368 ILE B O 1
ATOM 6025 N N . GLN B 1 392 ? 32.293 15.290 50.616 1.00 46.39 369 GLN B N 1
ATOM 6026 C CA . GLN B 1 392 ? 32.520 15.985 51.885 1.00 48.92 369 GLN B CA 1
ATOM 6027 C C . GLN B 1 392 ? 33.045 17.400 51.609 1.00 50.69 369 GLN B C 1
ATOM 6028 O O . GLN B 1 392 ? 32.732 18.368 52.306 1.00 51.47 369 GLN B O 1
ATOM 6030 N N . GLN B 1 393 ? 33.868 17.481 50.575 1.00 51.66 370 GLN B N 1
ATOM 6031 C CA . GLN B 1 393 ? 34.287 18.717 49.935 1.00 52.61 370 GLN B CA 1
ATOM 6032 C C . GLN B 1 393 ? 33.216 19.792 49.861 1.00 51.20 370 GLN B C 1
ATOM 6033 O O . GLN B 1 393 ? 33.493 20.951 50.118 1.00 51.92 370 GLN B O 1
ATOM 6039 N N . TYR B 1 394 ? 32.013 19.420 49.437 1.00 48.55 371 TYR B N 1
ATOM 6040 C CA . TYR B 1 394 ? 30.975 20.411 49.168 1.00 47.13 371 TYR B CA 1
ATOM 6041 C C . TYR B 1 394 ? 30.069 20.599 50.367 1.00 47.45 371 TYR B C 1
ATOM 6042 O O . TYR B 1 394 ? 29.037 21.246 50.270 1.00 46.46 371 TYR B O 1
ATOM 6051 N N . GLY B 1 395 ? 30.465 20.027 51.496 1.00 49.17 372 GLY B N 1
ATOM 6052 C CA . GLY B 1 395 ? 29.666 20.109 52.709 1.00 50.24 372 GLY B CA 1
ATOM 6053 C C . GLY B 1 395 ? 28.398 19.279 52.634 1.00 48.50 372 GLY B C 1
ATOM 6054 O O . GLY B 1 395 ? 27.360 19.673 53.166 1.00 48.38 372 GLY B O 1
ATOM 6055 N N . PHE B 1 396 ? 28.470 18.133 51.962 1.00 47.17 373 PHE B N 1
ATOM 6056 C CA . PHE B 1 396 ? 27.333 17.205 51.948 1.00 45.42 373 PHE B CA 1
ATOM 6057 C C . PHE B 1 396 ? 27.693 15.911 52.639 1.00 46.28 373 PHE B C 1
ATOM 6058 O O . PHE B 1 396 ? 28.826 15.449 52.528 1.00 47.36 373 PHE B O 1
ATOM 6066 N N . GLU B 1 397 ? 26.729 15.345 53.362 1.00 46.35 374 GLU B N 1
ATOM 6067 C CA . GLU B 1 397 ? 26.893 14.068 54.055 1.00 47.16 374 GLU B CA 1
ATOM 6068 C C . GLU B 1 397 ? 25.993 13.013 53.417 1.00 44.56 374 GLU B C 1
ATOM 6069 O O . GLU B 1 397 ? 24.914 13.325 52.929 1.00 43.08 374 GLU B O 1
ATOM 6075 N N . VAL B 1 398 ? 26.436 11.768 53.415 1.00 44.38 375 VAL B N 1
ATOM 6076 C CA . VAL B 1 398 ? 25.608 10.668 52.932 1.00 43.18 375 VAL B CA 1
ATOM 6077 C C . VAL B 1 398 ? 24.981 9.957 54.103 1.00 43.98 375 VAL B C 1
ATOM 6078 O O . VAL B 1 398 ? 25.674 9.580 55.029 1.00 45.39 375 VAL B O 1
ATOM 6082 N N . LYS B 1 399 ? 23.666 9.779 54.062 1.00 43.58 376 LYS B N 1
ATOM 6083 C CA . LYS B 1 399 ? 22.966 9.059 55.127 1.00 44.55 376 LYS B CA 1
ATOM 6084 C C . LYS B 1 399 ? 22.215 7.873 54.522 1.00 43.39 376 LYS B C 1
ATOM 6085 O O . LYS B 1 399 ? 21.095 8.015 54.018 1.00 42.19 376 LYS B O 1
ATOM 6091 N N . LEU B 1 400 ? 22.848 6.705 54.567 1.00 43.45 377 LEU B N 1
ATOM 6092 C CA . LEU B 1 400 ? 22.317 5.501 53.938 1.00 43.18 377 LEU B CA 1
ATOM 6093 C C . LEU B 1 400 ? 20.990 5.068 54.517 1.00 43.74 377 LEU B C 1
ATOM 6094 O O . LEU B 1 400 ? 20.822 5.006 55.731 1.00 45.08 377 LEU B O 1
ATOM 6099 N N . GLY B 1 401 ? 20.043 4.775 53.638 1.00 42.93 378 GLY B N 1
ATOM 6100 C CA . GLY B 1 401 ? 18.798 4.164 54.056 1.00 44.11 378 GLY B CA 1
ATOM 6101 C C . GLY B 1 401 ? 18.947 2.656 54.015 1.00 45.32 378 GLY B C 1
ATOM 6102 O O . GLY B 1 401 ? 19.981 2.115 54.379 1.00 46.87 378 GLY B O 1
ATOM 6103 N N . LYS B 1 402 ? 17.912 1.975 53.553 1.00 45.48 379 LYS B N 1
ATOM 6104 C CA . LYS B 1 402 ? 17.892 0.526 53.506 1.00 46.02 379 LYS B CA 1
ATOM 6105 C C . LYS B 1 402 ? 18.518 0.022 52.198 1.00 44.57 379 LYS B C 1
ATOM 6106 O O . LYS B 1 402 ? 18.385 0.648 51.137 1.00 42.96 379 LYS B O 1
ATOM 6112 N N . VAL B 1 403 ? 19.213 -1.101 52.303 1.00 44.74 380 VAL B N 1
ATOM 6113 C CA . VAL B 1 403 ? 19.868 -1.743 51.185 1.00 43.74 380 VAL B CA 1
ATOM 6114 C C . VAL B 1 403 ? 19.298 -3.152 51.064 1.00 44.63 380 VAL B C 1
ATOM 6115 O O . VAL B 1 403 ? 19.499 -3.976 51.944 1.00 45.73 380 VAL B O 1
ATOM 6119 N N . GLN B 1 404 ? 18.565 -3.420 49.991 1.00 43.82 381 GLN B N 1
ATOM 6120 C CA . GLN B 1 404 ? 18.085 -4.770 49.715 1.00 44.64 381 GLN B CA 1
ATOM 6121 C C . GLN B 1 404 ? 18.733 -5.282 48.427 1.00 43.47 381 GLN B C 1
ATOM 6122 O O . GLN B 1 404 ? 18.370 -4.859 47.333 1.00 42.04 381 GLN B O 1
ATOM 6128 N N . PRO B 1 405 ? 19.707 -6.186 48.554 1.00 44.22 382 PRO B N 1
ATOM 6129 C CA . PRO B 1 405 ? 20.491 -6.560 47.374 1.00 44.00 382 PRO B CA 1
ATOM 6130 C C . PRO B 1 405 ? 19.690 -7.380 46.371 1.00 44.25 382 PRO B C 1
ATOM 6131 O O . PRO B 1 405 ? 18.653 -7.926 46.715 1.00 44.28 382 PRO B O 1
ATOM 6135 N N . PRO B 1 406 ? 20.195 -7.479 45.130 1.00 44.81 383 PRO B N 1
ATOM 6136 C CA . PRO B 1 406 ? 19.615 -8.353 44.114 1.00 46.14 383 PRO B CA 1
ATOM 6137 C C . PRO B 1 406 ? 19.486 -9.777 44.655 1.00 48.90 383 PRO B C 1
ATOM 6138 O O . PRO B 1 406 ? 20.362 -10.262 45.367 1.00 48.65 383 PRO B O 1
ATOM 6142 N N . HIS B 1 407 ? 18.393 -10.446 44.338 1.00 51.50 384 HIS B N 1
ATOM 6143 C CA . HIS B 1 407 ? 18.176 -11.766 44.902 1.00 55.18 384 HIS B CA 1
ATOM 6144 C C . HIS B 1 407 ? 17.144 -12.544 44.100 1.00 58.48 384 HIS B C 1
ATOM 6145 O O . HIS B 1 407 ? 16.336 -11.976 43.357 1.00 57.31 384 HIS B O 1
ATOM 6152 N N . TYR B 1 408 ? 17.197 -13.859 44.273 1.00 35.36 385 TYR B N 1
ATOM 6153 C CA . TYR B 1 408 ? 16.353 -14.802 43.575 1.00 38.15 385 TYR B CA 1
ATOM 6154 C C . TYR B 1 408 ? 15.080 -15.059 44.400 1.00 39.70 385 TYR B C 1
ATOM 6155 O O . TYR B 1 408 ? 15.149 -15.158 45.598 1.00 40.55 385 TYR B O 1
ATOM 6164 N N . VAL B 1 409 ? 13.933 -15.141 43.737 1.00 41.89 386 VAL B N 1
ATOM 6165 C CA . VAL B 1 409 ? 12.660 -15.472 44.368 1.00 43.64 386 VAL B CA 1
ATOM 6166 C C . VAL B 1 409 ? 12.021 -16.649 43.659 1.00 44.25 386 VAL B C 1
ATOM 6167 O O . VAL B 1 409 ? 11.312 -16.464 42.682 1.00 44.11 386 VAL B O 1
ATOM 6171 N N . ASP B 1 410 ? 12.259 -17.859 44.147 1.00 46.04 387 ASP B N 1
ATOM 6172 C CA . ASP B 1 410 ? 11.808 -19.059 43.433 1.00 47.80 387 ASP B CA 1
ATOM 6173 C C . ASP B 1 410 ? 10.324 -18.979 43.120 1.00 48.02 387 ASP B C 1
ATOM 6174 O O . ASP B 1 410 ? 9.886 -19.261 41.995 1.00 48.15 387 ASP B O 1
ATOM 6179 N N . LYS B 1 411 ? 9.558 -18.592 44.137 1.00 48.36 388 LYS B N 1
ATOM 6180 C CA . LYS B 1 411 ? 8.110 -18.538 44.037 1.00 48.38 388 LYS B CA 1
ATOM 6181 C C . LYS B 1 411 ? 7.717 -17.733 42.828 1.00 47.65 388 LYS B C 1
ATOM 6182 O O . LYS B 1 411 ? 6.571 -17.771 42.403 1.00 47.81 388 LYS B O 1
ATOM 6188 N N . ASN B 1 412 ? 8.687 -17.027 42.258 1.00 46.95 389 ASN B N 1
ATOM 6189 C CA . ASN B 1 412 ? 8.445 -16.196 41.071 1.00 45.75 389 ASN B CA 1
ATOM 6190 C C . ASN B 1 412 ? 9.127 -16.665 39.784 1.00 43.77 389 ASN B C 1
ATOM 6191 O O . ASN B 1 412 ? 8.819 -16.159 38.691 1.00 44.46 389 ASN B O 1
ATOM 6196 N N . ASP B 1 413 ? 10.064 -17.599 39.903 1.00 101.59 390 ASP B N 1
ATOM 6197 C CA . ASP B 1 413 ? 10.815 -18.040 38.739 1.00 94.91 390 ASP B CA 1
ATOM 6198 C C . ASP B 1 413 ? 9.940 -18.870 37.809 1.00 92.69 390 ASP B C 1
ATOM 6199 O O . ASP B 1 413 ? 9.281 -19.814 38.244 1.00 93.15 390 ASP B O 1
ATOM 6204 N N . PRO B 1 414 ? 9.945 -18.522 36.516 1.00 89.94 391 PRO B N 1
ATOM 6205 C CA . PRO B 1 414 ? 9.118 -19.132 35.477 1.00 88.64 391 PRO B CA 1
ATOM 6206 C C . PRO B 1 414 ? 9.371 -20.626 35.313 1.00 85.35 391 PRO B C 1
ATOM 6207 O O . PRO B 1 414 ? 8.436 -21.395 35.086 1.00 85.81 391 PRO B O 1
ATOM 6211 N N . PHE B 1 415 ? 10.626 -21.039 35.421 1.00 81.28 392 PHE B N 1
ATOM 6212 C CA . PHE B 1 415 ? 10.935 -22.443 35.281 1.00 78.35 392 PHE B CA 1
ATOM 6213 C C . PHE B 1 415 ? 10.434 -23.209 36.493 1.00 78.47 392 PHE B C 1
ATOM 6214 O O . PHE B 1 415 ? 9.904 -24.307 36.363 1.00 78.68 392 PHE B O 1
ATOM 6222 N N . VAL B 1 416 ? 10.600 -22.635 37.676 1.00 78.44 393 VAL B N 1
ATOM 6223 C CA . VAL B 1 416 ? 10.042 -23.249 38.875 1.00 79.65 393 VAL B CA 1
ATOM 6224 C C . VAL B 1 416 ? 8.544 -23.484 38.702 1.00 81.95 393 VAL B C 1
ATOM 6225 O O . VAL B 1 416 ? 8.026 -24.571 38.971 1.00 82.76 393 VAL B O 1
ATOM 6229 N N . GLN B 1 417 ? 7.844 -22.459 38.245 1.00 82.88 394 GLN B N 1
ATOM 6230 C CA . GLN B 1 417 ? 6.397 -22.567 38.116 1.00 85.64 394 GLN B CA 1
ATOM 6231 C C . GLN B 1 417 ? 6.027 -23.741 37.219 1.00 84.34 394 GLN B C 1
ATOM 6232 O O . GLN B 1 417 ? 5.128 -24.517 37.531 1.00 86.28 394 GLN B O 1
ATOM 6238 N N . LYS B 1 418 ? 6.748 -23.892 36.117 1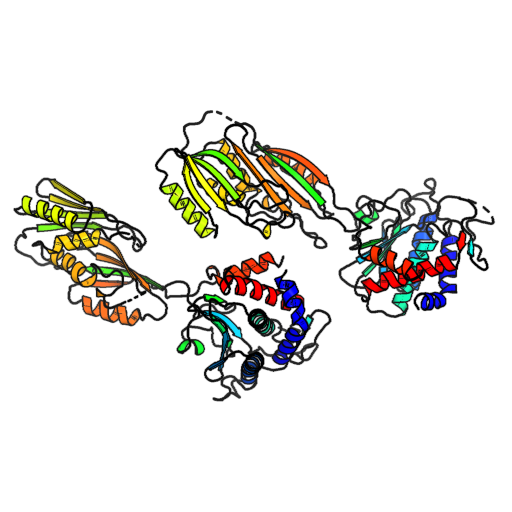.00 81.09 395 LYS B N 1
ATOM 6239 C CA . LYS B 1 418 ? 6.516 -25.027 35.239 1.00 80.08 395 LYS B CA 1
ATOM 6240 C C . LYS B 1 418 ? 6.886 -26.354 35.906 1.00 78.82 395 LYS B C 1
ATOM 6241 O O . LYS B 1 418 ? 6.293 -27.378 35.601 1.00 80.05 395 LYS B O 1
ATOM 6247 N N . LEU B 1 419 ? 7.736 -26.310 36.902 1.00 77.08 396 LEU B N 1
ATOM 6248 C CA . LEU B 1 419 ? 8.025 -27.528 37.591 1.00 76.00 396 LEU B CA 1
ATOM 6249 C C . LEU B 1 419 ? 6.859 -27.876 38.449 1.00 78.97 396 LEU B C 1
ATOM 6250 O O . LEU B 1 419 ? 6.377 -28.967 38.375 1.00 79.46 396 LEU B O 1
ATOM 6255 N N . VAL B 1 420 ? 6.413 -26.948 39.273 1.00 80.74 397 VAL B N 1
ATOM 6256 C CA . VAL B 1 420 ? 5.238 -27.194 40.122 1.00 84.72 397 VAL B CA 1
ATOM 6257 C C . VAL B 1 420 ? 4.003 -27.598 39.313 1.00 86.43 397 VAL B C 1
ATOM 6258 O O . VAL B 1 420 ? 3.035 -28.116 39.865 1.00 90.11 397 VAL B O 1
ATOM 6262 N N . THR B 1 421 ? 4.044 -27.379 38.002 1.00 84.22 398 THR B N 1
ATOM 6263 C CA . THR B 1 421 ? 2.937 -27.790 37.145 1.00 85.89 398 THR B CA 1
ATOM 6264 C C . THR B 1 421 ? 3.089 -29.242 36.723 1.00 85.05 398 THR B C 1
ATOM 6265 O O . THR B 1 421 ? 2.152 -30.039 36.842 1.00 87.91 398 THR B O 1
ATOM 6269 N N . ALA B 1 422 ? 4.276 -29.566 36.212 1.00 81.44 399 ALA B N 1
ATOM 6270 C CA . ALA B 1 422 ? 4.603 -30.917 35.796 1.00 80.61 399 ALA B CA 1
ATOM 6271 C C . ALA B 1 422 ? 4.244 -31.901 36.893 1.00 83.54 399 ALA B C 1
ATOM 6272 O O . ALA B 1 422 ? 3.661 -32.954 36.622 1.00 85.47 399 ALA B O 1
ATOM 6274 N N . TYR B 1 423 ? 4.583 -31.570 38.136 1.00 84.50 400 TYR B N 1
ATOM 6275 C CA . TYR B 1 423 ? 4.305 -32.500 39.207 1.00 87.91 400 TYR B CA 1
ATOM 6276 C C . TYR B 1 423 ? 2.816 -32.794 39.192 1.00 92.66 400 TYR B C 1
ATOM 6277 O O . TYR B 1 423 ? 2.407 -33.940 39.023 1.00 94.59 400 TYR B O 1
ATOM 6286 N N . ARG B 1 424 ? 2.009 -31.766 39.373 1.00 95.15 401 ARG B N 1
ATOM 6287 C CA . ARG B 1 424 ? 0.584 -31.939 39.319 1.00 99.78 401 ARG B CA 1
ATOM 6288 C C . ARG B 1 424 ? 0.084 -32.550 38.052 1.00 99.66 401 ARG B C 1
ATOM 6289 O O . ARG B 1 424 ? -0.757 -33.447 38.094 1.00 102.86 401 ARG B O 1
ATOM 6297 N N . ASN B 1 425 ? 0.601 -32.080 36.916 1.00 96.26 402 ASN B N 1
ATOM 6298 C CA . ASN B 1 425 ? 0.246 -32.742 35.670 1.00 96.16 402 ASN B CA 1
ATOM 6299 C C . ASN B 1 425 ? 0.363 -34.242 35.877 1.00 97.15 402 ASN B C 1
ATOM 6300 O O . ASN B 1 425 ? -0.549 -34.995 35.553 1.00 100.22 402 ASN B O 1
ATOM 6305 N N . GLN B 1 426 ? 1.486 -34.660 36.455 1.00 94.96 403 GLN B N 1
ATOM 6306 C CA . GLN B 1 426 ? 1.729 -36.066 36.752 1.00 95.84 403 GLN B CA 1
ATOM 6307 C C . GLN B 1 426 ? 1.244 -36.347 38.182 1.00 99.70 403 GLN B C 1
ATOM 6308 O O . GLN B 1 426 ? 2.011 -36.792 39.036 1.00 99.50 403 GLN B O 1
ATOM 6314 N N . THR B 1 427 ? -0.036 -36.060 38.424 1.00 103.75 404 THR B N 1
ATOM 6315 C CA . THR B 1 427 ? -0.786 -36.484 39.615 1.00 108.75 404 THR B CA 1
ATOM 6316 C C . THR B 1 427 ? -2.165 -35.828 39.617 1.00 112.71 404 THR B C 1
ATOM 6317 O O . THR B 1 427 ? -3.017 -36.143 40.450 1.00 118.04 404 THR B O 1
ATOM 6321 N N . GLN B 1 464 ? 19.835 -40.858 56.731 1.00 95.43 441 GLN B N 1
ATOM 6322 C CA . GLN B 1 464 ? 20.558 -41.204 57.949 1.00 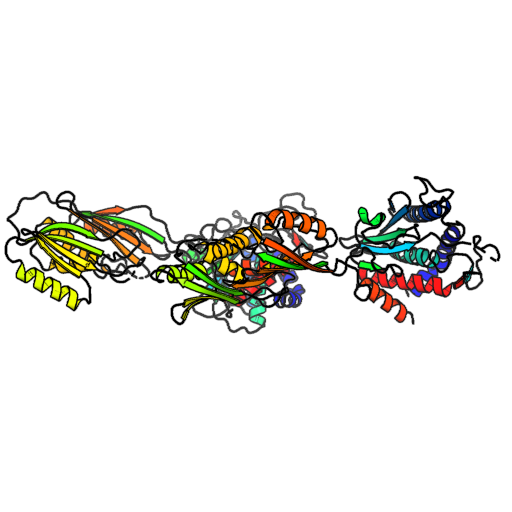99.94 441 GLN B CA 1
ATOM 6323 C C . GLN B 1 464 ? 21.047 -42.644 57.880 1.00 100.98 441 GLN B C 1
ATOM 6324 O O . GLN B 1 464 ? 22.247 -42.903 57.908 1.00 99.45 441 GLN B O 1
ATOM 6326 N N . LYS B 1 465 ? 20.105 -43.576 57.784 1.00 103.86 442 LYS B N 1
ATOM 6327 C CA . LYS B 1 465 ? 20.417 -45.002 57.726 1.00 105.61 442 LYS B CA 1
ATOM 6328 C C . LYS B 1 465 ? 19.612 -45.677 56.621 1.00 103.60 442 LYS B C 1
ATOM 6329 O O . LYS B 1 465 ? 18.421 -45.418 56.469 1.00 104.80 442 LYS B O 1
ATOM 6331 N N . ASN B 1 466 ? 20.260 -46.537 55.844 1.00 100.84 443 ASN B N 1
ATOM 6332 C CA . ASN B 1 466 ? 19.547 -47.292 54.823 1.00 99.60 443 ASN B CA 1
ATOM 6333 C C . ASN B 1 466 ? 18.951 -46.412 53.739 1.00 94.65 443 ASN B C 1
ATOM 6334 O O . ASN B 1 466 ? 17.915 -46.743 53.173 1.00 95.21 443 ASN B O 1
ATOM 6339 N N . GLU B 1 467 ? 19.594 -45.291 53.445 1.00 90.12 444 GLU B N 1
ATOM 6340 C CA . GLU B 1 467 ? 19.046 -44.357 52.471 1.00 85.83 444 GLU B CA 1
ATOM 6341 C C . GLU B 1 467 ? 18.699 -45.026 51.143 1.00 83.09 444 GLU B C 1
ATOM 6342 O O . GLU B 1 467 ? 19.552 -45.665 50.519 1.00 80.76 444 GLU B O 1
ATOM 6348 N N . TYR B 1 468 ? 17.450 -44.857 50.709 1.00 83.67 445 TYR B N 1
ATOM 6349 C CA . TYR B 1 468 ? 16.974 -45.438 49.453 1.00 82.14 445 TYR B CA 1
ATOM 6350 C C . TYR B 1 468 ? 16.031 -44.517 48.681 1.00 80.40 445 TYR B C 1
ATOM 6351 O O . TYR B 1 468 ? 15.428 -43.602 49.253 1.00 81.26 445 TYR B O 1
ATOM 6353 N N . ILE B 1 469 ? 15.913 -44.773 47.375 1.00 78.06 446 ILE B N 1
ATOM 6354 C CA . ILE B 1 469 ? 14.899 -44.125 46.548 1.00 77.48 446 ILE B CA 1
ATOM 6355 C C . ILE B 1 469 ? 14.127 -45.128 45.685 1.00 79.30 446 ILE B C 1
ATOM 6356 O O . ILE B 1 469 ? 14.731 -45.936 44.977 1.00 78.11 446 ILE B O 1
ATOM 6361 N N . THR B 1 470 ? 12.797 -45.066 45.740 1.00 82.65 447 THR B N 1
ATOM 6362 C CA . THR B 1 470 ? 11.962 -45.893 44.873 1.00 84.73 447 THR B CA 1
ATOM 6363 C C . THR B 1 470 ? 12.265 -45.625 43.407 1.00 80.53 447 THR B C 1
ATOM 6364 O O . THR B 1 470 ? 12.628 -44.514 43.023 1.00 76.87 447 THR B O 1
ATOM 6368 N N . LYS B 1 471 ? 12.105 -46.647 42.580 1.00 81.88 448 LYS B N 1
ATOM 6369 C CA . LYS B 1 471 ? 12.305 -46.486 41.148 1.00 79.07 448 LYS B CA 1
ATOM 6370 C C . LYS B 1 471 ? 11.316 -45.482 40.586 1.00 78.29 448 LYS B C 1
ATOM 6371 O O . LYS B 1 471 ? 11.696 -44.499 39.947 1.00 74.93 448 LYS B O 1
ATOM 6377 N N . LYS B 1 472 ? 10.040 -45.746 40.834 1.00 82.03 449 LYS B N 1
ATOM 6378 C CA . LYS B 1 472 ? 8.965 -44.935 40.295 1.00 82.05 449 LYS B CA 1
ATOM 6379 C C . LYS B 1 472 ? 9.240 -43.471 40.576 1.00 79.28 449 LYS B C 1
ATOM 6380 O O . LYS B 1 472 ? 8.979 -42.598 39.752 1.00 77.08 449 LYS B O 1
ATOM 6382 N N . GLN B 1 473 ? 9.775 -43.207 41.755 1.00 79.88 450 GLN B N 1
ATOM 6383 C CA . GLN B 1 473 ? 10.006 -41.853 42.179 1.00 78.04 450 GLN B CA 1
ATOM 6384 C C . GLN B 1 473 ? 11.166 -41.281 41.394 1.00 73.12 450 GLN B C 1
ATOM 6385 O O . GLN B 1 473 ? 11.173 -40.102 41.019 1.00 70.70 450 GLN B O 1
ATOM 6391 N N . LEU B 1 474 ? 12.158 -42.128 41.143 1.00 71.87 451 LEU B N 1
ATOM 6392 C CA . LEU B 1 474 ? 13.309 -41.726 40.361 1.00 67.27 451 LEU B CA 1
ATOM 6393 C C . LEU B 1 474 ? 12.845 -41.414 38.958 1.00 65.81 451 LEU B C 1
ATOM 6394 O O . LEU B 1 474 ? 13.323 -40.480 38.315 1.00 62.43 451 LEU B O 1
ATOM 6399 N N . PHE B 1 475 ? 11.886 -42.198 38.490 1.00 68.53 452 PHE B N 1
ATOM 6400 C CA . PHE B 1 475 ? 11.429 -42.076 37.119 1.00 68.02 452 PHE B CA 1
ATOM 6401 C C . PHE B 1 475 ? 10.438 -40.930 36.910 1.00 68.43 452 PHE B C 1
ATOM 6402 O O . PHE B 1 475 ? 10.497 -40.239 35.897 1.00 66.38 452 PHE B O 1
ATOM 6410 N N . ASN B 1 476 ? 9.544 -40.721 37.869 1.00 71.81 453 ASN B N 1
ATOM 6411 C CA . ASN B 1 476 ? 8.678 -39.542 37.854 1.00 73.06 453 ASN B CA 1
ATOM 6412 C C . ASN B 1 476 ? 9.508 -38.259 37.736 1.00 70.54 453 ASN B C 1
ATOM 6413 O O . ASN B 1 476 ? 9.365 -37.493 36.772 1.00 69.53 453 ASN B O 1
ATOM 6418 N N . ALA B 1 477 ? 10.399 -38.052 38.707 1.00 70.01 454 ALA B N 1
ATOM 6419 C CA . ALA B 1 477 ? 11.252 -36.863 38.751 1.00 67.45 454 ALA B CA 1
ATOM 6420 C C . ALA B 1 477 ? 11.985 -36.581 37.443 1.00 64.26 454 ALA B C 1
ATOM 6421 O O . ALA B 1 477 ? 12.317 -35.436 37.150 1.00 62.38 454 ALA B O 1
ATOM 6423 N N . THR B 1 478 ? 12.249 -37.619 36.659 1.00 64.37 455 THR B N 1
ATOM 6424 C CA . THR B 1 478 ? 12.909 -37.419 35.377 1.00 62.05 455 THR B CA 1
ATOM 6425 C C . THR B 1 478 ? 11.901 -36.947 34.350 1.00 62.96 455 THR B C 1
ATOM 6426 O O . THR B 1 478 ? 12.123 -35.965 33.654 1.00 61.68 455 THR B O 1
ATOM 6430 N N . SER B 1 479 ? 10.785 -37.647 34.261 1.00 65.89 456 SER B N 1
ATOM 6431 C CA . SER B 1 479 ? 9.699 -37.206 33.395 1.00 67.56 456 SER B CA 1
ATOM 6432 C C . SER B 1 479 ? 9.188 -35.820 33.786 1.00 67.64 456 SER B C 1
ATOM 6433 O O . SER B 1 479 ? 8.692 -35.082 32.945 1.00 67.44 456 SER B O 1
ATOM 6436 N N . ILE B 1 480 ? 9.309 -35.464 35.058 1.00 68.39 457 ILE B N 1
ATOM 6437 C CA . ILE B 1 480 ? 8.841 -34.153 35.501 1.00 69.48 457 ILE B CA 1
ATOM 6438 C C . ILE B 1 480 ? 9.796 -33.045 35.069 1.00 67.11 457 ILE B C 1
ATOM 6439 O O . ILE B 1 480 ? 9.371 -31.993 34.601 1.00 67.19 457 ILE B O 1
ATOM 6444 N N . TYR B 1 481 ? 11.089 -33.284 35.224 1.00 65.60 458 TYR B N 1
ATOM 6445 C CA . TYR B 1 481 ? 12.078 -32.350 34.722 1.00 64.13 458 TYR B CA 1
ATOM 6446 C C . TYR B 1 481 ? 11.901 -32.230 33.214 1.00 64.45 458 TYR B C 1
ATOM 6447 O O . TYR B 1 481 ? 12.009 -31.152 32.630 1.00 64.23 458 TYR B O 1
ATOM 6456 N N . LEU B 1 482 ? 11.666 -33.367 32.581 1.00 65.79 459 LEU B N 1
ATOM 6457 C CA . LEU B 1 482 ? 11.564 -33.423 31.137 1.00 66.78 459 LEU B CA 1
ATOM 6458 C C . LEU B 1 482 ? 10.551 -32.394 30.625 1.00 68.71 459 LEU B C 1
ATOM 6459 O O . LEU B 1 482 ? 10.885 -31.525 29.829 1.00 68.38 459 LEU B O 1
ATOM 6464 N N . GLU B 1 483 ? 9.315 -32.464 31.091 1.00 72.05 460 GLU B N 1
ATOM 6465 C CA . GLU B 1 483 ? 8.308 -31.524 30.588 1.00 74.59 460 GLU B CA 1
ATOM 6466 C C . GLU B 1 483 ? 8.509 -30.090 31.082 1.00 74.39 460 GLU B C 1
ATOM 6467 O O . GLU B 1 483 ? 8.179 -29.144 30.377 1.00 75.01 460 GLU B O 1
ATOM 6473 N N . ALA B 1 484 ? 9.075 -29.921 32.271 1.00 74.25 461 ALA B N 1
ATOM 6474 C CA . ALA B 1 484 ? 9.374 -28.581 32.754 1.00 74.87 461 ALA B CA 1
ATOM 6475 C C . ALA B 1 484 ? 10.382 -27.901 31.831 1.00 74.02 461 ALA B C 1
ATOM 6476 O O . ALA B 1 484 ? 10.150 -26.798 31.341 1.00 74.61 461 ALA B O 1
ATOM 6478 N N . ILE B 1 485 ? 11.504 -28.571 31.597 1.00 73.32 462 ILE B N 1
ATOM 6479 C CA . ILE B 1 485 ? 12.543 -28.044 30.740 1.00 73.28 462 ILE B CA 1
ATOM 6480 C C . ILE B 1 485 ? 12.029 -27.862 29.318 1.00 75.70 462 ILE B C 1
ATOM 6481 O O . ILE B 1 485 ? 12.358 -26.887 28.633 1.00 75.52 462 ILE B O 1
ATOM 6486 N N . TYR B 1 486 ? 11.227 -28.820 28.878 1.00 78.81 463 TYR B N 1
ATOM 6487 C CA . TYR B 1 486 ? 10.676 -28.800 27.533 1.00 82.40 463 TYR B CA 1
ATOM 6488 C C . TYR B 1 486 ? 9.797 -27.577 27.306 1.00 85.46 463 TYR B C 1
ATOM 6489 O O . TYR B 1 486 ? 9.962 -26.845 26.335 1.00 86.03 463 TYR B O 1
ATOM 6498 N N . SER B 1 487 ? 8.865 -27.347 28.214 1.00 88.69 464 SER B N 1
ATOM 6499 C CA . SER B 1 487 ? 7.904 -26.278 28.006 1.00 93.45 464 SER B CA 1
ATOM 6500 C C . SER B 1 487 ? 8.578 -24.929 27.786 1.00 94.65 464 SER B C 1
ATOM 6501 O O . SER B 1 487 ? 8.085 -24.114 27.006 1.00 96.66 464 SER B O 1
ATOM 6504 N N . LEU B 1 488 ? 9.700 -24.686 28.458 1.00 94.80 465 LEU B N 1
ATOM 6505 C CA . LEU B 1 488 ? 10.294 -23.354 28.397 1.00 97.08 465 LEU B CA 1
ATOM 6506 C C . LEU B 1 488 ? 11.666 -23.252 27.735 1.00 97.36 465 LEU B C 1
ATOM 6507 O O . LEU B 1 488 ? 12.245 -22.167 27.680 1.00 97.49 465 LEU B O 1
ATOM 6512 N N . CYS B 1 489 ? 12.180 -24.361 27.211 1.00 51.06 466 CYS B N 1
ATOM 6513 C CA . CYS B 1 489 ? 13.421 -24.296 26.437 1.00 53.23 466 CYS B CA 1
ATOM 6514 C C . CYS B 1 489 ? 13.212 -24.701 24.976 1.00 54.78 466 CYS B C 1
ATOM 6515 O O . CYS B 1 489 ? 14.028 -24.374 24.110 1.00 55.10 466 CYS B O 1
ATOM 6518 N N . VAL B 1 490 ? 12.117 -25.408 24.708 1.00 56.46 467 VAL B N 1
ATOM 6519 C CA . VAL B 1 490 ? 11.805 -25.853 23.350 1.00 58.16 467 VAL B CA 1
ATOM 6520 C C . VAL B 1 490 ? 10.610 -25.153 22.698 1.00 59.28 467 VAL B C 1
ATOM 6521 O O . VAL B 1 490 ? 10.744 -24.551 21.635 1.00 59.62 467 VAL B O 1
ATOM 6525 N N . GLU B 1 491 ? 9.448 -25.228 23.344 1.00 60.36 468 GLU B N 1
ATOM 6526 C CA . GLU B 1 491 ? 8.295 -24.400 22.990 1.00 61.67 468 GLU B CA 1
ATOM 6527 C C . GLU B 1 491 ? 7.155 -24.479 24.021 1.00 62.29 468 GLU B C 1
ATOM 6528 O O . GLU B 1 491 ? 7.075 -25.426 24.804 1.00 62.67 468 GLU B O 1
ATOM 6530 N N . GLU B 1 492 ? 6.275 -23.480 24.011 1.00 63.00 469 GLU B N 1
ATOM 6531 C CA . GLU B 1 492 ? 5.015 -23.525 24.772 1.00 63.48 469 GLU B CA 1
ATOM 6532 C C . GLU B 1 492 ? 5.196 -23.171 26.240 1.00 63.80 469 GLU B C 1
ATOM 6533 O O . GLU B 1 492 ? 5.098 -22.000 26.616 1.00 64.29 469 GLU B O 1
#

InterPro domains:
  IPR002933 Peptidase M20 [PF01546] (83-462)
  IPR010964 Peptidase M20A, peptidase V-related [TIGR01887] (10-462)
  IPR036264 Bacterial exopeptidase dimerisation domain [SSF55031] (183-380)
  IPR050072 Peptidase M20A family, bacterial cell wall biosynthesis [PTHR43808] (2-467)

Secondary structure (DSSP, 8-state):
-TTHHHHHTTHHHHHHHHHHHHTS-----SSS--SSSTT-HHHHHHHHHHHHHHHHTT-EEEEETTTEEEEEEE-SS-EEEEEEE-------S--SS-TTS-EE-SSEEESTTTTTTHHHHHHHHHHHHHHHHTT---SSEEEEEEE--TT----TTSHHHHHSPPPSEEE-SS-SS-S---BPEEEEEEEEE-------PPPSEEEEEEEE-S-TTS---EEEEEEEE-S-HHHHHHHHHHHHHHTT-EEEEEEETTEEEEEEE-B----B-HHHHHHHHHTTS-B-HHHHHHHHHHHHHTTT-TTSGGGT----EEEEEEEEEETTT--EEEEEEEE-TT--HHHHHHHHHHHHGGGTEEEEEEEEE--B--GGG-HHHHHHHHHHHTT----S-EEEHHHHHHHHHHHHHHHHHHHTT-/-HHHHHHTTHHHHHHHHHHHHTS--B--GGG--SSSTT-HHHHHHHHHHHHHHHHTT-EEEEETTTEEEEEEE-SS-EEEEEEE--B----TTS-EE-SSEEESTTTTTTHHHHHHHHHHHHHHHHTT---SSEEEEEEE--TT----TTSHHHHHSPPPSEEE-TT-SS-S---BPEEEEEEEEE-----PPPSEEEEEEEE-S-TTB---EEEEEEEESS-THHHHHHHHHHHHHTT-EEEEEEETTEEEEEEE-B--BTT-GGGSB-HHHHHHHHHTTS-B-HHHHHHHHHHHHHTTT-SSSTTTT---B-TTS-B-EEEEEEEEEETTT--EEEEEEEE-TT--HHHHHHHHHHHHHTTTEEEEEEEEE--B--GGG-HHHHHHHHHHHHT---S-EEEHHHHHHHHHHHHHHHHHHHT--

Organism: Staphylococcus aureus (strain COL) (NCBI:txid93062)